Protein 3EZY (pdb70)

Sequence (1328 aa):
SLRIGVIGLGRIGTIHAENLKMIDDAILYAISDVREEDRLREMMKEKLGVEKAYKDPHEELIEDPNVDAVLVCSSTNTHSELVIACAKAKKKHVFCEKPLSLNLADVDRRMIEETKKADVILFTGFNRRFDRNFKKLKEAVENGTIGKPHVLRITSRDPAPPPLDYIRVSGGIFLDMTIHDFDMARYIMGEEVEEVFADGSVVLVDEEIGKAGDVDTAVVVLRFKSGALGVIDNSRRAVYGYDQRIEVFGSKGRIFADNVRETTVVLTDEQGDRGSSRYLYFFLERYRDDSYLEELKTFIKNVKSGEPPAVSGEDGKMALLLGYAAKKSLEEKRSVKLEEVILRIGVIGLGRIGTIHAENLKMIDDAILYAISDVREDRLREMKEKLGVEKAYKDPHELIEDPNVDAVLVCSSTNTHSELVIACAKAKKHVFCEKPLSLNLADVDRMIEETKKKADVILFTGFNRRFDRNFKKLKEAVENGTIGKPHVLRITSRDPAPPPLDYIRVSGGIFLDMTIHDFDMARYIMGEEVEEVFADGSVLVDEEIGKAGDVDTAVVVLRFKSGALGVIDNSRRAVYGYDQRIEVFGSKGRIFADNVRETTVVLTDEQGDRGSRYLYFFLERYRDDSYLEELKTFIKNVKSGEPPAVSGEEDGKMALLLGYAAKKSLEEKRSVKLEEEVILRIGVIGLGRIGTIHAENLKMIAILYAISDVREDRLREMKEKLGVEKAYKDPHELIEDPNVDAVLVCSSTNTHSELVIACAKAKKHVFCEKPLSLNLADVDRMIEETKKADVILFTGFNRRFDRNFKKLKEAVENGTIGKPHVLRITSRDPAPPPLDYIRVSGGIFLDMTIHDFDMARYIMGEEVEEVFADGSVLVDEEIGKAGDVDTAVVVLRFKSGALGVIDNSRRAVYGYDQRIEVFGSKGRIFADNVRETTVVLTDEQGDRGSRYLYFFLERYRDSYLEELKTFIKNVKSGEPPAVSGEEDGKMALLLGYAAKKSLEEEKRSVKLEEVLRIGVIGLGRIGTIHAENLKMIAILYAISDVREDRLREMKEKLGVEKAYKDPHELIEDPNVDAVLVCSSTNTHSELVIACAKAKKHVFCEKPLSLNLADVDRMIEEETKKADVILFTGFNRRFDRNFKKLKEAVENGTIGKPHVLRITSRDPAPPPLDYIRVSGGIFLDMTIHDFDMARYIMGEEVEEVFADGSVLVDEEIGKAGDVDTAVVVLRFKSGALGVIDNSRRAVYGYDQRIEVFGSKGRIFADNVRETTVVLTDEQGDRGSRYLYFFLERYRDDSYLEELKTFIKNVKSGEPPAVSGEEDGKMALLLGYAAKKSLEEKRSVKLEEVI

Solvent-accessible surface area: 49734 Å² total; per-residue (Å²): 90,21,108,0,0,0,5,7,1,30,157,45,1,18,8,0,1,43,6,2,90,89,9,119,82,3,71,13,18,0,0,1,9,124,121,97,89,68,11,176,108,17,79,152,133,26,65,4,106,80,28,41,115,62,26,48,88,0,1,108,12,120,62,1,56,0,0,0,0,16,26,69,38,136,46,2,17,99,5,0,19,19,0,2,140,30,155,24,50,0,0,0,11,36,9,5,10,40,74,48,70,52,0,49,116,0,25,104,15,4,166,148,28,123,13,16,10,0,0,0,3,4,24,21,18,11,129,9,6,73,83,0,35,58,19,12,118,119,35,50,0,12,128,24,7,3,0,19,2,0,4,1,28,17,61,40,34,100,51,109,88,4,136,113,7,22,14,1,4,3,12,9,0,5,22,3,0,1,6,0,34,35,3,13,65,39,65,3,80,19,1,6,1,8,6,10,65,30,23,44,126,56,1,28,149,38,72,17,20,0,0,1,0,0,5,0,56,2,147,49,11,0,0,0,1,0,0,1,0,6,87,0,32,1,0,17,0,5,19,3,4,0,0,1,29,128,0,16,3,44,0,33,12,60,64,60,12,34,13,41,36,0,33,106,113,1,25,63,26,16,64,1,23,82,126,36,83,67,33,11,68,73,4,7,25,64,0,0,80,20,0,5,103,4,17,98,71,67,57,112,30,49,0,25,1,96,21,6,58,38,1,6,4,0,0,68,0,0,76,60,0,43,122,70,78,71,10,0,108,10,140,76,30,135,40,87,0,0,0,4,7,1,29,159,45,1,18,8,0,3,37,0,4,143,73,7,151,60,6,80,29,19,0,0,1,11,121,118,118,98,58,14,146,89,3,80,149,126,50,63,9,106,81,28,32,139,54,27,55,92,0,2,125,12,117,58,1,57,0,0,0,0,16,26,74,49,140,31,2,17,93,2,0,20,19,0,2,135,31,136,23,47,0,0,0,11,38,12,5,9,45,76,44,66,52,0,57,121,0,24,105,36,4,150,158,13,116,16,19,10,0,0,0,4,3,22,21,19,9,123,8,8,75,73,0,31,61,16,11,117,116,31,55,0,12,109,30,5,3,0,24,2,0,5,0,28,18,58,41,33,88,48,98,92,4,145,115,7,20,16,1,6,8,14,8,0,7,24,3,0,2,7,0,34,36,4,15,65,44,70,2,85,16,2,4,0,6,6,10,57,45,40,50,127,57,0,27,147,40,74,14,18,0,0,0,0,0,5,0,55,2,150,50,10,0,0,0,2,0,0,1,0,6,84,0,18,1,0,18,0,5,17,4,4,0,0,1,34,126,0,16,2,48,0,31,12,60,65,50,13,35,12,37,36,0,33,105,119,1,27,58,24,17,62,1,25,85,123,38,87,68,32,12,68,71,4,8,20,61,0,0,82,22,0,0,109,7,20,110,71,66,61,110,31,47,0,25,2,95,21,5,47,31,1,8,1,0,0,53,0,0,81,60,0,51,132,75,64,65,10,0,106,18,141,69,36,119,56,94,0,0,0,5,9,1,32,162,45,1,20,6,0,0,43,3,4,146,95,60,23,103,26,30,0,0,1,11,124,116,42,98,57,5,151,87,9,80,146,134,16,66,7,120,80,36,33,104,69,25,56,88,0,1,118,12,118,63,1,49,0,0,0,0,14,30,75,45,136,49,2,18,98,4,0,14,18,0,2,137,34,141,20,50,0,0,0,11,41,12,4,8,42,74,53,68,42,0,59,122,0,18,99,19,5,140,156,16,125,19,16,11,0,0,0,2,4,24,22,18,10,125,14,9,83,87,0,37,61,17,11,119,116,35,51,0,16,123,24,7,1,0,12,4,12,5,3,28,16,60,44,34,100,57,104,98,5,140,117,7,21,14,0,6,4,14,11,0,5,23,3,0,1,6,0,35,33,3,15,62,42,72,2,87,19,2,10,2,19,6,10,60,26,42,50,129,69,1,26,147,39,72,18,18,0,0,0,1,0,4,0,55,1,151,43,9,0,0,0,0,0,5,0,0,7,96,0,19,2,0,17,0,5,25,3,5,0,0,1,28,131,0,16,2,44,0,31,13,52,68,40,13,35,12,41,34,0,25,109,118,1,25,66,26,14,66,1,22,84,131,34,87,71,31,12,67,58,5,8,24,59,0,0,76,25,0,6,103,5,16,124,70,68,59,113,28,47,0,26,2,91,19,5,54,38,1,5,24,1,0,69,0,0,76,53,0,49,122,77,97,76,8,0,93,31,151,73,52,51,100,0,0,0,6,9,1,35,154,46,1,21,7,0,2,50,2,2,131,74,59,24,94,18,20,0,0,1,10,109,104,106,69,64,16,156,91,14,74,144,127,20,58,8,101,78,32,36,94,57,26,59,87,0,2,115,17,122,60,0,55,0,0,0,0,16,23,79,42,144,33,2,14,99,4,0,31,20,0,2,132,37,137,23,40,0,0,0,10,41,13,5,10,50,77,41,56,33,0,58,113,0,26,81,40,4,163,135,12,126,13,18,10,0,0,0,4,4,22,19,14,12,121,11,7,73,77,0,35,57,18,12,110,114,33,57,0,15,106,28,5,2,0,7,4,6,4,2,28,18,59,44,35,88,51,99,92,6,139,119,6,23,15,0,5,9,14,8,0,6,22,4,0,1,7,0,33,33,2,15,60,45,69,5,80,16,1,8,1,11,7,9,61,44,39,51,122,68,2,25,138,37,71,16,17,0,0,1,0,0,4,0,47,2,150,52,9,0,0,0,0,0,4,1,0,8,90,0,14,2,0,18,0,5,27,5,7,0,0,1,32,124,0,15,2,48,0,31,13,62,68,45,12,34,12,39,35,0,25,103,120,1,27,64,26,16,69,2,24,83,125,39,77,68,31,12,70,65,5,10,15,58,0,0,82,20,0,6,105,5,20,128,75,66,52,109,31,47,0,25,2,91,17,5,60,41,1,6,6,0,0,52,0,0,88,54,0,39,127,72,94,81,8,0,111,15,126,77,30,137

Organism: Thermotoga maritima (strain ATCC 43589 / DSM 3109 / JCM 10099 / NBRC 100826 / MSB8) (NCBI:txid243274)

Foldseek 3Di:
DAEEEEEACPPQSVLLQVLQVVAPPYHDAEYEYLDVVSQVVVCVVSVHNYYYNDVLVVLLPPSHAAYEYDHDQVCLLVVLLSNLVNLHAYEYEPQSHLDLVSLVVSQVSNVVSVHAYFYHLLVCQVPQLVVLLVCVVVCVQPQWAEKEKEWEAAAADDLVCLLVQLACLRNPCLSVQLSVCSSNVFDWFKKAKAFAADDDVSSVVSVYGFWMKMWTQTPVRHIYIYIYGHRDNLAIWIKMKTHHPRGIDIGGFDFPDQDWDQDPVGIDDGGTDHDDCVRRSSSSSRQVNQSVVCSVVVHHRPHHSVSSSSSSLVSVQHVVNHVVVDMGTSVVSD/DEEEEEACDPQSVLLQVLQVVFVVYHHAEYEYLPPVVQVVVCVVSVHNYYYPDVLCVLLPPVHQAYEYPHDQVCQLVSLLSNLVSLHAYEYEPQNHLDLVSLVVSQVSNVVSVHAYAYPLLVCLVVLLVVLLVCVVVQVQPQWAEKEKEWEAAAADDLVCLLVQLACLRNPCLSVQLSVCSSNVFDFFKKAKAFAADPDPSSVVSVYGFWMKMWTQTPVRHIYMYIYGRRDNQAIWIKIKTHHDRGIDIGGFDFPDQDWDQDPVGIDGHGTHHDPCVRRSSSSSRQVSQSVVCSVPVHHHPHHSVSSSSSSLSSVQHVVNNVVVDMGTSVVRD/DEEEEEACDDQSVLLLVLCVVAHYDAEYEDLDPVVQVVCCVVSVHNYYYPDVLCVLQPPPHAAYEYDHDQVCQLVVLLSNLVNLHAYEYEPFSHLDLVSLVVSQVSNVVSPHAYHYHLLVCQDPLLVVLLVCVVVCVQNQWAEKEKEWEAAAAPDLVCLLPQLACLRNPCLSVLLSVCSRNVFDFFKKAKAAAADPDPSSVVSPYGFWMKMWTQTPVRHIYIYIYGRRDNQAIWIKMKIHHPRGIDIGGFDFPDQDWDQDPVGIDDGGTHHDDCVRRSSSSSSQSNQQVVCSVVVHHRPHHSVSSSSSSLVSVQHVVNHVVVHMGGSVVD/DEEEEEACDPLSVLLLQLCVVAHDDAEYEDLPVVVQVVCCVVSVHNYYDPDLLVLLQPPVHQAYEYPHDQVCQLVNLLSNLVSLHAYEYEPQSHLDLVSLVSSQVSNVVSLHAYFYHLLVCQVPLLVVLLVCVVVQVQHQWAEKEKEWEAAAAPDLVCLLVQLACLRNPCLSVLLSVCSRNVFAFFKKAKAAAADDDCSSVVSVYGFWMKMWTQTPVRHIYIYIYGRRDNLAIWIKMKIHHPRGIDIGGFDFPDQDWDQDPVGIDDGGTHHDDCVRRSSSSSRQSNQQVVCSVVVHHRPHHSVSSSSSSLNSVQHVVNNVPVHMGTSVVRD

InterPro domains:
  IPR000683 Gfo/Idh/MocA-like oxidoreductase, N-terminal [PF01408] (1-120)
  IPR030827 Inositol 2-dehydrogenase [TIGR04380] (1-328)
  IPR036291 NAD(P)-binding domain superfamily [SSF51735] (2-148)
  IPR055170 GFO/IDH/MocA-like oxidoreductase domain [PF22725] (128-248)

Nearest PDB structures (foldseek):
  3ezy-assembly1_B  TM=1.003E+00  e=8.805E-74  Thermotoga maritima
  3ezy-assembly1_C  TM=1.002E+00  e=1.477E-68  Thermotoga maritima
  4hkt-assembly1_D  TM=9.703E-01  e=8.399E-45  Sinorhizobium meliloti 1021
  4mkx-assembly1_A  TM=9.372E-01  e=4.728E-36  Lacticaseibacillus casei BL23
  5uib-assembly1_A  TM=8.601E-01  e=1.446E-29  Rhizobium rhizogenes K84

Structure (mmCIF, N/CA/C/O backbone):
data_3EZY
#
_entry.id   3EZY
#
_cell.length_a   69.144
_cell.length_b   108.739
_cell.length_c   98.496
_cell.angle_alpha   90.00
_cell.angle_beta   96.26
_cell.angle_gamma   90.00
#
_symmetry.space_group_name_H-M   'P 1 21 1'
#
loop_
_entity.id
_entity.type
_entity.pdbx_description
1 polymer Dehydrogenase
2 non-polymer (4R)-2-METHYLPENTANE-2,4-DIOL
3 non-polymer (4S)-2-METHYL-2,4-PENTANEDIOL
4 water water
#
loop_
_atom_site.group_PDB
_atom_site.id
_atom_site.type_symbol
_atom_site.label_atom_id
_atom_site.label_alt_id
_atom_site.label_comp_id
_atom_site.label_asym_id
_atom_site.label_entity_id
_atom_site.label_seq_id
_atom_site.pdbx_PDB_ins_code
_atom_site.Cartn_x
_atom_site.Cartn_y
_atom_site.Cartn_z
_atom_site.occupancy
_atom_site.B_iso_or_equiv
_atom_site.auth_seq_id
_atom_site.auth_comp_id
_atom_site.auth_asym_id
_atom_site.auth_atom_id
_atom_site.pdbx_PDB_model_num
ATOM 1 N N . SER A 1 2 ? 91.027 44.927 54.986 1.00 46.24 0 SER A N 1
ATOM 2 C CA . SER A 1 2 ? 90.776 43.566 54.408 1.00 45.98 0 SER A CA 1
ATOM 3 C C . SER A 1 2 ? 91.741 42.512 54.942 1.00 44.58 0 SER A C 1
ATOM 4 O O . SER A 1 2 ? 92.605 42.776 55.766 1.00 45.06 0 SER A O 1
ATOM 7 N N . LEU A 1 3 ? 91.584 41.309 54.420 1.00 42.60 1 LEU A N 1
ATOM 8 C CA . LEU A 1 3 ? 92.449 40.205 54.729 1.00 40.05 1 LEU A CA 1
ATOM 9 C C . LEU A 1 3 ? 93.582 40.327 53.725 1.00 37.74 1 LEU A C 1
ATOM 10 O O . LEU A 1 3 ? 93.326 40.564 52.541 1.00 37.11 1 LEU A O 1
ATOM 15 N N . ARG A 1 4 ? 94.827 40.194 54.165 1.00 34.38 2 ARG A N 1
ATOM 16 C CA . ARG A 1 4 ? 95.931 40.195 53.190 1.00 32.21 2 ARG A CA 1
ATOM 17 C C . ARG A 1 4 ? 96.356 38.780 52.823 1.00 29.96 2 ARG A C 1
ATOM 18 O O . ARG A 1 4 ? 96.762 37.994 53.691 1.00 29.48 2 ARG A O 1
ATOM 26 N N . ILE A 1 5 ? 96.262 38.471 51.530 1.00 27.66 3 ILE A N 1
ATOM 27 C CA . ILE A 1 5 ? 96.508 37.112 51.019 1.00 25.71 3 ILE A CA 1
ATOM 28 C C . ILE A 1 5 ? 97.832 37.033 50.284 1.00 24.51 3 ILE A C 1
ATOM 29 O O . ILE A 1 5 ? 98.179 37.943 49.537 1.00 23.92 3 ILE A O 1
ATOM 34 N N . GLY A 1 6 ? 98.559 35.937 50.493 1.00 23.87 4 GLY A N 1
ATOM 35 C CA . GLY A 1 6 ? 99.746 35.613 49.700 1.00 22.70 4 GLY A CA 1
ATOM 36 C C . GLY A 1 6 ? 99.485 34.384 48.823 1.00 22.98 4 GLY A C 1
ATOM 37 O O . GLY A 1 6 ? 98.910 33.399 49.266 1.00 23.00 4 GLY A O 1
ATOM 38 N N . VAL A 1 7 ? 99.895 34.455 47.562 1.00 21.92 5 VAL A N 1
ATOM 39 C CA . VAL A 1 7 ? 99.721 33.363 46.628 1.00 21.25 5 VAL A CA 1
ATOM 40 C C . VAL A 1 7 ? 101.075 32.760 46.263 1.00 21.63 5 VAL A C 1
ATOM 41 O O . VAL A 1 7 ? 101.980 33.468 45.823 1.00 22.38 5 VAL A O 1
ATOM 45 N N . ILE A 1 8 ? 101.244 31.466 46.497 1.00 21.54 6 ILE A N 1
ATOM 46 C CA . ILE A 1 8 ? 102.464 30.788 46.097 1.00 20.98 6 ILE A CA 1
ATOM 47 C C . ILE A 1 8 ? 102.229 29.968 44.830 1.00 21.99 6 ILE A C 1
ATOM 48 O O . ILE A 1 8 ? 101.322 29.114 44.778 1.00 20.55 6 ILE A O 1
ATOM 53 N N . GLY A 1 9 ? 103.036 30.211 43.798 1.00 21.96 7 GLY A N 1
ATOM 54 C CA . GLY A 1 9 ? 102.887 29.445 42.565 1.00 22.29 7 GLY A CA 1
ATOM 55 C C . GLY A 1 9 ? 102.040 30.242 41.585 1.00 23.10 7 GLY A C 1
ATOM 56 O O . GLY A 1 9 ? 100.860 30.458 41.790 1.00 23.78 7 GLY A O 1
ATOM 57 N N . LEU A 1 10 ? 102.658 30.707 40.508 1.00 23.63 8 LEU A N 1
ATOM 58 C CA . LEU A 1 10 ? 101.927 31.508 39.545 1.00 24.01 8 LEU A CA 1
ATOM 59 C C . LEU A 1 10 ? 101.800 30.739 38.232 1.00 24.48 8 LEU A C 1
ATOM 60 O O . LEU A 1 10 ? 102.165 31.237 37.170 1.00 25.28 8 LEU A O 1
ATOM 65 N N . GLY A 1 11 ? 101.333 29.500 38.348 1.00 24.51 9 GLY A N 1
ATOM 66 C CA . GLY A 1 11 ? 101.018 28.685 37.208 1.00 24.67 9 GLY A CA 1
ATOM 67 C C . GLY A 1 11 ? 99.622 29.093 36.771 1.00 24.67 9 GLY A C 1
ATOM 68 O O . GLY A 1 11 ? 99.093 30.133 37.145 1.00 23.70 9 GLY A O 1
ATOM 69 N N . ARG A 1 12 ? 99.008 28.232 35.996 1.00 24.87 10 ARG A N 1
ATOM 70 C CA . ARG A 1 12 ? 97.736 28.537 35.421 1.00 25.22 10 ARG A CA 1
ATOM 71 C C . ARG A 1 12 ? 96.740 28.839 36.517 1.00 23.84 10 ARG A C 1
ATOM 72 O O . ARG A 1 12 ? 95.976 29.791 36.425 1.00 23.25 10 ARG A O 1
ATOM 80 N N . ILE A 1 13 ? 96.698 28.003 37.544 1.00 22.31 11 ILE A N 1
ATOM 81 C CA . ILE A 1 13 ? 95.650 28.188 38.582 1.00 21.68 11 ILE A CA 1
ATOM 82 C C . ILE A 1 13 ? 95.972 29.270 39.632 1.00 22.63 11 ILE A C 1
ATOM 83 O O . ILE A 1 13 ? 95.088 30.061 40.013 1.00 22.19 11 ILE A O 1
ATOM 88 N N . GLY A 1 14 ? 97.218 29.318 40.102 1.00 21.99 12 GLY A N 1
ATOM 89 C CA . GLY A 1 14 ? 97.647 30.414 40.982 1.00 22.57 12 GLY A CA 1
ATOM 90 C C . GLY A 1 14 ? 97.406 31.772 40.335 1.00 22.47 12 GLY A C 1
ATOM 91 O O . GLY A 1 14 ? 97.003 32.726 40.993 1.00 22.58 12 GLY A O 1
ATOM 92 N N . THR A 1 15 ? 97.659 31.882 39.034 1.00 23.02 13 THR A N 1
ATOM 93 C CA . THR A 1 15 ? 97.399 33.142 38.333 1.00 22.70 13 THR A CA 1
ATOM 94 C C . THR A 1 15 ? 95.924 33.550 38.353 1.00 22.36 13 THR A C 1
ATOM 95 O O . THR A 1 15 ? 95.594 34.704 38.633 1.00 22.94 13 THR A O 1
ATOM 99 N N . ILE A 1 16 ? 95.028 32.608 38.065 1.00 21.92 14 ILE A N 1
ATOM 100 C CA . ILE A 1 16 ? 93.603 32.830 38.211 1.00 21.35 14 ILE A CA 1
ATOM 101 C C . ILE A 1 16 ? 93.234 33.357 39.591 1.00 21.78 14 ILE A C 1
ATOM 102 O O . ILE A 1 16 ? 92.498 34.350 39.711 1.00 22.77 14 ILE A O 1
ATOM 107 N N . HIS A 1 17 ? 93.701 32.696 40.648 1.00 21.01 15 HIS A N 1
ATOM 108 C CA . HIS A 1 17 ? 93.356 33.150 42.033 1.00 21.89 15 HIS A CA 1
ATOM 109 C C . HIS A 1 17 ? 93.859 34.596 42.280 1.00 22.27 15 HIS A C 1
ATOM 110 O O . HIS A 1 17 ? 93.124 35.455 42.812 1.00 22.27 15 HIS A O 1
ATOM 117 N N . ALA A 1 18 ? 95.106 34.861 41.880 1.00 21.94 16 ALA A N 1
ATOM 118 C CA . ALA A 1 18 ? 95.739 36.173 42.109 1.00 23.91 16 ALA A CA 1
ATOM 119 C C . ALA A 1 18 ? 94.951 37.283 41.400 1.00 25.28 16 ALA A C 1
ATOM 120 O O . ALA A 1 18 ? 94.752 38.355 41.961 1.00 24.68 16 ALA A O 1
ATOM 122 N N . GLU A 1 19 ? 94.533 37.020 40.158 1.00 27.16 17 GLU A N 1
ATOM 123 C CA . GLU A 1 19 ? 93.713 37.967 39.388 1.00 28.72 17 GLU A CA 1
ATOM 124 C C . GLU A 1 19 ? 92.318 38.129 39.983 1.00 28.97 17 GLU A C 1
ATOM 125 O O . GLU A 1 19 ? 91.819 39.257 40.050 1.00 29.64 17 GLU A O 1
ATOM 131 N N . ASN A 1 20 ? 91.713 37.040 40.466 1.00 28.82 18 ASN A N 1
ATOM 132 C CA . ASN A 1 20 ? 90.377 37.089 41.091 1.00 30.19 18 ASN A CA 1
ATOM 133 C C . ASN A 1 20 ? 90.340 37.926 42.363 1.00 32.25 18 ASN A C 1
ATOM 134 O O . ASN A 1 20 ? 89.296 38.441 42.745 1.00 32.77 18 ASN A O 1
ATOM 139 N N . LEU A 1 21 ? 91.468 38.049 43.046 1.00 34.30 19 LEU A N 1
ATOM 140 C CA . LEU A 1 21 ? 91.500 38.839 44.261 1.00 36.77 19 LEU A CA 1
ATOM 141 C C . LEU A 1 21 ? 91.030 40.293 44.100 1.00 39.38 19 LEU A C 1
ATOM 142 O O . LEU A 1 21 ? 90.515 40.862 45.042 1.00 39.74 19 LEU A O 1
ATOM 147 N N . LYS A 1 22 ? 91.140 40.875 42.906 1.00 42.69 20 LYS A N 1
ATOM 148 C CA . LYS A 1 22 ? 90.542 42.195 42.634 1.00 45.37 20 LYS A CA 1
ATOM 149 C C . LYS A 1 22 ? 89.012 42.160 42.591 1.00 46.84 20 LYS A C 1
ATOM 150 O O . LYS A 1 22 ? 88.345 43.182 42.718 1.00 47.07 20 LYS A O 1
ATOM 156 N N . MET A 1 23 ? 88.459 40.978 42.407 1.00 48.13 21 MET A N 1
ATOM 157 C CA . MET A 1 23 ? 87.035 40.833 42.163 1.00 50.24 21 MET A CA 1
ATOM 158 C C . MET A 1 23 ? 86.398 40.557 43.493 1.00 50.34 21 MET A C 1
ATOM 159 O O . MET A 1 23 ? 85.175 40.388 43.605 1.00 51.05 21 MET A O 1
ATOM 164 N N . ILE A 1 24 ? 87.244 40.444 44.500 1.00 50.02 22 ILE A N 1
ATOM 165 C CA . ILE A 1 24 ? 86.759 40.030 45.773 1.00 50.27 22 ILE A CA 1
ATOM 166 C C . ILE A 1 24 ? 87.018 41.151 46.717 1.00 51.34 22 ILE A C 1
ATOM 167 O O . ILE A 1 24 ? 88.066 41.794 46.680 1.00 51.23 22 ILE A O 1
ATOM 172 N N . ASP A 1 25 ? 86.059 41.426 47.572 1.00 52.44 23 ASP A N 1
ATOM 173 C CA . ASP A 1 25 ? 86.385 42.460 48.496 1.00 53.38 23 ASP A CA 1
ATOM 174 C C . ASP A 1 25 ? 86.576 42.160 49.950 1.00 52.31 23 ASP A C 1
ATOM 175 O O . ASP A 1 25 ? 86.182 41.100 50.469 1.00 51.79 23 ASP A O 1
ATOM 180 N N . ASP A 1 26 ? 87.273 43.102 50.557 1.00 51.20 24 ASP A N 1
ATOM 181 C CA . ASP A 1 26 ? 87.930 42.884 51.817 1.00 50.51 24 ASP A CA 1
ATOM 182 C C . ASP A 1 26 ? 88.804 41.631 51.794 1.00 48.72 24 ASP A C 1
ATOM 183 O O . ASP A 1 26 ? 88.922 40.909 52.785 1.00 49.21 24 ASP A O 1
ATOM 188 N N . ALA A 1 27 ? 89.417 41.391 50.634 1.00 46.26 25 ALA A N 1
ATOM 189 C CA . ALA A 1 27 ? 90.603 40.565 50.557 1.00 43.24 25 ALA A CA 1
ATOM 190 C C . ALA A 1 27 ? 91.551 41.249 49.566 1.00 41.28 25 ALA A C 1
ATOM 191 O O . ALA A 1 27 ? 91.119 41.685 48.506 1.00 40.84 25 ALA A O 1
ATOM 193 N N . ILE A 1 28 ? 92.824 41.400 49.897 1.00 38.40 26 ILE A N 1
ATOM 194 C CA . ILE A 1 28 ? 93.730 41.886 48.858 1.00 36.76 26 ILE A CA 1
ATOM 195 C C . ILE A 1 28 ? 94.903 40.982 48.602 1.00 34.02 26 ILE A C 1
ATOM 196 O O . ILE A 1 28 ? 95.392 40.298 49.495 1.00 33.16 26 ILE A O 1
ATOM 201 N N . LEU A 1 29 ? 95.360 41.034 47.367 1.00 31.44 27 LEU A N 1
ATOM 202 C CA . LEU A 1 29 ? 96.586 40.363 46.972 1.00 30.33 27 LEU A CA 1
ATOM 203 C C . LEU A 1 29 ? 97.773 41.183 47.478 1.00 29.74 27 LEU A C 1
ATOM 204 O O . LEU A 1 29 ? 98.085 42.217 46.911 1.00 28.18 27 LEU A O 1
ATOM 209 N N . TYR A 1 30 ? 98.428 40.700 48.531 1.00 28.73 28 TYR A N 1
ATOM 210 C CA . TYR A 1 30 ? 99.517 41.440 49.154 1.00 27.64 28 TYR A CA 1
ATOM 211 C C . TYR A 1 30 ? 100.869 40.933 48.698 1.00 26.80 28 TYR A C 1
ATOM 212 O O . TYR A 1 30 ? 101.814 41.719 48.580 1.00 27.01 28 TYR A O 1
ATOM 221 N N . ALA A 1 31 ? 100.985 39.622 48.509 1.00 25.32 29 ALA A N 1
ATOM 222 C CA . ALA A 1 31 ? 102.277 39.019 48.152 1.00 24.25 29 ALA A CA 1
ATOM 223 C C . ALA A 1 31 ? 102.126 37.883 47.166 1.00 23.86 29 ALA A C 1
ATOM 224 O O . ALA A 1 31 ? 101.149 37.146 47.194 1.00 23.16 29 ALA A O 1
ATOM 226 N N . ILE A 1 32 ? 103.126 37.730 46.311 1.00 23.64 30 ILE A N 1
ATOM 227 C CA . ILE A 1 32 ? 103.182 36.592 45.425 1.00 23.58 30 ILE A CA 1
ATOM 228 C C . ILE A 1 32 ? 104.551 35.944 45.524 1.00 24.18 30 ILE A C 1
ATOM 229 O O . ILE A 1 32 ? 105.540 36.586 45.929 1.00 24.55 30 ILE A O 1
ATOM 234 N N . SER A 1 33 ? 104.620 34.671 45.167 1.00 24.01 31 SER A N 1
ATOM 235 C CA . SER A 1 33 ? 105.887 33.977 45.189 1.00 24.35 31 SER A CA 1
ATOM 236 C C . SER A 1 33 ? 105.862 32.988 44.043 1.00 25.43 31 SER A C 1
ATOM 237 O O . SER A 1 33 ? 104.818 32.389 43.759 1.00 23.58 31 SER A O 1
ATOM 240 N N . ASP A 1 34 ? 107.008 32.842 43.381 1.00 25.67 32 ASP A N 1
ATOM 241 C CA . ASP A 1 34 ? 107.143 31.863 42.332 1.00 27.72 32 ASP A CA 1
ATOM 242 C C . ASP A 1 34 ? 108.643 31.711 42.157 1.00 29.38 32 ASP A C 1
ATOM 243 O O . ASP A 1 34 ? 109.391 32.653 42.389 1.00 28.83 32 ASP A O 1
ATOM 248 N N . VAL A 1 35 ? 109.082 30.529 41.754 1.00 32.08 33 VAL A N 1
ATOM 249 C CA . VAL A 1 35 ? 110.509 30.318 41.624 1.00 34.61 33 VAL A CA 1
ATOM 250 C C . VAL A 1 35 ? 111.088 30.817 40.290 1.00 35.33 33 VAL A C 1
ATOM 251 O O . VAL A 1 35 ? 112.305 30.871 40.145 1.00 36.91 33 VAL A O 1
ATOM 255 N N . ARG A 1 36 ? 110.241 31.175 39.321 1.00 34.51 34 ARG A N 1
ATOM 256 C CA . ARG A 1 36 ? 110.722 31.759 38.080 1.00 33.54 34 ARG A CA 1
ATOM 257 C C . ARG A 1 36 ? 110.789 33.247 38.232 1.00 33.49 34 ARG A C 1
ATOM 258 O O . ARG A 1 36 ? 109.741 33.893 38.380 1.00 32.33 34 ARG A O 1
ATOM 266 N N . GLU A 1 37 ? 111.996 33.817 38.166 1.00 33.35 35 GLU A N 1
ATOM 267 C CA A GLU A 1 37 ? 112.183 35.237 38.463 0.50 33.04 35 GLU A CA 1
ATOM 268 C CA B GLU A 1 37 ? 112.190 35.237 38.449 0.50 32.86 35 GLU A CA 1
ATOM 269 C C . GLU A 1 37 ? 111.451 36.184 37.505 1.00 32.62 35 GLU A C 1
ATOM 270 O O . GLU A 1 37 ? 110.905 37.186 37.927 1.00 29.97 35 GLU A O 1
ATOM 281 N N . ASP A 1 38 ? 111.429 35.865 36.210 1.00 32.55 36 ASP A N 1
ATOM 282 C CA . ASP A 1 38 ? 110.762 36.789 35.279 1.00 32.53 36 ASP A CA 1
ATOM 283 C C . ASP A 1 38 ? 109.242 36.732 35.394 1.00 31.46 36 ASP A C 1
ATOM 284 O O . ASP A 1 38 ? 108.577 37.768 35.313 1.00 31.60 36 ASP A O 1
ATOM 289 N N . ARG A 1 39 ? 108.718 35.528 35.605 1.00 30.46 37 ARG A N 1
ATOM 290 C CA . ARG A 1 39 ? 107.309 35.322 35.947 1.00 30.06 37 ARG A CA 1
ATOM 291 C C . ARG A 1 39 ? 106.913 36.183 37.157 1.00 29.57 37 ARG A C 1
ATOM 292 O O . ARG A 1 39 ? 105.984 36.995 37.086 1.00 27.88 37 ARG A O 1
ATOM 300 N N . LEU A 1 40 ? 107.638 36.012 38.263 1.00 29.07 38 LEU A N 1
ATOM 301 C CA . LEU A 1 40 ? 107.458 36.836 39.453 1.00 28.45 38 LEU A CA 1
ATOM 302 C C . LEU A 1 40 ? 107.491 38.363 39.161 1.00 29.32 38 LEU A C 1
ATOM 303 O O . LEU A 1 40 ? 106.579 39.094 39.540 1.00 27.85 38 LEU A O 1
ATOM 308 N N . ARG A 1 41 ? 108.558 38.838 38.494 1.00 29.96 39 ARG A N 1
ATOM 309 C CA . ARG A 1 41 ? 108.695 40.240 38.090 1.00 31.65 39 ARG A CA 1
ATOM 310 C C . ARG A 1 41 ? 107.498 40.716 37.293 1.00 31.63 39 ARG A C 1
ATOM 311 O O . ARG A 1 41 ? 106.920 41.790 37.553 1.00 32.14 39 ARG A O 1
ATOM 319 N N . GLU A 1 42 ? 107.174 39.952 36.255 1.00 32.06 40 GLU A N 1
ATOM 320 C CA . GLU A 1 42 ? 106.097 40.372 35.375 1.00 33.35 40 GLU A CA 1
ATOM 321 C C . GLU A 1 42 ? 104.757 40.444 36.083 1.00 31.58 40 GLU A C 1
ATOM 322 O O . GLU A 1 42 ? 104.004 41.390 35.886 1.00 32.45 40 GLU A O 1
ATOM 328 N N . MET A 1 43 ? 104.458 39.466 36.919 1.00 30.18 41 MET A N 1
ATOM 329 C CA A MET A 1 43 ? 103.158 39.447 37.597 0.50 29.58 41 MET A CA 1
ATOM 330 C CA B MET A 1 43 ? 103.172 39.442 37.594 0.50 29.15 41 MET A CA 1
ATOM 331 C C . MET A 1 43 ? 103.107 40.514 38.690 1.00 29.25 41 MET A C 1
ATOM 332 O O . MET A 1 43 ? 102.052 41.098 38.952 1.00 28.59 41 MET A O 1
ATOM 341 N N . LYS A 1 44 ? 104.243 40.794 39.316 1.00 29.53 42 LYS A N 1
ATOM 342 C CA . LYS A 1 44 ? 104.250 41.839 40.329 1.00 30.82 42 LYS A CA 1
ATOM 343 C C . LYS A 1 44 ? 103.831 43.138 39.684 1.00 31.45 42 LYS A C 1
ATOM 344 O O . LYS A 1 44 ? 103.018 43.888 40.213 1.00 30.76 42 LYS A O 1
ATOM 350 N N . GLU A 1 45 ? 104.399 43.411 38.523 1.00 33.61 43 GLU A N 1
ATOM 351 C CA . GLU A 1 45 ? 104.076 44.656 37.866 1.00 36.21 43 GLU A CA 1
ATOM 352 C C . GLU A 1 45 ? 102.677 44.674 37.244 1.00 36.67 43 GLU A C 1
ATOM 353 O O . GLU A 1 45 ? 101.968 45.678 37.348 1.00 36.77 43 GLU A O 1
ATOM 359 N N . LYS A 1 46 ? 102.262 43.575 36.614 1.00 36.93 44 LYS A N 1
ATOM 360 C CA . LYS A 1 46 ? 100.923 43.521 36.032 1.00 37.35 44 LYS A CA 1
ATOM 361 C C . LYS A 1 46 ? 99.872 43.727 37.118 1.00 37.24 44 LYS A C 1
ATOM 362 O O . LYS A 1 46 ? 98.927 44.514 36.954 1.00 37.54 44 LYS A O 1
ATOM 368 N N . LEU A 1 47 ? 100.028 43.059 38.256 1.00 36.15 45 LEU A N 1
ATOM 369 C CA . LEU A 1 47 ? 98.954 43.126 39.244 1.00 35.60 45 LEU A CA 1
ATOM 370 C C . LEU A 1 47 ? 99.152 44.164 40.348 1.00 35.88 45 LEU A C 1
ATOM 371 O O . LEU A 1 47 ? 98.331 44.272 41.251 1.00 36.30 45 LEU A O 1
ATOM 376 N N . GLY A 1 48 ? 100.236 44.926 40.296 1.00 35.79 46 GLY A N 1
ATOM 377 C CA . GLY A 1 48 ? 100.514 45.924 41.341 1.00 35.27 46 GLY A CA 1
ATOM 378 C C . GLY A 1 48 ? 100.616 45.306 42.731 1.00 34.84 46 GLY A C 1
ATOM 379 O O . GLY A 1 48 ? 99.985 45.775 43.661 1.00 35.29 46 GLY A O 1
ATOM 380 N N . VAL A 1 49 ? 101.388 44.233 42.880 1.00 33.35 47 VAL A N 1
ATOM 381 C CA . VAL A 1 49 ? 101.454 43.540 44.167 1.00 32.73 47 VAL A CA 1
ATOM 382 C C . VAL A 1 49 ? 102.548 44.169 45.023 1.00 32.69 47 VAL A C 1
ATOM 383 O O . VAL A 1 49 ? 103.630 44.422 44.535 1.00 33.61 47 VAL A O 1
ATOM 387 N N . GLU A 1 50 ? 102.273 44.380 46.297 1.00 33.37 48 GLU A N 1
ATOM 388 C CA . GLU A 1 50 ? 103.274 44.916 47.231 1.00 34.26 48 GLU A CA 1
ATOM 389 C C . GLU A 1 50 ? 104.592 44.146 47.341 1.00 33.03 48 GLU A C 1
ATOM 390 O O . GLU A 1 50 ? 105.665 44.751 47.276 1.00 32.69 48 GLU A O 1
ATOM 396 N N . LYS A 1 51 ? 104.505 42.832 47.565 1.00 30.67 49 LYS A N 1
ATOM 397 C CA . LYS A 1 51 ? 105.686 42.016 47.814 1.00 29.84 49 LYS A CA 1
ATOM 398 C C . LYS A 1 51 ? 105.766 40.832 46.841 1.00 29.43 49 LYS A C 1
ATOM 399 O O . LYS A 1 51 ? 104.771 40.147 46.574 1.00 29.37 49 LYS A O 1
ATOM 405 N N . ALA A 1 52 ? 106.951 40.563 46.333 1.00 28.29 50 ALA A N 1
ATOM 406 C CA . ALA A 1 52 ? 107.130 39.391 45.511 1.00 27.63 50 ALA A CA 1
ATOM 407 C C . ALA A 1 52 ? 108.302 38.651 46.099 1.00 27.32 50 ALA A C 1
ATOM 408 O O . ALA A 1 52 ? 109.355 39.235 46.290 1.00 27.37 50 ALA A O 1
ATOM 410 N N . TYR A 1 53 ? 108.138 37.368 46.384 1.00 27.18 51 TYR A N 1
ATOM 411 C CA . TYR A 1 53 ? 109.187 36.588 47.034 1.00 27.63 51 TYR A CA 1
ATOM 412 C C . TYR A 1 53 ? 109.620 35.391 46.210 1.00 28.54 51 TYR A C 1
ATOM 413 O O . TYR A 1 53 ? 108.784 34.569 45.818 1.00 27.97 51 TYR A O 1
ATOM 422 N N . LYS A 1 54 ? 110.925 35.250 45.995 1.00 28.73 52 LYS A N 1
ATOM 423 C CA . LYS A 1 54 ? 111.471 34.051 45.358 1.00 30.67 52 LYS A CA 1
ATOM 424 C C . LYS A 1 54 ? 111.331 32.831 46.250 1.00 29.97 52 LYS A C 1
ATOM 425 O O . LYS A 1 54 ? 111.032 31.734 45.786 1.00 30.06 52 LYS A O 1
ATOM 431 N N . ASP A 1 55 ? 111.518 33.028 47.541 1.00 29.20 53 ASP A N 1
ATOM 432 C CA . ASP A 1 55 ? 111.424 31.922 48.495 1.00 28.60 53 ASP A CA 1
ATOM 433 C C . ASP A 1 55 ? 110.052 31.947 49.161 1.00 26.76 53 ASP A C 1
ATOM 434 O O . ASP A 1 55 ? 109.722 32.909 49.814 1.00 26.25 53 ASP A O 1
ATOM 439 N N . PRO A 1 56 ? 109.247 30.892 48.994 1.00 26.00 54 PRO A N 1
ATOM 440 C CA . PRO A 1 56 ? 107.860 30.938 49.509 1.00 26.18 54 PRO A CA 1
ATOM 441 C C . PRO A 1 56 ? 107.777 31.020 51.023 1.00 25.91 54 PRO A C 1
ATOM 442 O O . PRO A 1 56 ? 106.757 31.486 51.567 1.00 26.24 54 PRO A O 1
ATOM 446 N N . HIS A 1 57 ? 108.818 30.547 51.695 1.00 26.45 55 HIS A N 1
ATOM 447 C CA . HIS A 1 57 ? 108.914 30.594 53.171 1.00 27.17 55 HIS A CA 1
ATOM 448 C C . HIS A 1 57 ? 108.989 32.022 53.692 1.00 27.43 55 HIS A C 1
ATOM 449 O O . HIS A 1 57 ? 108.412 32.344 54.722 1.00 26.89 55 HIS A O 1
ATOM 456 N N . GLU A 1 58 ? 109.680 32.885 52.953 1.00 28.27 56 GLU A N 1
ATOM 457 C CA A GLU A 1 58 ? 109.625 34.316 53.225 0.70 28.51 56 GLU A CA 1
ATOM 458 C CA B GLU A 1 58 ? 109.623 34.328 53.202 0.30 27.47 56 GLU A CA 1
ATOM 459 C C . GLU A 1 58 ? 108.200 34.875 53.079 1.00 27.83 56 GLU A C 1
ATOM 460 O O . GLU A 1 58 ? 107.785 35.767 53.825 1.00 26.54 56 GLU A O 1
ATOM 471 N N . LEU A 1 59 ? 107.446 34.391 52.091 1.00 26.99 57 LEU A N 1
ATOM 472 C CA . LEU A 1 59 ? 106.052 34.822 51.983 1.00 24.33 57 LEU A CA 1
ATOM 473 C C . LEU A 1 59 ? 105.238 34.383 53.222 1.00 24.23 57 LEU A C 1
ATOM 474 O O . LEU A 1 59 ? 104.486 35.159 53.849 1.00 23.16 57 LEU A O 1
ATOM 479 N N . ILE A 1 60 ? 105.334 33.115 53.558 1.00 24.04 58 ILE A N 1
ATOM 480 C CA . ILE A 1 60 ? 104.592 32.582 54.690 1.00 24.35 58 ILE A CA 1
ATOM 481 C C . ILE A 1 60 ? 104.919 33.286 56.018 1.00 25.77 58 ILE A C 1
ATOM 482 O O . ILE A 1 60 ? 104.039 33.472 56.859 1.00 25.23 58 ILE A O 1
ATOM 487 N N . GLU A 1 61 ? 106.179 33.669 56.208 1.00 27.01 59 GLU A N 1
ATOM 488 C CA . GLU A 1 61 ? 106.627 34.302 57.476 1.00 28.26 59 GLU A CA 1
ATOM 489 C C . GLU A 1 61 ? 106.372 35.814 57.504 1.00 28.51 59 GLU A C 1
ATOM 490 O O . GLU A 1 61 ? 106.418 36.443 58.559 1.00 28.11 59 GLU A O 1
ATOM 496 N N . ASP A 1 62 ? 106.065 36.399 56.344 1.00 28.53 60 ASP A N 1
ATOM 497 C CA . ASP A 1 62 ? 105.701 37.818 56.300 1.00 28.40 60 ASP A CA 1
ATOM 498 C C . ASP A 1 62 ? 104.537 38.122 57.235 1.00 29.09 60 ASP A C 1
ATOM 499 O O . ASP A 1 62 ? 103.458 37.557 57.067 1.00 29.05 60 ASP A O 1
ATOM 504 N N . PRO A 1 63 ? 104.731 39.039 58.225 1.00 29.32 61 PRO A N 1
ATOM 505 C CA . PRO A 1 63 ? 103.683 39.229 59.212 1.00 28.93 61 PRO A CA 1
ATOM 506 C C . PRO A 1 63 ? 102.468 39.901 58.671 1.00 28.30 61 PRO A C 1
ATOM 507 O O . PRO A 1 63 ? 101.450 39.873 59.317 1.00 28.84 61 PRO A O 1
ATOM 511 N N . ASN A 1 64 ? 102.551 40.507 57.497 1.00 26.92 62 ASN A N 1
ATOM 512 C CA . ASN A 1 64 ? 101.404 41.179 56.944 1.00 26.81 62 ASN A CA 1
ATOM 513 C C . ASN A 1 64 ? 100.470 40.141 56.297 1.00 26.24 62 ASN A C 1
ATOM 514 O O . ASN A 1 64 ? 99.305 40.417 56.059 1.00 26.92 62 ASN A O 1
ATOM 519 N N . VAL A 1 65 ? 101.006 38.967 55.987 1.00 26.08 63 VAL A N 1
ATOM 520 C CA . VAL A 1 65 ? 100.213 37.912 55.302 1.00 25.07 63 VAL A CA 1
ATOM 521 C C . VAL A 1 65 ? 99.279 37.154 56.257 1.00 24.86 63 VAL A C 1
ATOM 522 O O . VAL A 1 65 ? 99.735 36.505 57.166 1.00 24.47 63 VAL A O 1
ATOM 526 N N . ASP A 1 66 ? 97.969 37.238 56.044 1.00 25.43 64 ASP A N 1
ATOM 527 C CA . ASP A 1 66 ? 96.988 36.623 56.975 1.00 26.22 64 ASP A CA 1
ATOM 528 C C . ASP A 1 66 ? 96.611 35.162 56.584 1.00 25.82 64 ASP A C 1
ATOM 529 O O . ASP A 1 66 ? 96.299 34.318 57.441 1.00 25.01 64 ASP A O 1
ATOM 534 N N . ALA A 1 67 ? 96.658 34.880 55.282 1.00 24.56 65 ALA A N 1
ATOM 535 C CA . ALA A 1 67 ? 96.239 33.591 54.750 1.00 23.13 65 ALA A CA 1
ATOM 536 C C . ALA A 1 67 ? 97.006 33.360 53.461 1.00 22.19 65 ALA A C 1
ATOM 537 O O . ALA A 1 67 ? 97.435 34.296 52.798 1.00 22.46 65 ALA A O 1
ATOM 539 N N . VAL A 1 68 ? 97.227 32.103 53.125 1.00 21.80 66 VAL A N 1
ATOM 540 C CA . VAL A 1 68 ? 98.093 31.760 52.020 1.00 21.00 66 VAL A CA 1
ATOM 541 C C . VAL A 1 68 ? 97.381 30.805 51.068 1.00 21.98 66 VAL A C 1
ATOM 542 O O . VAL A 1 68 ? 96.715 29.862 51.516 1.00 22.83 66 VAL A O 1
ATOM 546 N N . LEU A 1 69 ? 97.546 31.028 49.760 1.00 20.98 67 LEU A N 1
ATOM 547 C CA . LEU A 1 69 ? 97.089 30.063 48.744 1.00 20.07 67 LEU A CA 1
ATOM 548 C C . LEU A 1 69 ? 98.287 29.305 48.209 1.00 20.40 67 LEU A C 1
ATOM 549 O O . LEU A 1 69 ? 99.129 29.880 47.505 1.00 20.92 67 LEU A O 1
ATOM 554 N N . VAL A 1 70 ? 98.387 28.020 48.551 1.00 20.44 68 VAL A N 1
ATOM 555 C CA . VAL A 1 70 ? 99.469 27.162 48.053 1.00 21.42 68 VAL A CA 1
ATOM 556 C C . VAL A 1 70 ? 99.066 26.574 46.682 1.00 22.57 68 VAL A C 1
ATOM 557 O O . VAL A 1 70 ? 98.200 25.682 46.603 1.00 22.40 68 VAL A O 1
ATOM 561 N N . CYS A 1 71 ? 99.710 27.057 45.606 1.00 22.24 69 CYS A N 1
ATOM 562 C CA . CYS A 1 71 ? 99.345 26.662 44.242 1.00 22.66 69 CYS A CA 1
ATOM 563 C C . CYS A 1 71 ? 100.588 26.267 43.483 1.00 23.69 69 CYS A C 1
ATOM 564 O O . CYS A 1 71 ? 100.670 26.452 42.285 1.00 24.11 69 CYS A O 1
ATOM 567 N N . SER A 1 72 ? 101.569 25.745 44.197 1.00 24.49 70 SER A N 1
ATOM 568 C CA . SER A 1 72 ? 102.843 25.390 43.595 1.00 26.10 70 SER A CA 1
ATOM 569 C C . SER A 1 72 ? 102.767 23.902 43.270 1.00 26.09 70 SER A C 1
ATOM 570 O O . SER A 1 72 ? 101.738 23.261 43.491 1.00 26.18 70 SER A O 1
ATOM 573 N N . SER A 1 73 ? 103.852 23.332 42.771 1.00 26.99 71 SER A N 1
ATOM 574 C CA . SER A 1 73 ? 103.829 21.916 42.405 1.00 26.85 71 SER A CA 1
ATOM 575 C C . SER A 1 73 ? 103.446 21.031 43.595 1.00 25.76 71 SER A C 1
ATOM 576 O O . SER A 1 73 ? 103.713 21.355 44.753 1.00 24.63 71 SER A O 1
ATOM 579 N N . THR A 1 74 ? 102.773 19.932 43.276 1.00 25.93 72 THR A N 1
ATOM 580 C CA . THR A 1 74 ? 102.186 19.012 44.253 1.00 26.73 72 THR A CA 1
ATOM 581 C C . THR A 1 74 ? 103.214 18.510 45.237 1.00 26.91 72 THR A C 1
ATOM 582 O O . THR A 1 74 ? 102.923 18.381 46.425 1.00 26.25 72 THR A O 1
ATOM 586 N N . ASN A 1 75 ? 104.412 18.229 44.739 1.00 28.13 73 ASN A N 1
ATOM 587 C CA . ASN A 1 75 ? 105.472 17.756 45.621 1.00 30.32 73 ASN A CA 1
ATOM 588 C C . ASN A 1 75 ? 105.943 18.820 46.638 1.00 30.13 73 ASN A C 1
ATOM 589 O O . ASN A 1 75 ? 106.672 18.514 47.577 1.00 31.09 73 ASN A O 1
ATOM 594 N N . THR A 1 76 ? 105.520 20.068 46.478 1.00 29.03 74 THR A N 1
ATOM 595 C CA . THR A 1 76 ? 105.859 21.069 47.500 1.00 28.79 74 THR A CA 1
ATOM 596 C C . THR A 1 76 ? 104.714 21.328 48.481 1.00 26.94 74 THR A C 1
ATOM 597 O O . THR A 1 76 ? 104.882 22.065 49.435 1.00 25.47 74 THR A O 1
ATOM 601 N N . HIS A 1 77 ? 103.564 20.697 48.279 1.00 25.83 75 HIS A N 1
ATOM 602 C CA . HIS A 1 77 ? 102.372 21.115 49.049 1.00 26.04 75 HIS A CA 1
ATOM 603 C C . HIS A 1 77 ? 102.505 20.834 50.522 1.00 25.49 75 HIS A C 1
ATOM 604 O O . HIS A 1 77 ? 102.171 21.678 51.357 1.00 26.13 75 HIS A O 1
ATOM 611 N N . SER A 1 78 ? 102.979 19.639 50.838 1.00 25.09 76 SER A N 1
ATOM 612 C CA . SER A 1 78 ? 103.100 19.219 52.213 1.00 26.27 76 SER A CA 1
ATOM 613 C C . SER A 1 78 ? 104.006 20.170 53.001 1.00 26.34 76 SER A C 1
ATOM 614 O O . SER A 1 78 ? 103.641 20.674 54.048 1.00 25.91 76 SER A O 1
ATOM 617 N N . GLU A 1 79 ? 105.210 20.383 52.492 1.00 26.23 77 GLU A N 1
ATOM 618 C CA . GLU A 1 79 ? 106.136 21.278 53.168 1.00 27.42 77 GLU A CA 1
ATOM 619 C C . GLU A 1 79 ? 105.563 22.680 53.399 1.00 25.28 77 GLU A C 1
ATOM 620 O O . GLU A 1 79 ? 105.668 23.220 54.489 1.00 25.00 77 GLU A O 1
ATOM 626 N N . LEU A 1 80 ? 104.976 23.271 52.370 1.00 22.98 78 LEU A N 1
ATOM 627 C CA . LEU A 1 80 ? 104.427 24.594 52.477 1.00 21.43 78 LEU A CA 1
ATOM 628 C C . LEU A 1 80 ? 103.254 24.667 53.408 1.00 20.94 78 LEU A C 1
ATOM 629 O O . LEU A 1 80 ? 103.148 25.620 54.174 1.00 20.04 78 LEU A O 1
ATOM 634 N N . VAL A 1 81 ? 102.343 23.696 53.342 1.00 20.62 79 VAL A N 1
ATOM 635 C CA . VAL A 1 81 ? 101.164 23.764 54.224 1.00 20.92 79 VAL A CA 1
ATOM 636 C C . VAL A 1 81 ? 101.595 23.580 55.706 1.00 22.05 79 VAL A C 1
ATOM 637 O O . VAL A 1 81 ? 101.053 24.214 56.610 1.00 22.51 79 VAL A O 1
ATOM 641 N N . ILE A 1 82 ? 102.547 22.690 55.956 1.00 22.33 80 ILE A N 1
ATOM 642 C CA . ILE A 1 82 ? 103.008 22.529 57.360 1.00 24.38 80 ILE A CA 1
ATOM 643 C C . ILE A 1 82 ? 103.720 23.795 57.875 1.00 24.40 80 ILE A C 1
ATOM 644 O O . ILE A 1 82 ? 103.532 24.216 59.021 1.00 25.96 80 ILE A O 1
ATOM 649 N N . ALA A 1 83 ? 104.499 24.415 57.002 1.00 24.42 81 ALA A N 1
ATOM 650 C CA . ALA A 1 83 ? 105.100 25.716 57.243 1.00 24.28 81 ALA A CA 1
ATOM 651 C C . ALA A 1 83 ? 104.051 26.811 57.526 1.00 24.58 81 ALA A C 1
ATOM 652 O O . ALA A 1 83 ? 104.236 27.643 58.430 1.00 23.85 81 ALA A O 1
ATOM 654 N N . CYS A 1 84 ? 102.933 26.846 56.794 1.00 24.08 82 CYS A N 1
ATOM 655 C CA . CYS A 1 84 ? 101.868 27.786 57.200 1.00 24.10 82 CYS A CA 1
ATOM 656 C C . CYS A 1 84 ? 101.369 27.486 58.623 1.00 24.58 82 CYS A C 1
ATOM 657 O O . CYS A 1 84 ? 101.060 28.407 59.382 1.00 24.73 82 CYS A O 1
ATOM 660 N N . ALA A 1 85 ? 101.194 26.220 58.977 1.00 23.97 83 ALA A N 1
ATOM 661 C CA . ALA A 1 85 ? 100.660 25.936 60.323 1.00 24.39 83 ALA A CA 1
ATOM 662 C C . ALA A 1 85 ? 101.653 26.432 61.410 1.00 25.22 83 ALA A C 1
ATOM 663 O O . ALA A 1 85 ? 101.262 27.076 62.380 1.00 25.43 83 ALA A O 1
ATOM 665 N N . LYS A 1 86 ? 102.937 26.197 61.188 1.00 26.33 84 LYS A N 1
ATOM 666 C CA . LYS A 1 86 ? 103.983 26.627 62.130 1.00 27.98 84 LYS A CA 1
ATOM 667 C C . LYS A 1 86 ? 104.032 28.140 62.193 1.00 28.47 84 LYS A C 1
ATOM 668 O O . LYS A 1 86 ? 104.356 28.707 63.231 1.00 29.22 84 LYS A O 1
ATOM 674 N N . ALA A 1 87 ? 103.675 28.814 61.095 1.00 27.76 85 ALA A N 1
ATOM 675 C CA . ALA A 1 87 ? 103.612 30.271 61.119 1.00 28.01 85 ALA A CA 1
ATOM 676 C C . ALA A 1 87 ? 102.260 30.815 61.569 1.00 27.83 85 ALA A C 1
ATOM 677 O O . ALA A 1 87 ? 102.058 32.018 61.575 1.00 27.26 85 ALA A O 1
ATOM 679 N N . LYS A 1 88 ? 101.328 29.921 61.902 1.00 28.11 86 LYS A N 1
ATOM 680 C CA A LYS A 1 88 ? 99.959 30.272 62.306 0.50 28.62 86 LYS A CA 1
ATOM 681 C CA B LYS A 1 88 ? 100.025 30.366 62.343 0.50 28.48 86 LYS A CA 1
ATOM 682 C C . LYS A 1 88 ? 99.226 31.082 61.236 1.00 28.75 86 LYS A C 1
ATOM 683 O O . LYS A 1 88 ? 98.546 32.090 61.535 1.00 28.53 86 LYS A O 1
ATOM 694 N N . LYS A 1 89 ? 99.334 30.616 59.981 1.00 27.02 87 LYS A N 1
ATOM 695 C CA . LYS A 1 89 ? 98.625 31.238 58.834 1.00 26.43 87 LYS A CA 1
ATOM 696 C C . LYS A 1 89 ? 97.548 30.310 58.261 1.00 26.01 87 LYS A C 1
ATOM 697 O O . LYS A 1 89 ? 97.851 29.169 57.923 1.00 24.48 87 LYS A O 1
ATOM 703 N N . HIS A 1 90 ? 96.330 30.814 58.072 1.00 24.47 88 HIS A N 1
ATOM 704 C CA . HIS A 1 90 ? 95.259 30.035 57.438 1.00 25.49 88 HIS A CA 1
ATOM 705 C C . HIS A 1 90 ? 95.652 29.633 56.023 1.00 24.86 88 HIS A C 1
ATOM 706 O O . HIS A 1 90 ? 96.276 30.420 55.321 1.00 26.33 88 HIS A O 1
ATOM 713 N N . VAL A 1 91 ? 95.345 28.404 55.609 1.00 24.56 89 VAL A N 1
ATOM 714 C CA . VAL A 1 91 ? 95.923 27.911 54.362 1.00 23.86 89 VAL A CA 1
ATOM 715 C C . VAL A 1 91 ? 94.906 27.250 53.424 1.00 23.78 89 VAL A C 1
ATOM 716 O O . VAL A 1 91 ? 94.090 26.400 53.851 1.00 22.36 89 VAL A O 1
ATOM 720 N N . PHE A 1 92 ? 94.933 27.677 52.154 1.00 22.21 90 PHE A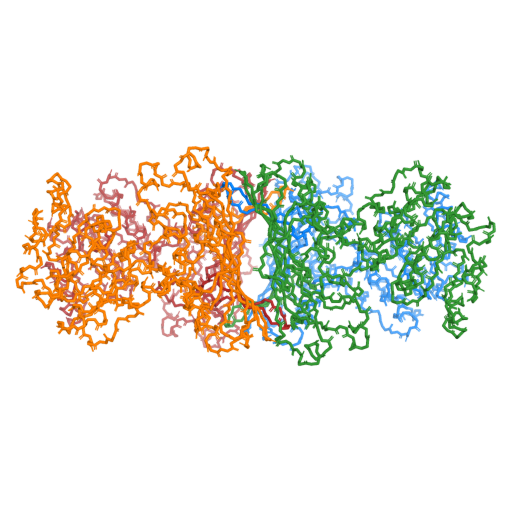 N 1
ATOM 721 C CA . PHE A 1 92 ? 94.165 27.021 51.084 1.00 21.69 90 PHE A CA 1
ATOM 722 C C . PHE A 1 92 ? 95.187 26.291 50.239 1.00 21.97 90 PHE A C 1
ATOM 723 O O . PHE A 1 92 ? 96.241 26.869 49.899 1.00 22.08 90 PHE A O 1
ATOM 731 N N . CYS A 1 93 ? 94.930 25.012 49.933 1.00 21.76 91 CYS A N 1
ATOM 732 C CA . CYS A 1 93 ? 95.838 24.228 49.105 1.00 21.16 91 CYS A CA 1
ATOM 733 C C . CYS A 1 93 ? 95.129 23.702 47.853 1.00 21.99 91 CYS A C 1
ATOM 734 O O . CYS A 1 93 ? 94.121 22.978 47.946 1.00 20.42 91 CYS A O 1
ATOM 737 N N . GLU A 1 94 ? 95.696 24.005 46.691 1.00 22.08 92 GLU A N 1
ATOM 738 C CA . GLU A 1 94 ? 95.165 23.485 45.443 1.00 23.31 92 GLU A CA 1
ATOM 739 C C . GLU A 1 94 ? 95.158 21.954 45.466 1.00 24.47 92 GLU A C 1
ATOM 740 O O . GLU A 1 94 ? 95.973 21.312 46.181 1.00 25.07 92 GLU A O 1
ATOM 746 N N . LYS A 1 95 ? 94.238 21.374 44.699 1.00 24.47 93 LYS A N 1
ATOM 747 C CA . LYS A 1 95 ? 94.205 19.962 44.421 1.00 25.56 93 LYS A CA 1
ATOM 748 C C . LYS A 1 95 ? 95.502 19.551 43.740 1.00 26.55 93 LYS A C 1
ATOM 749 O O . LYS A 1 95 ? 96.027 20.305 42.907 1.00 25.70 93 LYS A O 1
ATOM 755 N N . PRO A 1 96 ? 96.036 18.348 44.079 1.00 26.60 94 PRO A N 1
ATOM 756 C CA . PRO A 1 96 ? 95.654 17.531 45.214 1.00 27.26 94 PRO A CA 1
ATOM 757 C C . PRO A 1 96 ? 96.536 17.944 46.386 1.00 28.74 94 PRO A C 1
ATOM 758 O O . PRO A 1 96 ? 97.642 18.451 46.169 1.00 29.06 94 PRO A O 1
ATOM 762 N N . LEU A 1 97 ? 96.046 17.746 47.603 1.00 29.10 95 LEU A N 1
ATOM 763 C CA . LEU A 1 97 ? 96.825 18.027 48.806 1.00 29.37 95 LEU A CA 1
ATOM 764 C C . LEU A 1 97 ? 98.206 17.415 48.689 1.00 29.78 95 LEU A C 1
ATOM 765 O O . LEU A 1 97 ? 99.214 18.103 48.783 1.00 30.25 95 LEU A O 1
ATOM 770 N N . SER A 1 98 ? 98.243 16.106 48.511 1.00 29.57 96 SER A N 1
ATOM 771 C CA . SER A 1 98 ? 99.475 15.386 48.234 1.00 29.84 96 SER A CA 1
ATOM 772 C C . SER A 1 98 ? 99.073 14.041 47.644 1.00 29.75 96 SER A C 1
ATOM 773 O O . SER A 1 98 ? 97.915 13.616 47.775 1.00 30.15 96 SER A O 1
ATOM 776 N N . LEU A 1 99 ? 100.001 13.371 46.972 1.00 29.23 97 LEU A N 1
ATOM 777 C CA . LEU A 1 99 ? 99.741 12.020 46.524 1.00 28.90 97 LEU A CA 1
ATOM 778 C C . LEU A 1 99 ? 100.175 11.020 47.572 1.00 29.51 97 LEU A C 1
ATOM 779 O O . LEU A 1 99 ? 100.022 9.840 47.366 1.00 29.03 97 LEU A O 1
ATOM 784 N N . ASN A 1 100 ? 100.706 11.503 48.695 1.00 29.74 98 ASN A N 1
ATOM 785 C CA . ASN A 1 100 ? 101.241 10.627 49.734 1.00 30.43 98 ASN A CA 1
ATOM 786 C C . ASN A 1 100 ? 100.373 10.676 50.980 1.00 29.71 98 ASN A C 1
ATOM 787 O O . ASN A 1 100 ? 100.279 11.691 51.666 1.00 29.35 98 ASN A O 1
ATOM 792 N N . LEU A 1 101 ? 99.723 9.574 51.290 1.00 30.30 99 LEU A N 1
ATOM 793 C CA . LEU A 1 101 ? 98.780 9.567 52.396 1.00 31.09 99 LEU A CA 1
ATOM 794 C C . LEU A 1 101 ? 99.360 10.023 53.721 1.00 31.04 99 LEU A C 1
ATOM 795 O O . LEU A 1 101 ? 98.664 10.632 54.511 1.00 31.42 99 LEU A O 1
ATOM 800 N N . ALA A 1 102 ? 100.623 9.696 53.985 1.00 31.54 100 ALA A N 1
ATOM 801 C CA . ALA A 1 102 ? 101.230 10.045 55.272 1.00 32.06 100 ALA A CA 1
ATOM 802 C C . ALA A 1 102 ? 101.394 11.553 55.304 1.00 31.20 100 ALA A C 1
ATOM 803 O O . ALA A 1 102 ? 101.060 12.187 56.269 1.00 31.53 100 ALA A O 1
ATOM 805 N N . ASP A 1 103 ? 101.860 12.137 54.213 1.00 31.19 101 ASP A N 1
ATOM 806 C CA . ASP A 1 103 ? 101.887 13.606 54.124 1.00 30.98 101 ASP A CA 1
ATOM 807 C C . ASP A 1 103 ? 100.539 14.276 54.379 1.00 29.84 101 ASP A C 1
ATOM 808 O O . ASP A 1 103 ? 100.453 15.310 55.046 1.00 29.84 101 ASP A O 1
ATOM 813 N N . VAL A 1 104 ? 99.467 13.709 53.843 1.00 28.54 102 VAL A N 1
ATOM 814 C CA . VAL A 1 104 ? 98.162 14.307 54.091 1.00 26.98 102 VAL A CA 1
ATOM 815 C C . VAL A 1 104 ? 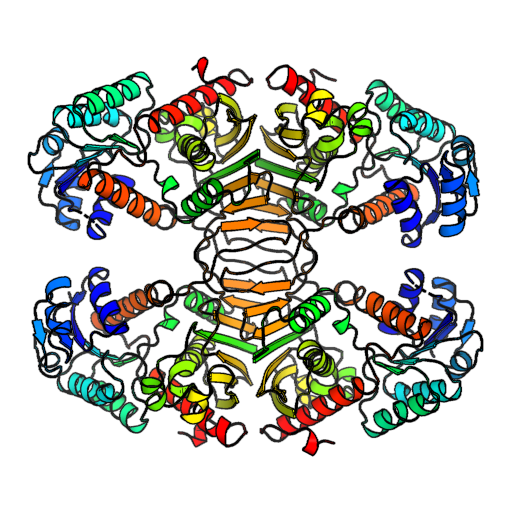97.819 14.228 55.572 1.00 26.46 102 VAL A C 1
ATOM 816 O O . VAL A 1 104 ? 97.236 15.155 56.123 1.00 25.48 102 VAL A O 1
ATOM 820 N N . ASP A 1 105 ? 98.156 13.112 56.227 1.00 26.52 103 ASP A N 1
ATOM 821 C CA . ASP A 1 105 ? 97.860 12.988 57.681 1.00 27.77 103 ASP A CA 1
ATOM 822 C C . ASP A 1 105 ? 98.656 14.036 58.462 1.00 27.04 103 ASP A C 1
ATOM 823 O O . ASP A 1 105 ? 98.153 14.678 59.372 1.00 27.38 103 ASP A O 1
ATOM 828 N N . ARG A 1 106 ? 99.900 14.250 58.082 1.00 27.35 104 ARG A N 1
ATOM 829 C CA A ARG A 1 106 ? 100.713 15.274 58.751 0.50 28.30 104 ARG A CA 1
ATOM 830 C CA B ARG A 1 106 ? 100.705 15.254 58.772 0.50 27.82 104 ARG A CA 1
ATOM 831 C C . ARG A 1 106 ? 100.193 16.694 58.551 1.00 28.00 104 ARG A C 1
ATOM 832 O O . ARG A 1 106 ? 100.155 17.506 59.495 1.00 28.66 104 ARG A O 1
ATOM 847 N N . MET A 1 107 ? 99.787 17.005 57.314 1.00 27.87 105 MET A N 1
ATOM 848 C CA . MET A 1 107 ? 99.201 18.320 56.966 1.00 25.75 105 MET A CA 1
ATOM 849 C C . MET A 1 107 ? 97.973 18.621 57.843 1.00 25.92 105 MET A C 1
ATOM 850 O O . MET A 1 107 ? 97.839 19.691 58.451 1.00 25.73 105 MET A O 1
ATOM 855 N N . ILE A 1 108 ? 97.052 17.669 57.908 1.00 25.99 106 ILE A N 1
ATOM 856 C CA . ILE A 1 108 ? 95.882 17.781 58.764 1.00 25.73 106 ILE A CA 1
ATOM 857 C C . ILE A 1 108 ? 96.246 17.899 60.257 1.00 27.60 106 ILE A C 1
ATOM 858 O O . ILE A 1 108 ? 95.752 18.778 60.943 1.00 27.66 106 ILE A O 1
ATOM 863 N N . GLU A 1 109 ? 97.126 17.028 60.760 1.00 28.49 107 GLU A N 1
ATOM 864 C CA . GLU A 1 109 ? 97.618 17.151 62.161 1.00 30.34 107 GLU A CA 1
ATOM 865 C C . GLU A 1 109 ? 98.193 18.525 62.542 1.00 29.25 107 GLU A C 1
ATOM 866 O O . GLU A 1 109 ? 97.825 19.116 63.547 1.00 28.36 107 GLU A O 1
ATOM 872 N N . GLU A 1 110 ? 99.130 19.021 61.741 1.00 29.28 108 GLU A N 1
ATOM 873 C CA . GLU A 1 110 ? 99.796 20.315 62.044 1.00 29.57 108 GLU A CA 1
ATOM 874 C C . GLU A 1 110 ? 98.883 21.530 61.964 1.00 29.25 108 GLU A C 1
ATOM 875 O O . GLU A 1 110 ? 98.923 22.422 62.833 1.00 29.72 108 GLU A O 1
ATOM 881 N N . THR A 1 111 ? 98.032 21.582 60.953 1.00 28.16 109 THR A N 1
ATOM 882 C CA . THR A 1 111 ? 97.122 22.707 60.881 1.00 28.10 109 THR A CA 1
ATOM 883 C C . THR A 1 111 ? 96.161 22.646 62.066 1.00 29.43 109 THR A C 1
ATOM 884 O O . THR A 1 111 ? 95.838 23.674 62.662 1.00 29.72 109 THR A O 1
ATOM 888 N N . LYS A 1 112 ? 95.697 21.445 62.415 1.00 31.02 110 LYS A N 1
ATOM 889 C CA . LYS A 1 112 ? 94.776 21.306 63.551 1.00 33.21 110 LYS A CA 1
ATOM 890 C C . LYS A 1 112 ? 95.470 21.718 64.847 1.00 33.46 110 LYS A C 1
ATOM 891 O O . LYS A 1 112 ? 94.919 22.452 65.648 1.00 33.16 110 LYS A O 1
ATOM 897 N N . LYS A 1 113 ? 96.712 21.266 65.029 1.00 35.09 111 LYS A N 1
ATOM 898 C CA . LYS A 1 113 ? 97.515 21.692 66.172 1.00 36.09 111 LYS A CA 1
ATOM 899 C C . LYS A 1 113 ? 97.595 23.216 66.216 1.00 35.24 111 LYS A C 1
ATOM 900 O O . LYS A 1 113 ? 97.318 23.811 67.246 1.00 35.23 111 LYS A O 1
ATOM 906 N N . ALA A 1 114 ? 97.986 23.846 65.104 1.00 33.49 112 ALA A N 1
ATOM 907 C CA . ALA A 1 114 ? 98.135 25.311 65.064 1.00 32.79 112 ALA A CA 1
ATOM 908 C C . ALA A 1 114 ? 96.797 26.051 65.138 1.00 32.65 112 ALA A C 1
ATOM 909 O O . ALA A 1 114 ? 96.756 27.263 65.252 1.00 33.12 112 ALA A O 1
ATOM 911 N N . ASP A 1 115 ? 95.700 25.319 65.050 1.00 32.68 113 ASP A N 1
ATOM 912 C CA . ASP A 1 115 ? 94.384 25.920 65.033 1.00 33.10 113 ASP A CA 1
ATOM 913 C C . ASP A 1 115 ? 94.196 26.868 63.847 1.00 32.40 113 ASP A C 1
ATOM 914 O O . ASP A 1 115 ? 93.633 27.957 64.034 1.00 32.93 113 ASP A O 1
ATOM 919 N N . VAL A 1 116 ? 94.673 26.495 62.654 1.00 29.79 114 VAL A N 1
ATOM 920 C CA . VAL A 1 116 ? 94.392 27.321 61.453 1.00 28.83 114 VAL A CA 1
ATOM 921 C C . VAL A 1 116 ? 93.624 26.455 60.465 1.00 28.32 114 VAL A C 1
ATOM 922 O O . VAL A 1 116 ? 93.761 25.230 60.501 1.00 28.54 114 VAL A O 1
ATOM 926 N N . ILE A 1 117 ? 92.852 27.099 59.587 1.00 27.91 115 ILE A N 1
ATOM 927 C CA . ILE A 1 117 ? 92.083 26.452 58.519 1.00 28.15 115 ILE A CA 1
ATOM 928 C C . ILE A 1 117 ? 92.991 25.772 57.508 1.00 26.58 115 ILE A C 1
ATOM 929 O O . ILE A 1 117 ? 93.998 26.337 57.090 1.00 26.41 115 ILE A O 1
ATOM 934 N N . LEU A 1 118 ? 92.603 24.562 57.119 1.00 24.73 116 LEU A N 1
ATOM 935 C CA . LEU A 1 118 ? 93.133 23.880 55.946 1.00 23.93 116 LEU A CA 1
ATOM 936 C C . LEU A 1 118 ? 91.960 23.649 54.974 1.00 22.60 116 LEU A C 1
ATOM 937 O O . LEU A 1 118 ? 91.060 22.875 55.261 1.00 22.24 116 LEU A O 1
ATOM 942 N N . PHE A 1 119 ? 91.969 24.356 53.857 1.00 19.81 117 PHE A N 1
ATOM 943 C CA . PHE A 1 119 ? 90.875 24.313 52.860 1.00 20.68 117 PHE A CA 1
ATOM 944 C C . PHE A 1 119 ? 91.439 23.621 51.614 1.00 20.71 117 PHE A C 1
ATOM 945 O O . PHE A 1 119 ? 92.463 24.032 51.100 1.00 21.44 117 PHE A O 1
ATOM 953 N N . THR A 1 120 ? 90.776 22.572 51.141 1.00 20.97 118 THR A N 1
ATOM 954 C CA . THR A 1 120 ? 91.236 21.817 50.005 1.00 21.17 118 THR A CA 1
ATOM 955 C C . THR A 1 120 ? 90.566 22.370 48.763 1.00 21.09 118 THR A C 1
ATOM 956 O O . THR A 1 120 ? 89.355 22.581 48.757 1.00 21.36 118 THR A O 1
ATOM 960 N N . GLY A 1 121 ? 91.349 22.590 47.707 1.00 21.10 119 GLY A N 1
ATOM 961 C CA . GLY A 1 121 ? 90.858 23.277 46.525 1.00 20.06 119 GLY A CA 1
ATOM 962 C C . GLY A 1 121 ? 90.066 22.389 45.564 1.00 21.64 119 GLY A C 1
ATOM 963 O O . GLY A 1 121 ? 90.482 22.228 44.402 1.00 21.78 119 GLY A O 1
ATOM 964 N N . PHE A 1 122 ? 88.944 21.813 46.019 1.00 20.63 120 PHE A N 1
ATOM 965 C CA . PHE A 1 122 ? 88.017 21.128 45.082 1.00 21.31 120 PHE A CA 1
ATOM 966 C C . PHE A 1 122 ? 87.049 22.149 44.485 1.00 21.43 120 PHE A C 1
ATOM 967 O O . PHE A 1 122 ? 85.953 22.355 44.992 1.00 21.72 120 PHE A O 1
ATOM 975 N N . ASN A 1 123 ? 87.507 22.859 43.461 1.00 21.33 121 ASN A N 1
ATOM 976 C CA . ASN A 1 123 ? 86.736 23.976 42.919 1.00 21.61 121 ASN A CA 1
ATOM 977 C C . ASN A 1 123 ? 85.391 23.594 42.295 1.00 21.03 121 ASN A C 1
ATOM 978 O O . ASN A 1 123 ? 84.490 24.403 42.241 1.00 21.57 121 ASN A O 1
ATOM 983 N N . ARG A 1 124 ? 85.247 22.382 41.787 1.00 21.93 122 ARG A N 1
ATOM 984 C CA . ARG A 1 124 ? 83.980 22.043 41.128 1.00 22.24 122 ARG A CA 1
ATOM 985 C C . ARG A 1 124 ? 82.805 22.014 42.106 1.00 21.93 122 ARG A C 1
ATOM 986 O O . ARG A 1 124 ? 81.666 22.040 41.657 1.00 21.96 122 ARG A O 1
ATOM 994 N N . ARG A 1 125 ? 83.046 21.933 43.422 1.00 20.73 123 ARG A N 1
ATOM 995 C CA . ARG A 1 125 ? 81.882 22.067 44.342 1.00 20.75 123 ARG A CA 1
ATOM 996 C C . ARG A 1 125 ? 81.246 23.429 44.196 1.00 21.45 123 ARG A C 1
ATOM 997 O O . ARG A 1 125 ? 80.149 23.617 44.693 1.00 20.32 123 ARG A O 1
ATOM 1005 N N . PHE A 1 126 ? 81.961 24.397 43.574 1.00 21.08 124 PHE A N 1
ATOM 1006 C CA . PHE A 1 126 ? 81.460 25.751 43.528 1.00 21.92 124 PHE A CA 1
ATOM 1007 C C . PHE A 1 126 ? 81.029 26.135 42.139 1.00 22.15 124 PHE A C 1
ATOM 1008 O O . PHE A 1 126 ? 80.785 27.311 41.908 1.00 22.32 124 PHE A O 1
ATOM 1016 N N . ASP A 1 127 ? 81.033 25.180 41.203 1.00 21.77 125 ASP A N 1
ATOM 1017 C CA . ASP A 1 127 ? 80.378 25.323 39.882 1.00 22.83 125 ASP A CA 1
ATOM 1018 C C . ASP A 1 127 ? 78.872 25.579 40.084 1.00 23.43 125 ASP A C 1
ATOM 1019 O O . ASP A 1 127 ? 78.187 24.838 40.799 1.00 22.85 125 ASP A O 1
ATOM 1024 N N . ARG A 1 128 ? 78.336 26.660 39.518 1.00 23.51 126 ARG A N 1
ATOM 1025 C CA . ARG A 1 128 ? 76.951 26.986 39.835 1.00 23.85 126 ARG A CA 1
ATOM 1026 C C . ARG A 1 128 ? 75.961 25.859 39.488 1.00 22.39 126 ARG A C 1
ATOM 1027 O O . ARG A 1 128 ? 74.963 25.702 40.193 1.00 21.62 126 ARG A O 1
ATOM 1035 N N . ASN A 1 129 ? 76.216 25.087 38.424 1.00 19.70 127 ASN A N 1
ATOM 1036 C CA . ASN A 1 129 ? 75.315 23.985 38.073 1.00 18.54 127 ASN A CA 1
ATOM 1037 C C . ASN A 1 129 ? 75.377 22.787 39.026 1.00 19.19 127 ASN A C 1
ATOM 1038 O O . ASN A 1 129 ? 74.353 22.264 39.436 1.00 17.96 127 ASN A O 1
ATOM 1043 N N . PHE A 1 130 ? 76.585 22.336 39.358 1.00 18.37 128 PHE A N 1
ATOM 1044 C CA . PHE A 1 130 ? 76.741 21.200 40.293 1.00 18.69 128 PHE A CA 1
ATOM 1045 C C . PHE A 1 130 ? 76.230 21.502 41.699 1.00 19.04 128 PHE A C 1
ATOM 1046 O O . PHE A 1 130 ? 75.624 20.652 42.395 1.00 18.55 128 PHE A O 1
ATOM 1054 N N . LYS A 1 131 ? 76.533 22.709 42.147 1.00 19.77 129 LYS A N 1
ATOM 1055 C CA . LYS A 1 131 ? 76.016 23.193 43.435 1.00 22.04 129 LYS A CA 1
ATOM 1056 C C . LYS A 1 131 ? 74.482 23.196 43.530 1.00 21.01 129 LYS A C 1
ATOM 1057 O O . LYS A 1 131 ? 73.908 22.778 44.521 1.00 19.88 129 LYS A O 1
ATOM 1063 N N . LYS A 1 132 ? 73.829 23.708 42.500 1.00 21.75 130 LYS A N 1
ATOM 1064 C CA . LYS A 1 132 ? 72.390 23.720 42.478 1.00 22.15 130 LYS A CA 1
ATOM 1065 C C . LYS A 1 132 ? 71.846 22.287 42.514 1.00 21.30 130 LYS A C 1
ATOM 1066 O O . LYS A 1 132 ? 70.854 21.994 43.199 1.00 20.70 130 LYS A O 1
ATOM 1072 N N . LEU A 1 133 ? 72.514 21.372 41.811 1.00 20.26 131 LEU A N 1
ATOM 1073 C CA . LEU A 1 133 ? 72.087 19.977 41.813 1.00 19.93 131 LEU A CA 1
ATOM 1074 C C . LEU A 1 133 ? 72.293 19.361 43.208 1.00 20.62 131 LEU A C 1
ATOM 1075 O O . LEU A 1 133 ? 71.413 18.670 43.729 1.00 21.22 131 LEU A O 1
ATOM 1080 N N . LYS A 1 134 ? 73.449 19.609 43.816 1.00 21.47 132 LYS A N 1
ATOM 1081 C CA . LYS A 1 134 ? 73.699 19.122 45.187 1.00 22.14 132 LYS A CA 1
ATOM 1082 C C . LYS A 1 134 ? 72.608 19.597 46.167 1.00 22.32 132 LYS A C 1
ATOM 1083 O O . LYS A 1 134 ? 72.118 18.798 46.979 1.00 22.65 132 LYS A O 1
ATOM 1089 N N . GLU A 1 135 ? 72.239 20.875 46.095 1.00 22.28 133 GLU A N 1
ATOM 1090 C CA . GLU A 1 135 ? 71.172 21.436 46.953 1.00 23.81 133 GLU A CA 1
ATOM 1091 C C . GLU A 1 135 ? 69.832 20.786 46.694 1.00 23.95 133 GLU A C 1
ATOM 1092 O O . GLU A 1 135 ? 69.140 20.367 47.638 1.00 23.23 133 GLU A O 1
ATOM 1098 N N . ALA A 1 136 ? 69.457 20.656 45.419 1.00 22.99 134 ALA A N 1
ATOM 1099 C CA . ALA A 1 136 ? 68.235 19.922 45.139 1.00 23.56 134 ALA A CA 1
ATOM 1100 C C . ALA A 1 136 ? 68.236 18.494 45.710 1.00 22.94 134 ALA A C 1
ATOM 1101 O O . ALA A 1 136 ? 67.254 18.074 46.280 1.00 23.66 134 ALA A O 1
ATOM 1103 N N . VAL A 1 137 ? 69.309 17.749 45.559 1.00 22.81 135 VAL A N 1
ATOM 1104 C CA . VAL A 1 137 ? 69.356 16.386 46.108 1.00 22.83 135 VAL A CA 1
ATOM 1105 C C . VAL A 1 137 ? 69.185 16.414 47.638 1.00 25.00 135 VAL A C 1
ATOM 1106 O O . VAL A 1 137 ? 68.413 15.640 48.236 1.00 24.36 135 VAL A O 1
ATOM 1110 N N . GLU A 1 138 ? 69.911 17.332 48.255 1.00 26.11 136 GLU A N 1
ATOM 1111 C CA . GLU A 1 138 ? 69.936 17.499 49.688 1.00 28.33 136 GLU A CA 1
ATOM 1112 C C . GLU A 1 138 ? 68.551 17.836 50.203 1.00 29.35 136 GLU A C 1
ATOM 1113 O O . GLU A 1 138 ? 68.136 17.327 51.230 1.00 30.48 136 GLU A O 1
ATOM 1119 N N . ASN A 1 139 ? 67.834 18.689 49.475 1.00 29.60 137 ASN A N 1
ATOM 1120 C CA . ASN A 1 139 ? 66.434 19.023 49.758 1.00 30.56 137 ASN A CA 1
ATOM 1121 C C . ASN A 1 139 ? 65.363 17.935 49.676 1.00 30.49 137 ASN A C 1
ATOM 1122 O O . ASN A 1 139 ? 64.219 18.195 50.050 1.00 30.05 137 ASN A O 1
ATOM 1127 N N . GLY A 1 140 ? 65.699 16.756 49.157 1.00 29.33 138 GLY A N 1
ATOM 1128 C CA . GLY A 1 140 ? 64.714 15.675 49.019 1.00 28.81 138 GLY A CA 1
ATOM 1129 C C . GLY A 1 140 ? 64.043 15.622 47.656 1.00 28.86 138 GLY A C 1
ATOM 1130 O O . GLY A 1 140 ? 63.178 14.780 47.403 1.00 28.93 138 GLY A O 1
ATOM 1131 N N . THR A 1 141 ? 64.448 16.515 46.753 1.00 28.47 139 THR A N 1
ATOM 1132 C CA . THR A 1 141 ? 63.794 16.648 45.458 1.00 27.61 139 THR A CA 1
ATOM 1133 C C . THR A 1 141 ? 63.747 15.369 44.597 1.00 26.04 139 THR A C 1
ATOM 1134 O O . THR A 1 141 ? 62.820 15.205 43.807 1.00 25.98 139 THR A O 1
ATOM 1138 N N . ILE A 1 142 ? 64.739 14.483 44.713 1.00 23.68 140 ILE A N 1
ATOM 1139 C CA . ILE A 1 142 ? 64.667 13.216 43.981 1.00 23.02 140 ILE A CA 1
ATOM 1140 C C . ILE A 1 142 ? 64.366 12.016 44.890 1.00 22.66 140 ILE A C 1
ATOM 1141 O O . ILE A 1 142 ? 64.438 10.838 44.464 1.00 21.50 140 ILE A O 1
ATOM 1146 N N . GLY A 1 143 ? 63.924 12.305 46.116 1.00 22.55 141 GLY A N 1
ATOM 1147 C CA . GLY A 1 143 ? 63.681 11.205 47.073 1.00 21.54 141 GLY A CA 1
ATOM 1148 C C . GLY A 1 143 ? 64.987 10.635 47.610 1.00 22.44 141 GLY A C 1
ATOM 1149 O O . GLY A 1 143 ? 66.008 11.337 47.699 1.00 22.26 141 GLY A O 1
ATOM 1150 N N . LYS A 1 144 ? 64.985 9.350 47.933 1.00 22.83 142 LYS A N 1
ATOM 1151 C CA . LYS A 1 144 ? 66.207 8.670 48.322 1.00 24.05 142 LYS A CA 1
ATOM 1152 C C . LYS A 1 144 ? 67.115 8.350 47.106 1.00 22.70 142 LYS A C 1
ATOM 1153 O O . LYS A 1 144 ? 66.668 7.692 46.173 1.00 22.35 142 LYS A O 1
ATOM 1159 N N . PRO A 1 145 ? 68.400 8.775 47.131 1.00 21.69 143 PRO A N 1
ATOM 1160 C CA . PRO A 1 145 ? 69.226 8.531 45.910 1.00 21.33 143 PRO A CA 1
ATOM 1161 C C . PRO A 1 145 ? 69.497 7.032 45.688 1.00 20.99 143 PRO A C 1
ATOM 1162 O O . PRO A 1 145 ? 69.759 6.322 46.629 1.00 20.76 143 PRO A O 1
ATOM 1166 N N . HIS A 1 146 ? 69.378 6.557 44.452 1.00 20.19 144 HIS A N 1
ATOM 1167 C CA . HIS A 1 146 ? 69.648 5.160 44.124 1.00 20.84 144 HIS A CA 1
ATOM 1168 C C . HIS A 1 146 ? 70.895 5.011 43.235 1.00 20.74 144 HIS A C 1
ATOM 1169 O O . HIS A 1 146 ? 71.754 4.159 43.457 1.00 19.90 144 HIS A O 1
ATOM 1176 N N . VAL A 1 147 ? 70.999 5.850 42.214 1.00 20.36 145 VAL A N 1
ATOM 1177 C CA . VAL A 1 147 ? 72.136 5.717 41.288 1.00 19.85 145 VAL A CA 1
ATOM 1178 C C . VAL A 1 147 ? 72.724 7.067 40.938 1.00 20.59 145 VAL A C 1
ATOM 1179 O O . VAL A 1 147 ? 71.985 8.012 40.587 1.00 20.00 145 VAL A O 1
ATOM 1183 N N . LEU A 1 148 ? 74.045 7.154 41.027 1.00 20.04 146 LEU A N 1
ATOM 1184 C CA . LEU A 1 148 ? 74.811 8.347 40.632 1.00 20.08 146 LEU A CA 1
ATOM 1185 C C . LEU A 1 148 ? 75.523 8.075 39.322 1.00 20.26 146 LEU A C 1
ATOM 1186 O O . LEU A 1 148 ? 76.156 7.022 39.167 1.00 20.68 146 LEU A O 1
ATOM 1191 N N . ARG A 1 149 ? 75.497 9.048 38.418 1.00 20.44 147 ARG A N 1
ATOM 1192 C CA . ARG A 1 149 ? 76.323 8.988 37.222 1.00 21.42 147 ARG A CA 1
ATOM 1193 C C . ARG A 1 149 ? 77.131 10.269 37.037 1.00 21.27 147 ARG A C 1
ATOM 1194 O O . ARG A 1 149 ? 76.562 11.368 37.055 1.00 19.92 147 ARG A O 1
ATOM 1202 N N . ILE A 1 150 ? 78.438 10.121 36.824 1.00 19.29 148 ILE A N 1
ATOM 1203 C CA . ILE A 1 150 ? 79.296 11.248 36.516 1.00 19.67 148 ILE A CA 1
ATOM 1204 C C . ILE A 1 150 ? 80.127 10.935 35.291 1.00 19.30 148 ILE A C 1
ATOM 1205 O O . ILE A 1 150 ? 80.762 9.881 35.186 1.00 18.97 148 ILE A O 1
ATOM 1210 N N . THR A 1 151 ? 80.124 11.859 34.348 1.00 19.48 149 THR A N 1
ATOM 1211 C CA . THR A 1 151 ? 81.017 11.750 33.198 1.00 19.70 149 THR A CA 1
ATOM 1212 C C . THR A 1 151 ? 81.900 12.953 33.290 1.00 19.72 149 THR A C 1
ATOM 1213 O O . THR A 1 151 ? 81.388 14.059 33.445 1.00 20.54 149 THR A O 1
ATOM 1217 N N . SER A 1 152 ? 83.212 12.757 33.237 1.00 20.14 150 SER A N 1
ATOM 1218 C CA . SER A 1 152 ? 84.153 13.882 33.220 1.00 21.11 150 SER A CA 1
ATOM 1219 C C . SER A 1 152 ? 85.257 13.607 32.252 1.00 20.62 150 SER A C 1
ATOM 1220 O O . SER A 1 152 ? 86.110 12.733 32.497 1.00 20.34 150 SER A O 1
ATOM 1223 N N . ARG A 1 153 ? 85.234 14.364 31.158 1.00 19.64 151 ARG A N 1
ATOM 1224 C CA . ARG A 1 153 ? 86.195 14.247 30.063 1.00 20.30 151 ARG A CA 1
ATOM 1225 C C . ARG A 1 153 ? 86.800 15.637 29.787 1.00 20.80 151 ARG A C 1
ATOM 1226 O O . ARG A 1 153 ? 86.076 16.662 29.803 1.00 20.39 151 ARG A O 1
ATOM 1234 N N . ASP A 1 154 ? 88.111 15.660 29.537 1.00 22.26 152 ASP A N 1
ATOM 1235 C CA . ASP A 1 154 ? 88.881 16.880 29.200 1.00 23.35 152 ASP A CA 1
ATOM 1236 C C . ASP A 1 154 ? 89.074 16.947 27.686 1.00 22.88 152 ASP A C 1
ATOM 1237 O O . ASP A 1 154 ? 89.034 15.912 27.023 1.00 22.97 152 ASP A O 1
ATOM 1242 N N . PRO A 1 155 ? 89.256 18.160 27.133 1.00 23.29 153 PRO A N 1
ATOM 1243 C CA . PRO A 1 155 ? 89.513 18.245 25.681 1.00 24.59 153 PRO A CA 1
ATOM 1244 C C . PRO A 1 155 ? 90.867 17.647 25.276 1.00 25.26 153 PRO A C 1
ATOM 1245 O O . PRO A 1 155 ? 90.980 17.108 24.163 1.00 26.22 153 PRO A O 1
ATOM 1249 N N . ALA A 1 156 ? 91.864 17.693 26.160 1.00 25.84 154 ALA A N 1
ATOM 1250 C CA . ALA A 1 156 ? 93.189 17.149 25.826 1.00 26.89 154 ALA A CA 1
ATOM 1251 C C . ALA A 1 156 ? 93.902 16.608 27.048 1.00 28.16 154 ALA A C 1
ATOM 1252 O O . ALA A 1 156 ? 93.659 17.088 28.151 1.00 28.61 154 ALA A O 1
ATOM 1254 N N . PRO A 1 157 ? 94.793 15.610 26.859 1.00 28.88 155 PRO A N 1
ATOM 1255 C CA . PRO A 1 157 ? 95.641 15.152 27.960 1.00 29.21 155 PRO A CA 1
ATOM 1256 C C . PRO A 1 157 ? 96.688 16.213 28.340 1.00 30.23 155 PRO A C 1
ATOM 1257 O O . PRO A 1 157 ? 97.046 17.042 27.486 1.00 30.31 155 PRO A O 1
ATOM 1261 N N . PRO A 1 158 ? 97.184 16.190 29.599 1.00 30.30 156 PRO A N 1
ATOM 1262 C CA . PRO A 1 158 ? 98.351 17.022 29.958 1.00 30.39 156 PRO A CA 1
ATOM 1263 C C . PRO A 1 158 ? 99.631 16.471 29.299 1.00 31.05 156 PRO A C 1
ATOM 1264 O O . PRO A 1 158 ? 99.584 15.420 28.652 1.00 29.34 156 PRO A O 1
ATOM 1268 N N . PRO A 1 159 ? 100.761 17.195 29.431 1.00 32.08 157 PRO A N 1
ATOM 1269 C CA . PRO A 1 159 ? 101.937 16.645 28.741 1.00 33.10 157 PRO A CA 1
ATOM 1270 C C . PRO A 1 159 ? 102.465 15.376 29.431 1.00 33.77 157 PRO A C 1
ATOM 1271 O O . PRO A 1 159 ? 102.266 15.176 30.618 1.00 33.60 157 PRO A O 1
ATOM 1275 N N . LEU A 1 160 ? 103.083 14.503 28.660 1.00 34.84 158 LEU A N 1
ATOM 1276 C CA . LEU A 1 160 ? 103.687 13.295 29.192 1.00 36.29 158 LEU A CA 1
ATOM 1277 C C . LEU A 1 160 ? 104.479 13.483 30.475 1.00 36.38 158 LEU A C 1
ATOM 1278 O O . LEU A 1 160 ? 104.316 12.719 31.413 1.00 36.88 158 LEU A O 1
ATOM 1283 N N . ASP A 1 161 ? 105.377 14.457 30.494 1.00 36.60 159 ASP A N 1
ATOM 1284 C CA . ASP A 1 161 ? 106.209 14.733 31.674 1.00 36.69 159 ASP A CA 1
ATOM 1285 C C . ASP A 1 161 ? 105.342 14.756 32.919 1.00 35.38 159 ASP A C 1
ATOM 1286 O O . ASP A 1 161 ? 105.690 14.234 33.968 1.00 34.26 159 ASP A O 1
ATOM 1291 N N . TYR A 1 162 ? 104.234 15.463 32.801 1.00 33.62 160 TYR A N 1
ATOM 1292 C CA . TYR A 1 162 ? 103.354 15.655 33.921 1.00 32.56 160 TYR A CA 1
ATOM 1293 C C . TYR A 1 162 ? 102.666 14.320 34.248 1.00 31.70 160 TYR A C 1
ATOM 1294 O O . TYR A 1 162 ? 102.521 13.941 35.415 1.00 31.30 160 TYR A O 1
ATOM 1303 N N . ILE A 1 163 ? 102.268 13.587 33.217 1.00 30.98 161 ILE A N 1
ATOM 1304 C CA . ILE A 1 163 ? 101.537 12.342 33.430 1.00 31.20 161 ILE A CA 1
ATOM 1305 C C . ILE A 1 163 ? 102.370 11.366 34.273 1.00 31.57 161 ILE A C 1
ATOM 1306 O O . ILE A 1 163 ? 101.860 10.752 35.219 1.00 30.23 161 ILE A O 1
ATOM 1311 N N . ARG A 1 164 ? 103.661 11.268 33.956 1.00 31.69 162 ARG A N 1
ATOM 1312 C CA . ARG A 1 164 ? 104.566 10.419 34.728 1.00 32.64 162 ARG A CA 1
ATOM 1313 C C . ARG A 1 164 ? 104.621 10.715 36.209 1.00 31.52 162 ARG A C 1
ATOM 1314 O O . ARG A 1 164 ? 104.886 9.820 36.984 1.00 32.42 162 ARG A O 1
ATOM 1322 N N . VAL A 1 165 ? 104.411 11.957 36.622 1.00 31.56 163 VAL A N 1
ATOM 1323 C CA . VAL A 1 165 ? 104.498 12.252 38.043 1.00 31.47 163 VAL A CA 1
ATOM 1324 C C . VAL A 1 165 ? 103.130 12.481 38.713 1.00 31.39 163 VAL A C 1
ATOM 1325 O O . VAL A 1 165 ? 103.040 12.916 39.858 1.00 30.50 163 VAL A O 1
ATOM 1329 N N . SER A 1 166 ? 102.059 12.105 38.016 1.00 30.27 164 SER A N 1
ATOM 1330 C CA . SER A 1 166 ? 100.733 12.536 38.408 1.00 28.51 164 SER A CA 1
ATOM 1331 C C . SER A 1 166 ? 100.061 11.545 39.313 1.00 27.70 164 SER A C 1
ATOM 1332 O O . SER A 1 166 ? 99.019 11.851 39.881 1.00 27.76 164 SER A O 1
ATOM 1335 N N . GLY A 1 167 ? 100.614 10.340 39.411 1.00 26.44 165 GLY A N 1
ATOM 1336 C CA . GLY A 1 167 ? 99.970 9.268 40.175 1.00 23.99 165 GLY A CA 1
ATOM 1337 C C . GLY A 1 167 ? 98.945 8.476 39.368 1.00 23.90 165 GLY A C 1
ATOM 1338 O O . GLY A 1 167 ? 98.325 7.539 39.880 1.00 22.90 165 GLY A O 1
ATOM 1339 N N . GLY A 1 168 ? 98.752 8.870 38.107 1.00 23.26 166 GLY A N 1
ATOM 1340 C CA . GLY A 1 168 ? 97.852 8.194 37.193 1.00 23.22 166 GLY A CA 1
ATOM 1341 C C . GLY A 1 168 ? 96.427 8.743 37.243 1.00 23.09 166 GLY A C 1
ATOM 1342 O O . GLY A 1 168 ? 96.094 9.528 38.108 1.00 23.18 166 GLY A O 1
ATOM 1343 N N . ILE A 1 169 ? 95.569 8.232 36.366 1.00 22.69 167 ILE A N 1
ATOM 1344 C CA . ILE A 1 169 ? 94.299 8.878 36.083 1.00 21.90 167 ILE A CA 1
ATOM 1345 C C . ILE A 1 169 ? 93.425 8.957 37.335 1.00 21.64 167 ILE A C 1
ATOM 1346 O O . ILE A 1 169 ? 92.705 9.941 37.530 1.00 21.76 167 ILE A O 1
ATOM 1351 N N . PHE A 1 170 ? 93.545 7.990 38.238 1.00 21.75 168 PHE A N 1
ATOM 1352 C CA . PHE A 1 170 ? 92.652 7.982 39.409 1.00 22.63 168 PHE A CA 1
ATOM 1353 C C . PHE A 1 170 ? 93.026 8.995 40.478 1.00 23.18 168 PHE A C 1
ATOM 1354 O O . PHE A 1 170 ? 92.170 9.397 41.290 1.00 23.01 168 PHE A O 1
ATOM 1362 N N . LEU A 1 171 ? 94.298 9.415 40.499 1.00 23.10 169 LEU A N 1
ATOM 1363 C CA . LEU A 1 171 ? 94.778 10.347 41.521 1.00 22.48 169 LEU A CA 1
ATOM 1364 C C . LEU A 1 171 ? 94.809 11.773 40.994 1.00 23.27 169 LEU A C 1
ATOM 1365 O O . LEU A 1 171 ? 94.694 12.730 41.760 1.00 23.48 169 LEU A O 1
ATOM 1370 N N . ASP A 1 172 ? 94.896 11.899 39.682 1.00 23.86 170 ASP A N 1
ATOM 1371 C CA . ASP A 1 172 ? 95.018 13.204 39.036 1.00 25.35 170 ASP A CA 1
ATOM 1372 C C . ASP A 1 172 ? 93.712 13.748 38.409 1.00 25.93 170 ASP A C 1
ATOM 1373 O O . ASP A 1 172 ? 93.517 14.966 38.335 1.00 26.44 170 ASP A O 1
ATOM 1378 N N . MET A 1 173 ? 92.829 12.852 37.964 1.00 25.68 171 MET A N 1
ATOM 1379 C CA . MET A 1 173 ? 91.628 13.263 37.244 1.00 24.38 171 MET A CA 1
ATOM 1380 C C . MET A 1 173 ? 90.379 12.851 38.042 1.00 23.86 171 MET A C 1
ATOM 1381 O O . MET A 1 173 ? 89.541 13.698 38.428 1.00 23.46 171 MET A O 1
ATOM 1386 N N . THR A 1 174 ? 90.281 11.564 38.345 1.00 23.11 172 THR A N 1
ATOM 1387 C CA . THR A 1 174 ? 89.110 11.032 39.025 1.00 22.41 172 THR A CA 1
ATOM 1388 C C . THR A 1 174 ? 88.984 11.613 40.396 1.00 22.04 172 THR A C 1
ATOM 1389 O O . THR A 1 174 ? 87.901 11.694 40.952 1.00 23.04 172 THR A O 1
ATOM 1393 N N . ILE A 1 175 ? 90.088 12.070 40.943 1.00 22.25 173 ILE A N 1
ATOM 1394 C CA . ILE A 1 175 ? 90.034 12.702 42.241 1.00 21.71 173 ILE A CA 1
ATOM 1395 C C . ILE A 1 175 ? 88.838 13.694 42.385 1.00 21.67 173 ILE A C 1
ATOM 1396 O O . ILE A 1 175 ? 88.161 13.731 43.420 1.00 22.79 173 ILE A O 1
ATOM 1401 N N . HIS A 1 176 ? 88.568 14.516 41.368 1.00 20.81 174 HIS A N 1
ATOM 1402 C CA . HIS A 1 176 ? 87.473 15.494 41.480 1.00 20.49 174 HIS A CA 1
ATOM 1403 C C . HIS A 1 176 ? 86.147 14.789 41.564 1.00 19.78 174 HIS A C 1
ATOM 1404 O O . HIS A 1 176 ? 85.252 15.205 42.299 1.00 20.60 174 HIS A O 1
ATOM 1411 N N . ASP A 1 177 ? 86.006 13.744 40.766 1.00 19.62 175 ASP A N 1
ATOM 1412 C CA . ASP A 1 177 ? 84.754 12.943 40.706 1.00 20.87 175 ASP A CA 1
ATOM 1413 C C . ASP A 1 177 ? 84.482 12.176 42.001 1.00 20.40 175 ASP A C 1
ATOM 1414 O O . ASP A 1 177 ? 83.346 12.099 42.432 1.00 21.35 175 ASP A O 1
ATOM 1419 N N . PHE A 1 178 ? 85.526 11.662 42.649 1.00 20.62 176 PHE A N 1
ATOM 1420 C CA . PHE A 1 178 ? 85.335 11.027 43.956 1.00 20.84 176 PHE A CA 1
ATOM 1421 C C . PHE A 1 178 ? 84.849 12.064 44.985 1.00 21.27 176 PHE A C 1
ATOM 1422 O O . PHE A 1 178 ? 83.963 11.772 45.769 1.00 22.39 176 PHE A O 1
ATOM 1430 N N . ASP A 1 179 ? 85.437 13.265 44.993 1.00 21.48 177 ASP A N 1
ATOM 1431 C CA . ASP A 1 179 ? 84.981 14.296 45.906 1.00 21.12 177 ASP A CA 1
ATOM 1432 C C . ASP A 1 179 ? 83.533 14.676 45.545 1.00 21.86 177 ASP A C 1
ATOM 1433 O O . ASP A 1 179 ? 82.663 14.822 46.432 1.00 21.17 177 ASP A O 1
ATOM 1438 N N . MET A 1 180 ? 83.265 14.828 44.245 1.00 20.22 178 MET A N 1
ATOM 1439 C CA . MET A 1 180 ? 81.916 15.241 43.834 1.00 20.20 178 MET A CA 1
ATOM 1440 C C . MET A 1 180 ? 80.866 14.203 44.293 1.00 19.65 178 MET A C 1
ATOM 1441 O O . MET A 1 180 ? 79.739 14.547 44.775 1.00 19.22 178 MET A O 1
ATOM 1446 N N . ALA A 1 181 ? 81.237 12.940 44.140 1.00 19.96 179 ALA A N 1
ATOM 1447 C CA . ALA A 1 181 ? 80.389 11.852 44.586 1.00 20.68 179 ALA A CA 1
ATOM 1448 C C . ALA A 1 181 ? 79.981 11.966 46.039 1.00 21.77 179 ALA A C 1
ATOM 1449 O O . ALA A 1 181 ? 78.807 11.792 46.364 1.00 22.66 179 ALA A O 1
ATOM 1451 N N . ARG A 1 182 ? 80.958 12.191 46.926 1.00 22.50 180 ARG A N 1
ATOM 1452 C CA . ARG A 1 182 ? 80.711 12.314 48.350 1.00 21.67 180 ARG A CA 1
ATOM 1453 C C . ARG A 1 182 ? 79.876 13.564 48.606 1.00 21.72 180 ARG A C 1
ATOM 1454 O O . ARG A 1 182 ? 78.942 13.531 49.386 1.00 21.12 180 ARG A O 1
ATOM 1462 N N . TYR A 1 183 ? 80.233 14.662 47.953 1.00 21.54 181 TYR A N 1
ATOM 1463 C CA . TYR A 1 183 ? 79.538 15.926 48.146 1.00 21.94 181 TYR A CA 1
ATOM 1464 C C . TYR A 1 183 ? 78.077 15.852 47.698 1.00 22.50 181 TYR A C 1
ATOM 1465 O O . TYR A 1 183 ? 77.179 16.341 48.397 1.00 22.49 181 TYR A O 1
ATOM 1474 N N . ILE A 1 184 ? 77.839 15.236 46.541 1.00 22.00 182 ILE A N 1
ATOM 1475 C CA . ILE A 1 184 ? 76.471 15.142 46.016 1.00 23.55 182 ILE A CA 1
ATOM 1476 C C . ILE A 1 184 ? 75.629 14.139 46.821 1.00 24.07 182 ILE A C 1
ATOM 1477 O O . ILE A 1 184 ? 74.474 14.401 47.119 1.00 24.78 182 ILE A O 1
ATOM 1482 N N . MET A 1 185 ? 76.202 12.988 47.154 1.00 24.25 183 MET A N 1
ATOM 1483 C CA . MET A 1 185 ? 75.405 11.915 47.740 1.00 24.70 183 MET A CA 1
ATOM 1484 C C . MET A 1 185 ? 75.239 12.007 49.257 1.00 26.13 183 MET A C 1
ATOM 1485 O O . MET A 1 185 ? 74.342 11.366 49.806 1.00 26.17 183 MET A O 1
ATOM 1490 N N . GLY A 1 186 ? 76.092 12.790 49.912 1.00 26.22 184 GLY A N 1
ATOM 1491 C CA . GLY A 1 186 ? 75.939 13.062 51.319 1.00 27.42 184 GLY A CA 1
ATOM 1492 C C . GLY A 1 186 ? 76.258 11.846 52.178 1.00 28.13 184 GLY A C 1
ATOM 1493 O O . GLY A 1 186 ? 75.843 11.772 53.332 1.00 27.96 184 GLY A O 1
ATOM 1494 N N . GLU A 1 187 ? 77.001 10.892 51.621 1.00 28.50 185 GLU A N 1
ATOM 1495 C CA . GLU A 1 187 ? 77.412 9.713 52.381 1.00 28.83 185 GLU A CA 1
ATOM 1496 C C . GLU A 1 187 ? 78.701 9.172 51.823 1.00 28.71 185 GLU A C 1
ATOM 1497 O O . GLU A 1 187 ? 79.155 9.592 50.742 1.00 28.79 185 GLU A O 1
ATOM 1503 N N . GLU A 1 188 ? 79.269 8.222 52.549 1.00 27.39 186 GLU A N 1
ATOM 1504 C CA . GLU A 1 188 ? 80.560 7.667 52.196 1.00 28.24 186 GLU A CA 1
ATOM 1505 C C . GLU A 1 188 ? 80.457 6.519 51.229 1.00 28.02 186 GLU A C 1
ATOM 1506 O O . GLU A 1 188 ? 79.461 5.772 51.213 1.00 26.86 186 GLU A O 1
ATOM 1512 N N . VAL A 1 189 ? 81.507 6.389 50.426 1.00 29.27 187 VAL A N 1
ATOM 1513 C CA . VAL A 1 189 ? 81.754 5.194 49.614 1.00 30.21 187 VAL A CA 1
ATOM 1514 C C . VAL A 1 189 ? 82.436 4.078 50.423 1.00 32.02 187 VAL A C 1
ATOM 1515 O O . VAL A 1 189 ? 83.393 4.317 51.165 1.00 33.90 187 VAL A O 1
ATOM 1519 N N . GLU A 1 190 ? 82.005 2.843 50.239 1.00 31.34 188 GLU A N 1
ATOM 1520 C CA . GLU A 1 190 ? 82.590 1.768 51.006 1.00 31.46 188 GLU A CA 1
ATOM 1521 C C . GLU A 1 190 ? 83.446 0.865 50.157 1.00 29.80 188 GLU A C 1
ATOM 1522 O O . GLU A 1 190 ? 84.383 0.259 50.663 1.00 28.31 188 GLU A O 1
ATOM 1528 N N . GLU A 1 191 ? 83.121 0.790 48.862 1.00 28.28 189 GLU A N 1
ATOM 1529 C CA . GLU A 1 191 ? 83.781 -0.113 47.949 1.00 27.94 189 GLU A CA 1
ATOM 1530 C C . GLU A 1 191 ? 83.878 0.464 46.520 1.00 26.25 189 GLU A C 1
ATOM 1531 O O . GLU A 1 191 ? 82.990 1.184 46.073 1.00 25.26 189 GLU A O 1
ATOM 1537 N N . VAL A 1 192 ? 84.935 0.123 45.802 1.00 23.80 190 VAL A N 1
ATOM 1538 C CA . VAL A 1 192 ? 85.156 0.659 44.484 1.00 24.69 190 VAL A CA 1
ATOM 1539 C C . VAL A 1 192 ? 85.621 -0.446 43.532 1.00 23.62 190 VAL A C 1
ATOM 1540 O O . VAL A 1 192 ? 86.368 -1.344 43.927 1.00 24.35 190 VAL A O 1
ATOM 1544 N N . PHE A 1 193 ? 85.192 -0.382 42.278 1.00 22.37 191 PHE A N 1
ATOM 1545 C CA . PHE A 1 193 ? 85.770 -1.198 41.216 1.00 21.85 191 PHE A CA 1
ATOM 1546 C C . PHE A 1 193 ? 86.158 -0.305 40.042 1.00 22.15 191 PHE A C 1
ATOM 1547 O O . PHE A 1 193 ? 85.362 0.551 39.638 1.00 21.26 191 PHE A O 1
ATOM 1555 N N . ALA A 1 194 ? 87.333 -0.508 39.472 1.00 21.16 192 ALA A N 1
ATOM 1556 C CA . ALA A 1 194 ? 87.781 0.367 38.423 1.00 21.45 192 ALA A CA 1
ATOM 1557 C C . ALA A 1 194 ? 88.350 -0.429 37.274 1.00 22.45 192 ALA A C 1
ATOM 1558 O O . ALA A 1 194 ? 88.978 -1.466 37.494 1.00 23.33 192 ALA A O 1
ATOM 1560 N N . ASP A 1 195 ? 88.115 0.023 36.034 1.00 22.28 193 ASP A N 1
ATOM 1561 C CA . ASP A 1 195 ? 88.902 -0.481 34.905 1.00 22.41 193 ASP A CA 1
ATOM 1562 C C . ASP A 1 195 ? 89.349 0.706 34.044 1.00 21.67 193 ASP A C 1
ATOM 1563 O O . ASP A 1 195 ? 88.808 1.801 34.178 1.00 20.71 193 ASP A O 1
ATOM 1568 N N . GLY A 1 196 ? 90.332 0.508 33.173 1.00 21.11 194 GLY A N 1
ATOM 1569 C CA . GLY A 1 196 ? 90.848 1.624 32.381 1.00 20.97 194 GLY A CA 1
ATOM 1570 C C . GLY A 1 196 ? 91.546 1.002 31.188 1.00 21.36 194 GLY A C 1
ATOM 1571 O O . GLY A 1 196 ? 91.953 -0.143 31.283 1.00 20.74 194 GLY A O 1
ATOM 1572 N N . SER A 1 197 ? 91.665 1.760 30.085 1.00 20.75 195 SER A N 1
ATOM 1573 C CA . SER A 1 197 ? 92.312 1.327 28.850 1.00 21.73 195 SER A CA 1
ATOM 1574 C C . SER A 1 197 ? 93.111 2.459 28.245 1.00 22.56 195 SER A C 1
ATOM 1575 O O . SER A 1 197 ? 93.001 3.610 28.668 1.00 22.62 195 SER A O 1
ATOM 1578 N N . VAL A 1 198 ? 93.945 2.139 27.259 1.00 24.04 196 VAL A N 1
ATOM 1579 C CA A VAL A 1 198 ? 94.706 3.155 26.568 0.50 24.42 196 VAL A CA 1
ATOM 1580 C CA B VAL A 1 198 ? 94.730 3.139 26.564 0.50 23.88 196 VAL A CA 1
ATOM 1581 C C . VAL A 1 198 ? 94.148 3.277 25.151 1.00 25.84 196 VAL A C 1
ATOM 1582 O O . VAL A 1 198 ? 94.377 2.419 24.282 1.00 25.25 196 VAL A O 1
ATOM 1589 N N . LEU A 1 199 ? 93.356 4.338 24.926 1.00 27.02 197 LEU A N 1
ATOM 1590 C CA . LEU A 1 199 ? 92.633 4.467 23.661 1.00 28.14 197 LEU A CA 1
ATOM 1591 C C . LEU A 1 199 ? 92.913 5.792 22.955 1.00 29.34 197 LEU A C 1
ATOM 1592 O O . LEU A 1 199 ? 92.517 5.968 21.814 1.00 29.15 197 LEU A O 1
ATOM 1597 N N . VAL A 1 200 ? 93.606 6.712 23.632 1.00 31.03 198 VAL A N 1
ATOM 1598 C CA . VAL A 1 200 ? 93.919 8.032 23.077 1.00 32.35 198 VAL A CA 1
ATOM 1599 C C . VAL A 1 200 ? 95.389 8.145 22.637 1.00 34.38 198 VAL A C 1
ATOM 1600 O O . VAL A 1 200 ? 95.658 8.465 21.481 1.00 35.70 198 VAL A O 1
ATOM 1604 N N . ASP A 1 201 ? 96.332 7.869 23.543 1.00 35.22 199 ASP A N 1
ATOM 1605 C CA . ASP A 1 201 ? 97.761 7.999 23.240 1.00 35.98 199 ASP A CA 1
ATOM 1606 C C . ASP A 1 201 ? 98.594 6.836 23.815 1.00 35.61 199 ASP A C 1
ATOM 1607 O O . ASP A 1 201 ? 98.740 6.716 25.028 1.00 33.63 199 ASP A O 1
ATOM 1612 N N . GLU A 1 202 ? 99.150 5.993 22.943 1.00 36.27 200 GLU A N 1
ATOM 1613 C CA . GLU A 1 202 ? 99.984 4.863 23.382 1.00 37.57 200 GLU A CA 1
ATOM 1614 C C . GLU A 1 202 ? 101.091 5.275 24.376 1.00 36.85 200 GLU A C 1
ATOM 1615 O O . GLU A 1 202 ? 101.500 4.468 25.208 1.00 37.12 200 GLU A O 1
ATOM 1621 N N . GLU A 1 203 ? 101.544 6.527 24.323 1.00 36.55 201 GLU A N 1
ATOM 1622 C CA . GLU A 1 203 ? 102.565 7.017 25.272 1.00 36.82 201 GLU A CA 1
ATOM 1623 C C . GLU A 1 203 ? 102.092 7.006 26.726 1.00 36.38 201 GLU A C 1
ATOM 1624 O O . GLU A 1 203 ? 102.866 6.697 27.642 1.00 36.10 201 GLU A O 1
ATOM 1630 N N . ILE A 1 204 ? 100.812 7.326 26.940 1.00 34.41 202 ILE A N 1
ATOM 1631 C CA . ILE A 1 204 ? 100.226 7.259 28.254 1.00 32.76 202 ILE A CA 1
ATOM 1632 C C . ILE A 1 204 ? 100.321 5.826 28.749 1.00 32.53 202 ILE A C 1
ATOM 1633 O O . ILE A 1 204 ? 100.621 5.583 29.918 1.00 32.51 202 ILE A O 1
ATOM 1638 N N . GLY A 1 205 ? 100.072 4.872 27.863 1.00 32.98 203 GLY A N 1
ATOM 1639 C CA . GLY A 1 205 ? 100.142 3.452 28.236 1.00 34.64 203 GLY A CA 1
ATOM 1640 C C . GLY A 1 205 ? 101.551 3.018 28.600 1.00 35.84 203 GLY A C 1
ATOM 1641 O O . GLY A 1 205 ? 101.766 2.293 29.576 1.00 36.09 203 GLY A O 1
ATOM 1642 N N . LYS A 1 206 ? 102.513 3.499 27.813 1.00 36.92 204 LYS A N 1
ATOM 1643 C CA . LYS A 1 206 ? 103.924 3.185 28.010 1.00 38.17 204 LYS A CA 1
ATOM 1644 C C . LYS A 1 206 ? 104.421 3.786 29.319 1.00 38.18 204 LYS A C 1
ATOM 1645 O O . LYS A 1 206 ? 105.264 3.206 30.014 1.00 38.08 204 LYS A O 1
ATOM 1651 N N . ALA A 1 207 ? 103.836 4.917 29.700 1.00 37.60 205 ALA A N 1
ATOM 1652 C CA . ALA A 1 207 ? 104.139 5.501 30.992 1.00 36.24 205 ALA A CA 1
ATOM 1653 C C . ALA A 1 207 ? 103.451 4.796 32.154 1.00 35.99 205 ALA A C 1
ATOM 1654 O O . ALA A 1 207 ? 103.554 5.258 33.292 1.00 36.70 205 ALA A O 1
ATOM 1656 N N . GLY A 1 208 ? 102.747 3.690 31.888 1.00 35.05 206 GLY A N 1
ATOM 1657 C CA . GLY A 1 208 ? 102.050 2.927 32.943 1.00 33.47 206 GLY A CA 1
ATOM 1658 C C . GLY A 1 208 ? 100.657 3.412 33.374 1.00 33.08 206 GLY A C 1
ATOM 1659 O O . GLY A 1 208 ? 100.105 2.942 34.366 1.00 33.02 206 GLY A O 1
ATOM 1660 N N . ASP A 1 209 ? 100.077 4.354 32.637 1.00 32.02 207 ASP A N 1
ATOM 1661 C CA . ASP A 1 209 ? 98.798 4.968 33.037 1.00 29.96 207 ASP A CA 1
ATOM 1662 C C . ASP A 1 209 ? 97.721 4.539 32.023 1.00 28.59 207 ASP A C 1
ATOM 1663 O O . ASP A 1 209 ? 98.025 3.840 31.060 1.00 27.50 207 ASP A O 1
ATOM 1668 N N . VAL A 1 210 ? 96.473 4.989 32.213 1.00 27.13 208 VAL A N 1
ATOM 1669 C CA . VAL A 1 210 ? 95.423 4.729 31.248 1.00 25.47 208 VAL A CA 1
ATOM 1670 C C . VAL A 1 210 ? 94.870 6.095 30.875 1.00 25.08 208 VAL A C 1
ATOM 1671 O O . VAL A 1 210 ? 95.120 7.064 31.593 1.00 25.87 208 VAL A O 1
ATOM 1675 N N . ASP A 1 211 ? 94.148 6.188 29.769 1.00 24.32 209 ASP A N 1
ATOM 1676 C CA . ASP A 1 211 ? 93.576 7.485 29.359 1.00 24.32 209 ASP A CA 1
ATOM 1677 C C . ASP A 1 211 ? 92.040 7.522 29.339 1.00 23.52 209 ASP A C 1
ATOM 1678 O O . ASP A 1 211 ? 91.447 8.564 29.019 1.00 23.29 209 ASP A O 1
ATOM 1683 N N . THR A 1 212 ? 91.428 6.377 29.616 1.00 22.68 210 THR A N 1
ATOM 1684 C CA . THR A 1 212 ? 89.960 6.185 29.572 1.00 22.47 210 THR A CA 1
ATOM 1685 C C . THR A 1 212 ? 89.661 5.260 30.746 1.00 21.80 210 THR A C 1
ATOM 1686 O O . THR A 1 212 ? 90.351 4.266 30.907 1.00 22.20 210 THR A O 1
ATOM 1690 N N . ALA A 1 213 ? 88.696 5.583 31.602 1.00 21.16 211 ALA A N 1
ATOM 1691 C CA . ALA A 1 213 ? 88.431 4.704 32.734 1.00 20.30 211 ALA A CA 1
ATOM 1692 C C . ALA A 1 213 ? 86.983 4.794 33.182 1.00 21.06 211 ALA A C 1
ATOM 1693 O O . ALA A 1 213 ? 86.282 5.781 32.903 1.00 20.12 211 ALA A O 1
ATOM 1695 N N . VAL A 1 214 ? 86.557 3.742 33.867 1.00 21.02 212 VAL A N 1
ATOM 1696 C CA . VAL A 1 214 ? 85.246 3.639 34.468 1.00 22.24 212 VAL A CA 1
ATOM 1697 C C . VAL A 1 214 ? 85.474 3.208 35.927 1.00 23.09 212 VAL A C 1
ATOM 1698 O O . VAL A 1 214 ? 86.359 2.376 36.187 1.00 23.60 212 VAL A O 1
ATOM 1702 N N . VAL A 1 215 ? 84.711 3.780 36.870 1.00 22.30 213 VAL A N 1
ATOM 1703 C CA . VAL A 1 215 ? 84.827 3.438 38.277 1.00 22.91 213 VAL A CA 1
ATOM 1704 C C . VAL A 1 215 ? 83.428 3.265 38.883 1.00 22.81 213 VAL A C 1
ATOM 1705 O O . VAL A 1 215 ? 82.573 4.145 38.760 1.00 23.10 213 VAL A O 1
ATOM 1709 N N . VAL A 1 216 ? 83.175 2.124 39.493 1.00 22.04 214 VAL A N 1
ATOM 1710 C CA . VAL A 1 216 ? 81.912 1.868 40.147 1.00 22.23 214 VAL A CA 1
ATOM 1711 C C . VAL A 1 216 ? 82.084 2.095 41.631 1.00 22.99 214 VAL A C 1
ATOM 1712 O O . VAL A 1 216 ? 83.073 1.656 42.218 1.00 22.83 214 VAL A O 1
ATOM 1716 N N . LEU A 1 217 ? 81.104 2.760 42.241 1.00 23.25 215 LEU A N 1
ATOM 1717 C CA . LEU A 1 217 ? 81.117 3.094 43.656 1.00 23.60 215 LEU A CA 1
ATOM 1718 C C . LEU A 1 217 ? 79.920 2.413 44.310 1.00 23.44 215 LEU A C 1
ATOM 1719 O O . LEU A 1 217 ? 78.822 2.463 43.777 1.00 23.77 215 LEU A O 1
ATOM 1724 N N . ARG A 1 218 ? 80.144 1.772 45.454 1.00 23.15 216 ARG A N 1
ATOM 1725 C CA . ARG A 1 218 ? 79.064 1.350 46.320 1.00 23.16 216 ARG A CA 1
ATOM 1726 C C . ARG A 1 218 ? 79.089 2.211 47.589 1.00 24.12 216 ARG A C 1
ATOM 1727 O O . ARG A 1 218 ? 80.084 2.220 48.381 1.00 24.26 216 ARG A O 1
ATOM 1735 N N . PHE A 1 219 ? 78.001 2.928 47.795 1.00 23.09 217 PHE A N 1
ATOM 1736 C CA . PHE A 1 219 ? 77.866 3.781 48.968 1.00 24.82 217 PHE A CA 1
ATOM 1737 C C . PHE A 1 219 ? 77.297 3.032 50.172 1.00 25.74 217 PHE A C 1
ATOM 1738 O O . PHE A 1 219 ? 76.650 1.984 50.050 1.00 25.56 217 PHE A O 1
ATOM 1746 N N . LYS A 1 220 ? 77.516 3.613 51.343 1.00 27.41 218 LYS A N 1
ATOM 1747 C CA . LYS A 1 220 ? 77.042 3.051 52.609 1.00 28.63 218 LYS A CA 1
ATOM 1748 C C . LYS A 1 220 ? 75.574 2.615 52.568 1.00 27.77 218 LYS A C 1
ATOM 1749 O O . LYS A 1 220 ? 75.245 1.550 53.057 1.00 28.98 218 LYS A O 1
ATOM 1755 N N . SER A 1 221 ? 74.709 3.418 51.949 1.00 27.23 219 SER A N 1
ATOM 1756 C CA . SER A 1 221 ? 73.271 3.128 51.853 1.00 27.08 219 SER A CA 1
ATOM 1757 C C . SER A 1 221 ? 72.914 1.997 50.875 1.00 26.38 219 SER A C 1
ATOM 1758 O O . SER A 1 221 ? 71.758 1.588 50.805 1.00 25.42 219 SER A O 1
ATOM 1761 N N . GLY A 1 222 ? 73.885 1.518 50.100 1.00 25.38 220 GLY A N 1
ATOM 1762 C CA . GLY A 1 222 ? 73.584 0.593 48.997 1.00 24.84 220 GLY A CA 1
ATOM 1763 C C . GLY A 1 222 ? 73.362 1.281 47.646 1.00 23.77 220 GLY A C 1
ATOM 1764 O O . GLY A 1 222 ? 73.298 0.625 46.624 1.00 23.11 220 GLY A O 1
ATOM 1765 N N . ALA A 1 223 ? 73.211 2.601 47.647 1.00 22.72 221 ALA A N 1
ATOM 1766 C CA . ALA A 1 223 ? 73.190 3.368 46.384 1.00 20.88 221 ALA A CA 1
ATOM 1767 C C . ALA A 1 223 ? 74.457 3.000 45.604 1.00 21.05 221 ALA A C 1
ATOM 1768 O O . ALA A 1 223 ? 75.485 2.619 46.199 1.00 22.05 221 ALA A O 1
ATOM 1770 N N . LEU A 1 224 ? 74.381 3.045 44.285 1.00 20.90 222 LEU A N 1
ATOM 1771 C CA . LEU A 1 224 ? 75.528 2.783 43.418 1.00 20.59 222 LEU A CA 1
ATOM 1772 C C . LEU A 1 224 ? 75.883 3.999 42.565 1.00 20.86 222 LEU A C 1
ATOM 1773 O O . LEU A 1 224 ? 75.040 4.797 42.226 1.00 20.29 222 LEU A O 1
ATOM 1778 N N . GLY A 1 225 ? 77.132 4.108 42.161 1.00 21.02 223 GLY A N 1
ATOM 1779 C CA . GLY A 1 225 ? 77.483 5.163 41.230 1.00 20.55 223 GLY A CA 1
ATOM 1780 C C . GLY A 1 225 ? 78.496 4.685 40.227 1.00 20.46 223 GLY A C 1
ATOM 1781 O O . GLY A 1 225 ? 79.183 3.671 40.447 1.00 19.93 223 GLY A O 1
ATOM 1782 N N . VAL A 1 226 ? 78.576 5.403 39.107 1.00 19.60 224 VAL A N 1
ATOM 1783 C CA . VAL A 1 226 ? 79.497 5.060 38.030 1.00 18.98 224 VAL A CA 1
ATOM 1784 C C . VAL A 1 226 ? 80.116 6.352 37.538 1.00 18.74 224 VAL A C 1
ATOM 1785 O O . VAL A 1 226 ? 79.418 7.316 37.172 1.00 18.27 224 VAL A O 1
ATOM 1789 N N . ILE A 1 227 ? 81.426 6.418 37.588 1.00 17.54 225 ILE A N 1
ATOM 1790 C CA . ILE A 1 227 ? 82.104 7.582 37.056 1.00 17.72 225 ILE A CA 1
ATOM 1791 C C . ILE A 1 227 ? 82.766 7.076 35.800 1.00 17.36 225 ILE A C 1
ATOM 1792 O O . ILE A 1 227 ? 83.318 5.970 35.859 1.00 16.13 225 ILE A O 1
ATOM 1797 N N . ASP A 1 228 ? 82.738 7.849 34.699 1.00 16.76 226 ASP A N 1
ATOM 1798 C CA . ASP A 1 228 ? 83.634 7.557 33.569 1.00 19.01 226 ASP A CA 1
ATOM 1799 C C . ASP A 1 228 ? 84.470 8.771 33.163 1.00 18.51 226 ASP A C 1
ATOM 1800 O O . ASP A 1 228 ? 83.963 9.918 33.211 1.00 19.22 226 ASP A O 1
ATOM 1805 N N . ASN A 1 229 ? 85.732 8.545 32.758 1.00 17.93 227 ASN A N 1
ATOM 1806 C CA . ASN A 1 229 ? 86.695 9.628 32.466 1.00 18.28 227 ASN A CA 1
ATOM 1807 C C . ASN A 1 229 ? 87.346 9.419 31.099 1.00 19.56 227 ASN A C 1
ATOM 1808 O O . ASN A 1 229 ? 87.608 8.281 30.718 1.00 18.53 227 ASN A O 1
ATOM 1813 N N . SER A 1 230 ? 87.638 10.497 30.375 1.00 18.77 228 SER A N 1
ATOM 1814 C CA . SER A 1 230 ? 88.454 10.371 29.191 1.00 20.81 228 SER A CA 1
ATOM 1815 C C . SER A 1 230 ? 89.383 11.536 29.197 1.00 20.77 228 SER A C 1
ATOM 1816 O O . SER A 1 230 ? 88.963 12.677 29.476 1.00 21.79 228 SER A O 1
ATOM 1819 N N . ARG A 1 231 ? 90.625 11.302 28.785 1.00 20.50 229 ARG A N 1
ATOM 1820 C CA . ARG A 1 231 ? 91.560 12.410 28.695 1.00 20.59 229 ARG A CA 1
ATOM 1821 C C . ARG A 1 231 ? 91.416 13.243 27.399 1.00 21.35 229 ARG A C 1
ATOM 1822 O O . ARG A 1 231 ? 92.134 14.233 27.228 1.00 21.23 229 ARG A O 1
ATOM 1830 N N . ARG A 1 232 ? 90.587 12.811 26.456 1.00 20.50 230 ARG A N 1
ATOM 1831 C CA . ARG A 1 232 ? 90.424 13.580 25.234 1.00 22.22 230 ARG A CA 1
ATOM 1832 C C . ARG A 1 232 ? 89.013 13.511 24.640 1.00 21.87 230 ARG A C 1
ATOM 1833 O O . ARG A 1 232 ? 88.674 12.548 23.956 1.00 23.73 230 ARG A O 1
ATOM 1841 N N . ALA A 1 233 ? 88.183 14.503 24.916 1.00 21.93 231 ALA A N 1
ATOM 1842 C CA . ALA A 1 233 ? 86.914 14.631 24.180 1.00 21.03 231 ALA A CA 1
ATOM 1843 C C . ALA A 1 233 ? 87.082 15.781 23.180 1.00 21.15 231 ALA A C 1
ATOM 1844 O O . ALA A 1 233 ? 87.338 16.917 23.568 1.00 20.75 231 ALA A O 1
ATOM 1846 N N . VAL A 1 234 ? 86.942 15.492 21.889 1.00 21.57 232 VAL A N 1
ATOM 1847 C CA . VAL A 1 234 ? 87.294 16.502 20.892 1.00 23.29 232 VAL A CA 1
ATOM 1848 C C . VAL A 1 234 ? 86.300 17.654 20.860 1.00 22.47 232 VAL A C 1
ATOM 1849 O O . VAL A 1 234 ? 86.608 18.727 20.361 1.00 24.23 232 VAL A O 1
ATOM 1853 N N . TYR A 1 235 ? 85.122 17.453 21.450 1.00 21.91 233 TYR A N 1
ATOM 1854 C CA . TYR A 1 235 ? 84.115 18.498 21.462 1.00 21.44 233 TYR A CA 1
ATOM 1855 C C . TYR A 1 235 ? 84.243 19.469 22.620 1.00 21.22 233 TYR A C 1
ATOM 1856 O O . TYR A 1 235 ? 83.427 20.396 22.725 1.00 22.97 233 TYR A O 1
ATOM 1865 N N . GLY A 1 236 ? 85.251 19.266 23.476 1.00 20.94 234 GLY A N 1
ATOM 1866 C CA . GLY A 1 236 ? 85.510 20.152 24.605 1.00 19.66 234 GLY A CA 1
ATOM 1867 C C . GLY A 1 236 ? 85.198 19.476 25.931 1.00 20.27 234 GLY A C 1
ATOM 1868 O O . GLY A 1 236 ? 85.030 18.237 25.989 1.00 21.90 234 GLY A O 1
ATOM 1869 N N . TYR A 1 237 ? 85.148 20.238 27.017 1.00 19.07 235 TYR A N 1
ATOM 1870 C CA . TYR A 1 237 ? 84.812 19.615 28.302 1.00 19.38 235 TYR A CA 1
ATOM 1871 C C . TYR A 1 237 ? 83.480 18.902 28.237 1.00 19.54 235 TYR A C 1
ATOM 1872 O O . TYR A 1 237 ? 82.533 19.393 27.618 1.00 19.70 235 TYR A O 1
ATOM 1881 N N . ASP A 1 238 ? 83.404 17.744 28.885 1.00 19.93 236 ASP A N 1
ATOM 1882 C CA . ASP A 1 238 ? 82.147 17.062 29.091 1.00 19.66 236 ASP A CA 1
ATOM 1883 C C . ASP A 1 238 ? 82.136 16.659 30.534 1.00 20.48 236 ASP A C 1
ATOM 1884 O O . ASP A 1 238 ? 82.776 15.665 30.897 1.00 20.91 236 ASP A O 1
ATOM 1889 N N . GLN A 1 239 ? 81.396 17.401 31.350 1.00 19.54 237 GLN A N 1
ATOM 1890 C CA . GLN A 1 239 ? 81.309 17.109 32.738 1.00 19.58 237 GLN A CA 1
ATOM 1891 C C . GLN A 1 239 ? 79.837 17.126 33.163 1.00 19.89 237 GLN A C 1
ATOM 1892 O O . GLN A 1 239 ? 79.252 18.195 33.374 1.00 21.20 237 GLN A O 1
ATOM 1898 N N . ARG A 1 240 ? 79.218 15.948 33.194 1.00 18.32 238 ARG A N 1
ATOM 1899 C CA . ARG A 1 240 ? 77.817 15.875 33.527 1.00 18.04 238 ARG A CA 1
ATOM 1900 C C . ARG A 1 240 ? 77.632 15.150 34.816 1.00 18.76 238 ARG A C 1
ATOM 1901 O O . ARG A 1 240 ? 78.409 14.285 35.155 1.00 18.92 238 ARG A O 1
ATOM 1909 N N . ILE A 1 241 ? 76.564 15.480 35.537 1.00 19.79 239 ILE A N 1
ATOM 1910 C CA . ILE A 1 241 ? 76.224 14.712 36.736 1.00 19.62 239 ILE A CA 1
ATOM 1911 C C . ILE A 1 241 ? 74.743 14.363 36.679 1.00 20.09 239 ILE A C 1
ATOM 1912 O O . ILE A 1 241 ? 73.914 15.209 36.343 1.00 18.00 239 ILE A O 1
ATOM 1917 N N . GLU A 1 242 ? 74.410 13.110 36.972 1.00 19.68 240 GLU A N 1
ATOM 1918 C CA . GLU A 1 242 ? 73.020 12.749 37.141 1.00 19.70 240 GLU A CA 1
ATOM 1919 C C . GLU A 1 242 ? 72.835 11.974 38.450 1.00 18.96 240 GLU A C 1
ATOM 1920 O O . GLU A 1 242 ? 73.673 11.131 38.833 1.00 19.00 240 GLU A O 1
ATOM 1926 N N . VAL A 1 243 ? 71.738 12.255 39.128 1.00 18.41 241 VAL A N 1
ATOM 1927 C CA . VAL A 1 243 ? 71.311 11.447 40.287 1.00 18.45 241 VAL A CA 1
ATOM 1928 C C . VAL A 1 243 ? 69.890 10.906 40.067 1.00 18.91 241 VAL A C 1
ATOM 1929 O O . VAL A 1 243 ? 68.932 11.668 39.830 1.00 18.41 241 VAL A O 1
ATOM 1933 N N . PHE A 1 244 ? 69.744 9.600 40.213 1.00 18.57 242 PHE A N 1
ATOM 1934 C CA . PHE A 1 244 ? 68.443 8.998 40.085 1.00 19.42 242 PHE A CA 1
ATOM 1935 C C . PHE A 1 244 ? 68.037 8.458 41.454 1.00 20.45 242 PHE A C 1
ATOM 1936 O O . PHE A 1 244 ? 68.837 7.816 42.125 1.00 20.11 242 PHE A O 1
ATOM 1944 N N . GLY A 1 245 ? 66.807 8.733 41.867 1.00 21.46 243 GLY A N 1
ATOM 1945 C CA . GLY A 1 245 ? 66.338 8.282 43.179 1.00 22.59 243 GLY A CA 1
ATOM 1946 C C . GLY A 1 245 ? 64.877 7.876 43.195 1.00 23.37 243 GLY A C 1
ATOM 1947 O O . GLY A 1 245 ? 64.222 7.837 42.142 1.00 23.45 243 GLY A O 1
ATOM 1948 N N . SER A 1 246 ? 64.336 7.626 44.390 1.00 22.99 244 SER A N 1
ATOM 1949 C CA . SER A 1 246 ? 62.977 7.087 44.512 1.00 23.46 244 SER A CA 1
ATOM 1950 C C . SER A 1 246 ? 61.878 8.043 43.998 1.00 23.62 244 SER A C 1
ATOM 1951 O O . SER A 1 246 ? 60.747 7.607 43.708 1.00 24.26 244 SER A O 1
ATOM 1954 N N . LYS A 1 247 ? 62.185 9.333 43.847 1.00 23.71 245 LYS A N 1
ATOM 1955 C CA . LYS A 1 247 ? 61.162 10.278 43.398 1.00 22.92 245 LYS A CA 1
ATOM 1956 C C . LYS A 1 247 ? 61.482 11.005 42.098 1.00 22.55 245 LYS A C 1
ATOM 1957 O O . LYS A 1 247 ? 60.757 11.926 41.685 1.00 22.30 245 LYS A O 1
ATOM 1963 N N . GLY A 1 248 ? 62.553 10.610 41.423 1.00 21.66 246 GLY A N 1
ATOM 1964 C CA . GLY A 1 248 ? 62.774 11.204 40.128 1.00 21.72 246 GLY A CA 1
ATOM 1965 C C . GLY A 1 248 ? 64.251 11.235 39.732 1.00 20.86 246 GLY A C 1
ATOM 1966 O O . GLY A 1 248 ? 65.090 10.524 40.305 1.00 20.77 246 GLY A O 1
ATOM 1967 N N . ARG A 1 249 ? 64.559 12.094 38.779 1.00 18.61 247 ARG A N 1
ATOM 1968 C CA . ARG A 1 249 ? 65.918 12.160 38.285 1.00 19.64 247 ARG A CA 1
ATOM 1969 C C . ARG A 1 249 ? 66.362 13.604 38.183 1.00 18.96 247 ARG A C 1
ATOM 1970 O O . ARG A 1 249 ? 65.562 14.500 37.888 1.00 19.60 247 ARG A O 1
ATOM 1978 N N . ILE A 1 250 ? 67.642 13.855 38.403 1.00 18.69 248 ILE A N 1
ATOM 1979 C CA . ILE A 1 250 ? 68.133 15.220 38.269 1.00 17.55 248 ILE A CA 1
ATOM 1980 C C . ILE A 1 250 ? 69.454 15.214 37.496 1.00 18.20 248 ILE A C 1
ATOM 1981 O O . ILE A 1 250 ? 70.257 14.325 37.666 1.00 17.52 248 ILE A O 1
ATOM 1986 N N . PHE A 1 251 ? 69.693 16.233 36.676 1.00 18.90 249 PHE A N 1
ATOM 1987 C CA . PHE A 1 251 ? 70.837 16.159 35.761 1.00 19.46 249 PHE A CA 1
ATOM 1988 C C . PHE A 1 251 ? 71.406 17.566 35.637 1.00 19.78 249 PHE A C 1
ATOM 1989 O O . PHE A 1 251 ? 70.638 18.533 35.660 1.00 18.41 249 PHE A O 1
ATOM 1997 N N . ALA A 1 252 ? 72.736 17.702 35.560 1.00 19.52 250 ALA A N 1
ATOM 1998 C CA . ALA A 1 252 ? 73.346 19.014 35.250 1.00 18.47 250 ALA A CA 1
ATOM 1999 C C . ALA A 1 252 ? 74.118 18.813 33.926 1.00 19.38 250 ALA A C 1
ATOM 2000 O O . ALA A 1 252 ? 74.959 17.921 33.838 1.00 19.30 250 ALA A O 1
ATOM 2002 N N . ASP A 1 253 ? 73.807 19.618 32.905 1.00 18.77 251 ASP A N 1
ATOM 2003 C CA . ASP A 1 253 ? 74.441 19.514 31.594 1.00 19.99 251 ASP A CA 1
ATOM 2004 C C . ASP A 1 253 ? 75.679 20.442 31.469 1.00 19.52 251 ASP A C 1
ATOM 2005 O O . ASP A 1 253 ? 75.969 21.294 32.338 1.00 18.60 251 ASP A O 1
ATOM 2010 N N . ASN A 1 254 ? 76.462 20.221 30.412 1.00 19.18 252 ASN A N 1
ATOM 2011 C CA . ASN A 1 254 ? 77.454 21.169 29.995 1.00 18.55 252 ASN A CA 1
ATOM 2012 C C . ASN A 1 254 ? 76.894 22.542 29.620 1.00 19.05 252 ASN A C 1
ATOM 2013 O O . ASN A 1 254 ? 75.728 22.685 29.295 1.00 17.91 252 ASN A O 1
ATOM 2018 N N . VAL A 1 255 ? 77.776 23.540 29.669 1.00 19.93 253 VAL A N 1
ATOM 2019 C CA . VAL A 1 255 ? 77.469 24.895 29.247 1.00 20.38 253 VAL A CA 1
ATOM 2020 C C . VAL A 1 255 ? 77.921 25.062 27.781 1.00 21.55 253 VAL A C 1
ATOM 2021 O O . VAL A 1 255 ? 78.973 24.535 27.381 1.00 21.47 253 VAL A O 1
ATOM 2025 N N . ARG A 1 256 ? 77.121 25.768 26.974 1.00 21.75 254 ARG A N 1
ATOM 2026 C CA . ARG A 1 256 ? 77.515 26.055 25.614 1.00 22.99 254 ARG A CA 1
ATOM 2027 C C . ARG A 1 256 ? 77.906 27.534 25.547 1.00 22.15 254 ARG A C 1
ATOM 2028 O O . ARG A 1 256 ? 77.501 28.353 26.379 1.00 20.12 254 ARG A O 1
ATOM 2036 N N . GLU A 1 257 ? 78.653 27.882 24.522 1.00 21.57 255 GLU A N 1
ATOM 2037 C CA . GLU A 1 257 ? 79.120 29.261 24.379 1.00 21.95 255 GLU A CA 1
ATOM 2038 C C . GLU A 1 257 ? 77.937 30.222 24.255 1.00 21.37 255 GLU A C 1
ATOM 2039 O O . GLU A 1 257 ? 77.986 31.332 24.737 1.00 20.84 255 GLU A O 1
ATOM 2045 N N . THR A 1 258 ? 76.861 29.789 23.604 1.00 19.83 256 THR A N 1
ATOM 2046 C CA . THR A 1 258 ? 75.847 30.745 23.255 1.00 21.44 256 THR A CA 1
ATOM 2047 C C . THR A 1 258 ? 74.455 30.042 23.272 1.00 20.53 256 THR A C 1
ATOM 2048 O O . THR A 1 258 ? 74.398 28.831 23.318 1.00 20.73 256 THR A O 1
ATOM 2052 N N . THR A 1 259 ? 73.358 30.810 23.249 1.00 20.85 257 THR A N 1
ATOM 2053 C CA . THR A 1 259 ? 72.021 30.239 23.144 1.00 19.94 257 THR A CA 1
ATOM 2054 C C . THR A 1 259 ? 71.546 30.101 21.690 1.00 20.36 257 THR A C 1
ATOM 2055 O O . THR A 1 259 ? 70.382 29.803 21.443 1.00 20.87 257 THR A O 1
ATOM 2059 N N . VAL A 1 260 ? 72.449 30.261 20.736 1.00 19.35 258 VAL A N 1
ATOM 2060 C CA . VAL A 1 260 ? 72.073 30.260 19.320 1.00 19.03 258 VAL A CA 1
ATOM 2061 C C . VAL A 1 260 ? 71.978 28.870 18.737 1.00 19.67 258 VAL A C 1
ATOM 2062 O O . VAL A 1 260 ? 72.813 27.983 19.037 1.00 19.76 258 VAL A O 1
ATOM 2066 N N . VAL A 1 261 ? 70.973 28.688 17.877 1.00 19.99 259 VAL A N 1
ATOM 2067 C CA . VAL A 1 261 ? 70.712 27.423 17.241 1.00 19.87 259 VAL A CA 1
ATOM 2068 C C . VAL A 1 261 ? 70.491 27.663 15.746 1.00 20.73 259 VAL A C 1
ATOM 2069 O O . VAL A 1 261 ? 69.609 28.436 15.355 1.00 20.45 259 VAL A O 1
ATOM 2073 N N . LEU A 1 262 ? 71.293 26.988 14.919 1.00 20.98 260 LEU A N 1
ATOM 2074 C CA . LEU A 1 262 ? 71.206 27.103 13.471 1.00 22.65 260 LEU A CA 1
ATOM 2075 C C . LEU A 1 262 ? 70.549 25.849 12.931 1.00 23.52 260 LEU A C 1
ATOM 2076 O O . LEU A 1 262 ? 70.900 24.714 13.343 1.00 22.83 260 LEU A O 1
ATOM 2081 N N . THR A 1 263 ? 69.580 26.036 12.027 1.00 23.39 261 THR A N 1
ATOM 2082 C CA . THR A 1 263 ? 68.842 24.911 11.444 1.00 24.88 261 THR A CA 1
ATOM 2083 C C . THR A 1 263 ? 68.985 24.837 9.919 1.00 26.22 261 THR A C 1
ATOM 2084 O O . THR A 1 263 ? 68.703 25.810 9.198 1.00 25.66 261 THR A O 1
ATOM 2088 N N . ASP A 1 264 ? 69.437 23.689 9.428 1.00 26.10 262 ASP A N 1
ATOM 2089 C CA . ASP A 1 264 ? 69.569 23.520 7.994 1.00 26.99 262 ASP A CA 1
ATOM 2090 C C . ASP A 1 264 ? 68.963 22.197 7.594 1.00 26.89 262 ASP A C 1
ATOM 2091 O O . ASP A 1 264 ? 68.239 21.580 8.404 1.00 24.97 262 ASP A O 1
ATOM 2096 N N . GLU A 1 265 ? 69.266 21.734 6.377 1.00 28.22 263 GLU A N 1
ATOM 2097 C CA . GLU A 1 265 ? 68.646 20.474 5.872 1.00 29.40 263 GLU A CA 1
ATOM 2098 C C . GLU A 1 265 ? 68.851 19.312 6.801 1.00 29.55 263 GLU A C 1
ATOM 2099 O O . GLU A 1 265 ? 68.029 18.377 6.870 1.00 29.55 263 GLU A O 1
ATOM 2105 N N . GLN A 1 266 ? 69.978 19.317 7.507 1.00 28.60 264 GLN A N 1
ATOM 2106 C CA . GLN A 1 266 ? 70.253 18.162 8.363 1.00 27.52 264 GLN A CA 1
ATOM 2107 C C . GLN A 1 266 ? 69.638 18.295 9.735 1.00 25.11 264 GLN A C 1
ATOM 2108 O O . GLN A 1 266 ? 69.705 17.350 10.512 1.00 25.96 264 GLN A O 1
ATOM 2114 N N . GLY A 1 267 ? 69.109 19.471 10.078 1.00 23.39 265 GLY A N 1
ATOM 2115 C CA . GLY A 1 267 ? 68.455 19.648 11.393 1.00 20.42 265 GLY A CA 1
ATOM 2116 C C . GLY A 1 267 ? 69.081 20.767 12.189 1.00 20.50 265 GLY A C 1
ATOM 2117 O O . GLY A 1 267 ? 69.839 21.568 11.629 1.00 20.20 265 GLY A O 1
ATOM 2118 N N . ASP A 1 268 ? 68.786 20.815 13.490 1.00 19.63 266 ASP A N 1
ATOM 2119 C CA . ASP A 1 268 ? 69.305 21.833 14.420 1.00 20.27 266 ASP A CA 1
ATOM 2120 C C . ASP A 1 268 ? 70.756 21.607 14.766 1.00 21.09 266 ASP A C 1
ATOM 2121 O O . ASP A 1 268 ? 71.165 20.454 15.001 1.00 21.78 266 ASP A O 1
ATOM 2126 N N . ARG A 1 269 ? 71.509 22.705 14.819 1.00 21.45 267 ARG A N 1
ATOM 2127 C CA . ARG A 1 269 ? 72.903 22.736 15.277 1.00 23.27 267 ARG A CA 1
ATOM 2128 C C . ARG A 1 269 ? 73.066 23.778 16.364 1.00 22.57 267 ARG A C 1
ATOM 2129 O O . ARG A 1 269 ? 72.820 24.970 16.147 1.00 21.30 267 ARG A O 1
ATOM 2137 N N . GLY A 1 270 ? 73.494 23.320 17.531 1.00 21.81 268 GLY A N 1
ATOM 2138 C CA . GLY A 1 270 ? 73.720 24.200 18.689 1.00 21.50 268 GLY A CA 1
ATOM 2139 C C . GLY A 1 270 ? 75.124 24.770 18.719 1.00 21.40 268 GLY A C 1
ATOM 2140 O O . GLY A 1 270 ? 75.947 24.395 17.906 1.00 21.25 268 GLY A O 1
ATOM 2141 N N . SER A 1 271 ? 75.400 25.672 19.668 1.00 21.43 269 SER A N 1
ATOM 2142 C CA A SER A 1 271 ? 76.716 26.287 19.844 0.50 21.80 269 SER A CA 1
ATOM 2143 C CA B SER A 1 271 ? 76.745 26.262 19.757 0.50 21.32 269 SER A CA 1
ATOM 2144 C C . SER A 1 271 ? 77.764 25.293 20.363 1.00 21.72 269 SER A C 1
ATOM 2145 O O . SER A 1 271 ? 77.413 24.284 20.975 1.00 21.72 269 SER A O 1
ATOM 2150 N N . ARG A 1 272 ? 79.047 25.580 20.142 1.00 21.90 270 ARG A N 1
ATOM 2151 C CA . ARG A 1 272 ? 80.112 24.750 20.691 1.00 22.13 270 ARG A CA 1
ATOM 2152 C C . ARG A 1 272 ? 80.051 24.688 22.243 1.00 21.62 270 ARG A C 1
ATOM 2153 O O . ARG A 1 272 ? 79.615 25.613 22.915 1.00 21.98 270 ARG A O 1
ATOM 2161 N N . TYR A 1 273 ? 80.536 23.592 22.803 1.00 21.61 271 TYR A N 1
ATOM 2162 C CA . TYR A 1 273 ? 80.693 23.439 24.254 1.00 21.27 271 TYR A CA 1
ATOM 2163 C C . TYR A 1 273 ? 81.846 24.306 24.692 1.00 22.05 271 TYR A C 1
ATOM 2164 O O . TYR A 1 273 ? 82.733 24.628 23.881 1.00 21.40 271 TYR A O 1
ATOM 2173 N N . LEU A 1 274 ? 81.862 24.668 25.974 1.00 21.99 272 LEU A N 1
ATOM 2174 C CA . LEU A 1 274 ? 83.041 25.318 26.542 1.00 22.63 272 LEU A CA 1
ATOM 2175 C C . LEU A 1 274 ? 84.267 24.419 26.388 1.00 22.69 272 LEU A C 1
ATOM 2176 O O . LEU A 1 274 ? 84.199 23.183 26.505 1.00 21.47 272 LEU A O 1
ATOM 2181 N N . TYR A 1 275 ? 85.368 25.054 26.055 1.00 23.35 273 TYR A N 1
ATOM 2182 C CA . TYR A 1 275 ? 86.481 24.326 25.529 1.00 25.55 273 TYR A CA 1
ATOM 2183 C C . TYR A 1 275 ? 87.796 24.765 26.191 1.00 25.75 273 TYR A C 1
ATOM 2184 O O . TYR A 1 275 ? 88.670 23.946 26.455 1.00 26.45 273 TYR A O 1
ATOM 2193 N N . PHE A 1 276 ? 87.932 26.044 26.494 1.00 25.27 274 PHE A N 1
ATOM 2194 C CA . PHE A 1 276 ? 89.167 26.497 27.124 1.00 25.26 274 PHE A CA 1
ATOM 2195 C C . PHE A 1 276 ? 89.062 26.540 28.643 1.00 24.64 274 PHE A C 1
ATOM 2196 O O . PHE A 1 276 ? 87.961 26.632 29.216 1.00 23.12 274 PHE A O 1
ATOM 2204 N N . PHE A 1 277 ? 90.220 26.464 29.295 1.00 24.51 275 PHE A N 1
ATOM 2205 C CA . PHE A 1 277 ? 90.279 26.324 30.761 1.00 24.58 275 PHE A CA 1
ATOM 2206 C C . PHE A 1 277 ? 89.650 27.471 31.529 1.00 24.54 275 PHE A C 1
ATOM 2207 O O . PHE A 1 277 ? 88.848 27.294 32.464 1.00 24.27 275 PHE A O 1
ATOM 2215 N N . LEU A 1 278 ? 90.003 28.670 31.136 1.00 25.59 276 LEU A N 1
ATOM 2216 C CA . LEU A 1 278 ? 89.538 29.841 31.824 1.00 25.87 276 LEU A CA 1
ATOM 2217 C C . LEU A 1 278 ? 88.021 30.019 31.628 1.00 26.18 276 LEU A C 1
ATOM 2218 O O . LEU A 1 278 ? 87.318 30.299 32.583 1.00 25.43 276 LEU A O 1
ATOM 2223 N N . GLU A 1 279 ? 87.509 29.869 30.400 1.00 25.46 277 GLU A N 1
ATOM 2224 C CA . GLU A 1 279 ? 86.076 30.093 30.202 1.00 25.71 277 GLU A CA 1
ATOM 2225 C C . GLU A 1 279 ? 85.292 29.028 30.952 1.00 24.58 277 GLU A C 1
ATOM 2226 O O . GLU A 1 279 ? 84.224 29.290 31.466 1.00 24.59 277 GLU A O 1
ATOM 2232 N N . ARG A 1 280 ? 85.838 27.824 31.034 1.00 23.62 278 ARG A N 1
ATOM 2233 C CA . ARG A 1 280 ? 85.174 26.742 31.790 1.00 23.81 278 ARG A CA 1
ATOM 2234 C C . ARG A 1 280 ? 85.160 26.979 33.315 1.00 23.36 278 ARG A C 1
ATOM 2235 O O . ARG A 1 280 ? 84.123 26.794 33.987 1.00 23.42 278 ARG A O 1
ATOM 2243 N N . TYR A 1 281 ? 86.311 27.357 33.866 1.00 22.29 279 TYR A N 1
ATOM 2244 C CA . TYR A 1 281 ? 86.511 27.214 35.311 1.00 22.92 279 TYR A CA 1
ATOM 2245 C C . TYR A 1 281 ? 86.557 28.492 36.124 1.00 23.39 279 TYR A C 1
ATOM 2246 O O . TYR A 1 281 ? 86.554 28.459 37.372 1.00 22.47 279 TYR A O 1
ATOM 2255 N N . ARG A 1 282 ? 86.660 29.621 35.443 1.00 24.07 280 ARG A N 1
ATOM 2256 C CA . ARG A 1 282 ? 86.937 30.867 36.155 1.00 25.95 280 ARG A CA 1
ATOM 2257 C C . ARG A 1 282 ? 85.919 31.210 37.244 1.00 24.98 280 ARG A C 1
ATOM 2258 O O . ARG A 1 282 ? 86.303 31.638 38.356 1.00 25.24 280 ARG A O 1
ATOM 2266 N N . ASP A 1 283 ? 84.628 31.041 36.951 1.00 24.09 281 ASP A N 1
ATOM 2267 C CA A ASP A 1 283 ? 83.611 31.376 37.948 0.70 24.40 281 ASP A CA 1
ATOM 2268 C CA B ASP A 1 283 ? 83.569 31.348 37.914 0.30 23.39 281 ASP A CA 1
ATOM 2269 C C . ASP A 1 283 ? 83.646 30.449 39.158 1.00 23.14 281 ASP A C 1
ATOM 2270 O O . ASP A 1 283 ? 83.409 30.901 40.275 1.00 22.86 281 ASP A O 1
ATOM 2279 N N . SER A 1 284 ? 83.933 29.162 38.947 1.00 22.31 282 SER A N 1
ATOM 2280 C CA . SER A 1 284 ? 84.026 28.216 40.090 1.00 21.13 282 SER A CA 1
ATOM 2281 C C . SER A 1 284 ? 85.233 28.562 40.967 1.00 21.08 282 SER A C 1
ATOM 2282 O O . SER A 1 284 ? 85.165 28.497 42.180 1.00 20.61 282 SER A O 1
ATOM 2285 N N . TYR A 1 285 ? 86.352 28.975 40.366 1.00 20.78 283 TYR A N 1
ATOM 2286 C CA . TYR A 1 285 ? 87.468 29.426 41.205 1.00 20.55 283 TYR A CA 1
ATOM 2287 C C . TYR A 1 285 ? 87.154 30.709 41.974 1.00 21.18 283 TYR A C 1
ATOM 2288 O O . TYR A 1 285 ? 87.528 30.867 43.156 1.00 21.21 283 TYR A O 1
ATOM 2297 N N . LEU A 1 286 ? 86.486 31.654 41.314 1.00 21.29 284 LEU A N 1
ATOM 2298 C CA . LEU A 1 286 ? 86.158 32.891 41.986 1.00 21.36 284 LEU A CA 1
ATOM 2299 C C . LEU A 1 286 ? 85.297 32.569 43.209 1.00 22.36 284 LEU A C 1
ATOM 2300 O O . LEU A 1 286 ? 85.532 33.091 44.303 1.00 22.26 284 LEU A O 1
ATOM 2305 N N . GLU A 1 287 ? 84.281 31.736 43.013 1.00 20.33 285 GLU A N 1
ATOM 2306 C CA . GLU A 1 287 ? 83.346 31.435 44.105 1.00 22.93 285 GLU A CA 1
ATOM 2307 C C . GLU A 1 287 ? 83.977 30.610 45.240 1.00 22.06 285 GLU A C 1
ATOM 2308 O O . GLU A 1 287 ? 83.636 30.774 46.440 1.00 20.14 285 GLU A O 1
ATOM 2314 N N . GLU A 1 288 ? 84.862 29.698 44.850 1.00 20.98 286 GLU A N 1
ATOM 2315 C CA . GLU A 1 288 ? 85.642 28.909 45.821 1.00 21.77 286 GLU A CA 1
ATOM 2316 C C . GLU A 1 288 ? 86.482 29.822 46.734 1.00 22.20 286 GLU A C 1
ATOM 2317 O O . GLU A 1 288 ? 86.540 29.649 47.955 1.00 22.67 286 GLU A O 1
ATOM 2323 N N . LEU A 1 289 ? 87.145 30.794 46.131 1.00 22.86 287 LEU A N 1
ATOM 2324 C CA . LEU A 1 289 ? 88.034 31.708 46.866 1.00 22.30 287 LEU A CA 1
ATOM 2325 C C . LEU A 1 289 ? 87.265 32.673 47.781 1.00 23.68 287 LEU A C 1
ATOM 2326 O O . LEU A 1 289 ? 87.672 32.920 48.941 1.00 23.39 287 LEU A O 1
ATOM 2331 N N . LYS A 1 290 ? 86.151 33.221 47.292 1.00 23.47 288 LYS A N 1
ATOM 2332 C CA . LYS A 1 290 ? 85.300 34.031 48.172 1.00 24.33 288 LYS A CA 1
ATOM 2333 C C . LYS A 1 290 ? 84.882 33.227 49.412 1.00 24.79 288 LYS A C 1
ATOM 2334 O O . LYS A 1 290 ? 84.727 33.793 50.500 1.00 24.92 288 LYS A O 1
ATOM 2340 N N . THR A 1 291 ? 84.668 31.924 49.234 1.00 23.51 289 THR A N 1
ATOM 2341 C CA . THR A 1 291 ? 84.201 31.074 50.334 1.00 24.13 289 THR A CA 1
ATOM 2342 C C . THR A 1 291 ? 85.311 30.875 51.364 1.00 23.40 289 THR A C 1
ATOM 2343 O O . THR A 1 291 ? 85.060 30.975 52.568 1.00 22.32 289 THR A O 1
ATOM 2347 N N . PHE A 1 292 ? 86.512 30.578 50.876 1.00 22.48 290 PHE A N 1
ATOM 2348 C CA . PHE A 1 292 ? 87.708 30.504 51.715 1.00 22.68 290 PHE A CA 1
ATOM 2349 C C . PHE A 1 292 ? 87.903 31.780 52.563 1.00 23.06 290 PHE A C 1
ATOM 2350 O O . PHE A 1 292 ? 88.179 31.720 53.769 1.00 23.56 290 PHE A O 1
ATOM 2358 N N . ILE A 1 293 ? 87.796 32.927 51.921 1.00 23.97 291 ILE A N 1
ATOM 2359 C CA . ILE A 1 293 ? 87.925 34.225 52.593 1.00 25.22 291 ILE A CA 1
ATOM 2360 C C . ILE A 1 293 ? 86.813 34.436 53.641 1.00 26.63 291 ILE A C 1
ATOM 2361 O O . ILE A 1 293 ? 87.088 34.870 54.755 1.00 27.15 291 ILE A O 1
ATOM 2366 N N . LYS A 1 294 ? 85.567 34.130 53.278 1.00 27.47 292 LYS A N 1
ATOM 2367 C CA . LYS A 1 294 ? 84.449 34.122 54.218 1.00 28.55 292 LYS A CA 1
ATOM 2368 C C . LYS A 1 294 ? 84.724 33.227 55.423 1.00 28.92 292 LYS A C 1
ATOM 2369 O O . LYS A 1 294 ? 84.492 33.642 56.564 1.00 28.97 292 LYS A O 1
ATOM 2375 N N . ASN A 1 295 ? 85.226 32.005 55.197 1.00 28.29 293 ASN A N 1
ATOM 2376 C CA . ASN A 1 295 ? 85.461 31.097 56.325 1.00 27.97 293 ASN A CA 1
ATOM 2377 C C . ASN A 1 295 ? 86.521 31.718 57.244 1.00 28.76 293 ASN A C 1
ATOM 2378 O O . ASN A 1 295 ? 86.395 31.699 58.466 1.00 28.17 293 ASN A O 1
ATOM 2383 N N . VAL A 1 296 ? 87.599 32.208 56.639 1.00 28.70 294 VAL A N 1
ATOM 2384 C CA . VAL A 1 296 ? 88.667 32.878 57.383 1.00 30.66 294 VAL A CA 1
ATOM 2385 C C . VAL A 1 296 ? 88.177 34.083 58.188 1.00 31.77 294 VAL A C 1
ATOM 2386 O O . VAL A 1 296 ? 88.387 34.161 59.387 1.00 32.39 294 VAL A O 1
ATOM 2390 N N . LYS A 1 297 ? 87.518 35.016 57.527 1.00 33.33 295 LYS A N 1
ATOM 2391 C CA . LYS A 1 297 ? 87.017 36.197 58.199 1.00 35.73 295 LYS A CA 1
ATOM 2392 C C . LYS A 1 297 ? 86.047 35.873 59.318 1.00 37.28 295 LYS A C 1
ATOM 2393 O O . LYS A 1 297 ? 85.984 36.594 60.326 1.00 37.78 295 LYS A O 1
ATOM 2399 N N . SER A 1 298 ? 85.266 34.815 59.132 1.00 38.24 296 SER A N 1
ATOM 2400 C CA . SER A 1 298 ? 84.164 34.531 60.036 1.00 40.11 296 SER A CA 1
ATOM 2401 C C . SER A 1 298 ? 84.531 33.465 61.057 1.00 40.37 296 SER A C 1
ATOM 2402 O O . SER A 1 298 ? 83.717 33.118 61.914 1.00 41.58 296 SER A O 1
ATOM 2405 N N . GLY A 1 299 ? 85.755 32.947 60.976 1.00 40.67 297 GLY A N 1
ATOM 2406 C CA . GLY A 1 299 ? 86.199 31.875 61.877 1.00 40.72 297 GLY A CA 1
ATOM 2407 C C . GLY A 1 299 ? 85.464 30.546 61.707 1.00 40.88 297 GLY A C 1
ATOM 2408 O O . GLY A 1 299 ? 85.297 29.792 62.659 1.00 41.89 297 GLY A O 1
ATOM 2409 N N . GLU A 1 300 ? 84.990 30.247 60.505 1.00 39.88 298 GLU A N 1
ATOM 2410 C CA . GLU A 1 300 ? 84.241 29.025 60.314 1.00 38.40 298 GLU A CA 1
ATOM 2411 C C . GLU A 1 300 ? 85.205 27.927 59.935 1.00 37.27 298 GLU A C 1
ATOM 2412 O O . GLU A 1 300 ? 86.270 28.198 59.417 1.00 38.37 298 GLU A O 1
ATOM 2418 N N . PRO A 1 301 ? 84.823 26.665 60.168 1.00 35.65 299 PRO A N 1
ATOM 2419 C CA . PRO A 1 301 ? 85.482 25.511 59.563 1.00 33.88 299 PRO A CA 1
ATOM 2420 C C . PRO A 1 301 ? 85.595 25.681 58.027 1.00 31.63 299 PRO A C 1
ATOM 2421 O O . PRO A 1 301 ? 84.773 26.336 57.423 1.00 31.02 299 PRO A O 1
ATOM 2425 N N . PRO A 1 302 ? 86.609 25.092 57.389 1.00 29.81 300 PRO A N 1
ATOM 2426 C CA . PRO A 1 302 ? 86.619 25.331 55.935 1.00 28.29 300 PRO A CA 1
ATOM 2427 C C . PRO A 1 302 ? 85.444 24.605 55.212 1.00 27.54 300 PRO A C 1
ATOM 2428 O O . PRO A 1 302 ? 85.070 23.506 55.621 1.00 26.87 300 PRO A O 1
ATOM 2432 N N . ALA A 1 303 ? 84.916 25.180 54.129 1.00 25.28 301 ALA A N 1
ATOM 2433 C CA . ALA A 1 303 ? 83.831 24.521 53.388 1.00 24.70 301 ALA A CA 1
ATOM 2434 C C . ALA A 1 303 ? 84.278 23.187 52.802 1.00 24.22 301 ALA A C 1
ATOM 2435 O O . ALA A 1 303 ? 83.494 22.224 52.693 1.00 24.52 301 ALA A O 1
ATOM 2437 N N . VAL A 1 304 ? 85.536 23.132 52.374 1.00 23.69 302 VAL A N 1
ATOM 2438 C CA . VAL A 1 304 ? 86.115 21.893 51.905 1.00 22.64 302 VAL A CA 1
ATOM 2439 C C . VAL A 1 304 ? 87.361 21.657 52.758 1.00 23.66 302 VAL A C 1
ATOM 2440 O O . VAL A 1 304 ? 88.288 22.467 52.744 1.00 23.26 302 VAL A O 1
ATOM 2444 N N . SER A 1 305 ? 87.402 20.549 53.478 1.00 24.12 303 SER A N 1
ATOM 2445 C CA . SER A 1 305 ? 88.411 20.402 54.548 1.00 25.08 303 SER A CA 1
ATOM 2446 C C . SER A 1 305 ? 89.571 19.489 54.147 1.00 24.75 303 SER A C 1
ATOM 2447 O O . SER A 1 305 ? 89.613 18.959 53.020 1.00 23.58 303 SER A O 1
ATOM 2450 N N . GLY A 1 306 ? 90.532 19.323 55.058 1.00 23.74 304 GLY A N 1
ATOM 2451 C CA . GLY A 1 306 ? 91.654 18.468 54.748 1.00 23.52 304 GLY A CA 1
ATOM 2452 C C . GLY A 1 306 ? 91.215 17.036 54.630 1.00 23.07 304 GLY A C 1
ATOM 2453 O O . GLY A 1 306 ? 91.708 16.268 53.801 1.00 22.93 304 GLY A O 1
ATOM 2454 N N . GLU A 1 307 ? 90.283 16.679 55.491 1.00 23.73 305 GLU A N 1
ATOM 2455 C CA . GLU A 1 307 ? 89.673 15.366 55.495 1.00 25.31 305 GLU A CA 1
ATOM 2456 C C . GLU A 1 307 ? 88.980 15.028 54.150 1.00 24.73 305 GLU A C 1
ATOM 2457 O O . GLU A 1 307 ? 89.059 13.894 53.689 1.00 24.84 305 GLU A O 1
ATOM 2463 N N . ASP A 1 308 ? 88.342 16.016 53.508 1.00 24.30 306 ASP A N 1
ATOM 2464 C CA . ASP A 1 308 ? 87.805 15.829 52.146 1.00 23.28 306 ASP A CA 1
ATOM 2465 C C . ASP A 1 308 ? 88.931 15.465 51.171 1.00 23.26 306 ASP A C 1
ATOM 2466 O O . ASP A 1 308 ? 88.784 14.553 50.384 1.00 22.60 306 ASP A O 1
ATOM 2471 N N . GLY A 1 309 ? 90.054 16.189 51.237 1.00 23.16 307 GLY A N 1
ATOM 2472 C CA . GLY A 1 309 ? 91.256 15.871 50.464 1.00 23.75 307 GLY A CA 1
ATOM 2473 C C . GLY A 1 309 ? 91.712 14.436 50.739 1.00 23.23 307 GLY A C 1
ATOM 2474 O O . GLY A 1 309 ? 92.004 13.684 49.820 1.00 23.58 307 GLY A O 1
ATOM 2475 N N . LYS A 1 310 ? 91.768 14.044 52.004 1.00 23.41 308 LYS A N 1
ATOM 2476 C CA . LYS A 1 310 ? 92.179 12.676 52.344 1.00 23.54 308 LYS A CA 1
ATOM 2477 C C . LYS A 1 310 ? 91.267 11.570 51.756 1.00 23.14 308 LYS A C 1
ATOM 2478 O O . LYS A 1 310 ? 91.739 10.558 51.201 1.00 23.64 308 LYS A O 1
ATOM 2484 N N . MET A 1 311 ? 89.961 11.736 51.906 1.00 23.41 309 MET A N 1
ATOM 2485 C CA . MET A 1 311 ? 89.021 10.713 51.413 1.00 23.84 309 MET A CA 1
ATOM 2486 C C . MET A 1 311 ? 89.109 10.520 49.894 1.00 23.49 309 MET A C 1
ATOM 2487 O O . MET A 1 311 ? 89.098 9.393 49.377 1.00 24.23 309 MET A O 1
ATOM 2492 N N . ALA A 1 312 ? 89.195 11.615 49.167 1.00 23.48 310 ALA A N 1
ATOM 2493 C CA . ALA A 1 312 ? 89.342 11.522 47.705 1.00 22.90 310 ALA A CA 1
ATOM 2494 C C . ALA A 1 312 ? 90.618 10.760 47.334 1.00 22.39 310 ALA A C 1
ATOM 2495 O O . ALA A 1 312 ? 90.626 9.984 46.395 1.00 23.79 310 ALA A O 1
ATOM 2497 N N . LEU A 1 313 ? 91.706 11.015 48.051 1.00 22.80 311 LEU A N 1
ATOM 2498 C CA . LEU A 1 313 ? 92.966 10.299 47.799 1.00 23.07 311 LEU A CA 1
ATOM 2499 C C . LEU A 1 313 ? 92.826 8.808 48.106 1.00 22.44 311 LEU A C 1
ATOM 2500 O O . LEU A 1 313 ? 93.315 7.983 47.358 1.00 21.92 311 LEU A O 1
ATOM 2505 N N . LEU A 1 314 ? 92.173 8.477 49.207 1.00 22.94 312 LEU A N 1
ATOM 2506 C CA . LEU A 1 314 ? 91.977 7.065 49.549 1.00 23.52 312 LEU A CA 1
ATOM 2507 C C . LEU A 1 314 ? 91.149 6.363 48.473 1.00 23.32 312 LEU A C 1
ATOM 2508 O O . LEU A 1 314 ? 91.452 5.244 48.103 1.00 25.24 312 LEU A O 1
ATOM 2513 N N . LEU A 1 315 ? 90.112 7.021 47.959 1.00 22.46 313 LEU A N 1
ATOM 2514 C CA . LEU A 1 315 ? 89.294 6.406 46.907 1.00 21.22 313 LEU A CA 1
ATOM 2515 C C . LEU A 1 315 ? 90.164 6.182 45.667 1.00 21.02 313 LEU A C 1
ATOM 2516 O O . LEU A 1 315 ? 90.011 5.187 44.956 1.00 21.10 313 LEU A O 1
ATOM 2521 N N . GLY A 1 316 ? 91.066 7.124 45.400 1.00 20.58 314 GLY A N 1
ATOM 2522 C CA . GLY A 1 316 ? 92.004 6.960 44.293 1.00 20.60 314 GLY A CA 1
ATOM 2523 C C . GLY A 1 316 ? 92.908 5.725 44.470 1.00 21.93 314 GLY A C 1
ATOM 2524 O O . GLY A 1 316 ? 93.127 4.973 43.534 1.00 20.99 314 GLY A O 1
ATOM 2525 N N . TYR A 1 317 ? 93.466 5.546 45.665 1.00 22.28 315 TYR A N 1
ATOM 2526 C CA . TYR A 1 317 ? 94.288 4.385 45.927 1.00 23.25 315 TYR A CA 1
ATOM 2527 C C . TYR A 1 317 ? 93.502 3.078 45.818 1.00 22.89 315 TYR A C 1
ATOM 2528 O O . TYR A 1 317 ? 94.029 2.076 45.285 1.00 23.00 315 TYR A O 1
ATOM 2537 N N . ALA A 1 318 ? 92.266 3.070 46.320 1.00 21.87 316 ALA A N 1
ATOM 2538 C CA . ALA A 1 318 ? 91.388 1.884 46.153 1.00 22.43 316 ALA A CA 1
ATOM 2539 C C . ALA A 1 318 ? 91.140 1.551 44.685 1.00 22.22 316 ALA A C 1
ATOM 2540 O O . ALA A 1 318 ? 91.171 0.382 44.292 1.00 23.44 316 ALA A O 1
ATOM 2542 N N . ALA A 1 319 ? 90.850 2.567 43.870 1.00 21.67 317 ALA A N 1
ATOM 2543 C CA . ALA A 1 319 ? 90.693 2.369 42.424 1.00 21.84 317 ALA A CA 1
ATOM 2544 C C . ALA A 1 319 ? 91.962 1.874 41.734 1.00 22.38 317 ALA A C 1
ATOM 2545 O O . ALA A 1 319 ? 91.889 1.019 40.830 1.00 21.65 317 ALA A O 1
ATOM 2547 N N . LYS A 1 320 ? 93.121 2.403 42.132 1.00 22.93 318 LYS A N 1
ATOM 2548 C CA . LYS A 1 320 ? 94.371 1.947 41.520 1.00 25.17 318 LYS A CA 1
ATOM 2549 C C . LYS A 1 320 ? 94.577 0.475 41.838 1.00 25.46 318 LYS A C 1
ATOM 2550 O O . LYS A 1 320 ? 94.928 -0.314 40.955 1.00 25.47 318 LYS A O 1
ATOM 2556 N N . LYS A 1 321 ? 94.330 0.102 43.084 1.00 25.47 319 LYS A N 1
ATOM 2557 C CA . LYS A 1 321 ? 94.409 -1.332 43.482 1.00 25.76 319 LYS A CA 1
ATOM 2558 C C . LYS A 1 321 ? 93.356 -2.215 42.765 1.00 24.99 319 LYS A C 1
ATOM 2559 O O . LYS A 1 321 ? 93.674 -3.265 42.239 1.00 24.35 319 LYS A O 1
ATOM 2565 N N . SER A 1 322 ? 92.116 -1.754 42.680 1.00 25.10 320 SER A N 1
ATOM 2566 C CA . SER A 1 322 ? 91.086 -2.462 41.903 1.00 24.10 320 SER A CA 1
ATOM 2567 C C . SER A 1 322 ? 91.487 -2.687 40.449 1.00 24.35 320 SER A C 1
ATOM 2568 O O . SER A 1 322 ? 91.280 -3.752 39.868 1.00 23.79 320 SER A O 1
ATOM 2571 N N . LEU A 1 323 ? 92.075 -1.676 39.842 1.00 25.50 321 LEU A N 1
ATOM 2572 C CA . LEU A 1 323 ? 92.436 -1.792 38.448 1.00 26.93 321 LEU A CA 1
ATOM 2573 C C . LEU A 1 323 ? 93.438 -2.927 38.261 1.00 28.23 321 LEU A C 1
ATOM 2574 O O . LEU A 1 323 ? 93.324 -3.753 37.338 1.00 27.02 321 LEU A O 1
ATOM 2579 N N . GLU A 1 324 ? 94.453 -2.943 39.113 1.00 29.82 322 GLU A N 1
ATOM 2580 C CA . GLU A 1 324 ? 95.473 -3.980 39.003 1.00 31.72 322 GLU A CA 1
ATOM 2581 C C . GLU A 1 324 ? 94.936 -5.359 39.404 1.00 30.65 322 GLU A C 1
ATOM 2582 O O . GLU A 1 324 ? 95.272 -6.319 38.766 1.00 31.49 322 GLU A O 1
ATOM 2588 N N . GLU A 1 325 ? 94.093 -5.455 40.432 1.00 29.96 323 GLU A N 1
ATOM 2589 C CA . GLU A 1 325 ? 93.630 -6.770 40.895 1.00 29.62 323 GLU A CA 1
ATOM 2590 C C . GLU A 1 325 ? 92.330 -7.254 40.252 1.00 28.77 323 GLU A C 1
ATOM 2591 O O . GLU A 1 325 ? 91.896 -8.377 40.506 1.00 28.75 323 GLU A O 1
ATOM 2597 N N . LYS A 1 326 ? 91.738 -6.416 39.410 1.00 27.44 324 LYS A N 1
ATOM 2598 C CA . LYS A 1 326 ? 90.474 -6.730 38.702 1.00 27.40 324 LYS A CA 1
ATOM 2599 C C . LYS A 1 326 ? 89.371 -7.203 39.650 1.00 26.08 324 LYS A C 1
ATOM 2600 O O . LYS A 1 326 ? 88.667 -8.125 39.376 1.00 25.70 324 LYS A O 1
ATOM 2606 N N . ARG A 1 327 ? 89.201 -6.519 40.759 1.00 26.25 325 ARG A N 1
ATOM 2607 C CA . ARG A 1 327 ? 88.224 -6.936 41.715 1.00 25.91 325 ARG A CA 1
ATOM 2608 C C . ARG A 1 327 ? 87.820 -5.690 42.466 1.00 26.31 325 ARG A C 1
ATOM 2609 O O . ARG A 1 327 ? 88.511 -4.675 42.441 1.00 26.43 325 ARG A O 1
ATOM 2617 N N . SER A 1 328 ? 86.709 -5.802 43.159 1.00 26.16 326 SER A N 1
ATOM 2618 C CA . SER A 1 328 ? 86.203 -4.757 43.990 1.00 27.52 326 SER A CA 1
ATOM 2619 C C . SER A 1 328 ? 87.087 -4.581 45.236 1.00 28.03 326 SER A C 1
ATOM 2620 O O . SER A 1 328 ? 87.496 -5.570 45.864 1.00 27.91 326 SER A O 1
ATOM 2623 N N . VAL A 1 329 ? 87.391 -3.329 45.600 1.00 27.94 327 VAL A N 1
ATOM 2624 C CA . VAL A 1 329 ? 88.291 -3.050 46.721 1.00 27.61 327 VAL A CA 1
ATOM 2625 C C . VAL A 1 329 ? 87.563 -2.200 47.764 1.00 28.90 327 VAL A C 1
ATOM 2626 O O . VAL A 1 329 ? 87.029 -1.143 47.438 1.00 28.67 327 VAL A O 1
ATOM 2630 N N . LYS A 1 330 ? 87.531 -2.681 49.005 1.00 29.99 328 LYS A N 1
ATOM 2631 C CA . LYS A 1 330 ? 86.992 -1.948 50.149 1.00 31.86 328 LYS A CA 1
ATOM 2632 C C . LYS A 1 330 ? 87.919 -0.853 50.644 1.00 32.59 328 LYS A C 1
ATOM 2633 O O . LYS A 1 330 ? 89.131 -1.033 50.717 1.00 33.23 328 LYS A O 1
ATOM 2639 N N . LEU A 1 331 ? 87.360 0.301 50.974 1.00 34.74 329 LEU A N 1
ATOM 2640 C CA . LEU A 1 331 ? 88.188 1.400 51.490 1.00 36.36 329 LEU A CA 1
ATOM 2641 C C . LEU A 1 331 ? 89.084 0.975 52.663 1.00 37.76 329 LEU A C 1
ATOM 2642 O O . LEU A 1 331 ? 90.227 1.408 52.756 1.00 37.46 329 LEU A O 1
ATOM 2647 N N . GLU A 1 332 ? 88.568 0.124 53.545 1.00 39.75 330 GLU A N 1
ATOM 2648 C CA . GLU A 1 332 ? 89.377 -0.445 54.622 1.00 42.54 330 GLU A CA 1
ATOM 2649 C C . GLU A 1 332 ? 90.721 -1.058 54.198 1.00 43.38 330 GLU A C 1
ATOM 2650 O O . GLU A 1 332 ? 91.707 -0.895 54.901 1.00 44.45 330 GLU A O 1
ATOM 2656 N N . GLU A 1 333 ? 90.785 -1.762 53.073 1.00 43.91 331 GLU A N 1
ATOM 2657 C CA . GLU A 1 333 ? 92.054 -2.372 52.691 1.00 44.48 331 GLU A CA 1
ATOM 2658 C C . GLU A 1 333 ? 93.068 -1.310 52.342 1.00 44.91 331 GLU A C 1
ATOM 2659 O O . GLU A 1 333 ? 94.226 -1.604 52.056 1.00 43.94 331 GLU A O 1
ATOM 2665 N N . VAL A 1 334 ? 92.632 -0.062 52.296 1.00 45.98 332 VAL A N 1
ATOM 2666 C CA . VAL A 1 334 ? 93.564 0.986 51.912 1.00 46.47 332 VAL A CA 1
ATOM 2667 C C . VAL A 1 334 ? 93.794 1.969 53.077 1.00 47.50 332 VAL A C 1
ATOM 2668 O O . VAL A 1 334 ? 94.748 2.750 53.071 1.00 47.99 332 VAL A O 1
ATOM 2672 N N . ILE A 1 335 ? 92.910 1.910 54.073 1.00 48.55 333 ILE A N 1
ATOM 2673 C CA . ILE A 1 335 ? 92.973 2.768 55.251 1.00 49.40 333 ILE A CA 1
ATOM 2674 C C . ILE A 1 335 ? 94.077 2.314 56.197 1.00 50.30 333 ILE A C 1
ATOM 2675 O O . ILE A 1 335 ? 95.219 2.078 55.760 1.00 51.45 333 ILE A O 1
ATOM 2680 N N . LEU B 1 3 ? 30.383 0.320 9.619 1.00 41.90 1 LEU B N 1
ATOM 2681 C CA . LEU B 1 3 ? 30.098 1.624 8.920 1.00 41.44 1 LEU B CA 1
ATOM 2682 C C . LEU B 1 3 ? 30.795 1.641 7.568 1.00 40.93 1 LEU B C 1
ATOM 2683 O O . LEU B 1 3 ? 32.026 1.585 7.502 1.00 40.69 1 LEU B O 1
ATOM 2688 N N . ARG B 1 4 ? 30.008 1.698 6.492 1.00 39.51 2 ARG B N 1
ATOM 2689 C CA . ARG B 1 4 ? 30.553 1.542 5.154 1.00 38.61 2 ARG B CA 1
ATOM 2690 C C . ARG B 1 4 ? 30.883 2.888 4.531 1.00 37.14 2 ARG B C 1
ATOM 2691 O O . ARG B 1 4 ? 29.998 3.722 4.335 1.00 36.21 2 ARG B O 1
ATOM 2699 N N . ILE B 1 5 ? 32.155 3.073 4.184 1.00 35.70 3 ILE B N 1
ATOM 2700 C CA . ILE B 1 5 ? 32.614 4.385 3.707 1.00 34.04 3 ILE B CA 1
ATOM 2701 C C . ILE B 1 5 ? 32.922 4.358 2.239 1.00 31.63 3 ILE B C 1
ATOM 2702 O O . ILE B 1 5 ? 33.493 3.384 1.751 1.00 31.63 3 ILE B O 1
ATOM 2707 N N . GLY B 1 6 ? 32.530 5.422 1.542 1.00 30.44 4 GLY B N 1
ATOM 2708 C CA . GLY B 1 6 ? 32.923 5.656 0.165 1.00 28.49 4 GLY B CA 1
ATOM 2709 C C . GLY B 1 6 ? 33.855 6.842 0.020 1.00 28.15 4 GLY B C 1
ATOM 2710 O O . GLY B 1 6 ? 33.605 7.910 0.576 1.00 27.52 4 GLY B O 1
ATOM 2711 N N . VAL B 1 7 ? 34.944 6.668 -0.725 1.00 27.66 5 VAL B N 1
ATOM 2712 C CA . VAL B 1 7 ? 35.909 7.748 -0.889 1.00 27.73 5 VAL B CA 1
ATOM 2713 C C . VAL B 1 7 ? 35.913 8.231 -2.326 1.00 27.96 5 VAL B C 1
ATOM 2714 O O . VAL B 1 7 ? 36.063 7.423 -3.240 1.00 28.23 5 VAL B O 1
ATOM 2718 N N . ILE B 1 8 ? 35.741 9.531 -2.539 1.00 28.07 6 ILE B N 1
ATOM 2719 C CA . ILE B 1 8 ? 35.787 10.099 -3.891 1.00 28.25 6 ILE B CA 1
ATOM 2720 C C . ILE B 1 8 ? 37.068 10.895 -4.066 1.00 29.36 6 ILE B C 1
ATOM 2721 O O . ILE B 1 8 ? 37.329 11.839 -3.301 1.00 28.89 6 ILE B O 1
ATOM 2726 N N . GLY B 1 9 ? 37.848 10.535 -5.080 1.00 29.27 7 GLY B N 1
ATOM 2727 C CA . GLY B 1 9 ? 39.086 11.260 -5.400 1.00 30.36 7 GLY B CA 1
ATOM 2728 C C . GLY B 1 9 ? 40.246 10.489 -4.819 1.00 30.51 7 GLY B C 1
ATOM 2729 O O . GLY B 1 9 ? 40.421 10.435 -3.614 1.00 31.19 7 GLY B O 1
ATOM 2730 N N . LEU B 1 10 ? 41.043 9.857 -5.663 1.00 30.99 8 LEU B N 1
ATOM 2731 C CA . LEU B 1 10 ? 42.156 9.089 -5.136 1.00 30.82 8 LEU B CA 1
ATOM 2732 C C . LEU B 1 10 ? 43.459 9.839 -5.374 1.00 31.67 8 LEU B C 1
ATOM 2733 O O . LEU B 1 10 ? 44.412 9.320 -5.958 1.00 32.14 8 LEU B O 1
ATOM 2738 N N . GLY B 1 11 ? 43.490 11.077 -4.924 1.00 31.25 9 GLY B N 1
ATOM 2739 C CA . GLY B 1 11 ? 44.708 11.856 -4.981 1.00 30.06 9 GLY B CA 1
ATOM 2740 C C . GLY B 1 11 ? 45.541 11.474 -3.778 1.00 30.44 9 GLY B C 1
ATOM 2741 O O . GLY B 1 11 ? 45.310 10.457 -3.121 1.00 29.32 9 GLY B O 1
ATOM 2742 N N . ARG B 1 12 ? 46.520 12.310 -3.474 1.00 30.74 10 ARG B N 1
ATOM 2743 C CA . ARG B 1 12 ? 47.347 12.105 -2.305 1.00 30.97 10 ARG B CA 1
ATOM 2744 C C . ARG B 1 12 ? 46.511 11.882 -1.034 1.00 29.25 10 ARG B C 1
ATOM 2745 O O . ARG B 1 12 ? 46.710 10.911 -0.300 1.00 29.00 10 ARG B O 1
ATOM 2753 N N . ILE B 1 13 ? 45.613 12.802 -0.739 1.00 28.27 11 ILE B N 1
ATOM 2754 C CA . ILE B 1 13 ? 44.909 12.740 0.544 1.00 27.73 11 ILE B CA 1
ATOM 2755 C C . ILE B 1 13 ? 43.782 11.708 0.539 1.00 27.82 11 ILE B C 1
ATOM 2756 O O . ILE B 1 13 ? 43.610 10.967 1.511 1.00 27.79 11 ILE B O 1
ATOM 2761 N N . GLY B 1 14 ? 43.011 11.632 -0.553 1.00 27.28 12 GLY B N 1
ATOM 2762 C CA . GLY B 1 14 ? 42.011 10.575 -0.632 1.00 25.70 12 GLY B CA 1
ATOM 2763 C C . GLY B 1 14 ? 42.607 9.190 -0.399 1.00 25.35 12 GLY B C 1
ATOM 2764 O O . GLY B 1 14 ? 41.983 8.327 0.209 1.00 25.33 12 GLY B O 1
ATOM 2765 N N . THR B 1 15 ? 43.809 8.953 -0.926 1.00 24.79 13 THR B N 1
ATOM 2766 C CA . THR B 1 15 ? 44.450 7.651 -0.839 1.00 24.54 13 THR B CA 1
ATOM 2767 C C . THR B 1 15 ? 44.852 7.331 0.594 1.00 24.20 13 THR B C 1
ATOM 2768 O O . THR B 1 15 ? 44.756 6.192 1.051 1.00 23.83 13 THR B O 1
ATOM 2772 N N . ILE B 1 16 ? 45.305 8.357 1.308 1.00 25.25 14 ILE B N 1
ATOM 2773 C CA . ILE B 1 16 ? 45.636 8.227 2.708 1.00 25.17 14 ILE B CA 1
ATOM 2774 C C . ILE B 1 16 ? 44.410 7.874 3.521 1.00 25.16 14 ILE B C 1
ATOM 2775 O O . ILE B 1 16 ? 44.476 7.003 4.353 1.00 24.56 14 ILE B O 1
ATOM 2780 N N . HIS B 1 17 ? 43.274 8.540 3.281 1.00 24.80 15 HIS B N 1
ATOM 2781 C CA . HIS B 1 17 ? 42.051 8.160 3.977 1.00 23.99 15 HIS B CA 1
ATOM 2782 C C . HIS B 1 17 ? 41.604 6.723 3.652 1.00 24.51 15 HIS B C 1
ATOM 2783 O O . HIS B 1 17 ? 41.276 5.931 4.548 1.00 24.12 15 HIS B O 1
ATOM 2790 N N . ALA B 1 18 ? 41.551 6.403 2.365 1.00 25.69 16 ALA B N 1
ATOM 2791 C CA . ALA B 1 18 ? 41.210 5.042 1.925 1.00 26.83 16 ALA B CA 1
ATOM 2792 C C . ALA B 1 18 ? 42.040 3.997 2.693 1.00 27.83 16 ALA B C 1
ATOM 2793 O O . ALA B 1 18 ? 41.514 3.042 3.280 1.00 28.52 16 ALA B O 1
ATOM 2795 N N . GLU B 1 19 ? 43.349 4.170 2.668 1.00 28.67 17 GLU B N 1
ATOM 2796 C CA . GLU B 1 19 ? 44.228 3.254 3.342 1.00 30.22 17 GLU B CA 1
ATOM 2797 C C . GLU B 1 19 ? 44.088 3.215 4.856 1.00 30.44 17 GLU B C 1
ATOM 2798 O O . GLU B 1 19 ? 44.154 2.139 5.442 1.00 29.72 17 GLU B O 1
ATOM 2804 N N . ASN B 1 20 ? 43.862 4.365 5.494 1.00 31.02 18 ASN B N 1
ATOM 2805 C CA . ASN B 1 20 ? 43.675 4.419 6.960 1.00 31.67 18 ASN B CA 1
ATOM 2806 C C . ASN B 1 20 ? 42.459 3.672 7.499 1.00 32.36 18 ASN B C 1
ATOM 2807 O O . ASN B 1 20 ? 42.404 3.338 8.676 1.00 32.10 18 ASN B O 1
ATOM 2812 N N . LEU B 1 21 ? 41.480 3.427 6.642 1.00 34.33 19 LEU B N 1
ATOM 2813 C CA . LEU B 1 21 ? 40.282 2.726 7.074 1.00 35.79 19 LEU B CA 1
ATOM 2814 C C . LEU B 1 21 ? 40.629 1.333 7.601 1.00 38.25 19 LEU B C 1
ATOM 2815 O O . LEU B 1 21 ? 40.039 0.857 8.568 1.00 38.89 19 LEU B O 1
ATOM 2820 N N . LYS B 1 22 ? 41.639 0.705 7.016 1.00 41.07 20 LYS B N 1
ATOM 2821 C CA . LYS B 1 22 ? 42.170 -0.542 7.562 1.00 43.60 20 LYS B CA 1
ATOM 2822 C C . LYS B 1 22 ? 42.452 -0.480 9.061 1.00 44.73 20 LYS B C 1
ATOM 2823 O O . LYS B 1 22 ? 42.443 -1.501 9.741 1.00 46.15 20 LYS B O 1
ATOM 2829 N N . MET B 1 23 ? 42.714 0.711 9.580 1.00 46.25 21 MET B N 1
ATOM 2830 C CA . MET B 1 23 ? 43.175 0.864 10.968 1.00 47.52 21 MET B CA 1
ATOM 2831 C C . MET B 1 23 ? 42.108 1.441 11.898 1.00 47.78 21 MET B C 1
ATOM 2832 O O . MET B 1 23 ? 42.377 1.823 13.045 1.00 48.52 21 MET B O 1
ATOM 2837 N N . ILE B 1 24 ? 40.885 1.498 11.397 1.00 47.79 22 ILE B N 1
ATOM 2838 C CA . ILE B 1 24 ? 39.778 2.049 12.155 1.00 48.20 22 ILE B CA 1
ATOM 2839 C C . ILE B 1 24 ? 38.736 0.940 12.364 1.00 48.99 22 ILE B C 1
ATOM 2840 O O . ILE B 1 24 ? 38.035 0.552 11.444 1.00 49.18 22 ILE B O 1
ATOM 2845 N N . ASP B 1 25 ? 38.631 0.403 13.564 1.00 50.04 23 ASP B N 1
ATOM 2846 C CA . ASP B 1 25 ? 37.779 -0.780 13.682 1.00 51.01 23 ASP B CA 1
ATOM 2847 C C . ASP B 1 25 ? 36.304 -0.542 13.319 1.00 50.59 23 ASP B C 1
ATOM 2848 O O . ASP B 1 25 ? 35.617 -1.434 12.811 1.00 50.95 23 ASP B O 1
ATOM 2853 N N . ASP B 1 26 ? 35.772 0.639 13.551 1.00 49.52 24 ASP B N 1
ATOM 2854 C CA . ASP B 1 26 ? 34.326 0.701 13.309 1.00 48.47 24 ASP B CA 1
ATOM 2855 C C . ASP B 1 26 ? 33.887 1.029 11.861 1.00 46.77 24 ASP B C 1
ATOM 2856 O O . ASP B 1 26 ? 32.737 1.417 11.643 1.00 46.20 24 ASP B O 1
ATOM 2861 N N . ALA B 1 27 ? 34.772 0.872 10.876 1.00 44.26 25 ALA B N 1
ATOM 2862 C CA . ALA B 1 27 ? 34.438 1.297 9.527 1.00 41.61 25 ALA B CA 1
ATOM 2863 C C . ALA B 1 27 ? 35.273 0.562 8.500 1.00 40.07 25 ALA B C 1
ATOM 2864 O O . ALA B 1 27 ? 36.398 0.175 8.780 1.00 39.65 25 ALA B O 1
ATOM 2866 N N . ILE B 1 28 ? 34.724 0.380 7.304 1.00 38.56 26 ILE B N 1
ATOM 2867 C CA . ILE B 1 28 ? 35.453 -0.279 6.232 1.00 37.59 26 ILE B CA 1
ATOM 2868 C C . ILE B 1 28 ? 35.377 0.544 4.968 1.00 35.91 26 ILE B C 1
ATOM 2869 O O . ILE B 1 28 ? 34.410 1.271 4.747 1.00 35.20 26 ILE B O 1
ATOM 2874 N N . LEU B 1 29 ? 36.384 0.399 4.119 1.00 34.43 27 LEU B N 1
ATOM 2875 C CA . LEU B 1 29 ? 36.342 1.046 2.837 1.00 33.77 27 LEU B CA 1
ATOM 2876 C C . LEU B 1 29 ? 35.432 0.160 1.954 1.00 34.10 27 LEU B C 1
ATOM 2877 O O . LEU B 1 29 ? 35.780 -0.966 1.673 1.00 35.10 27 LEU B O 1
ATOM 2882 N N . TYR B 1 30 ? 34.261 0.652 1.564 1.00 33.37 28 TYR B N 1
ATOM 2883 C CA . TYR B 1 30 ? 33.345 -0.142 0.750 1.00 33.09 28 TYR B CA 1
ATOM 2884 C C . TYR B 1 30 ? 33.406 0.256 -0.730 1.00 32.66 28 TYR B C 1
ATOM 2885 O O . TYR B 1 30 ? 33.323 -0.603 -1.622 1.00 33.37 28 TYR B O 1
ATOM 2894 N N . ALA B 1 31 ? 33.563 1.555 -0.997 1.00 31.76 29 ALA B N 1
ATOM 2895 C CA . ALA B 1 31 ? 33.594 2.080 -2.377 1.00 30.73 29 ALA B CA 1
ATOM 2896 C C . ALA B 1 31 ? 34.649 3.162 -2.551 1.00 30.39 29 ALA B C 1
ATOM 2897 O O . ALA B 1 31 ? 35.004 3.843 -1.587 1.00 28.96 29 ALA B O 1
ATOM 2899 N N . ILE B 1 32 ? 35.149 3.292 -3.780 1.00 29.64 30 ILE B N 1
ATOM 2900 C CA . ILE B 1 32 ? 36.071 4.365 -4.164 1.00 29.17 30 ILE B CA 1
ATOM 2901 C C . ILE B 1 32 ? 35.574 4.847 -5.492 1.00 30.19 30 ILE B C 1
ATOM 2902 O O . ILE B 1 32 ? 34.834 4.147 -6.185 1.00 30.64 30 ILE B O 1
ATOM 2907 N N . SER B 1 33 ? 36.002 6.027 -5.883 1.00 32.53 31 SER B N 1
ATOM 2908 C CA . SER B 1 33 ? 35.635 6.591 -7.169 1.00 33.87 31 SER B CA 1
ATOM 2909 C C . SER B 1 33 ? 36.689 7.617 -7.528 1.00 35.26 31 SER B C 1
ATOM 2910 O O . SER B 1 33 ? 37.232 8.300 -6.657 1.00 35.27 31 SER B O 1
ATOM 2913 N N . ASP B 1 34 ? 37.000 7.698 -8.812 1.00 36.08 32 ASP B N 1
ATOM 2914 C CA . ASP B 1 34 ? 37.964 8.652 -9.324 1.00 37.49 32 ASP B CA 1
ATOM 2915 C C . ASP B 1 34 ? 37.753 8.675 -10.844 1.00 38.49 32 ASP B C 1
ATOM 2916 O O . ASP B 1 34 ? 37.385 7.656 -11.424 1.00 37.62 32 ASP B O 1
ATOM 2921 N N . VAL B 1 35 ? 37.962 9.823 -11.483 1.00 40.38 33 VAL B N 1
ATOM 2922 C CA . VAL B 1 35 ? 37.761 9.938 -12.940 1.00 42.63 33 VAL B CA 1
ATOM 2923 C C . VAL B 1 35 ? 38.841 9.225 -13.781 1.00 43.90 33 VAL B C 1
ATOM 2924 O O . VAL B 1 35 ? 38.585 8.832 -14.932 1.00 44.50 33 VAL B O 1
ATOM 2928 N N . ARG B 1 36 ? 40.042 9.058 -13.228 1.00 44.73 34 ARG B N 1
ATOM 2929 C CA . ARG B 1 36 ? 41.113 8.354 -13.953 1.00 45.45 34 ARG B CA 1
ATOM 2930 C C . ARG B 1 36 ? 40.934 6.839 -13.889 1.00 45.59 34 ARG B C 1
ATOM 2931 O O . ARG B 1 36 ? 41.132 6.218 -12.831 1.00 45.17 34 ARG B O 1
ATOM 2939 N N . GLU B 1 37 ? 40.556 6.237 -15.018 1.00 46.47 35 GLU B N 1
ATOM 2940 C CA . GLU B 1 37 ? 40.219 4.812 -15.018 1.00 47.26 35 GLU B CA 1
ATOM 2941 C C . GLU B 1 37 ? 41.377 3.943 -14.533 1.00 46.66 35 GLU B C 1
ATOM 2942 O O . GLU B 1 37 ? 41.157 2.912 -13.901 1.00 46.26 35 GLU B O 1
ATOM 2948 N N . ASP B 1 38 ? 42.603 4.369 -14.832 1.00 46.45 36 ASP B N 1
ATOM 2949 C CA . ASP B 1 38 ? 43.812 3.622 -14.443 1.00 46.14 36 ASP B CA 1
ATOM 2950 C C . ASP B 1 38 ? 44.005 3.663 -12.928 1.00 45.65 36 ASP B C 1
ATOM 2951 O O . ASP B 1 38 ? 44.184 2.625 -12.290 1.00 45.97 36 ASP B O 1
ATOM 2956 N N . ARG B 1 39 ? 43.974 4.867 -12.355 1.00 44.79 37 ARG B N 1
ATOM 2957 C CA . ARG B 1 39 ? 44.036 5.038 -10.900 1.00 44.05 37 ARG B CA 1
ATOM 2958 C C . ARG B 1 39 ? 42.948 4.199 -10.195 1.00 43.94 37 ARG B C 1
ATOM 2959 O O . ARG B 1 39 ? 43.193 3.527 -9.194 1.00 43.57 37 ARG B O 1
ATOM 2967 N N . LEU B 1 40 ? 41.741 4.228 -10.741 1.00 43.54 38 LEU B N 1
ATOM 2968 C CA . LEU B 1 40 ? 40.622 3.547 -10.119 1.00 42.88 38 LEU B CA 1
ATOM 2969 C C . LEU B 1 40 ? 40.849 2.039 -10.132 1.00 43.28 38 LEU B C 1
ATOM 2970 O O . LEU B 1 40 ? 40.656 1.368 -9.121 1.00 42.77 38 LEU B O 1
ATOM 2975 N N . ARG B 1 41 ? 41.276 1.507 -11.276 1.00 44.23 39 ARG B N 1
ATOM 2976 C CA . ARG B 1 41 ? 41.503 0.062 -11.394 1.00 45.00 39 ARG B CA 1
ATOM 2977 C C . ARG B 1 41 ? 42.667 -0.376 -10.497 1.00 44.69 39 ARG B C 1
ATOM 2978 O O . ARG B 1 41 ? 42.602 -1.398 -9.823 1.00 44.31 39 ARG B O 1
ATOM 2986 N N . GLU B 1 42 ? 43.721 0.429 -10.498 1.00 45.06 40 GLU B N 1
ATOM 2987 C CA . GLU B 1 42 ? 44.917 0.218 -9.679 1.00 45.73 40 GLU B CA 1
ATOM 2988 C C . GLU B 1 42 ? 44.609 0.159 -8.170 1.00 45.14 40 GLU B C 1
ATOM 2989 O O . GLU B 1 42 ? 45.074 -0.728 -7.450 1.00 44.89 40 GLU B O 1
ATOM 2995 N N . MET B 1 43 ? 43.806 1.109 -7.689 1.00 44.51 41 MET B N 1
ATOM 2996 C CA . MET B 1 43 ? 43.540 1.237 -6.250 1.00 43.31 41 MET B CA 1
ATOM 2997 C C . MET B 1 43 ? 42.501 0.228 -5.804 1.00 42.99 41 MET B C 1
ATOM 2998 O O . MET B 1 43 ? 42.547 -0.261 -4.675 1.00 42.21 41 MET B O 1
ATOM 3003 N N . LYS B 1 44 ? 41.574 -0.091 -6.706 1.00 43.65 42 LYS B N 1
ATOM 3004 C CA . LYS B 1 44 ? 40.578 -1.147 -6.469 1.00 45.12 42 LYS B CA 1
ATOM 3005 C C . LYS B 1 44 ? 41.301 -2.452 -6.177 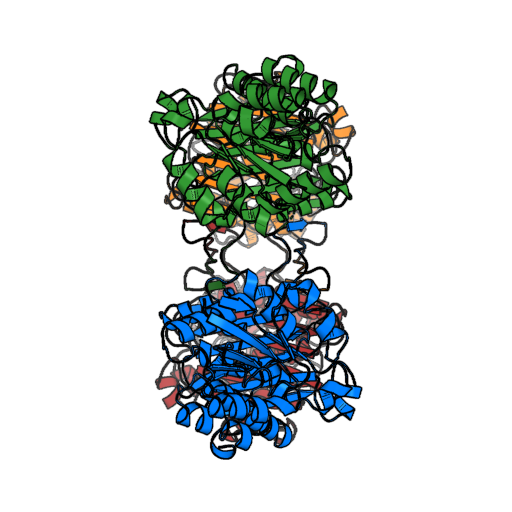1.00 46.04 42 LYS B C 1
ATOM 3006 O O . LYS B 1 44 ? 40.982 -3.141 -5.201 1.00 45.89 42 LYS B O 1
ATOM 3012 N N . GLU B 1 45 ? 42.293 -2.765 -7.016 1.00 47.15 43 GLU B N 1
ATOM 3013 C CA . GLU B 1 45 ? 43.109 -3.962 -6.829 1.00 48.86 43 GLU B CA 1
ATOM 3014 C C . GLU B 1 45 ? 43.891 -3.851 -5.549 1.00 48.66 43 GLU B C 1
ATOM 3015 O O . GLU B 1 45 ? 43.866 -4.756 -4.724 1.00 49.38 43 GLU B O 1
ATOM 3021 N N . LYS B 1 46 ? 44.620 -2.753 -5.415 1.00 49.12 44 LYS B N 1
ATOM 3022 C CA . LYS B 1 46 ? 45.552 -2.560 -4.302 1.00 49.38 44 LYS B CA 1
ATOM 3023 C C . LYS B 1 46 ? 44.866 -2.552 -2.937 1.00 49.26 44 LYS B C 1
ATOM 3024 O O . LYS B 1 46 ? 45.413 -3.044 -1.960 1.00 49.57 44 LYS B O 1
ATOM 3030 N N . LEU B 1 47 ? 43.675 -1.984 -2.856 1.00 48.96 45 LEU B N 1
ATOM 3031 C CA . LEU B 1 47 ? 43.022 -1.894 -1.558 1.00 48.90 45 LEU B CA 1
ATOM 3032 C C . LEU B 1 47 ? 42.014 -2.999 -1.345 1.00 48.57 45 LEU B C 1
ATOM 3033 O O . LEU B 1 47 ? 41.532 -3.192 -0.233 1.00 49.24 45 LEU B O 1
ATOM 3038 N N . GLY B 1 48 ? 41.714 -3.738 -2.405 1.00 47.53 46 GLY B N 1
ATOM 3039 C CA . GLY B 1 48 ? 40.718 -4.770 -2.317 1.00 46.96 46 GLY B CA 1
ATOM 3040 C C . GLY B 1 48 ? 39.344 -4.203 -2.012 1.00 46.74 46 GLY B C 1
ATOM 3041 O O . GLY B 1 48 ? 38.622 -4.742 -1.170 1.00 46.75 46 GLY B O 1
ATOM 3042 N N . VAL B 1 49 ? 38.982 -3.119 -2.694 1.00 46.39 47 VAL B N 1
ATOM 3043 C CA . VAL B 1 49 ? 37.656 -2.509 -2.569 1.00 46.24 47 VAL B CA 1
ATOM 3044 C C . VAL B 1 49 ? 36.548 -3.302 -3.298 1.00 46.60 47 VAL B C 1
ATOM 3045 O O . VAL B 1 49 ? 36.727 -3.728 -4.429 1.00 46.69 47 VAL B O 1
ATOM 3049 N N . GLU B 1 50 ? 35.386 -3.446 -2.663 1.00 46.83 48 GLU B N 1
ATOM 3050 C CA . GLU B 1 50 ? 34.218 -4.069 -3.305 1.00 47.27 48 GLU B CA 1
ATOM 3051 C C . GLU B 1 50 ? 33.667 -3.338 -4.533 1.00 46.50 48 GLU B C 1
ATOM 3052 O O . GLU B 1 50 ? 33.408 -3.956 -5.576 1.00 46.87 48 GLU B O 1
ATOM 3058 N N . LYS B 1 51 ? 33.449 -2.033 -4.397 1.00 44.72 49 LYS B N 1
ATOM 3059 C CA . LYS B 1 51 ? 32.955 -1.226 -5.502 1.00 43.23 49 LYS B CA 1
ATOM 3060 C C . LYS B 1 51 ? 33.929 -0.122 -5.930 1.00 42.28 49 LYS B C 1
ATOM 3061 O O . LYS B 1 51 ? 34.503 0.561 -5.083 1.00 41.16 49 LYS B O 1
ATOM 3067 N N . ALA B 1 52 ? 34.070 0.055 -7.246 1.00 40.71 50 ALA B N 1
ATOM 3068 C CA . ALA B 1 52 ? 34.798 1.178 -7.825 1.00 39.60 50 ALA B CA 1
ATOM 3069 C C . ALA B 1 52 ? 33.888 1.850 -8.835 1.00 39.33 50 ALA B C 1
ATOM 3070 O O . ALA B 1 52 ? 33.407 1.196 -9.752 1.00 39.52 50 ALA B O 1
ATOM 3072 N N . TYR B 1 53 ? 33.644 3.146 -8.669 1.00 38.48 51 TYR B N 1
ATOM 3073 C CA . TYR B 1 53 ? 32.717 3.864 -9.537 1.00 38.07 51 TYR B CA 1
ATOM 3074 C C . TYR B 1 53 ? 33.440 4.932 -10.312 1.00 37.98 51 TYR B C 1
ATOM 3075 O O . TYR B 1 53 ? 34.154 5.740 -9.735 1.00 37.99 51 TYR B O 1
ATOM 3084 N N . LYS B 1 54 ? 33.261 4.957 -11.624 1.00 38.29 52 LYS B N 1
ATOM 3085 C CA . LYS B 1 54 ? 33.839 6.031 -12.405 1.00 38.61 52 LYS B CA 1
ATOM 3086 C C . LYS B 1 54 ? 33.077 7.325 -12.130 1.00 37.71 52 LYS B C 1
ATOM 3087 O O . LYS B 1 54 ? 33.634 8.414 -12.199 1.00 36.83 52 LYS B O 1
ATOM 3093 N N . ASP B 1 55 ? 31.793 7.173 -11.826 1.00 38.06 53 ASP B N 1
ATOM 3094 C CA . ASP B 1 55 ? 30.861 8.291 -11.640 1.00 38.04 53 ASP B CA 1
ATOM 3095 C C . ASP B 1 55 ? 30.550 8.428 -10.152 1.00 37.25 53 ASP B C 1
ATOM 3096 O O . ASP B 1 55 ? 29.877 7.568 -9.561 1.00 37.06 53 ASP B O 1
ATOM 3101 N N . PRO B 1 56 ? 31.060 9.512 -9.541 1.00 36.61 54 PRO B N 1
ATOM 3102 C CA . PRO B 1 56 ? 30.988 9.698 -8.087 1.00 35.90 54 PRO B CA 1
ATOM 3103 C C . PRO B 1 56 ? 29.535 9.740 -7.581 1.00 35.65 54 PRO B C 1
ATOM 3104 O O . PRO B 1 56 ? 29.272 9.370 -6.430 1.00 34.33 54 PRO B O 1
ATOM 3108 N N . HIS B 1 57 ? 28.601 10.157 -8.441 1.00 35.94 55 HIS B N 1
ATOM 3109 C CA . HIS B 1 57 ? 27.172 10.181 -8.076 1.00 36.28 55 HIS B CA 1
ATOM 3110 C C . HIS B 1 57 ? 26.594 8.805 -7.838 1.00 36.00 55 HIS B C 1
ATOM 3111 O O . HIS B 1 57 ? 25.655 8.657 -7.048 1.00 36.04 55 HIS B O 1
ATOM 3118 N N . GLU B 1 58 ? 27.129 7.805 -8.540 1.00 35.25 56 GLU B N 1
ATOM 3119 C CA . GLU B 1 58 ? 26.695 6.443 -8.345 1.00 35.57 56 GLU B CA 1
ATOM 3120 C C . GLU B 1 58 ? 27.228 5.904 -7.053 1.00 34.52 56 GLU B C 1
ATOM 3121 O O . GLU B 1 58 ? 26.543 5.165 -6.358 1.00 33.98 56 GLU B O 1
ATOM 3127 N N . LEU B 1 59 ? 28.471 6.263 -6.734 1.00 33.71 57 LEU B N 1
ATOM 3128 C CA . LEU B 1 59 ? 28.986 6.011 -5.398 1.00 31.76 57 LEU B CA 1
ATOM 3129 C C . LEU B 1 59 ? 28.020 6.631 -4.380 1.00 30.69 57 LEU B C 1
ATOM 3130 O O . LEU B 1 59 ? 27.539 5.966 -3.487 1.00 29.76 57 LEU B O 1
ATOM 3135 N N . ILE B 1 60 ? 27.769 7.926 -4.496 1.00 30.97 58 ILE B N 1
ATOM 3136 C CA . ILE B 1 60 ? 26.878 8.611 -3.544 1.00 30.93 58 ILE B CA 1
ATOM 3137 C C . ILE B 1 60 ? 25.482 7.970 -3.363 1.00 32.62 58 ILE B C 1
ATOM 3138 O O . ILE B 1 60 ? 24.982 7.842 -2.223 1.00 30.67 58 ILE B O 1
ATOM 3143 N N . GLU B 1 61 ? 24.859 7.556 -4.477 1.00 33.97 59 GLU B N 1
ATOM 3144 C CA . GLU B 1 61 ? 23.525 6.948 -4.420 1.00 35.94 59 GLU B CA 1
ATOM 3145 C C . GLU B 1 61 ? 23.513 5.483 -3.937 1.00 36.84 59 GLU B C 1
ATOM 3146 O O . GLU B 1 61 ? 22.461 4.936 -3.5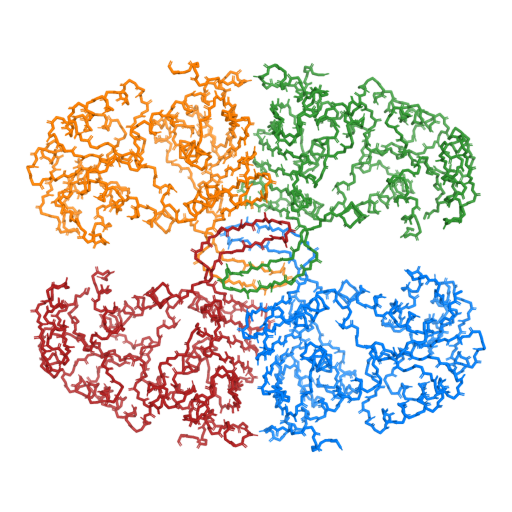80 1.00 37.38 59 GLU B O 1
ATOM 3152 N N . ASP B 1 62 ? 24.668 4.829 -3.951 1.00 36.23 60 ASP B N 1
ATOM 3153 C CA . ASP B 1 62 ? 24.743 3.451 -3.506 1.00 35.56 60 ASP B CA 1
ATOM 3154 C C . ASP B 1 62 ? 24.180 3.286 -2.086 1.00 35.70 60 ASP B C 1
ATOM 3155 O O . ASP B 1 62 ? 24.686 3.880 -1.145 1.00 36.41 60 ASP B O 1
ATOM 3160 N N . PRO B 1 63 ? 23.130 2.463 -1.910 1.00 35.18 61 PRO B N 1
ATOM 3161 C CA . PRO B 1 63 ? 22.538 2.452 -0.583 1.00 34.46 61 PRO B CA 1
ATOM 3162 C C . PRO B 1 63 ? 23.451 1.803 0.450 1.00 33.68 61 PRO B C 1
ATOM 3163 O O . PRO B 1 63 ? 23.238 1.953 1.636 1.00 32.85 61 PRO B O 1
ATOM 3167 N N . ASN B 1 64 ? 24.481 1.099 0.005 1.00 32.87 62 ASN B N 1
ATOM 3168 C CA . ASN B 1 64 ? 25.401 0.476 0.940 1.00 32.96 62 ASN B CA 1
ATOM 3169 C C . ASN B 1 64 ? 26.409 1.495 1.530 1.00 32.43 62 ASN B C 1
ATOM 3170 O O . ASN B 1 64 ? 27.119 1.181 2.490 1.00 32.78 62 ASN B O 1
ATOM 3175 N N . VAL B 1 65 ? 26.481 2.684 0.937 1.00 31.66 63 VAL B N 1
ATOM 3176 C CA . VAL B 1 65 ? 27.409 3.735 1.404 1.00 30.69 63 VAL B CA 1
ATOM 3177 C C . VAL B 1 65 ? 26.750 4.503 2.553 1.00 31.11 63 VAL B C 1
ATOM 3178 O O . VAL B 1 65 ? 25.721 5.108 2.355 1.00 31.17 63 VAL B O 1
ATOM 3182 N N . ASP B 1 66 ? 27.321 4.445 3.755 1.00 31.60 64 ASP B N 1
ATOM 3183 C CA . ASP B 1 66 ? 26.787 5.192 4.911 1.00 31.82 64 ASP B CA 1
ATOM 3184 C C . ASP B 1 66 ? 27.317 6.644 4.966 1.00 31.34 64 ASP B C 1
ATOM 3185 O O . ASP B 1 66 ? 26.591 7.562 5.352 1.00 31.80 64 ASP B O 1
ATOM 3190 N N . ALA B 1 67 ? 28.577 6.845 4.574 1.00 29.37 65 ALA B N 1
ATOM 3191 C CA . ALA B 1 67 ? 29.196 8.164 4.686 1.00 27.65 65 ALA B CA 1
ATOM 3192 C C . ALA B 1 67 ? 30.170 8.327 3.540 1.00 26.54 65 ALA B C 1
ATOM 3193 O O . ALA B 1 67 ? 30.707 7.337 3.049 1.00 26.47 65 ALA B O 1
ATOM 3195 N N . VAL B 1 68 ? 30.400 9.571 3.116 1.00 25.34 66 VAL B N 1
ATOM 3196 C CA . VAL B 1 68 ? 31.264 9.855 1.973 1.00 24.67 66 VAL B CA 1
ATOM 3197 C C . VAL B 1 68 ? 32.413 10.807 2.367 1.00 24.88 66 VAL B C 1
ATOM 3198 O O . VAL B 1 68 ? 32.204 11.778 3.128 1.00 24.19 66 VAL B O 1
ATOM 3202 N N . LEU B 1 69 ? 33.618 10.522 1.858 1.00 24.20 67 LEU B N 1
ATOM 3203 C CA . LEU B 1 69 ? 34.752 11.425 1.998 1.00 24.32 67 LEU B CA 1
ATOM 3204 C C . LEU B 1 69 ? 34.962 12.056 0.628 1.00 25.06 67 LEU B C 1
ATOM 3205 O O . LEU B 1 69 ? 35.351 11.358 -0.324 1.00 25.73 67 LEU B O 1
ATOM 3210 N N . VAL B 1 70 ? 34.680 13.343 0.497 1.00 25.27 68 VAL B N 1
ATOM 3211 C CA . VAL B 1 70 ? 34.888 14.038 -0.789 1.00 26.16 68 VAL B CA 1
ATOM 3212 C C . VAL B 1 70 ? 36.325 14.611 -0.810 1.00 26.60 68 VAL B C 1
ATOM 3213 O O . VAL B 1 70 ? 36.640 15.559 -0.091 1.00 25.45 68 VAL B O 1
ATOM 3217 N N . CYS B 1 71 ? 37.183 13.989 -1.614 1.00 26.88 69 CYS B N 1
ATOM 3218 C CA . CYS B 1 71 ? 38.602 14.303 -1.670 1.00 27.91 69 CYS B CA 1
ATOM 3219 C C . CYS B 1 71 ? 38.974 14.592 -3.114 1.00 28.70 69 CYS B C 1
ATOM 3220 O O . CYS B 1 71 ? 40.119 14.429 -3.524 1.00 28.77 69 CYS B O 1
ATOM 3223 N N . SER B 1 72 ? 38.002 15.043 -3.879 1.00 30.38 70 SER B N 1
ATOM 3224 C CA . SER B 1 72 ? 38.234 15.354 -5.281 1.00 32.76 70 SER B CA 1
ATOM 3225 C C . SER B 1 72 ? 38.723 16.807 -5.416 1.00 34.11 70 SER B C 1
ATOM 3226 O O . SER B 1 72 ? 38.862 17.540 -4.404 1.00 34.00 70 SER B O 1
ATOM 3229 N N . SER B 1 73 ? 38.994 17.233 -6.647 1.00 35.27 71 SE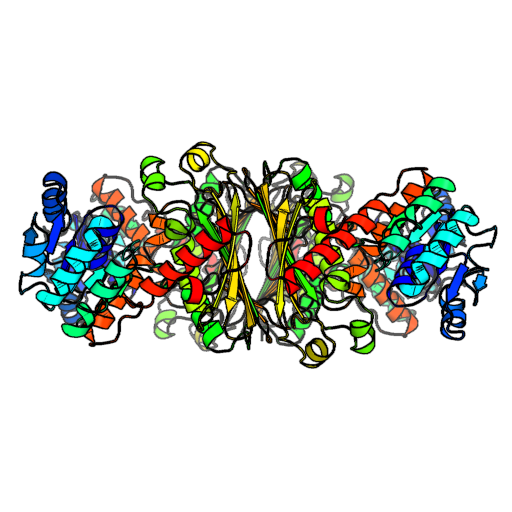R B N 1
ATOM 3230 C CA . SER B 1 73 ? 39.450 18.606 -6.854 1.00 35.81 71 SER B CA 1
ATOM 3231 C C . SER B 1 73 ? 38.443 19.595 -6.276 1.00 35.40 71 SER B C 1
ATOM 3232 O O . SER B 1 73 ? 37.259 19.285 -6.155 1.00 35.06 71 SER B O 1
ATOM 3235 N N . THR B 1 74 ? 38.928 20.776 -5.901 1.00 34.36 72 THR B N 1
ATOM 3236 C CA . THR B 1 74 ? 38.143 21.771 -5.207 1.00 35.18 72 THR B CA 1
ATOM 3237 C C . THR B 1 74 ? 36.893 22.201 -5.971 1.00 35.88 72 THR B C 1
ATOM 3238 O O . THR B 1 74 ? 35.856 22.439 -5.367 1.00 36.22 72 THR B O 1
ATOM 3242 N N . ASN B 1 75 ? 36.979 22.273 -7.291 1.00 36.12 73 ASN B N 1
ATOM 3243 C CA . ASN B 1 75 ? 35.863 22.815 -8.065 1.00 37.56 73 ASN B CA 1
ATOM 3244 C C . ASN B 1 75 ? 34.729 21.789 -8.139 1.00 37.62 73 ASN B C 1
ATOM 3245 O O . ASN B 1 75 ? 33.645 22.064 -8.638 1.00 37.36 73 ASN B O 1
ATOM 3250 N N . THR B 1 76 ? 35.003 20.608 -7.588 1.00 36.84 74 THR B N 1
ATOM 3251 C CA . THR B 1 76 ? 34.067 19.507 -7.531 1.00 36.59 74 THR B CA 1
ATOM 3252 C C . THR B 1 76 ? 33.316 19.446 -6.226 1.00 35.27 74 THR B C 1
ATOM 3253 O O . THR B 1 76 ? 32.301 18.769 -6.135 1.00 34.11 74 THR B O 1
ATOM 3257 N N . HIS B 1 77 ? 33.833 20.100 -5.193 1.00 34.15 75 HIS B N 1
ATOM 3258 C CA . HIS B 1 77 ? 33.316 19.893 -3.823 1.00 33.35 75 HIS B CA 1
ATOM 3259 C C . HIS B 1 77 ? 31.844 20.276 -3.613 1.00 33.55 75 HIS B C 1
ATOM 3260 O O . HIS B 1 77 ? 31.090 19.561 -2.955 1.00 33.59 75 HIS B O 1
ATOM 3267 N N . SER B 1 78 ? 31.462 21.430 -4.124 1.00 33.47 76 SER B N 1
ATOM 3268 C CA . SER B 1 78 ? 30.116 21.939 -3.898 1.00 34.64 76 SER B CA 1
ATOM 3269 C C . SER B 1 78 ? 29.035 20.988 -4.429 1.00 34.33 76 SER B C 1
ATOM 3270 O O . SER B 1 78 ? 28.125 20.605 -3.701 1.00 33.99 76 SER B O 1
ATOM 3273 N N . GLU B 1 79 ? 29.185 20.564 -5.680 1.00 34.75 77 GLU B N 1
ATOM 3274 C CA . GLU B 1 79 ? 28.212 19.690 -6.308 1.00 35.22 77 GLU B CA 1
ATOM 3275 C C . GLU B 1 79 ? 28.131 18.304 -5.654 1.00 33.60 77 GLU B C 1
ATOM 3276 O O . GLU B 1 79 ? 27.048 17.731 -5.486 1.00 33.22 77 GLU B O 1
ATOM 3282 N N . LEU B 1 80 ? 29.276 17.767 -5.260 1.00 31.93 78 LEU B N 1
ATOM 3283 C CA . LEU B 1 80 ? 29.269 16.456 -4.649 1.00 30.45 78 LEU B CA 1
ATOM 3284 C C . LEU B 1 80 ? 28.735 16.486 -3.213 1.00 29.63 78 LEU B C 1
ATOM 3285 O O . LEU B 1 80 ? 28.032 15.598 -2.791 1.00 29.64 78 LEU B O 1
ATOM 3290 N N . VAL B 1 81 ? 29.065 17.514 -2.457 1.00 29.55 79 VAL B N 1
ATOM 3291 C CA . VAL B 1 81 ? 28.507 17.663 -1.106 1.00 29.25 79 VAL B CA 1
ATOM 3292 C C . VAL B 1 81 ? 26.992 17.901 -1.129 1.00 29.37 79 VAL B C 1
ATOM 3293 O O . VAL B 1 81 ? 26.246 17.379 -0.289 1.00 29.36 79 VAL B O 1
ATOM 3297 N N . ILE B 1 82 ? 26.538 18.697 -2.086 1.00 29.68 80 ILE B N 1
ATOM 3298 C CA . ILE B 1 82 ? 25.110 18.870 -2.274 1.00 30.03 80 ILE B CA 1
ATOM 3299 C C . ILE B 1 82 ? 24.426 17.569 -2.725 1.00 30.23 80 ILE B C 1
ATOM 3300 O O . ILE B 1 82 ? 23.366 17.251 -2.216 1.00 31.29 80 ILE B O 1
ATOM 3305 N N . ALA B 1 83 ? 25.052 16.784 -3.614 1.00 30.64 81 ALA B N 1
ATOM 3306 C CA . ALA B 1 83 ? 24.553 15.442 -3.951 1.00 30.39 81 ALA B CA 1
ATOM 3307 C C . ALA B 1 83 ? 24.466 14.514 -2.732 1.00 30.88 81 ALA B C 1
ATOM 3308 O O . ALA B 1 83 ? 23.520 13.717 -2.620 1.00 28.95 81 ALA B O 1
ATOM 3310 N N . CYS B 1 84 ? 25.457 14.603 -1.823 1.00 30.02 82 CYS B N 1
ATOM 3311 C CA . CYS B 1 84 ? 25.409 13.835 -0.579 1.00 29.65 82 CYS B CA 1
ATOM 3312 C C . CYS B 1 84 ? 24.182 14.225 0.241 1.00 30.06 82 CYS B C 1
ATOM 3313 O O . CYS B 1 84 ? 23.465 13.350 0.748 1.00 31.58 82 CYS B O 1
ATOM 3316 N N . ALA B 1 85 ? 23.945 15.530 0.400 1.00 30.01 83 ALA B N 1
ATOM 3317 C CA . ALA B 1 85 ? 22.776 15.988 1.134 1.00 30.43 83 ALA B CA 1
ATOM 3318 C C . ALA B 1 85 ? 21.470 15.449 0.491 1.00 31.32 83 ALA B C 1
ATOM 3319 O O . ALA B 1 85 ? 20.644 14.834 1.175 1.00 31.72 83 ALA B O 1
ATOM 3321 N N . LYS B 1 86 ? 21.330 15.599 -0.823 1.00 32.22 84 LYS B N 1
ATOM 3322 C CA . LYS B 1 86 ? 20.244 14.923 -1.566 1.00 33.49 84 LYS B CA 1
ATOM 3323 C C . LYS B 1 86 ? 20.105 13.413 -1.289 1.00 33.57 84 LYS B C 1
ATOM 3324 O O . LYS B 1 86 ? 18.993 12.937 -1.147 1.00 33.41 84 LYS B O 1
ATOM 3330 N N . ALA B 1 87 ? 21.217 12.659 -1.225 1.00 33.36 85 ALA B N 1
ATOM 3331 C CA . ALA B 1 87 ? 21.122 11.220 -0.949 1.00 32.67 85 ALA B CA 1
ATOM 3332 C C . ALA B 1 87 ? 21.030 10.889 0.523 1.00 32.85 85 ALA B C 1
ATOM 3333 O O . ALA B 1 87 ? 21.050 9.710 0.884 1.00 33.42 85 ALA B O 1
ATOM 3335 N N . LYS B 1 88 ? 20.916 11.912 1.373 1.00 32.72 86 LYS B N 1
ATOM 3336 C CA . LYS B 1 88 ? 20.959 11.745 2.841 1.00 33.26 86 LYS B CA 1
ATOM 3337 C C . LYS B 1 88 ? 22.183 10.989 3.380 1.00 32.02 86 LYS B C 1
ATOM 3338 O O . LYS B 1 88 ? 22.057 10.163 4.276 1.00 31.10 86 LYS B O 1
ATOM 3344 N N . LYS B 1 89 ? 23.358 11.304 2.825 1.00 30.36 87 LYS B N 1
ATOM 3345 C CA . LYS B 1 89 ? 24.640 10.734 3.248 1.00 29.48 87 LYS B CA 1
ATOM 3346 C C . LYS B 1 89 ? 25.462 11.800 4.024 1.00 29.00 87 LYS B C 1
ATOM 3347 O O . LYS B 1 89 ? 25.706 12.925 3.522 1.00 27.75 87 LYS B O 1
ATOM 3353 N N . HIS B 1 90 ? 25.882 11.439 5.236 1.00 27.48 88 HIS B N 1
ATOM 3354 C CA . HIS B 1 90 ? 26.853 12.228 5.990 1.00 27.18 88 HIS B CA 1
ATOM 3355 C C . HIS B 1 90 ? 28.109 12.416 5.153 1.00 26.55 88 HIS B C 1
ATOM 3356 O O . HIS B 1 90 ? 28.554 11.506 4.447 1.00 26.18 88 HIS B O 1
ATOM 3363 N N . VAL B 1 91 ? 28.685 13.601 5.247 1.00 26.46 89 VAL B N 1
ATOM 3364 C CA . VAL B 1 91 ? 29.769 13.939 4.337 1.00 25.44 89 VAL B CA 1
ATOM 3365 C C . VAL B 1 91 ? 30.922 14.612 5.059 1.00 24.76 89 VAL B C 1
ATOM 3366 O O . VAL B 1 91 ? 30.714 15.529 5.844 1.00 24.22 89 VAL B O 1
ATOM 3370 N N . PHE B 1 92 ? 32.129 14.114 4.785 1.00 23.77 90 PHE B N 1
ATOM 3371 C CA . PHE B 1 92 ? 33.372 14.734 5.168 1.00 23.09 90 PHE B CA 1
ATOM 3372 C C . PHE B 1 92 ? 33.917 15.408 3.896 1.00 24.20 90 PHE B C 1
ATOM 3373 O O . PHE B 1 92 ? 34.007 14.750 2.861 1.00 23.67 90 PHE B O 1
ATOM 3381 N N . CYS B 1 93 ? 34.274 16.694 3.938 1.00 23.40 91 CYS B N 1
ATOM 3382 C CA . CYS B 1 93 ? 34.864 17.328 2.758 1.00 23.45 91 CYS B CA 1
ATOM 3383 C C . CYS B 1 93 ? 36.260 17.851 3.042 1.00 24.06 91 CYS B C 1
ATOM 3384 O O . CYS B 1 93 ? 36.436 18.690 3.953 1.00 22.77 91 CYS B O 1
ATOM 3387 N N . GLU B 1 94 ? 37.240 17.370 2.277 1.00 23.86 92 GLU B N 1
ATOM 3388 C CA . GLU B 1 94 ? 38.615 17.926 2.347 1.00 24.98 92 GLU B CA 1
ATOM 3389 C C . GLU B 1 94 ? 38.654 19.452 2.163 1.00 26.07 92 GLU B C 1
ATOM 3390 O O . GLU B 1 94 ? 37.832 20.044 1.435 1.00 25.28 92 GLU B O 1
ATOM 3396 N N . LYS B 1 95 ? 39.635 20.083 2.817 1.00 26.69 93 LYS B N 1
ATOM 3397 C CA . LYS B 1 95 ? 39.916 21.497 2.653 1.00 27.19 93 LYS B CA 1
ATOM 3398 C C . LYS B 1 95 ? 40.335 21.733 1.210 1.00 27.12 93 LYS B C 1
ATOM 3399 O O . LYS B 1 95 ? 40.919 20.845 0.583 1.00 27.49 93 LYS B O 1
ATOM 3405 N N . PRO B 1 96 ? 39.981 22.892 0.662 1.00 27.14 94 PRO B N 1
ATOM 3406 C CA . PRO B 1 96 ? 39.018 23.795 1.299 1.00 27.62 94 PRO B CA 1
ATOM 3407 C C . PRO B 1 96 ? 37.630 23.391 0.879 1.00 28.35 94 PRO B C 1
ATOM 3408 O O . PRO B 1 96 ? 37.468 22.737 -0.150 1.00 28.05 94 PRO B O 1
ATOM 3412 N N . LEU B 1 97 ? 36.619 23.765 1.648 1.00 29.09 95 LEU B N 1
ATOM 3413 C CA . LEU B 1 97 ? 35.243 23.434 1.276 1.00 30.26 95 LEU B CA 1
ATOM 3414 C C . LEU B 1 97 ? 34.984 23.951 -0.135 1.00 30.58 95 LEU B C 1
ATOM 3415 O O . LEU B 1 97 ? 34.585 23.209 -1.034 1.00 30.86 95 LEU B O 1
ATOM 3420 N N . SER B 1 98 ? 35.208 25.239 -0.315 1.00 30.81 96 SER B N 1
ATOM 3421 C CA . SER B 1 98 ? 35.062 25.865 -1.612 1.00 32.24 96 SER B CA 1
ATOM 3422 C C . SER B 1 98 ? 35.844 27.167 -1.511 1.00 32.36 96 SER B C 1
ATOM 3423 O O . SER B 1 98 ? 36.083 27.652 -0.405 1.00 33.08 96 SER B O 1
ATOM 3426 N N . LEU B 1 99 ? 36.276 27.720 -2.638 1.00 32.26 97 LEU B N 1
ATOM 3427 C CA . LEU B 1 99 ? 36.846 29.065 -2.629 1.00 32.66 97 LEU B CA 1
ATOM 3428 C C . LEU B 1 99 ? 35.769 30.104 -2.863 1.00 33.30 97 LEU B C 1
ATOM 3429 O O . LEU B 1 99 ? 36.035 31.291 -2.834 1.00 32.94 97 LEU B O 1
ATOM 3434 N N . ASN B 1 100 ? 34.543 29.643 -3.094 1.00 33.80 98 ASN B N 1
ATOM 3435 C CA . ASN B 1 100 ? 33.442 30.527 -3.462 1.00 34.42 98 ASN B CA 1
ATOM 3436 C C . ASN B 1 100 ? 32.449 30.565 -2.318 1.00 34.35 98 ASN B C 1
ATOM 3437 O O . ASN B 1 100 ? 31.902 29.534 -1.913 1.00 34.05 98 ASN B O 1
ATOM 3442 N N . LEU B 1 101 ? 32.217 31.751 -1.788 1.00 34.82 99 LEU B N 1
ATOM 3443 C CA . LEU B 1 101 ? 31.459 31.897 -0.554 1.00 35.19 99 LEU B CA 1
ATOM 3444 C C . LEU B 1 101 ? 29.995 31.466 -0.679 1.00 35.49 99 LEU B C 1
ATOM 3445 O O . LEU B 1 101 ? 29.408 30.947 0.282 1.00 35.38 99 LEU B O 1
ATOM 3450 N N . ALA B 1 102 ? 29.394 31.743 -1.836 1.00 35.68 100 ALA B N 1
ATOM 3451 C CA . ALA B 1 102 ? 27.979 31.427 -2.065 1.00 35.41 100 ALA B CA 1
ATOM 3452 C C . ALA B 1 102 ? 27.841 29.931 -2.118 1.00 35.40 100 ALA B C 1
ATOM 3453 O O . ALA B 1 102 ? 26.841 29.386 -1.701 1.00 35.08 100 ALA B O 1
ATOM 3455 N N . ASP B 1 103 ? 28.850 29.255 -2.654 1.00 35.01 101 ASP B N 1
ATOM 3456 C CA . ASP B 1 103 ? 28.832 27.803 -2.671 1.00 35.27 101 ASP B CA 1
ATOM 3457 C C . ASP B 1 103 ? 28.949 27.202 -1.267 1.00 34.67 101 ASP B C 1
ATOM 3458 O O . ASP B 1 103 ? 28.302 26.190 -0.966 1.00 34.58 101 ASP B O 1
ATOM 3463 N N . VAL B 1 104 ? 29.762 27.826 -0.416 1.00 34.23 102 VAL B N 1
ATOM 3464 C CA . VAL B 1 104 ? 29.948 27.343 0.952 1.00 33.64 102 VAL B CA 1
ATOM 3465 C C . VAL B 1 104 ? 28.608 27.419 1.656 1.00 34.22 102 VAL B C 1
ATOM 3466 O O . VAL B 1 104 ? 28.163 26.449 2.245 1.00 34.20 102 VAL B O 1
ATOM 3470 N N . ASP B 1 105 ? 27.961 28.578 1.586 1.00 34.45 103 ASP B N 1
ATOM 3471 C CA . ASP B 1 105 ? 26.603 28.734 2.139 1.00 35.52 103 ASP B CA 1
ATOM 3472 C C . ASP B 1 105 ? 25.588 27.659 1.699 1.00 34.50 103 ASP B C 1
ATOM 3473 O O . ASP B 1 105 ? 24.785 27.218 2.504 1.00 33.82 103 ASP B O 1
ATOM 3478 N N . ARG B 1 106 ? 25.617 27.260 0.426 1.00 34.89 104 ARG B N 1
ATOM 3479 C CA . ARG B 1 106 ? 24.664 26.268 -0.096 1.00 35.08 104 ARG B CA 1
ATOM 3480 C C . ARG B 1 106 ? 24.967 24.853 0.441 1.00 33.95 104 ARG B C 1
ATOM 3481 O O . ARG B 1 106 ? 24.041 24.100 0.801 1.00 33.60 104 ARG B O 1
ATOM 3489 N N . MET B 1 107 ? 26.259 24.493 0.425 1.00 31.86 105 MET B N 1
ATOM 3490 C CA . MET B 1 107 ? 26.786 23.308 1.115 1.00 30.63 105 MET B CA 1
ATOM 3491 C C . MET B 1 107 ? 26.231 23.210 2.538 1.00 30.17 105 MET B C 1
ATOM 3492 O O . MET B 1 107 ? 25.663 22.178 2.920 1.00 30.54 105 MET B O 1
ATOM 3497 N N . ILE B 1 108 ? 26.359 24.282 3.308 1.00 29.99 106 ILE B N 1
ATOM 3498 C CA . ILE B 1 108 ? 25.895 24.305 4.708 1.00 30.19 106 ILE B CA 1
ATOM 3499 C C . ILE B 1 108 ? 24.365 24.151 4.798 1.00 31.54 106 ILE B C 1
ATOM 3500 O O . ILE B 1 108 ? 23.842 23.285 5.516 1.00 30.65 106 ILE B O 1
ATOM 3505 N N . GLU B 1 109 ? 23.656 25.026 4.085 1.00 32.68 107 GLU B N 1
ATOM 3506 C CA . GLU B 1 109 ? 22.187 24.984 3.998 1.00 34.05 107 GLU B CA 1
ATOM 3507 C C . GLU B 1 109 ? 21.640 23.610 3.616 1.00 32.39 107 GLU B C 1
ATOM 3508 O O . GLU B 1 109 ? 20.735 23.086 4.269 1.00 31.70 107 GLU B O 1
ATOM 3514 N N . GLU B 1 110 ? 22.158 23.048 2.530 1.00 31.71 108 GLU B N 1
ATOM 3515 C CA . GLU B 1 110 ? 21.656 21.755 2.029 1.00 31.90 108 GLU B CA 1
ATOM 3516 C C . GLU B 1 110 ? 21.917 20.585 2.987 1.00 31.16 108 GLU B C 1
ATOM 3517 O O . GLU B 1 110 ? 21.060 19.720 3.164 1.00 30.70 108 GLU B O 1
ATOM 3523 N N . THR B 1 111 ? 23.087 20.543 3.620 1.00 29.93 109 THR B N 1
ATOM 3524 C CA . THR B 1 111 ? 23.362 19.434 4.555 1.00 29.56 109 THR B CA 1
ATOM 3525 C C . THR B 1 111 ? 22.529 19.598 5.827 1.00 31.05 109 THR B C 1
ATOM 3526 O O . THR B 1 111 ? 22.073 18.624 6.447 1.00 31.52 109 THR B O 1
ATOM 3530 N N . LYS B 1 112 ? 22.309 20.845 6.209 1.00 32.41 110 LYS B N 1
ATOM 3531 C CA . LYS B 1 112 ? 21.503 21.128 7.382 1.00 35.02 110 LYS B CA 1
ATOM 3532 C C . LYS B 1 112 ? 20.037 20.714 7.111 1.00 35.70 110 LYS B C 1
ATOM 3533 O O . LYS B 1 112 ? 19.374 20.148 7.964 1.00 37.44 110 LYS B O 1
ATOM 3539 N N . LYS B 1 113 ? 19.552 20.993 5.909 1.00 36.48 111 LYS B N 1
ATOM 3540 C CA A LYS B 1 113 ? 18.178 20.675 5.576 0.50 36.81 111 LYS B CA 1
ATOM 3541 C CA B LYS B 1 113 ? 18.177 20.675 5.508 0.50 36.74 111 LYS B CA 1
ATOM 3542 C C . LYS B 1 113 ? 18.013 19.164 5.437 1.00 36.80 111 LYS B C 1
ATOM 3543 O O . LYS B 1 113 ? 17.013 18.608 5.873 1.00 36.88 111 LYS B O 1
ATOM 3554 N N . ALA B 1 114 ? 19.014 18.499 4.873 1.00 36.26 112 ALA B N 1
ATOM 3555 C CA . ALA B 1 114 ? 18.967 17.060 4.771 1.00 35.40 112 ALA B CA 1
ATOM 3556 C C . ALA B 1 114 ? 19.229 16.422 6.120 1.00 35.74 112 ALA B C 1
ATOM 3557 O O . ALA B 1 114 ? 19.125 15.221 6.266 1.00 36.08 112 ALA B O 1
ATOM 3559 N N . ASP B 1 115 ? 19.611 17.210 7.117 1.00 36.46 113 ASP B N 1
ATOM 3560 C CA . ASP B 1 115 ? 19.913 16.635 8.411 1.00 36.75 113 ASP B CA 1
ATOM 3561 C C . ASP B 1 115 ? 21.100 15.631 8.367 1.00 35.75 113 ASP B C 1
ATOM 3562 O O . ASP B 1 115 ? 21.071 14.583 9.006 1.00 35.42 113 ASP B O 1
ATOM 3567 N N . VAL B 1 116 ? 22.146 15.945 7.620 1.00 34.69 114 VAL B N 1
ATOM 3568 C CA . VAL B 1 116 ? 23.342 15.129 7.666 1.00 33.22 114 VAL B CA 1
ATOM 3569 C C . VAL B 1 116 ? 24.515 16.023 8.096 1.00 33.20 114 VAL B C 1
ATOM 3570 O O . VAL B 1 116 ? 24.511 17.239 7.877 1.00 32.78 114 VAL B O 1
ATOM 3574 N N . ILE B 1 117 ? 25.509 15.397 8.705 1.00 32.37 115 ILE B N 1
ATOM 3575 C CA . ILE B 1 117 ? 26.754 16.042 9.124 1.00 32.05 115 ILE B CA 1
ATOM 3576 C C . ILE B 1 117 ? 27.564 16.532 7.911 1.00 30.45 115 ILE B C 1
ATOM 3577 O O . ILE B 1 117 ? 27.667 15.839 6.901 1.00 30.90 115 ILE B O 1
ATOM 3582 N N . LEU B 1 118 ? 28.106 17.740 7.998 1.00 28.61 116 LEU B N 1
ATOM 3583 C CA . LEU B 1 118 ? 29.131 18.191 7.061 1.00 26.61 116 LEU B CA 1
ATOM 3584 C C . LEU B 1 118 ? 30.398 18.464 7.889 1.00 25.89 116 LEU B C 1
ATOM 3585 O O . LEU B 1 118 ? 30.373 19.299 8.789 1.00 25.04 116 LEU B O 1
ATOM 3590 N N . PHE B 1 119 ? 31.484 17.725 7.630 1.00 24.34 117 PHE B N 1
ATOM 3591 C CA . PHE B 1 119 ? 32.666 17.796 8.503 1.00 23.80 117 PHE B CA 1
ATOM 3592 C C . PHE B 1 119 ? 33.746 18.370 7.603 1.00 23.45 117 PHE B C 1
ATOM 3593 O O . PHE B 1 119 ? 34.002 17.790 6.560 1.00 23.39 117 PHE B O 1
ATOM 3601 N N . THR B 1 120 ? 34.282 19.545 7.939 1.00 22.50 118 THR B N 1
ATOM 3602 C CA . THR B 1 120 ? 35.389 20.142 7.175 1.00 22.94 118 THR B CA 1
ATOM 3603 C C . THR B 1 120 ? 36.778 19.552 7.554 1.00 22.55 118 THR B C 1
ATOM 3604 O O . THR B 1 120 ? 37.154 19.537 8.739 1.00 21.96 118 THR B O 1
ATOM 3608 N N . GLY B 1 121 ? 37.550 19.125 6.556 1.00 21.24 119 GLY B N 1
ATOM 3609 C CA . GLY B 1 121 ? 38.813 18.442 6.798 1.00 21.05 119 GLY B CA 1
ATOM 3610 C C . GLY B 1 121 ? 39.979 19.346 7.210 1.00 21.80 119 GLY B C 1
ATOM 3611 O O . GLY B 1 121 ? 40.966 19.476 6.487 1.00 23.01 119 GLY B O 1
ATOM 3612 N N . PHE B 1 122 ? 39.867 19.998 8.355 1.00 21.83 120 PHE B N 1
ATOM 3613 C CA . PHE B 1 122 ? 41.046 20.677 8.953 1.00 22.46 120 PHE B CA 1
ATOM 3614 C C . PHE B 1 122 ? 41.837 19.681 9.823 1.00 22.63 120 PHE B C 1
ATOM 3615 O O . PHE B 1 122 ? 41.675 19.650 11.040 1.00 22.04 120 PHE B O 1
ATOM 3623 N N . ASN B 1 123 ? 42.682 18.862 9.185 1.00 22.68 121 ASN B N 1
ATOM 3624 C CA . ASN B 1 123 ? 43.322 17.739 9.870 1.00 23.21 121 ASN B CA 1
ATOM 3625 C C . ASN B 1 123 ? 44.292 18.148 11.009 1.00 22.65 121 ASN B C 1
ATOM 3626 O O . ASN B 1 123 ? 44.571 17.350 11.913 1.00 23.17 121 ASN B O 1
ATOM 3631 N N . ARG B 1 124 ? 44.786 19.379 10.979 1.00 23.20 122 ARG B N 1
ATOM 3632 C CA . ARG B 1 124 ? 45.830 19.809 11.939 1.00 23.95 122 ARG B CA 1
ATOM 3633 C C . ARG B 1 124 ? 45.273 20.003 13.313 1.00 23.79 122 ARG B C 1
ATOM 3634 O O . ARG B 1 124 ? 46.038 19.991 14.290 1.00 24.19 122 ARG B O 1
ATOM 3642 N N . ARG B 1 125 ? 43.952 20.168 13.424 1.00 23.49 123 ARG B N 1
ATOM 3643 C CA . ARG B 1 125 ? 43.349 20.137 14.759 1.00 23.01 123 ARG B CA 1
ATOM 3644 C C . ARG B 1 125 ? 43.595 18.778 15.442 1.00 23.57 123 ARG B C 1
ATOM 3645 O O . ARG B 1 125 ? 43.469 18.662 16.656 1.00 23.20 123 ARG B O 1
ATOM 3653 N N . PHE B 1 126 ? 43.872 17.746 14.646 1.00 23.63 124 PHE B N 1
ATOM 3654 C CA . PHE B 1 126 ? 44.072 16.389 15.168 1.00 24.35 124 PHE B CA 1
ATOM 3655 C C . PHE B 1 126 ? 45.524 15.964 15.265 1.00 24.34 124 PHE B C 1
ATOM 3656 O O . PHE B 1 126 ? 45.804 14.831 15.630 1.00 25.37 124 PHE B O 1
ATOM 3664 N N . ASP B 1 127 ? 46.434 16.868 14.901 1.00 24.01 125 ASP B N 1
ATOM 3665 C CA . ASP B 1 127 ? 47.852 16.739 15.231 1.00 23.69 125 ASP B CA 1
ATOM 3666 C C . ASP B 1 127 ? 48.010 16.647 16.755 1.00 23.22 125 ASP B C 1
ATOM 3667 O O . ASP B 1 127 ? 47.534 17.514 17.471 1.00 23.00 125 ASP B O 1
ATOM 3672 N N . ARG B 1 128 ? 48.691 15.620 17.261 1.00 22.39 126 ARG B N 1
ATOM 3673 C CA . ARG B 1 128 ? 48.637 15.361 18.681 1.00 22.48 126 ARG B CA 1
ATOM 3674 C C . ARG B 1 128 ? 49.308 16.507 19.443 1.00 20.38 126 ARG B C 1
ATOM 3675 O O . ARG B 1 128 ? 48.931 16.779 20.581 1.00 19.40 126 ARG B O 1
ATOM 3683 N N . ASN B 1 129 ? 50.265 17.194 18.831 1.00 18.29 127 ASN B N 1
ATOM 3684 C CA . ASN B 1 129 ? 50.947 18.276 19.566 1.00 19.98 127 ASN B CA 1
ATOM 3685 C C . ASN B 1 129 ? 50.072 19.531 19.648 1.00 20.35 127 ASN B C 1
ATOM 3686 O O . ASN B 1 129 ? 49.985 20.182 20.678 1.00 20.76 127 ASN B O 1
ATOM 3691 N N . PHE B 1 130 ? 49.361 19.824 18.566 1.00 19.83 128 PHE B N 1
ATOM 3692 C CA . PHE B 1 130 ? 48.555 21.032 18.517 1.00 19.05 128 PHE B CA 1
ATOM 3693 C C . PHE B 1 130 ? 47.332 20.860 19.383 1.00 19.94 128 PHE B C 1
ATOM 3694 O O . PHE B 1 130 ? 46.905 21.786 20.072 1.00 19.44 128 PHE B O 1
ATOM 3702 N N . LYS B 1 131 ? 46.756 19.661 19.351 1.00 20.94 129 LYS B N 1
ATOM 3703 C CA . LYS B 1 131 ? 45.597 19.385 20.193 1.00 21.40 129 LYS B CA 1
ATOM 3704 C C . LYS B 1 131 ? 45.883 19.467 21.682 1.00 21.19 129 LYS B C 1
ATOM 3705 O O . LYS B 1 131 ? 45.083 20.000 22.458 1.00 21.70 129 LYS B O 1
ATOM 3711 N N . LYS B 1 132 ? 46.981 18.862 22.108 1.00 21.05 130 LYS B N 1
ATOM 3712 C CA . LYS B 1 132 ? 47.452 18.978 23.496 1.00 21.26 130 LYS B CA 1
ATOM 3713 C C . LYS B 1 132 ? 47.613 20.464 23.882 1.00 20.83 130 LYS B C 1
ATOM 3714 O O . LYS B 1 132 ? 47.179 20.871 24.957 1.00 20.91 130 LYS B O 1
ATOM 3720 N N . LEU B 1 133 ? 48.270 21.270 23.035 1.00 20.73 131 LEU B N 1
ATOM 3721 C CA . LEU B 1 133 ? 48.382 22.703 23.342 1.00 21.28 131 LEU B CA 1
ATOM 3722 C C . LEU B 1 133 ? 46.975 23.345 23.450 1.00 21.61 131 LEU B C 1
ATOM 3723 O O . LEU B 1 133 ? 46.719 24.081 24.403 1.00 20.49 131 LEU B O 1
ATOM 3728 N N . LYS B 1 134 ? 46.071 23.048 22.508 1.00 22.15 132 LYS B N 1
ATOM 3729 C CA . LYS B 1 134 ? 44.693 23.625 22.583 1.00 23.21 132 LYS B CA 1
ATOM 3730 C C . LYS B 1 134 ? 44.015 23.279 23.923 1.00 23.41 132 LYS B C 1
ATOM 3731 O O . LYS B 1 134 ? 43.451 24.156 24.585 1.00 23.72 132 LYS B O 1
ATOM 3737 N N . GLU B 1 135 ? 44.103 22.011 24.336 1.00 24.36 133 GLU B N 1
ATOM 3738 C CA . GLU B 1 135 ? 43.500 21.592 25.599 1.00 26.16 133 GLU B CA 1
ATOM 3739 C C . GLU B 1 135 ? 44.141 22.252 26.798 1.00 26.13 133 GLU B C 1
ATOM 3740 O O . GLU B 1 135 ? 43.435 22.672 27.708 1.00 25.02 133 GLU B O 1
ATOM 3746 N N . ALA B 1 136 ? 45.472 22.359 26.819 1.00 25.61 134 ALA B N 1
ATOM 3747 C CA . ALA B 1 136 ? 46.125 23.123 27.887 1.00 25.56 134 ALA B CA 1
ATOM 3748 C C . ALA B 1 136 ? 45.683 24.600 27.993 1.00 25.55 134 ALA B C 1
ATOM 3749 O O . ALA B 1 136 ? 45.436 25.122 29.088 1.00 24.95 134 ALA B O 1
ATOM 3751 N N . VAL B 1 137 ? 45.609 25.285 26.861 1.00 24.93 135 VAL B N 1
ATOM 3752 C CA . VAL B 1 137 ? 45.162 26.684 26.862 1.00 24.72 135 VAL B CA 1
ATOM 3753 C C . VAL B 1 137 ? 43.711 26.770 27.418 1.00 25.97 135 VAL B C 1
ATOM 3754 O O . VAL B 1 137 ? 43.392 27.608 28.277 1.00 26.02 135 VAL B O 1
ATOM 3758 N N . GLU B 1 138 ? 42.878 25.846 26.969 1.00 27.04 136 GLU B N 1
ATOM 3759 C CA . GLU B 1 138 ? 41.460 25.750 27.365 1.00 29.47 136 GLU B CA 1
ATOM 3760 C C . GLU B 1 138 ? 41.312 25.477 28.861 1.00 29.32 136 GLU B C 1
ATOM 3761 O O . GLU B 1 138 ? 40.423 25.999 29.513 1.00 29.15 136 GLU B O 1
ATOM 3767 N N . ASN B 1 139 ? 42.180 24.631 29.406 1.00 29.96 137 ASN B N 1
ATOM 3768 C CA . ASN B 1 139 ? 42.164 24.343 30.834 1.00 31.04 137 ASN B CA 1
ATOM 3769 C C . ASN B 1 139 ? 42.654 25.495 31.698 1.00 30.90 137 ASN B C 1
ATOM 3770 O O . ASN B 1 139 ? 42.655 25.357 32.916 1.00 31.27 137 ASN B O 1
ATOM 3775 N N . GLY B 1 140 ? 43.111 26.595 31.095 1.00 29.47 138 GLY B N 1
ATOM 3776 C CA . GLY B 1 140 ? 43.608 27.758 31.874 1.00 29.07 138 GLY B CA 1
ATOM 3777 C C . GLY B 1 140 ? 45.084 27.758 32.291 1.00 28.45 138 GLY B C 1
ATOM 3778 O O . GLY B 1 140 ? 45.503 28.602 33.076 1.00 27.56 138 GLY B O 1
ATOM 3779 N N . THR B 1 141 ? 45.889 26.833 31.752 1.00 28.14 139 THR B N 1
ATOM 3780 C CA . THR B 1 141 ? 47.289 26.711 32.192 1.00 27.66 139 THR B CA 1
ATOM 3781 C C . THR B 1 141 ? 48.171 27.930 31.874 1.00 26.37 139 THR B C 1
ATOM 3782 O O . THR B 1 141 ? 49.206 28.108 32.496 1.00 27.24 139 THR B O 1
ATOM 3786 N N . ILE B 1 142 ? 47.809 28.770 30.912 1.00 23.89 140 ILE B N 1
ATOM 3787 C CA . ILE B 1 142 ? 48.586 30.000 30.728 1.00 23.24 140 ILE B CA 1
ATOM 3788 C C . ILE B 1 142 ? 47.775 31.266 31.106 1.00 22.95 140 ILE B C 1
ATOM 3789 O O . ILE B 1 142 ? 48.106 32.369 30.699 1.00 22.44 140 ILE B O 1
ATOM 3794 N N . GLY B 1 143 ? 46.740 31.077 31.920 1.00 22.81 141 GLY B N 1
ATOM 3795 C CA . GLY B 1 143 ? 45.753 32.116 32.208 1.00 23.06 141 GLY B CA 1
ATOM 3796 C C . GLY B 1 143 ? 45.066 32.680 30.971 1.00 22.85 141 GLY B C 1
ATOM 3797 O O . GLY B 1 143 ? 44.714 31.965 30.051 1.00 25.23 141 GLY B O 1
ATOM 3798 N N . LYS B 1 144 ? 44.851 33.969 30.958 1.00 22.88 142 LYS B N 1
ATOM 3799 C CA . LYS B 1 144 ? 44.182 34.622 29.867 1.00 22.83 142 LYS B CA 1
ATOM 3800 C C . LYS B 1 144 ? 45.190 34.811 28.732 1.00 21.92 142 LYS B C 1
ATOM 3801 O O . LYS B 1 144 ? 46.224 35.398 28.945 1.00 20.70 142 LYS B O 1
ATOM 3807 N N . PRO B 1 145 ? 44.868 34.302 27.530 1.00 21.81 143 PRO B N 1
ATOM 3808 C CA . PRO B 1 145 ? 45.717 34.423 26.327 1.00 21.75 143 PRO B CA 1
ATOM 3809 C C . PRO B 1 145 ? 45.877 35.896 25.962 1.00 22.41 143 PRO B C 1
ATOM 3810 O O . PRO B 1 145 ? 44.879 36.625 25.986 1.00 21.87 143 PRO B O 1
ATOM 3814 N N . HIS B 1 146 ? 47.098 36.314 25.608 1.00 20.10 144 HIS B N 1
ATOM 3815 C CA . HIS B 1 146 ? 47.377 37.672 25.239 1.00 20.83 144 HIS B CA 1
ATOM 3816 C C . HIS B 1 146 ? 47.870 37.761 23.806 1.00 20.69 144 HIS B C 1
ATOM 3817 O O . HIS B 1 146 ? 47.506 38.709 23.079 1.00 20.79 144 HIS B O 1
ATOM 3824 N N . VAL B 1 147 ? 48.753 36.822 23.431 1.00 19.31 145 VAL B N 1
ATOM 3825 C CA . VAL B 1 147 ? 49.441 36.855 22.117 1.00 19.03 145 VAL B CA 1
ATOM 3826 C C . VAL B 1 147 ? 49.623 35.438 21.538 1.00 19.20 145 VAL B C 1
ATOM 3827 O O . VAL B 1 147 ? 50.071 34.495 22.244 1.00 17.92 145 VAL B O 1
ATOM 3831 N N . LEU B 1 148 ? 49.213 35.277 20.294 1.00 18.04 146 LEU B N 1
ATOM 3832 C CA . LEU B 1 148 ? 49.267 33.996 19.619 1.00 18.90 146 LEU B CA 1
ATOM 3833 C C . LEU B 1 148 ? 50.351 34.155 18.573 1.00 19.65 146 LEU B C 1
ATOM 3834 O O . LEU B 1 148 ? 50.387 35.169 17.878 1.00 18.59 146 LEU B O 1
ATOM 3839 N N . ARG B 1 149 ? 51.197 33.140 18.427 1.00 19.57 147 ARG B N 1
ATOM 3840 C CA . ARG B 1 149 ? 52.149 33.097 17.317 1.00 20.72 147 ARG B CA 1
ATOM 3841 C C . ARG B 1 149 ? 51.976 31.766 16.607 1.00 21.23 147 ARG B C 1
ATOM 3842 O O . ARG B 1 149 ? 52.036 30.697 17.251 1.00 20.68 147 ARG B O 1
ATOM 3850 N N . ILE B 1 150 ? 51.771 31.830 15.295 1.00 19.43 148 ILE B N 1
ATOM 3851 C CA . ILE B 1 150 ? 51.810 30.657 14.473 1.00 19.43 148 ILE B CA 1
ATOM 3852 C C . ILE B 1 150 ? 52.833 30.864 13.337 1.00 19.97 148 ILE B C 1
ATOM 3853 O O . ILE B 1 150 ? 52.788 31.869 12.636 1.00 18.77 148 ILE B O 1
ATOM 3858 N N . THR B 1 151 ? 53.750 29.900 13.182 1.00 19.94 149 THR B N 1
ATOM 3859 C CA . THR B 1 151 ? 54.668 29.836 12.043 1.00 20.48 149 THR B CA 1
ATOM 3860 C C . THR B 1 151 ? 54.324 28.541 11.253 1.00 21.27 149 THR B C 1
ATOM 3861 O O . THR B 1 151 ? 54.274 27.477 11.853 1.00 20.00 149 THR B O 1
ATOM 3865 N N . SER B 1 152 ? 54.043 28.653 9.949 1.00 20.26 150 SER B N 1
ATOM 3866 C CA . SER B 1 152 ? 53.699 27.495 9.102 1.00 21.18 150 SER B CA 1
ATOM 3867 C C . SER B 1 152 ? 54.418 27.596 7.756 1.00 21.79 150 SER B C 1
ATOM 3868 O O . SER B 1 152 ? 54.059 28.443 6.908 1.00 22.37 150 SER B O 1
ATOM 3871 N N . ARG B 1 153 ? 55.422 26.747 7.562 1.00 20.52 151 ARG B N 1
ATOM 3872 C CA . ARG B 1 153 ? 56.262 26.780 6.334 1.00 20.25 151 ARG B CA 1
ATOM 3873 C C . ARG B 1 153 ? 56.311 25.348 5.821 1.00 20.92 151 ARG B C 1
ATOM 3874 O O . ARG B 1 153 ? 56.419 24.388 6.623 1.00 20.37 151 ARG B O 1
ATOM 3882 N N . ASP B 1 154 ? 56.135 25.211 4.512 1.00 21.80 152 ASP B N 1
ATOM 3883 C CA . ASP B 1 154 ? 56.206 23.947 3.820 1.00 22.89 152 ASP B CA 1
ATOM 3884 C C . ASP B 1 154 ? 57.583 23.816 3.217 1.00 23.38 152 ASP B C 1
ATOM 3885 O O . ASP B 1 154 ? 58.273 24.830 2.967 1.00 23.71 152 ASP B O 1
ATOM 3890 N N . PRO B 1 155 ? 58.009 22.566 2.970 1.00 24.26 153 PRO B N 1
ATOM 3891 C CA . PRO B 1 155 ? 59.327 22.347 2.379 1.00 25.26 153 PRO B CA 1
ATOM 3892 C C . PRO B 1 155 ? 59.412 22.823 0.916 1.00 26.48 153 PRO B C 1
ATOM 3893 O O . PRO B 1 155 ? 60.491 23.163 0.445 1.00 26.58 153 PRO B O 1
ATOM 3897 N N . ALA B 1 156 ? 58.299 22.836 0.191 1.00 27.35 154 ALA B N 1
ATOM 3898 C CA . ALA B 1 156 ? 58.364 23.310 -1.200 1.00 28.58 154 ALA B CA 1
ATOM 3899 C C . ALA B 1 156 ? 56.993 23.813 -1.688 1.00 28.42 154 ALA B C 1
ATOM 3900 O O . ALA B 1 156 ? 55.969 23.469 -1.119 1.00 27.91 154 ALA B O 1
ATOM 3902 N N . PRO B 1 157 ? 56.977 24.639 -2.746 1.00 28.92 155 PRO B N 1
ATOM 3903 C CA . PRO B 1 157 ? 55.670 25.120 -3.217 1.00 29.75 155 PRO B CA 1
ATOM 3904 C C . PRO B 1 157 ? 54.932 24.037 -4.017 1.00 30.30 155 PRO B C 1
ATOM 3905 O O . PRO B 1 157 ? 55.566 23.107 -4.510 1.00 30.30 155 PRO B O 1
ATOM 3909 N N . PRO B 1 158 ? 53.607 24.159 -4.146 1.00 31.56 156 PRO B N 1
ATOM 3910 C CA . PRO B 1 158 ? 52.918 23.310 -5.140 1.00 32.35 156 PRO B CA 1
ATOM 3911 C C . PRO B 1 158 ? 53.310 23.713 -6.576 1.00 33.49 156 PRO B C 1
ATOM 3912 O O . PRO B 1 158 ? 53.971 24.732 -6.763 1.00 32.33 156 PRO B O 1
ATOM 3916 N N . PRO B 1 159 ? 52.934 22.899 -7.597 1.00 34.82 157 PRO B N 1
ATOM 3917 C CA . PRO B 1 159 ? 53.236 23.303 -8.993 1.00 35.46 157 PRO B CA 1
ATOM 3918 C C . PRO B 1 159 ? 52.490 24.570 -9.370 1.00 35.60 157 PRO B C 1
ATOM 3919 O O . PRO B 1 159 ? 51.424 24.840 -8.822 1.00 35.40 157 PRO B O 1
ATOM 3923 N N . LEU B 1 160 ? 53.053 25.341 -10.293 1.00 35.95 158 LEU B N 1
ATOM 3924 C CA . LEU B 1 160 ? 52.480 26.624 -10.685 1.00 37.02 158 LEU B CA 1
ATOM 3925 C C . LEU B 1 160 ? 51.083 26.529 -11.292 1.00 37.53 158 LEU B C 1
ATOM 3926 O O . LEU B 1 160 ? 50.262 27.405 -11.067 1.00 37.33 158 LEU B O 1
ATOM 3931 N N . ASP B 1 161 ? 50.809 25.473 -12.052 1.00 37.51 159 ASP B N 1
ATOM 3932 C CA . ASP B 1 161 ? 49.467 25.287 -12.596 1.00 38.49 159 ASP B CA 1
ATOM 3933 C C . ASP B 1 161 ? 48.471 25.207 -11.435 1.00 37.14 159 ASP B C 1
ATOM 3934 O O . ASP B 1 161 ? 47.393 25.774 -11.492 1.00 36.37 159 ASP B O 1
ATOM 3939 N N . TYR B 1 162 ? 48.869 24.547 -10.350 1.00 35.90 160 TYR B N 1
ATOM 3940 C CA . TYR B 1 162 ? 48.047 24.505 -9.145 1.00 35.11 160 TYR B CA 1
ATOM 3941 C C . TYR B 1 162 ? 47.923 25.878 -8.448 1.00 34.15 160 TYR B C 1
ATOM 3942 O O . TYR B 1 162 ? 46.830 26.314 -8.091 1.00 32.53 160 TYR B O 1
ATOM 3951 N N . ILE B 1 163 ? 49.052 26.557 -8.261 1.00 33.28 161 ILE B N 1
ATOM 3952 C CA . ILE B 1 163 ? 49.059 27.900 -7.673 1.00 33.44 161 ILE B CA 1
ATOM 3953 C C . ILE B 1 163 ? 48.099 28.890 -8.379 1.00 33.72 161 ILE B C 1
ATOM 3954 O O . ILE B 1 163 ? 47.351 29.617 -7.715 1.00 32.85 161 ILE B O 1
ATOM 3959 N N . ARG B 1 164 ? 48.091 28.878 -9.707 1.00 34.13 162 ARG B N 1
ATOM 3960 C CA . ARG B 1 164 ? 47.138 29.681 -10.508 1.00 34.79 162 ARG B CA 1
ATOM 3961 C C . ARG B 1 164 ? 45.664 29.518 -10.153 1.00 34.34 162 ARG B C 1
ATOM 3962 O O . ARG B 1 164 ? 44.917 30.483 -10.163 1.00 35.67 162 ARG B O 1
ATOM 3970 N N . VAL B 1 165 ? 45.224 28.321 -9.805 1.00 33.54 163 VAL B N 1
ATOM 3971 C CA . VAL B 1 165 ? 43.815 28.167 -9.446 1.00 32.87 163 VAL B CA 1
ATOM 3972 C C . VAL B 1 165 ? 43.554 28.030 -7.949 1.00 31.87 163 VAL B C 1
ATOM 3973 O O . VAL B 1 165 ? 42.442 27.735 -7.559 1.00 31.19 163 VAL B O 1
ATOM 3977 N N . SER B 1 166 ? 44.569 28.303 -7.123 1.00 30.33 164 SER B N 1
ATOM 3978 C CA . SER B 1 166 ? 44.530 28.014 -5.676 1.00 28.82 164 SER B CA 1
ATOM 3979 C C . SER B 1 166 ? 43.813 29.086 -4.884 1.00 28.22 164 SER B C 1
ATOM 3980 O O . SER B 1 166 ? 43.479 28.882 -3.727 1.00 27.98 164 SER B O 1
ATOM 3983 N N . GLY B 1 167 ? 43.603 30.252 -5.487 1.00 27.58 165 GLY B N 1
ATOM 3984 C CA . GLY B 1 167 ? 43.035 31.372 -4.737 1.00 27.83 165 GLY B CA 1
ATOM 3985 C C . GLY B 1 167 ? 44.093 32.199 -4.024 1.00 27.42 165 GLY B C 1
ATOM 3986 O O . GLY B 1 167 ? 43.794 33.226 -3.401 1.00 28.34 165 GLY B O 1
ATOM 3987 N N . GLY B 1 168 ? 45.346 31.775 -4.113 1.00 27.13 166 GLY B N 1
ATOM 3988 C CA . GLY B 1 168 ? 46.446 32.594 -3.579 1.00 26.25 166 GLY B CA 1
ATOM 3989 C C . GLY B 1 168 ? 46.815 32.083 -2.191 1.00 26.08 166 GLY B C 1
ATOM 3990 O O . GLY B 1 168 ? 46.125 31.241 -1.660 1.00 26.58 166 GLY B O 1
ATOM 3991 N N . ILE B 1 169 ? 47.886 32.607 -1.588 1.00 26.44 167 ILE B N 1
ATOM 3992 C CA . ILE B 1 169 ? 48.431 32.005 -0.366 1.00 25.86 167 ILE B CA 1
ATOM 3993 C C . ILE B 1 169 ? 47.420 32.006 0.780 1.00 25.89 167 ILE B C 1
ATOM 3994 O O . ILE B 1 169 ? 47.385 31.059 1.577 1.00 25.38 167 ILE B O 1
ATOM 3999 N N . PHE B 1 170 ? 46.614 33.063 0.893 1.00 25.00 168 PHE B N 1
ATOM 4000 C CA . PHE B 1 170 ? 45.761 33.205 2.078 1.00 25.64 168 PHE B CA 1
ATOM 4001 C C . PHE B 1 170 ? 44.598 32.256 2.060 1.00 26.32 168 PHE B C 1
ATOM 4002 O O . PHE B 1 170 ? 44.041 31.906 3.116 1.00 27.25 168 PHE B O 1
ATOM 4010 N N . LEU B 1 171 ? 44.226 31.809 0.862 1.00 25.60 169 LEU B N 1
ATOM 4011 C CA . LEU B 1 171 ? 43.121 30.869 0.724 1.00 24.99 169 LEU B CA 1
ATOM 4012 C C . LEU B 1 171 ? 43.616 29.432 0.641 1.00 24.79 169 LEU B C 1
ATOM 4013 O O . LEU B 1 171 ? 42.907 28.522 1.020 1.00 24.60 169 LEU B O 1
ATOM 4018 N N . ASP B 1 172 ? 44.815 29.231 0.104 1.00 24.82 170 ASP B N 1
ATOM 4019 C CA . ASP B 1 172 ? 45.325 27.892 -0.079 1.00 24.92 170 ASP B CA 1
ATOM 4020 C C . ASP B 1 172 ? 46.221 27.430 1.086 1.00 25.37 170 ASP B C 1
ATOM 4021 O O . ASP B 1 172 ? 46.340 26.237 1.334 1.00 24.89 170 ASP B O 1
ATOM 4026 N N . MET B 1 173 ? 46.888 28.365 1.764 1.00 25.05 171 MET B N 1
ATOM 4027 C CA . MET B 1 173 ? 47.873 27.962 2.785 1.00 25.64 171 MET B CA 1
ATOM 4028 C C . MET B 1 173 ? 47.466 28.445 4.189 1.00 24.82 171 MET B C 1
ATOM 4029 O O . MET B 1 173 ? 47.306 27.640 5.115 1.00 23.37 171 MET B O 1
ATOM 4034 N N . THR B 1 174 ? 47.258 29.755 4.325 1.00 24.03 172 THR B N 1
ATOM 4035 C CA . THR B 1 174 ? 46.923 30.365 5.608 1.00 23.00 172 THR B CA 1
ATOM 4036 C C . THR B 1 174 ? 45.587 29.889 6.135 1.00 22.29 172 THR B C 1
ATOM 4037 O O . THR B 1 174 ? 45.294 29.989 7.339 1.00 21.26 172 THR B O 1
ATOM 4041 N N . ILE B 1 175 ? 44.752 29.385 5.236 1.00 22.25 173 ILE B N 1
ATOM 4042 C CA . ILE B 1 175 ? 43.462 28.819 5.665 1.00 22.22 173 ILE B CA 1
ATOM 4043 C C . ILE B 1 175 ? 43.620 27.898 6.917 1.00 21.49 173 ILE B C 1
ATOM 4044 O O . ILE B 1 175 ? 42.868 27.989 7.874 1.00 21.92 173 ILE B O 1
ATOM 4049 N N . HIS B 1 176 ? 44.606 26.997 6.900 1.00 21.52 174 HIS B N 1
ATOM 4050 C CA . HIS B 1 176 ? 44.819 26.082 8.032 1.00 21.71 174 HIS B CA 1
ATOM 4051 C C . HIS B 1 176 ? 45.114 26.856 9.320 1.00 21.57 174 HIS B C 1
ATOM 4052 O O . HIS B 1 176 ? 44.674 26.469 10.422 1.00 19.07 174 HIS B O 1
ATOM 4059 N N . ASP B 1 177 ? 45.899 27.926 9.173 1.00 21.45 175 ASP B N 1
ATOM 4060 C CA . ASP B 1 177 ? 46.301 28.740 10.332 1.00 22.22 175 ASP B CA 1
ATOM 4061 C C . ASP B 1 177 ? 45.179 29.615 10.850 1.00 21.90 175 ASP B C 1
ATOM 4062 O O . ASP B 1 177 ? 45.089 29.878 12.040 1.00 20.99 175 ASP B O 1
ATOM 4067 N N . PHE B 1 178 ? 44.348 30.131 9.947 1.00 22.30 176 PHE B N 1
ATOM 4068 C CA . PHE B 1 178 ? 43.210 30.907 10.419 1.00 22.24 176 PHE B CA 1
ATOM 4069 C C . PHE B 1 178 ? 42.339 29.990 11.279 1.00 21.44 176 PHE B C 1
ATOM 4070 O O . PHE B 1 178 ? 41.865 30.384 12.340 1.00 23.38 176 PHE B O 1
ATOM 4078 N N . ASP B 1 179 ? 42.103 28.771 10.813 1.00 20.70 177 ASP B N 1
ATOM 4079 C CA . ASP B 1 179 ? 41.259 27.859 11.561 1.00 21.70 177 ASP B CA 1
ATOM 4080 C C . ASP B 1 179 ? 41.910 27.496 12.921 1.00 21.87 177 ASP B C 1
ATOM 4081 O O . ASP B 1 179 ? 41.236 27.406 13.978 1.00 20.97 177 ASP B O 1
ATOM 4086 N N . MET B 1 180 ? 43.207 27.232 12.867 1.00 20.87 178 MET B N 1
ATOM 4087 C CA . MET B 1 180 ? 43.946 26.856 14.074 1.00 22.20 178 MET B CA 1
ATOM 4088 C C . MET B 1 180 ? 43.842 28.018 15.065 1.00 23.10 178 MET B C 1
ATOM 4089 O O . MET B 1 180 ? 43.692 27.817 16.254 1.00 24.07 178 MET B O 1
ATOM 4094 N N . ALA B 1 181 ? 43.915 29.249 14.564 1.00 23.56 179 ALA B N 1
ATOM 4095 C CA . ALA B 1 181 ? 43.842 30.401 15.454 1.00 24.30 179 ALA B CA 1
ATOM 4096 C C . ALA B 1 181 ? 42.515 30.423 16.222 1.00 24.01 179 ALA B C 1
ATOM 4097 O O . ALA B 1 181 ? 42.473 30.683 17.432 1.00 24.84 179 ALA B O 1
ATOM 4099 N N . ARG B 1 182 ? 41.412 30.203 15.522 1.00 24.35 180 ARG B N 1
ATOM 4100 C CA . ARG B 1 182 ? 40.111 30.173 16.188 1.00 23.62 180 ARG B CA 1
ATOM 4101 C C . ARG B 1 182 ? 40.006 28.976 17.150 1.00 23.01 180 ARG B C 1
ATOM 4102 O O . ARG B 1 182 ? 39.426 29.071 18.238 1.00 23.01 180 ARG B O 1
ATOM 4110 N N . TYR B 1 183 ? 40.530 27.835 16.726 1.00 22.98 181 TYR B N 1
ATOM 4111 C CA . TYR B 1 183 ? 40.504 26.600 17.527 1.00 23.57 181 TYR B CA 1
ATOM 4112 C C . TYR B 1 183 ? 41.260 26.785 18.856 1.00 24.21 181 TYR B C 1
ATOM 4113 O O . TYR B 1 183 ? 40.736 26.490 19.939 1.00 24.26 181 TYR B O 1
ATOM 4122 N N . ILE B 1 184 ? 42.502 27.257 18.766 1.00 24.61 182 ILE B N 1
ATOM 4123 C CA . ILE B 1 184 ? 43.355 27.457 19.966 1.00 24.84 182 ILE B CA 1
ATOM 4124 C C . ILE B 1 184 ? 42.800 28.544 20.888 1.00 25.95 182 ILE B C 1
ATOM 4125 O O . ILE B 1 184 ? 42.731 28.348 22.096 1.00 26.45 182 ILE B O 1
ATOM 4130 N N . MET B 1 185 ? 42.377 29.679 20.330 1.00 25.86 183 MET B N 1
ATOM 4131 C CA . MET B 1 185 ? 42.023 30.812 21.180 1.00 25.96 183 MET B CA 1
ATOM 4132 C C . MET B 1 185 ? 40.578 30.764 21.690 1.00 27.14 183 MET B C 1
ATOM 4133 O O . MET B 1 185 ? 40.233 31.466 22.638 1.00 28.65 183 MET B O 1
ATOM 4138 N N . GLY B 1 186 ? 39.745 29.940 21.048 1.00 27.67 184 GLY B N 1
ATOM 4139 C CA . GLY B 1 186 ? 38.350 29.740 21.449 1.00 28.05 184 GLY B CA 1
ATOM 4140 C C . GLY B 1 186 ? 37.520 31.014 21.340 1.00 28.80 184 GLY B C 1
ATOM 4141 O O . GLY B 1 186 ? 36.584 31.210 22.101 1.00 28.50 184 GLY B O 1
ATOM 4142 N N . GLU B 1 187 ? 37.895 31.894 20.418 1.00 29.33 185 GLU B N 1
ATOM 4143 C CA . GLU B 1 187 ? 37.142 33.117 20.173 1.00 29.35 185 GLU B CA 1
ATOM 4144 C C . GLU B 1 187 ? 37.387 33.593 18.741 1.00 29.54 185 GLU B C 1
ATOM 4145 O O . GLU B 1 187 ? 38.295 33.090 18.035 1.00 28.78 185 GLU B O 1
ATOM 4151 N N . GLU B 1 188 ? 36.575 34.550 18.306 1.00 28.71 186 GLU B N 1
ATOM 4152 C CA . GLU B 1 188 ? 36.645 35.015 16.944 1.00 29.49 186 GLU B CA 1
ATOM 4153 C C . GLU B 1 188 ? 37.686 36.115 16.690 1.00 30.19 186 GLU B C 1
ATOM 4154 O O . GLU B 1 188 ? 38.031 36.899 17.572 1.00 29.23 186 GLU B O 1
ATOM 4160 N N . VAL B 1 189 ? 38.210 36.121 15.470 1.00 30.63 187 VAL B N 1
ATOM 4161 C CA . VAL B 1 189 ? 38.996 37.229 14.956 1.00 31.51 187 VAL B CA 1
ATOM 4162 C C . VAL B 1 189 ? 38.089 38.287 14.323 1.00 32.64 187 VAL B C 1
ATOM 4163 O O . VAL B 1 189 ? 37.292 37.993 13.411 1.00 33.20 187 VAL B O 1
ATOM 4167 N N . GLU B 1 190 ? 38.237 39.525 14.768 1.00 33.83 188 GLU B N 1
ATOM 4168 C CA . GLU B 1 190 ? 37.417 40.617 14.277 1.00 34.97 188 GLU B CA 1
ATOM 4169 C C . GLU B 1 190 ? 38.114 41.445 13.202 1.00 34.50 188 GLU B C 1
ATOM 4170 O O . GLU B 1 190 ? 37.444 42.052 12.369 1.00 35.31 188 GLU B O 1
ATOM 4176 N N . GLU B 1 191 ? 39.447 41.453 13.202 1.00 33.04 189 GLU B N 1
ATOM 4177 C CA . GLU B 1 191 ? 40.214 42.252 12.227 1.00 32.57 189 GLU B CA 1
ATOM 4178 C C . GLU B 1 191 ? 41.507 41.564 11.791 1.00 30.77 189 GLU B C 1
ATOM 4179 O O . GLU B 1 191 ? 42.116 40.859 12.572 1.00 29.45 189 GLU B O 1
ATOM 4185 N N . VAL B 1 192 ? 41.932 41.793 10.550 1.00 30.19 190 VAL B N 1
ATOM 4186 C CA . VAL B 1 192 ? 43.141 41.185 10.003 1.00 30.34 190 VAL B CA 1
ATOM 4187 C C . VAL B 1 192 ? 43.994 42.238 9.254 1.00 29.87 190 VAL B C 1
ATOM 4188 O O . VAL B 1 192 ? 43.443 43.144 8.592 1.00 29.61 190 VAL B O 1
ATOM 4192 N N . PHE B 1 193 ? 45.322 42.144 9.364 1.00 27.38 191 PHE B N 1
ATOM 4193 C CA . PHE B 1 193 ? 46.217 42.898 8.492 1.00 26.97 191 PHE B CA 1
ATOM 4194 C C . PHE B 1 193 ? 47.135 41.890 7.852 1.00 26.91 191 PHE B C 1
ATOM 4195 O O . PHE B 1 193 ? 47.639 40.988 8.539 1.00 27.29 191 PHE B O 1
ATOM 4203 N N . ALA B 1 194 ? 47.380 42.015 6.562 1.00 25.57 192 ALA B N 1
ATOM 4204 C CA . ALA B 1 194 ? 48.254 41.059 5.897 1.00 24.91 192 ALA B CA 1
ATOM 4205 C C . ALA B 1 194 ? 49.235 41.731 4.976 1.00 25.14 192 ALA B C 1
ATOM 4206 O O . ALA B 1 194 ? 48.916 42.753 4.345 1.00 26.00 192 ALA B O 1
ATOM 4208 N N . ASP B 1 195 ? 50.422 41.150 4.845 1.00 25.05 193 ASP B N 1
ATOM 4209 C CA . ASP B 1 195 ? 51.353 41.591 3.796 1.00 25.22 193 ASP B CA 1
ATOM 4210 C C . ASP B 1 195 ? 52.072 40.352 3.284 1.00 24.83 193 ASP B C 1
ATOM 4211 O O . ASP B 1 195 ? 52.031 39.308 3.932 1.00 24.26 193 ASP B O 1
ATOM 4216 N N . GLY B 1 196 ? 52.707 40.430 2.113 1.00 25.16 194 GLY B N 1
ATOM 4217 C CA . GLY B 1 196 ? 53.307 39.251 1.515 1.00 24.97 194 GLY B CA 1
ATOM 4218 C C . GLY B 1 196 ? 54.276 39.673 0.435 1.00 25.76 194 GLY B C 1
ATOM 4219 O O . GLY B 1 196 ? 54.164 40.802 -0.077 1.00 26.53 194 GLY B O 1
ATOM 4220 N N . SER B 1 197 ? 55.252 38.821 0.124 1.00 24.19 195 SER B N 1
ATOM 4221 C CA . SER B 1 197 ? 56.244 39.134 -0.911 1.00 25.57 195 SER B CA 1
ATOM 4222 C C . SER B 1 197 ? 56.561 37.926 -1.741 1.00 25.13 195 SER B C 1
ATOM 4223 O O . SER B 1 197 ? 56.121 36.819 -1.435 1.00 26.47 195 SER B O 1
ATOM 4226 N N . VAL B 1 198 ? 57.356 38.134 -2.781 1.00 26.61 196 VAL B N 1
ATOM 4227 C CA . VAL B 1 198 ? 57.772 37.053 -3.664 1.00 26.78 196 VAL B CA 1
ATOM 4228 C C . VAL B 1 198 ? 59.283 36.904 -3.500 1.00 27.71 196 VAL B C 1
ATOM 4229 O O . VAL B 1 198 ? 60.064 37.650 -4.088 1.00 26.38 196 VAL B O 1
ATOM 4233 N N . LEU B 1 199 ? 59.686 35.926 -2.690 1.00 28.51 197 LEU B N 1
ATOM 4234 C CA . LEU B 1 199 ? 61.097 35.752 -2.317 1.00 28.74 197 LEU B CA 1
ATOM 4235 C C . LEU B 1 199 ? 61.619 34.370 -2.656 1.00 29.34 197 LEU B C 1
ATOM 4236 O O . LEU B 1 199 ? 62.808 34.120 -2.543 1.00 29.83 197 LEU B O 1
ATOM 4241 N N . VAL B 1 200 ? 60.736 33.461 -3.049 1.00 30.14 198 VAL B N 1
ATOM 4242 C CA . VAL B 1 200 ? 61.147 32.091 -3.338 1.00 30.88 198 VAL B CA 1
ATOM 4243 C C . VAL B 1 200 ? 61.243 31.840 -4.842 1.00 31.88 198 VAL B C 1
ATOM 4244 O O . VAL B 1 200 ? 62.269 31.350 -5.333 1.00 31.29 198 VAL B O 1
ATOM 4248 N N . ASP B 1 201 ? 60.179 32.181 -5.576 1.00 32.74 199 ASP B N 1
ATOM 4249 C CA . ASP B 1 201 ? 60.112 31.899 -7.024 1.00 34.14 199 ASP B CA 1
ATOM 4250 C C . ASP B 1 201 ? 59.375 32.998 -7.769 1.00 34.18 199 ASP B C 1
ATOM 4251 O O . ASP B 1 201 ? 58.191 33.250 -7.530 1.00 33.07 199 ASP B O 1
ATOM 4256 N N . GLU B 1 202 ? 60.087 33.645 -8.679 1.00 34.46 200 GLU B N 1
ATOM 4257 C CA . GLU B 1 202 ? 59.533 34.718 -9.510 1.00 35.90 200 GLU B CA 1
ATOM 4258 C C . GLU B 1 202 ? 58.194 34.336 -10.151 1.00 34.81 200 GLU B C 1
ATOM 4259 O O . GLU B 1 202 ? 57.309 35.171 -10.299 1.00 34.66 200 GLU B O 1
ATOM 4265 N N . GLU B 1 203 ? 58.087 33.086 -10.586 1.00 34.72 201 GLU B N 1
ATOM 4266 C CA . GLU B 1 203 ? 56.904 32.628 -11.324 1.00 35.56 201 GLU B CA 1
ATOM 4267 C C . GLU B 1 203 ? 55.650 32.748 -10.463 1.00 35.52 201 GLU B C 1
ATOM 4268 O O . GLU B 1 203 ? 54.570 33.069 -10.956 1.00 35.68 201 GLU B O 1
ATOM 4274 N N . ILE B 1 204 ? 55.805 32.517 -9.164 1.00 35.01 202 ILE B N 1
ATOM 4275 C CA . ILE B 1 204 ? 54.674 32.607 -8.252 1.00 34.83 202 ILE B CA 1
ATOM 4276 C C . ILE B 1 204 ? 54.083 34.010 -8.324 1.00 34.95 202 ILE B C 1
ATOM 4277 O O . ILE B 1 204 ? 52.855 34.168 -8.420 1.00 35.38 202 ILE B O 1
ATOM 4282 N N . GLY B 1 205 ? 54.945 35.024 -8.303 1.00 34.71 203 GLY B N 1
ATOM 4283 C CA . GLY B 1 205 ? 54.485 36.419 -8.383 1.00 35.35 203 GLY B CA 1
ATOM 4284 C C . GLY B 1 205 ? 53.905 36.796 -9.752 1.00 36.13 203 GLY B C 1
ATOM 4285 O O . GLY B 1 205 ? 52.948 37.564 -9.845 1.00 35.50 203 GLY B O 1
ATOM 4286 N N . LYS B 1 206 ? 54.463 36.234 -10.814 1.00 37.01 204 LYS B N 1
ATOM 4287 C CA . LYS B 1 206 ? 53.870 36.393 -12.136 1.00 38.43 204 LYS B CA 1
ATOM 4288 C C . LYS B 1 206 ? 52.456 35.844 -12.182 1.00 38.37 204 LYS B C 1
ATOM 4289 O O . LYS B 1 206 ? 51.632 36.318 -12.953 1.00 39.34 204 LYS B O 1
ATOM 4295 N N . ALA B 1 207 ? 52.159 34.826 -11.384 1.00 38.15 205 ALA B N 1
ATOM 4296 C CA . ALA B 1 207 ? 50.784 34.334 -11.323 1.00 36.98 205 ALA B CA 1
ATOM 4297 C C . ALA B 1 207 ? 49.916 35.190 -10.414 1.00 36.33 205 ALA B C 1
ATOM 4298 O O . ALA B 1 207 ? 48.772 34.848 -10.154 1.00 37.19 205 ALA B O 1
ATOM 4300 N N . GLY B 1 208 ? 50.437 36.306 -9.923 1.00 35.54 206 GLY B N 1
ATOM 4301 C CA . GLY B 1 208 ? 49.635 37.173 -9.046 1.00 34.74 206 GLY B CA 1
ATOM 4302 C C . GLY B 1 208 ? 49.583 36.799 -7.560 1.00 34.49 206 GLY B C 1
ATOM 4303 O O . GLY B 1 208 ? 48.744 37.308 -6.809 1.00 34.38 206 GLY B O 1
ATOM 4304 N N . ASP B 1 209 ? 50.485 35.915 -7.131 1.00 34.13 207 ASP B N 1
ATOM 4305 C CA . ASP B 1 209 ? 50.485 35.371 -5.748 1.00 32.76 207 ASP B CA 1
ATOM 4306 C C . ASP B 1 209 ? 51.745 35.849 -5.035 1.00 31.62 207 ASP B C 1
ATOM 4307 O O . ASP B 1 209 ? 52.651 36.433 -5.666 1.00 31.00 207 ASP B O 1
ATOM 4312 N N . VAL B 1 210 ? 51.813 35.572 -3.729 1.00 29.63 208 VAL B N 1
ATOM 4313 C CA . VAL B 1 210 ? 53.046 35.725 -2.972 1.00 27.04 208 VAL B CA 1
ATOM 4314 C C . VAL B 1 210 ? 53.438 34.354 -2.385 1.00 26.52 208 VAL B C 1
ATOM 4315 O O . VAL B 1 210 ? 52.618 33.408 -2.337 1.00 24.95 208 VAL B O 1
ATOM 4319 N N . ASP B 1 211 ? 54.686 34.251 -1.945 1.00 25.71 209 ASP B N 1
ATOM 4320 C CA . ASP B 1 211 ? 55.213 32.975 -1.442 1.00 25.75 209 ASP B CA 1
ATOM 4321 C C . ASP B 1 211 ? 55.681 33.065 0.016 1.00 25.76 209 ASP B C 1
ATOM 4322 O O . ASP B 1 211 ? 56.121 32.068 0.598 1.00 25.52 209 ASP B O 1
ATOM 4327 N N . THR B 1 212 ? 55.565 34.263 0.590 1.00 25.67 210 THR B N 1
ATOM 4328 C CA . THR B 1 212 ? 56.020 34.580 1.940 1.00 25.18 210 THR B CA 1
ATOM 4329 C C . THR B 1 212 ? 55.031 35.619 2.438 1.00 25.08 210 THR B C 1
ATOM 4330 O O . THR B 1 212 ? 54.780 36.633 1.752 1.00 25.50 210 THR B O 1
ATOM 4334 N N . ALA B 1 213 ? 54.449 35.395 3.605 1.00 22.73 211 ALA B N 1
ATOM 4335 C CA . ALA B 1 213 ? 53.421 36.318 4.089 1.00 21.95 211 ALA B CA 1
ATOM 4336 C C . ALA B 1 213 ? 53.371 36.381 5.598 1.00 22.45 211 ALA B C 1
ATOM 4337 O O . ALA B 1 213 ? 53.796 35.427 6.283 1.00 22.06 211 ALA B O 1
ATOM 4339 N N . VAL B 1 214 ? 52.871 37.505 6.107 1.00 22.72 212 VAL B N 1
ATOM 4340 C CA . VAL B 1 214 ? 52.568 37.691 7.517 1.00 24.40 212 VAL B CA 1
ATOM 4341 C C . VAL B 1 214 ? 51.115 38.186 7.695 1.00 26.19 212 VAL B C 1
ATOM 4342 O O . VAL B 1 214 ? 50.585 38.955 6.858 1.00 25.95 212 VAL B O 1
ATOM 4346 N N . VAL B 1 215 ? 50.447 37.757 8.764 1.00 25.73 213 VAL B N 1
ATOM 4347 C CA . VAL B 1 215 ? 49.058 38.168 8.929 1.00 25.10 213 VAL B CA 1
ATOM 4348 C C . VAL B 1 215 ? 48.885 38.457 10.383 1.00 25.53 213 VAL B C 1
ATOM 4349 O O . VAL B 1 215 ? 49.183 37.588 11.222 1.00 26.46 213 VAL B O 1
ATOM 4353 N N . VAL B 1 216 ? 48.420 39.657 10.713 1.00 23.82 214 VAL B N 1
ATOM 4354 C CA . VAL B 1 216 ? 48.119 39.974 12.084 1.00 23.18 214 VAL B CA 1
ATOM 4355 C C . VAL B 1 216 ? 46.626 39.802 12.357 1.00 24.43 214 VAL B C 1
ATOM 4356 O O . VAL B 1 216 ? 45.780 40.228 11.564 1.00 24.65 214 VAL B O 1
ATOM 4360 N N . LEU B 1 217 ? 46.307 39.237 13.505 1.00 23.42 215 LEU B N 1
ATOM 4361 C CA . LEU B 1 217 ? 44.925 38.960 13.872 1.00 25.28 215 LEU B CA 1
ATOM 4362 C C . LEU B 1 217 ? 44.554 39.731 15.122 1.00 23.84 215 LEU B C 1
ATOM 4363 O O . LEU B 1 217 ? 45.302 39.741 16.092 1.00 24.53 215 LEU B O 1
ATOM 4368 N N . ARG B 1 218 ? 43.413 40.386 15.116 1.00 24.42 216 ARG B N 1
ATOM 4369 C CA . ARG B 1 218 ? 42.922 41.022 16.323 1.00 24.12 216 ARG B CA 1
ATOM 4370 C C . ARG B 1 218 ? 41.676 40.264 16.754 1.00 24.90 216 ARG B C 1
ATOM 4371 O O . ARG B 1 218 ? 40.693 40.184 15.997 1.00 24.71 216 ARG B O 1
ATOM 4379 N N . PHE B 1 219 ? 41.708 39.692 17.959 1.00 24.34 217 PHE B N 1
ATOM 4380 C CA . PHE B 1 219 ? 40.612 38.862 18.437 1.00 25.27 217 PHE B CA 1
ATOM 4381 C C . PHE B 1 219 ? 39.586 39.694 19.201 1.00 26.00 217 PHE B C 1
ATOM 4382 O O . PHE B 1 219 ? 39.909 40.767 19.705 1.00 26.38 217 PHE B O 1
ATOM 4390 N N . LYS B 1 220 ? 38.363 39.182 19.312 1.00 27.44 218 LYS B N 1
ATOM 4391 C CA . LYS B 1 220 ? 37.330 39.834 20.135 1.00 28.48 218 LYS B CA 1
ATOM 4392 C C . LYS B 1 220 ? 37.803 40.337 21.505 1.00 27.53 218 LYS B C 1
ATOM 4393 O O . LYS B 1 220 ? 37.495 41.462 21.882 1.00 26.59 218 LYS B O 1
ATOM 4399 N N . SER B 1 221 ? 38.568 39.522 22.244 1.00 27.00 219 SER B N 1
ATOM 4400 C CA . SER B 1 221 ? 39.094 39.921 23.560 1.00 25.88 219 SER B CA 1
ATOM 4401 C C . SER B 1 221 ? 40.127 41.034 23.547 1.00 26.28 219 SER B C 1
ATOM 4402 O O . SER B 1 221 ? 40.475 41.550 24.608 1.00 26.69 219 SER B O 1
ATOM 4405 N N . GLY B 1 222 ? 40.672 41.390 22.389 1.00 25.56 220 GLY B N 1
ATOM 4406 C CA . GLY B 1 222 ? 41.830 42.311 22.407 1.00 25.38 220 GLY B CA 1
ATOM 4407 C C . GLY B 1 222 ? 43.165 41.577 22.253 1.00 24.21 220 GLY B C 1
ATOM 4408 O O . GLY B 1 222 ? 44.192 42.181 21.965 1.00 23.19 220 GLY B O 1
ATOM 4409 N N . ALA B 1 223 ? 43.150 40.273 22.484 1.00 23.35 221 ALA B N 1
ATOM 4410 C CA . ALA B 1 223 ? 44.312 39.437 22.230 1.00 22.09 221 ALA B CA 1
ATOM 4411 C C . ALA B 1 223 ? 44.730 39.650 20.785 1.00 22.52 221 ALA B C 1
ATOM 4412 O O . ALA B 1 223 ? 43.886 39.919 19.918 1.00 21.95 221 ALA B O 1
ATOM 4414 N N . LEU B 1 224 ? 46.036 39.533 20.531 1.00 21.35 222 LEU B N 1
ATOM 4415 C CA . LEU B 1 224 ? 46.608 39.726 19.193 1.00 21.90 222 LEU B CA 1
ATOM 4416 C C . LEU B 1 224 ? 47.272 38.434 18.707 1.00 21.55 222 LEU B C 1
ATOM 4417 O O . LEU B 1 224 ? 47.786 37.633 19.510 1.00 21.92 222 LEU B O 1
ATOM 4422 N N . GLY B 1 225 ? 47.254 38.185 17.409 1.00 22.30 223 GLY B N 1
ATOM 4423 C CA . GLY B 1 225 ? 47.983 37.013 16.885 1.00 22.75 223 GLY B CA 1
ATOM 4424 C C . GLY B 1 225 ? 48.793 37.344 15.649 1.00 23.42 223 GLY B C 1
ATOM 4425 O O . GLY B 1 225 ? 48.498 38.315 14.932 1.00 23.46 223 GLY B O 1
ATOM 4426 N N . VAL B 1 226 ? 49.826 36.555 15.371 1.00 21.99 224 VAL B N 1
ATOM 4427 C CA . VAL B 1 226 ? 50.549 36.770 14.133 1.00 21.04 224 VAL B CA 1
ATOM 4428 C C . VAL B 1 226 ? 50.863 35.431 13.550 1.00 20.91 224 VAL B C 1
ATOM 4429 O O . VAL B 1 226 ? 51.387 34.551 14.271 1.00 18.75 224 VAL B O 1
ATOM 4433 N N . ILE B 1 227 ? 50.544 35.274 12.260 1.00 19.25 225 ILE B N 1
ATOM 4434 C CA . ILE B 1 227 ? 50.858 34.061 11.533 1.00 19.09 225 ILE B CA 1
ATOM 4435 C C . ILE B 1 227 ? 51.962 34.430 10.551 1.00 19.86 225 ILE B C 1
ATOM 4436 O O . ILE B 1 227 ? 51.893 35.489 9.924 1.00 20.09 225 ILE B O 1
ATOM 4441 N N . ASP B 1 228 ? 52.980 33.601 10.385 1.00 19.33 226 ASP B N 1
ATOM 4442 C CA . ASP B 1 228 ? 53.831 33.825 9.194 1.00 20.51 226 ASP B CA 1
ATOM 4443 C C . ASP B 1 228 ? 53.920 32.560 8.403 1.00 20.60 226 ASP B C 1
ATOM 4444 O O . ASP B 1 228 ? 53.917 31.451 8.999 1.00 20.17 226 ASP B O 1
ATOM 4449 N N . ASN B 1 229 ? 54.017 32.704 7.068 1.00 19.60 227 ASN B N 1
ATOM 4450 C CA . ASN B 1 229 ? 53.995 31.578 6.151 1.00 21.13 227 ASN B CA 1
ATOM 4451 C C . ASN B 1 229 ? 55.167 31.678 5.178 1.00 21.78 227 ASN B C 1
ATOM 4452 O O . ASN B 1 229 ? 55.637 32.781 4.845 1.00 20.79 227 ASN B O 1
ATOM 4457 N N . SER B 1 230 ? 55.607 30.525 4.693 1.00 22.47 228 SER B N 1
ATOM 4458 C CA . SER B 1 230 ? 56.536 30.492 3.593 1.00 24.55 228 SER B CA 1
ATOM 4459 C C . SER B 1 230 ? 56.275 29.237 2.783 1.00 25.88 228 SER B C 1
ATOM 4460 O O . SER B 1 230 ? 56.000 28.165 3.334 1.00 26.93 228 SER B O 1
ATOM 4463 N N . ARG B 1 231 ? 56.452 29.345 1.479 1.00 25.88 229 ARG B N 1
ATOM 4464 C CA . ARG B 1 231 ? 56.265 28.195 0.626 1.00 26.33 229 ARG B CA 1
ATOM 4465 C C . ARG B 1 231 ? 57.493 27.299 0.555 1.00 25.95 229 ARG B C 1
ATOM 4466 O O . ARG B 1 231 ? 57.437 26.250 -0.059 1.00 26.56 229 ARG B O 1
ATOM 4474 N N . ARG B 1 232 ? 58.613 27.740 1.112 1.00 26.40 230 ARG B N 1
ATOM 4475 C CA . ARG B 1 232 ? 59.853 26.953 1.018 1.00 26.12 230 ARG B CA 1
ATOM 4476 C C . ARG B 1 232 ? 60.814 27.088 2.214 1.00 25.33 230 ARG B C 1
ATOM 4477 O O . ARG B 1 232 ? 61.612 28.034 2.280 1.00 24.82 230 ARG B O 1
ATOM 4485 N N . ALA B 1 233 ? 60.750 26.115 3.123 1.00 23.93 231 ALA B N 1
ATOM 4486 C CA . ALA B 1 233 ? 61.734 25.979 4.183 1.00 23.92 231 ALA B CA 1
ATOM 4487 C C . ALA B 1 233 ? 62.615 24.784 3.808 1.00 24.02 231 ALA B C 1
ATOM 4488 O O . ALA B 1 233 ? 62.131 23.655 3.701 1.00 25.10 231 ALA B O 1
ATOM 4490 N N . VAL B 1 234 ? 63.886 25.030 3.527 1.00 23.82 232 VAL B N 1
ATOM 4491 C CA . VAL B 1 234 ? 64.789 23.971 3.100 1.00 24.05 232 VAL B CA 1
ATOM 4492 C C . VAL B 1 234 ? 64.935 22.832 4.125 1.00 24.80 232 VAL B C 1
ATOM 4493 O O . VAL B 1 234 ? 65.239 21.717 3.736 1.00 26.12 232 VAL B O 1
ATOM 4497 N N . TYR B 1 235 ? 64.659 23.105 5.406 1.00 24.02 233 TYR B N 1
ATOM 4498 C CA . TYR B 1 235 ? 64.895 22.141 6.458 1.00 24.06 233 TYR B CA 1
ATOM 4499 C C . TYR B 1 235 ? 63.714 21.189 6.721 1.00 24.67 233 TYR B C 1
ATOM 4500 O O . TYR B 1 235 ? 63.841 20.277 7.517 1.00 26.09 233 TYR B O 1
ATOM 4509 N N . GLY B 1 236 ? 62.585 21.390 6.037 1.00 23.65 234 GLY B N 1
ATOM 4510 C CA . GLY B 1 236 ? 61.376 20.577 6.226 1.00 22.83 234 GLY B CA 1
ATOM 4511 C C . GLY B 1 236 ? 60.157 21.393 6.651 1.00 22.35 234 GLY B C 1
ATOM 4512 O O . GLY B 1 236 ? 60.166 22.610 6.573 1.00 23.70 234 GLY B O 1
ATOM 4513 N N . TYR B 1 237 ? 59.094 20.740 7.087 1.00 21.50 235 TYR B N 1
ATOM 4514 C CA . TYR B 1 237 ? 57.980 21.471 7.676 1.00 21.80 235 TYR B CA 1
ATOM 4515 C C . TYR B 1 237 ? 58.454 22.267 8.890 1.00 21.83 235 TYR B C 1
ATOM 4516 O O . TYR B 1 237 ? 59.227 21.757 9.745 1.00 21.48 235 TYR B O 1
ATOM 4525 N N . ASP B 1 238 ? 57.987 23.507 8.974 1.00 20.45 236 ASP B N 1
ATOM 4526 C CA . ASP B 1 238 ? 58.174 24.277 10.187 1.00 20.64 236 ASP B CA 1
ATOM 4527 C C . ASP B 1 238 ? 56.812 24.762 10.621 1.00 21.19 236 ASP B C 1
ATOM 4528 O O . ASP B 1 238 ? 56.269 25.754 10.090 1.00 20.64 236 ASP B O 1
ATOM 4533 N N . GLN B 1 239 ? 56.208 24.009 11.531 1.00 21.26 237 GLN B N 1
ATOM 4534 C CA . GLN B 1 239 ? 54.867 24.356 11.976 1.00 21.22 237 GLN B CA 1
ATOM 4535 C C . GLN B 1 239 ? 54.864 24.439 13.482 1.00 21.07 237 GLN B C 1
ATOM 4536 O O . GLN B 1 239 ? 54.703 23.409 14.168 1.00 21.16 237 GLN B O 1
ATOM 4542 N N . ARG B 1 240 ? 55.033 25.663 13.991 1.00 20.08 238 ARG B N 1
ATOM 4543 C CA . ARG B 1 240 ? 55.086 25.923 15.407 1.00 18.64 238 ARG B CA 1
ATOM 4544 C C . ARG B 1 240 ? 53.914 26.795 15.875 1.00 19.93 238 ARG B C 1
ATOM 4545 O O . ARG B 1 240 ? 53.420 27.637 15.128 1.00 19.42 238 ARG B O 1
ATOM 4553 N N . ILE B 1 241 ? 53.497 26.576 17.122 1.00 19.38 239 ILE B N 1
ATOM 4554 C CA . ILE B 1 241 ? 52.428 27.336 17.757 1.00 19.09 239 ILE B CA 1
ATOM 4555 C C . ILE B 1 241 ? 52.932 27.805 19.109 1.00 19.67 239 ILE B C 1
ATOM 4556 O O . ILE B 1 241 ? 53.534 27.024 19.846 1.00 19.44 239 ILE B O 1
ATOM 4561 N N . GLU B 1 242 ? 52.726 29.079 19.415 1.00 18.16 240 GLU B N 1
ATOM 4562 C CA . GLU B 1 242 ? 52.990 29.578 20.746 1.00 18.95 240 GLU B CA 1
ATOM 4563 C C . GLU B 1 242 ? 51.801 30.415 21.248 1.00 18.69 240 GLU B C 1
ATOM 4564 O O . GLU B 1 242 ? 51.220 31.246 20.510 1.00 19.78 240 GLU B O 1
ATOM 4570 N N . VAL B 1 243 ? 51.401 30.212 22.491 1.00 18.19 241 VAL B N 1
ATOM 4571 C CA . VAL B 1 243 ? 50.393 31.114 23.100 1.00 17.54 241 VAL B CA 1
ATOM 4572 C C . VAL B 1 243 ? 50.979 31.726 24.371 1.00 18.49 241 VAL B C 1
ATOM 4573 O O . VAL B 1 243 ? 51.507 30.999 25.242 1.00 18.04 241 VAL B O 1
ATOM 4577 N N . PHE B 1 244 ? 50.921 33.048 24.490 1.00 17.23 242 PHE B N 1
ATOM 4578 C CA . PHE B 1 244 ? 51.458 33.715 25.676 1.00 18.23 242 PHE B CA 1
ATOM 4579 C C . PHE B 1 244 ? 50.294 34.344 26.417 1.00 18.88 242 PHE B C 1
ATOM 4580 O O . PHE B 1 244 ? 49.440 34.977 25.792 1.00 18.01 242 PHE B O 1
ATOM 4588 N N . GLY B 1 245 ? 50.240 34.206 27.733 1.00 19.13 243 GLY B N 1
ATOM 4589 C CA . GLY B 1 245 ? 49.151 34.855 28.453 1.00 20.30 243 GLY B CA 1
ATOM 4590 C C . GLY B 1 245 ? 49.519 35.251 29.866 1.00 21.16 243 GLY B C 1
ATOM 4591 O O . GLY B 1 245 ? 50.689 35.251 30.228 1.00 20.71 243 GLY B O 1
ATOM 4592 N N . SER B 1 246 ? 48.519 35.559 30.692 1.00 21.91 244 SER B N 1
ATOM 4593 C CA . SER B 1 246 ? 48.818 36.184 31.957 1.00 22.05 244 SER B CA 1
ATOM 4594 C C . SER B 1 246 ? 49.603 35.303 32.940 1.00 22.71 244 SER B C 1
ATOM 4595 O O . SER B 1 246 ? 50.222 35.830 33.862 1.00 22.51 244 SER B O 1
ATOM 4598 N N . LYS B 1 247 ? 49.553 33.981 32.772 1.00 23.09 245 LYS B N 1
ATOM 4599 C CA . LYS B 1 247 ? 50.192 33.052 33.713 1.00 24.93 245 LYS B CA 1
ATOM 4600 C C . LYS B 1 247 ? 51.375 32.288 33.095 1.00 24.61 245 LYS B C 1
ATOM 4601 O O . LYS B 1 247 ? 52.001 31.453 33.757 1.00 25.38 245 LYS B O 1
ATOM 4607 N N . GLY B 1 248 ? 51.698 32.554 31.844 1.00 23.27 246 GLY B N 1
ATOM 4608 C CA . GLY B 1 248 ? 52.880 31.877 31.278 1.00 22.69 246 GLY B CA 1
ATOM 4609 C C . GLY B 1 248 ? 52.848 31.757 29.776 1.00 21.77 246 GLY B C 1
ATOM 4610 O O . GLY B 1 248 ? 52.101 32.472 29.106 1.00 21.54 246 GLY B O 1
ATOM 4611 N N . ARG B 1 249 ? 53.649 30.853 29.241 1.00 20.35 247 ARG B N 1
ATOM 4612 C CA . ARG B 1 249 ? 53.744 30.683 27.784 1.00 20.60 247 ARG B CA 1
ATOM 4613 C C . ARG B 1 249 ? 53.637 29.220 27.500 1.00 19.92 247 ARG B C 1
ATOM 4614 O O . ARG B 1 249 ? 54.112 28.388 28.295 1.00 19.14 247 ARG B O 1
ATOM 4622 N N . ILE B 1 250 ? 53.019 28.866 26.383 1.00 20.36 248 ILE B N 1
ATOM 4623 C CA . ILE B 1 250 ? 52.999 27.459 25.940 1.00 19.29 248 ILE B CA 1
ATOM 4624 C C . ILE B 1 250 ? 53.371 27.336 24.433 1.00 19.89 248 ILE B C 1
ATOM 4625 O O . ILE B 1 250 ? 53.036 28.212 23.647 1.00 18.87 248 ILE B O 1
ATOM 4630 N N . PHE B 1 251 ? 54.064 26.260 24.048 1.00 19.57 249 PHE B N 1
ATOM 4631 C CA . PHE B 1 251 ? 54.707 26.138 22.719 1.00 20.85 249 PHE B CA 1
ATOM 4632 C C . PHE B 1 251 ? 54.546 24.680 22.243 1.00 20.75 249 PHE B C 1
ATOM 4633 O O . PHE B 1 251 ? 54.672 23.737 23.049 1.00 20.09 249 PHE B O 1
ATOM 4641 N N . ALA B 1 252 ? 54.205 24.475 20.973 1.00 19.66 250 ALA B N 1
ATOM 4642 C CA . ALA B 1 252 ? 54.313 23.146 20.382 1.00 19.55 250 ALA B CA 1
ATOM 4643 C C . ALA B 1 252 ? 55.443 23.230 19.336 1.00 20.11 250 ALA B C 1
ATOM 4644 O O . ALA B 1 252 ? 55.409 24.084 18.443 1.00 19.00 250 ALA B O 1
ATOM 4646 N N . ASP B 1 253 ? 56.447 22.362 19.456 1.00 19.48 251 ASP B N 1
ATOM 4647 C CA . ASP B 1 253 ? 57.539 22.365 18.506 1.00 19.64 251 ASP B CA 1
ATOM 4648 C C . ASP B 1 253 ? 57.286 21.398 17.352 1.00 18.59 251 ASP B C 1
ATOM 4649 O O . ASP B 1 253 ? 56.364 20.595 17.395 1.00 18.97 251 ASP B O 1
ATOM 4654 N N . ASN B 1 254 ? 58.121 21.485 16.311 1.00 18.62 252 ASN B N 1
ATOM 4655 C CA . ASN B 1 254 ? 58.184 20.487 15.286 1.00 18.50 252 ASN B CA 1
ATOM 4656 C C . ASN B 1 254 ? 58.667 19.132 15.830 1.00 19.21 252 ASN B C 1
ATOM 4657 O O . ASN B 1 254 ? 59.366 19.064 16.844 1.00 17.01 252 ASN B O 1
ATOM 4662 N N . VAL B 1 255 ? 58.318 18.086 15.086 1.00 19.15 253 VAL B N 1
ATOM 4663 C CA . VAL B 1 255 ? 58.763 16.731 15.360 1.00 21.53 253 VAL B CA 1
ATOM 4664 C C . VAL B 1 255 ? 60.056 16.456 14.568 1.00 21.90 253 VAL B C 1
ATOM 4665 O O . VAL B 1 255 ? 60.198 16.879 13.409 1.00 23.29 253 VAL B O 1
ATOM 4669 N N . ARG B 1 256 ? 60.996 15.771 15.193 1.00 22.69 254 ARG B N 1
ATOM 4670 C CA . ARG B 1 256 ? 62.217 15.351 14.478 1.00 22.48 254 ARG B CA 1
ATOM 4671 C C . ARG B 1 256 ? 62.063 13.874 14.156 1.00 22.34 254 ARG B C 1
ATOM 4672 O O . ARG B 1 256 ? 61.322 13.160 14.820 1.00 20.89 254 ARG B O 1
ATOM 4680 N N . GLU B 1 257 ? 62.808 13.422 13.159 1.00 21.37 255 GLU B N 1
ATOM 4681 C CA . GLU B 1 257 ? 62.840 12.005 12.757 1.00 22.30 255 GLU B CA 1
ATOM 4682 C C . GLU B 1 257 ? 63.201 11.041 13.870 1.00 21.44 255 GLU B C 1
ATOM 4683 O O . GLU B 1 257 ? 62.602 9.978 13.997 1.00 20.14 255 GLU B O 1
ATOM 4689 N N . THR B 1 258 ? 64.203 11.384 14.688 1.00 21.44 256 THR B N 1
ATOM 4690 C CA . THR B 1 258 ? 64.563 10.498 15.824 1.00 20.93 256 THR B CA 1
ATOM 4691 C C . THR B 1 258 ? 64.980 11.352 16.996 1.00 21.05 256 THR B C 1
ATOM 4692 O O . THR B 1 258 ? 65.096 12.547 16.858 1.00 20.90 256 THR B O 1
ATOM 4696 N N . THR B 1 259 ? 65.283 10.711 18.120 1.00 22.18 257 THR B N 1
ATOM 4697 C CA . THR B 1 259 ? 65.720 11.428 19.323 1.00 22.36 257 THR B CA 1
ATOM 4698 C C . THR B 1 259 ? 67.243 11.486 19.402 1.00 22.12 257 THR B C 1
ATOM 4699 O O . THR B 1 259 ? 67.819 11.809 20.454 1.00 22.22 257 THR B O 1
ATOM 4703 N N . VAL B 1 260 ? 67.903 11.163 18.305 1.00 20.43 258 VAL B N 1
ATOM 4704 C CA . VAL B 1 260 ? 69.348 11.041 18.332 1.00 19.98 258 VAL B CA 1
ATOM 4705 C C . VAL B 1 260 ? 70.069 12.359 18.152 1.00 19.48 258 VAL B C 1
ATOM 4706 O O . VAL B 1 260 ? 69.661 13.216 17.348 1.00 19.92 258 VAL B O 1
ATOM 4710 N N . VAL B 1 261 ? 71.103 12.545 18.963 1.00 19.26 259 VAL B N 1
ATOM 4711 C CA . VAL B 1 261 ? 71.895 13.744 18.946 1.00 19.27 259 VAL B CA 1
ATOM 4712 C C . VAL B 1 261 ? 73.383 13.401 18.797 1.00 19.38 259 VAL B C 1
ATOM 4713 O O . VAL B 1 261 ? 73.939 12.635 19.592 1.00 16.35 259 VAL B O 1
ATOM 4717 N N . LEU B 1 262 ? 74.013 14.014 17.802 1.00 19.72 260 LEU B N 1
ATOM 4718 C CA . LEU B 1 262 ? 75.450 13.798 17.497 1.00 21.54 260 LEU B CA 1
ATOM 4719 C C . LEU B 1 262 ? 76.284 15.021 17.913 1.00 21.00 260 LEU B C 1
ATOM 4720 O O . LEU B 1 262 ? 75.924 16.137 17.584 1.00 22.39 260 LEU B O 1
ATOM 4725 N N . THR B 1 263 ? 77.351 14.840 18.681 1.00 21.54 261 THR B N 1
ATOM 4726 C CA . THR B 1 263 ? 78.138 15.986 19.154 1.00 21.48 261 THR B CA 1
ATOM 4727 C C . THR B 1 263 ? 79.553 15.986 18.587 1.00 24.13 261 THR B C 1
ATOM 4728 O O . THR B 1 263 ? 80.281 14.996 18.754 1.00 22.46 261 THR B O 1
ATOM 4732 N N . ASP B 1 264 ? 79.973 17.094 17.957 1.00 24.82 262 ASP B N 1
ATOM 4733 C CA . ASP B 1 264 ? 81.359 17.158 17.489 1.00 26.42 262 ASP B CA 1
ATOM 4734 C C . ASP B 1 264 ? 81.958 18.477 17.875 1.00 27.02 262 ASP B C 1
ATOM 4735 O O . ASP B 1 264 ? 81.397 19.182 18.712 1.00 27.46 262 ASP B O 1
ATOM 4740 N N . GLU B 1 265 ? 83.096 18.832 17.288 1.00 28.06 263 GLU B N 1
ATOM 4741 C CA . GLU B 1 265 ? 83.761 20.099 17.595 1.00 28.97 263 GLU B CA 1
ATOM 4742 C C . GLU B 1 265 ? 82.876 21.313 17.625 1.00 29.02 263 GLU B C 1
ATOM 4743 O O . GLU B 1 265 ? 83.121 22.262 18.388 1.00 28.98 263 GLU B O 1
ATOM 4749 N N . GLN B 1 266 ? 81.929 21.359 16.698 1.00 27.63 264 GLN B N 1
ATOM 4750 C CA . GLN B 1 266 ? 81.079 22.520 16.599 1.00 28.20 264 GLN B CA 1
ATOM 4751 C C . GLN B 1 266 ? 79.882 22.507 17.553 1.00 26.14 264 GLN B C 1
ATOM 4752 O O . GLN B 1 266 ? 79.175 23.513 17.653 1.00 26.93 264 GLN B O 1
ATOM 4758 N N . GLY B 1 267 ? 79.629 21.378 18.212 1.00 24.69 265 GLY B N 1
ATOM 4759 C CA . GLY B 1 267 ? 78.535 21.295 19.192 1.00 22.63 265 GLY B CA 1
ATOM 4760 C C . GLY B 1 267 ? 77.544 20.192 18.864 1.00 22.07 265 GLY B C 1
ATOM 4761 O O . GLY B 1 267 ? 77.890 19.273 18.140 1.00 21.33 265 GLY B O 1
ATOM 4762 N N . ASP B 1 268 ? 76.307 20.292 19.385 1.00 21.01 266 ASP B N 1
ATOM 4763 C CA . ASP B 1 268 ? 75.282 19.254 19.188 1.00 20.58 266 ASP B CA 1
ATOM 4764 C C . ASP B 1 268 ? 74.587 19.427 17.853 1.00 20.73 266 ASP B C 1
ATOM 4765 O O . ASP B 1 268 ? 74.397 20.545 17.376 1.00 20.06 266 ASP B O 1
ATOM 4770 N N . ARG B 1 269 ? 74.174 18.305 17.292 1.00 22.02 267 ARG B N 1
ATOM 4771 C CA . ARG B 1 269 ? 73.472 18.267 16.026 1.00 22.59 267 ARG B CA 1
ATOM 4772 C C . ARG B 1 269 ? 72.378 17.264 16.162 1.00 21.56 267 ARG B C 1
ATOM 4773 O O . ARG B 1 269 ? 72.634 16.073 16.367 1.00 20.93 267 ARG B O 1
ATOM 4781 N N . GLY B 1 270 ? 71.155 17.747 16.012 1.00 20.56 268 GLY B N 1
ATOM 4782 C CA . GLY B 1 270 ? 69.968 16.907 16.146 1.00 21.67 268 GLY B CA 1
ATOM 4783 C C . GLY B 1 270 ? 69.541 16.339 14.797 1.00 21.70 268 GLY B C 1
ATOM 4784 O O . GLY B 1 270 ? 70.114 16.662 13.757 1.00 21.50 268 GLY B O 1
ATOM 4785 N N . SER B 1 271 ? 68.551 15.473 14.819 1.00 22.19 269 SER B N 1
ATOM 4786 C CA . SER B 1 271 ? 68.173 14.806 13.599 1.00 23.72 269 SER B CA 1
ATOM 4787 C C . SER B 1 271 ? 67.322 15.714 12.710 1.00 23.16 269 SER B C 1
ATOM 4788 O O . SER B 1 271 ? 66.890 16.806 13.132 1.00 21.57 269 SER B O 1
ATOM 4791 N N . ARG B 1 272 ? 67.100 15.271 11.486 1.00 22.69 270 ARG B N 1
ATOM 4792 C CA . ARG B 1 272 ? 66.364 16.105 10.514 1.00 23.76 270 ARG B CA 1
ATOM 4793 C C . ARG B 1 272 ? 64.943 16.302 10.969 1.00 23.54 270 ARG B C 1
ATOM 4794 O O . ARG B 1 272 ? 64.396 15.468 11.721 1.00 23.33 270 ARG B O 1
ATOM 4802 N N . TYR B 1 273 ? 64.327 17.398 10.537 1.00 23.79 271 TYR B N 1
ATOM 4803 C CA . TYR B 1 273 ? 62.899 17.624 10.826 1.00 23.60 271 TYR B CA 1
ATOM 4804 C C . TYR B 1 273 ? 62.081 16.683 9.910 1.00 23.38 271 TYR B C 1
ATOM 4805 O O . TYR B 1 273 ? 62.583 16.265 8.888 1.00 24.42 271 TYR B O 1
ATOM 4814 N N . LEU B 1 274 ? 60.840 16.363 10.247 1.00 23.55 272 LEU B N 1
ATOM 4815 C CA . LEU B 1 274 ? 59.943 15.699 9.260 1.00 23.59 272 LEU B CA 1
ATOM 4816 C C . LEU B 1 274 ? 59.865 16.541 7.999 1.00 24.29 272 LEU B C 1
ATOM 4817 O O . LEU B 1 274 ? 59.764 17.774 8.051 1.00 23.26 272 LEU B O 1
ATOM 4822 N N . TYR B 1 275 ? 59.890 15.865 6.853 1.00 25.70 273 TYR B N 1
ATOM 4823 C CA . TYR B 1 275 ? 60.101 16.529 5.584 1.00 26.81 273 TYR B CA 1
ATOM 4824 C C . TYR B 1 275 ? 59.082 16.015 4.511 1.00 27.33 273 TYR B C 1
ATOM 4825 O O . TYR B 1 275 ? 58.640 16.770 3.655 1.00 26.19 273 TYR B O 1
ATOM 4834 N N . PHE B 1 276 ? 58.694 14.742 4.577 1.00 26.64 274 PHE B N 1
ATOM 4835 C CA . PHE B 1 276 ? 57.811 14.173 3.555 1.00 27.48 274 PHE B CA 1
ATOM 4836 C C . PHE B 1 276 ? 56.345 14.235 4.003 1.00 27.19 274 PHE B C 1
ATOM 4837 O O . PHE B 1 276 ? 56.064 14.190 5.189 1.00 25.23 274 PHE B O 1
ATOM 4845 N N . PHE B 1 277 ? 55.423 14.345 3.038 1.00 27.24 275 PHE B N 1
ATOM 4846 C CA . PHE B 1 277 ? 53.984 14.553 3.339 1.00 26.65 275 PHE B CA 1
ATOM 4847 C C . PHE B 1 277 ? 53.444 13.480 4.288 1.00 26.39 275 PHE B C 1
ATOM 4848 O O . PHE B 1 277 ? 52.763 13.750 5.284 1.00 25.07 275 PHE B O 1
ATOM 4856 N N . LEU B 1 278 ? 53.749 12.233 3.982 1.00 26.62 276 LEU B N 1
ATOM 4857 C CA . LEU B 1 278 ? 53.140 11.156 4.730 1.00 27.56 276 LEU B CA 1
ATOM 4858 C C . LEU B 1 278 ? 53.669 11.066 6.175 1.00 27.42 276 LEU B C 1
ATOM 4859 O O . LEU B 1 278 ? 52.860 10.992 7.132 1.00 27.40 276 LEU B O 1
ATOM 4864 N N . GLU B 1 279 ? 55.001 11.050 6.360 1.00 26.62 277 GLU B N 1
ATOM 4865 C CA . GLU B 1 279 ? 55.548 10.971 7.740 1.00 26.33 277 GLU B CA 1
ATOM 4866 C C . GLU B 1 279 ? 54.991 12.128 8.578 1.00 25.82 277 GLU B C 1
ATOM 4867 O O . GLU B 1 279 ? 54.705 11.987 9.760 1.00 25.55 277 GLU B O 1
ATOM 4873 N N . ARG B 1 280 ? 54.810 13.287 7.956 1.00 25.89 278 ARG B N 1
ATOM 4874 C CA . ARG B 1 280 ? 54.329 14.469 8.676 1.00 25.28 278 ARG B CA 1
ATOM 4875 C C . ARG B 1 280 ? 52.860 14.389 9.099 1.00 25.78 278 ARG B C 1
ATOM 4876 O O . ARG B 1 280 ? 52.505 14.711 10.248 1.00 24.86 278 ARG B O 1
ATOM 4884 N N . TYR B 1 281 ? 51.998 13.953 8.166 1.00 25.10 279 TYR B N 1
ATOM 4885 C CA . TYR B 1 281 ? 50.565 14.173 8.276 1.00 23.47 279 TYR B CA 1
ATOM 4886 C C . TYR B 1 281 ? 49.709 12.930 8.512 1.00 23.97 279 TYR B C 1
ATOM 4887 O O . TYR B 1 281 ? 48.548 13.047 8.902 1.00 22.22 279 TYR B O 1
ATOM 4896 N N . ARG B 1 282 ? 50.268 11.745 8.277 1.00 24.60 280 ARG B N 1
ATOM 4897 C CA . ARG B 1 282 ? 49.451 10.530 8.329 1.00 26.21 280 ARG B CA 1
ATOM 4898 C C . ARG B 1 282 ? 48.641 10.378 9.631 1.00 25.50 280 ARG B C 1
ATOM 4899 O O . ARG B 1 282 ? 47.469 10.032 9.583 1.00 25.10 280 ARG B O 1
ATOM 4907 N N . ASP B 1 283 ? 49.275 10.613 10.782 1.00 25.16 281 ASP B N 1
ATOM 4908 C CA A ASP B 1 283 ? 48.596 10.417 12.056 0.70 24.98 281 ASP B CA 1
ATOM 4909 C CA B ASP B 1 283 ? 48.625 10.446 12.089 0.30 24.07 281 ASP B CA 1
ATOM 4910 C C . ASP B 1 283 ? 47.482 11.448 12.281 1.00 24.10 281 ASP B C 1
ATOM 4911 O O . ASP B 1 283 ? 46.437 11.128 12.828 1.00 24.06 281 ASP B O 1
ATOM 4920 N N . SER B 1 284 ? 47.702 12.701 11.884 1.00 23.27 282 SER B N 1
ATOM 4921 C CA . SER B 1 284 ? 46.630 13.705 12.006 1.00 22.00 282 SER B CA 1
ATOM 4922 C C . SER B 1 284 ? 45.409 13.293 11.149 1.00 21.97 282 SER B C 1
ATOM 4923 O O . SER B 1 284 ? 44.275 13.454 11.579 1.00 21.63 282 SER B O 1
ATOM 4926 N N . TYR B 1 285 ? 45.651 12.768 9.957 1.00 21.17 283 TYR B N 1
ATOM 4927 C CA . TYR B 1 285 ? 44.549 12.280 9.091 1.00 22.15 283 TYR B CA 1
ATOM 4928 C C . TYR B 1 285 ? 43.845 11.033 9.693 1.00 22.65 283 TYR B C 1
ATOM 4929 O O . TYR B 1 285 ? 42.628 10.927 9.641 1.00 22.81 283 TYR B O 1
ATOM 4938 N N . LEU B 1 286 ? 44.617 10.108 10.268 1.00 22.53 284 LEU B N 1
ATOM 4939 C CA . LEU B 1 286 ? 44.042 8.928 10.901 1.00 23.96 284 LEU B CA 1
ATOM 4940 C C . LEU B 1 286 ? 43.134 9.367 12.036 1.00 24.15 284 LEU B C 1
ATOM 4941 O O . LEU B 1 286 ? 42.006 8.893 12.194 1.00 23.63 284 LEU B O 1
ATOM 4946 N N . GLU B 1 287 ? 43.637 10.269 12.866 1.00 23.44 285 GLU B N 1
ATOM 4947 C CA . GLU B 1 287 ? 42.853 10.695 14.018 1.00 24.25 285 GLU B CA 1
ATOM 4948 C C . GLU B 1 287 ? 41.625 11.568 13.613 1.00 23.28 285 GLU B C 1
ATOM 4949 O O . GLU B 1 287 ? 40.553 11.516 14.241 1.00 22.54 285 GLU B O 1
ATOM 4955 N N . GLU B 1 288 ? 41.798 12.386 12.586 1.00 22.01 286 GLU B N 1
ATOM 4956 C CA . GLU B 1 288 ? 40.684 13.172 12.049 1.00 22.25 286 GLU B CA 1
ATOM 4957 C C . GLU B 1 288 ? 39.566 12.241 11.529 1.00 22.21 286 GLU B C 1
ATOM 4958 O O . GLU B 1 288 ? 38.390 12.394 11.886 1.00 23.36 286 GLU B O 1
ATOM 4964 N N . LEU B 1 289 ? 39.922 11.269 10.708 1.00 22.85 287 LEU B N 1
ATOM 4965 C CA . LEU B 1 289 ? 38.911 10.313 10.197 1.00 24.07 287 LEU B CA 1
ATOM 4966 C C . LEU B 1 289 ? 38.167 9.515 11.299 1.00 25.61 287 LEU B C 1
ATOM 4967 O O . LEU B 1 289 ? 36.933 9.416 11.280 1.00 25.34 287 LEU B O 1
ATOM 4972 N N . LYS B 1 290 ? 38.920 8.951 12.249 1.00 25.82 288 LYS B N 1
ATOM 4973 C CA . LYS B 1 290 ? 38.349 8.339 13.449 1.00 26.48 288 LYS B CA 1
ATOM 4974 C C . LYS B 1 290 ? 37.311 9.217 14.112 1.00 26.10 288 LYS B C 1
ATOM 4975 O O . LYS B 1 290 ? 36.259 8.758 14.517 1.00 27.10 288 LYS B O 1
ATOM 4981 N N . THR B 1 291 ? 37.621 10.487 14.280 1.00 26.83 289 THR B N 1
ATOM 4982 C CA . THR B 1 291 ? 36.664 11.412 14.900 1.00 26.20 289 THR B CA 1
ATOM 4983 C C . THR B 1 291 ? 35.399 11.609 14.052 1.00 26.94 289 THR B C 1
ATOM 4984 O O . THR B 1 291 ? 34.270 11.603 14.571 1.00 27.21 289 THR B O 1
ATOM 4988 N N . PHE B 1 292 ? 35.576 11.811 12.754 1.00 26.17 290 PHE B N 1
ATOM 4989 C CA . PHE B 1 292 ? 34.433 11.832 11.834 1.00 26.01 290 PHE B CA 1
ATOM 4990 C C . PHE B 1 292 ? 33.588 10.563 11.954 1.00 25.73 290 PHE B C 1
ATOM 4991 O O . PHE B 1 292 ? 32.396 10.646 12.099 1.00 25.81 290 PHE B O 1
ATOM 4999 N N . ILE B 1 293 ? 34.213 9.400 11.922 1.00 27.08 291 ILE B N 1
ATOM 5000 C CA . ILE B 1 293 ? 33.470 8.148 12.055 1.00 28.52 291 ILE B CA 1
ATOM 5001 C C . ILE B 1 293 ? 32.710 8.161 13.397 1.00 29.56 291 ILE B C 1
ATOM 5002 O O . ILE B 1 293 ? 31.503 7.870 13.452 1.00 28.12 291 ILE B O 1
ATOM 5007 N N . LYS B 1 294 ? 33.412 8.534 14.473 1.00 30.49 292 LYS B N 1
ATOM 5008 C CA . LYS B 1 294 ? 32.743 8.707 15.762 1.00 32.35 292 LYS B CA 1
ATOM 5009 C C . LYS B 1 294 ? 31.525 9.623 15.747 1.00 32.23 292 LYS B C 1
ATOM 5010 O O . LYS B 1 294 ? 30.471 9.254 16.278 1.00 31.95 292 LYS B O 1
ATOM 5016 N N . ASN B 1 295 ? 31.676 10.828 15.196 1.00 32.01 293 ASN B N 1
ATOM 5017 C CA . ASN B 1 295 ? 30.557 11.784 15.142 1.00 31.09 293 ASN B CA 1
ATOM 5018 C C . ASN B 1 295 ? 29.326 11.168 14.454 1.00 31.36 293 ASN B C 1
ATOM 5019 O O . ASN B 1 295 ? 28.194 11.302 14.934 1.00 31.42 293 ASN B O 1
ATOM 5024 N N . VAL B 1 296 ? 29.558 10.541 13.302 1.00 31.73 294 VAL B N 1
ATOM 5025 C CA . VAL B 1 296 ? 28.520 9.842 12.533 1.00 32.55 294 VAL B CA 1
ATOM 5026 C C . VAL B 1 296 ? 27.836 8.728 13.342 1.00 34.10 294 VAL B C 1
ATOM 5027 O O . VAL B 1 296 ? 26.610 8.664 13.435 1.00 34.04 294 VAL B O 1
ATOM 5031 N N . LYS B 1 297 ? 28.635 7.865 13.953 1.00 35.44 295 LYS B N 1
ATOM 5032 C CA . LYS B 1 297 ? 28.084 6.732 14.676 1.00 37.35 295 LYS B CA 1
ATOM 5033 C C . LYS B 1 297 ? 27.214 7.145 15.852 1.00 37.64 295 LYS B C 1
ATOM 5034 O O . LYS B 1 297 ? 26.204 6.481 16.152 1.00 37.76 295 LYS B O 1
ATOM 5040 N N . SER B 1 298 ? 27.568 8.263 16.477 1.00 38.43 296 SER B N 1
ATOM 5041 C CA . SER B 1 298 ? 26.958 8.705 17.737 1.00 39.37 296 SER B CA 1
ATOM 5042 C C . SER B 1 298 ? 25.948 9.805 17.559 1.00 39.63 296 SER B C 1
ATOM 5043 O O . SER B 1 298 ? 25.376 10.291 18.541 1.00 40.25 296 SER B O 1
ATOM 5046 N N . GLY B 1 299 ? 25.743 10.220 16.319 1.00 39.95 297 GLY B N 1
ATOM 5047 C CA . GLY B 1 299 ? 24.866 11.349 16.016 1.00 40.02 297 GLY B CA 1
ATOM 5048 C C . GLY B 1 299 ? 25.332 12.673 16.605 1.00 40.49 297 GLY B C 1
ATOM 5049 O O . GLY B 1 299 ? 24.508 13.525 16.940 1.00 41.03 297 GLY B O 1
ATOM 5050 N N . GLU B 1 300 ? 26.644 12.861 16.747 1.00 40.11 298 GLU B N 1
ATOM 5051 C CA . GLU B 1 300 ? 27.178 14.080 17.338 1.00 39.61 298 GLU B CA 1
ATOM 5052 C C . GLU B 1 300 ? 27.325 15.149 16.265 1.00 38.57 298 GLU B C 1
ATOM 5053 O O . GLU B 1 300 ? 27.404 14.832 15.084 1.00 39.71 298 GLU B O 1
ATOM 5059 N N . PRO B 1 301 ? 27.358 16.420 16.664 1.00 37.13 299 PRO B N 1
ATOM 5060 C CA . PRO B 1 301 ? 27.722 17.454 15.690 1.00 35.86 299 PRO B CA 1
ATOM 5061 C C . PRO B 1 301 ? 29.147 17.147 15.180 1.00 33.72 299 PRO B C 1
ATOM 5062 O O . PRO B 1 301 ? 29.912 16.498 15.899 1.00 33.75 299 PRO B O 1
ATOM 5066 N N . PRO B 1 302 ? 29.496 17.590 13.955 1.00 31.68 300 PRO B N 1
ATOM 5067 C CA . PRO B 1 302 ? 30.867 17.338 13.519 1.00 30.20 300 PRO B CA 1
ATOM 5068 C C . PRO B 1 302 ? 31.900 18.081 14.396 1.00 29.20 300 PRO B C 1
ATOM 5069 O O . PRO B 1 302 ? 31.650 19.199 14.819 1.00 28.42 300 PRO B O 1
ATOM 5073 N N . ALA B 1 303 ? 33.051 17.467 14.655 1.00 27.90 301 ALA B N 1
ATOM 5074 C CA . ALA B 1 303 ? 34.099 18.173 15.378 1.00 27.55 301 ALA B CA 1
ATOM 5075 C C . ALA B 1 303 ? 34.546 19.437 14.636 1.00 28.02 301 ALA B C 1
ATOM 5076 O O . ALA B 1 303 ? 34.844 20.466 15.272 1.00 28.03 301 ALA B O 1
ATOM 5078 N N . VAL B 1 304 ? 34.614 19.383 13.303 1.00 26.54 302 VAL B N 1
ATOM 5079 C CA . VAL B 1 304 ? 34.924 20.589 12.543 1.00 25.73 302 VAL B CA 1
ATOM 5080 C C . VAL B 1 304 ? 33.748 20.762 11.587 1.00 25.81 302 VAL B C 1
ATOM 5081 O O . VAL B 1 304 ? 33.471 19.865 10.794 1.00 25.03 302 VAL B O 1
ATOM 5085 N N . SER B 1 305 ? 33.042 21.888 11.685 1.00 25.77 303 SER B N 1
ATOM 5086 C CA . SER B 1 305 ? 31.798 22.091 10.934 1.00 25.71 303 SER B CA 1
ATOM 5087 C C . SER B 1 305 ? 32.014 22.848 9.643 1.00 25.75 303 SER B C 1
ATOM 5088 O O . SER B 1 305 ? 33.108 23.401 9.392 1.00 23.36 303 SER B O 1
ATOM 5091 N N . GLY B 1 306 ? 30.942 22.890 8.831 1.00 25.46 304 GLY B N 1
ATOM 5092 C CA . GLY B 1 306 ? 30.919 23.759 7.639 1.00 25.88 304 GLY B CA 1
ATOM 5093 C C . GLY B 1 306 ? 31.184 25.199 8.024 1.00 25.92 304 GLY B C 1
ATOM 5094 O O . GLY B 1 306 ? 31.900 25.893 7.326 1.00 25.59 304 GLY B O 1
ATOM 5095 N N . GLU B 1 307 ? 30.606 25.639 9.147 1.00 26.58 305 GLU B N 1
ATOM 5096 C CA A GLU B 1 307 ? 30.797 26.999 9.602 0.70 27.58 305 GLU B CA 1
ATOM 5097 C CA B GLU B 1 307 ? 30.792 26.995 9.657 0.30 27.43 305 GLU B CA 1
ATOM 5098 C C . GLU B 1 307 ? 32.268 27.295 9.945 1.00 27.82 305 GLU B C 1
ATOM 5099 O O . GLU B 1 307 ? 32.765 28.419 9.722 1.00 27.62 305 GLU B O 1
ATOM 5110 N N . ASP B 1 308 ? 32.987 26.283 10.449 1.00 27.71 306 ASP B N 1
ATOM 5111 C CA . ASP B 1 308 ? 34.438 26.415 10.628 1.00 27.07 306 ASP B CA 1
ATOM 5112 C C . ASP B 1 308 ? 35.112 26.678 9.269 1.00 26.20 306 ASP B C 1
ATOM 5113 O O . ASP B 1 308 ? 35.956 27.561 9.141 1.00 25.47 306 ASP B O 1
ATOM 5118 N N . GLY B 1 309 ? 34.737 25.902 8.260 1.00 25.72 307 GLY B N 1
ATOM 5119 C CA . GLY B 1 309 ? 35.239 26.136 6.902 1.00 25.81 307 GLY B CA 1
ATOM 5120 C C . GLY B 1 309 ? 34.906 27.505 6.327 1.00 25.97 307 GLY B C 1
ATOM 5121 O O . GLY B 1 309 ? 35.756 28.154 5.698 1.00 25.98 307 GLY B O 1
ATOM 5122 N N . LYS B 1 310 ? 33.668 27.959 6.532 1.00 26.21 308 LYS B N 1
ATOM 5123 C CA . LYS B 1 310 ? 33.261 29.305 6.086 1.00 26.62 308 LYS B CA 1
ATOM 5124 C C . LYS B 1 310 ? 34.056 30.439 6.755 1.00 26.42 308 LYS B C 1
ATOM 5125 O O . LYS B 1 310 ? 34.515 31.359 6.079 1.00 26.21 308 LYS B O 1
ATOM 5131 N N . MET B 1 311 ? 34.244 30.382 8.074 1.00 26.95 309 MET B N 1
ATOM 5132 C CA . MET B 1 311 ? 35.063 31.420 8.745 1.00 26.97 309 MET B CA 1
ATOM 5133 C C . MET B 1 311 ? 36.521 31.547 8.254 1.00 26.80 309 MET B C 1
ATOM 5134 O O . MET B 1 311 ? 37.051 32.644 8.181 1.00 26.14 309 MET B O 1
ATOM 5139 N N . ALA B 1 312 ? 37.165 30.423 7.950 1.00 26.68 310 ALA B N 1
ATOM 5140 C CA . ALA B 1 312 ? 38.551 30.404 7.453 1.00 26.61 310 ALA B CA 1
ATOM 5141 C C . ALA B 1 312 ? 38.665 30.994 6.068 1.00 26.66 310 ALA B C 1
ATOM 5142 O O . ALA B 1 312 ? 39.650 31.709 5.736 1.00 26.10 310 ALA B O 1
ATOM 5144 N N . LEU B 1 313 ? 37.691 30.664 5.232 1.00 27.15 311 LEU B N 1
ATOM 5145 C CA . LEU B 1 313 ? 37.528 31.346 3.941 1.00 27.60 311 LEU B CA 1
ATOM 5146 C C . LEU B 1 313 ? 37.323 32.884 4.088 1.00 27.10 311 LEU B C 1
ATOM 5147 O O . LEU B 1 313 ? 37.943 33.664 3.365 1.00 26.69 311 LEU B O 1
ATOM 5152 N N . LEU B 1 314 ? 36.438 33.316 4.982 1.00 26.08 312 LEU B N 1
ATOM 5153 C CA . LEU B 1 314 ? 36.190 34.745 5.159 1.00 27.98 312 LEU B CA 1
ATOM 5154 C C . LEU B 1 314 ? 37.472 35.456 5.597 1.00 27.98 312 LEU B C 1
ATOM 5155 O O . LEU B 1 314 ? 37.823 36.522 5.081 1.00 28.13 312 LEU B O 1
ATOM 5160 N N . LEU B 1 315 ? 38.187 34.849 6.545 1.00 27.83 313 LEU B N 1
ATOM 5161 C CA . LEU B 1 315 ? 39.504 35.378 6.956 1.00 26.92 313 LEU B CA 1
ATOM 5162 C C . LEU B 1 315 ? 40.494 35.431 5.787 1.00 26.15 313 LEU B C 1
ATOM 5163 O O . LEU B 1 315 ? 41.295 36.354 5.673 1.00 25.45 313 LEU B O 1
ATOM 5168 N N . GLY B 1 316 ? 40.435 34.440 4.911 1.00 25.50 314 GLY B N 1
ATOM 5169 C CA . GLY B 1 316 ? 41.249 34.464 3.710 1.00 24.45 314 GLY B CA 1
ATOM 5170 C C . GLY B 1 316 ? 40.925 35.685 2.858 1.00 25.91 314 GLY B C 1
ATOM 5171 O O . GLY B 1 316 ? 41.829 36.415 2.401 1.00 25.49 314 GLY B O 1
ATOM 5172 N N . TYR B 1 317 ? 39.635 35.922 2.632 1.00 25.41 315 TYR B N 1
ATOM 5173 C CA . TYR B 1 317 ? 39.242 37.080 1.835 1.00 27.59 315 TYR B CA 1
ATOM 5174 C C . TYR B 1 317 ? 39.655 38.390 2.482 1.00 26.53 315 TYR B C 1
ATOM 5175 O O . TYR B 1 317 ? 40.116 39.264 1.797 1.00 26.47 315 TYR B O 1
ATOM 5184 N N . ALA B 1 318 ? 39.486 38.503 3.796 1.00 25.87 316 ALA B N 1
ATOM 5185 C CA . ALA B 1 318 ? 39.898 39.716 4.505 1.00 26.64 316 ALA B CA 1
ATOM 5186 C C . ALA B 1 318 ? 41.391 39.993 4.331 1.00 26.59 316 ALA B C 1
ATOM 5187 O O . ALA B 1 318 ? 41.814 41.146 4.194 1.00 27.02 316 ALA B O 1
ATOM 5189 N N . ALA B 1 319 ? 42.205 38.941 4.392 1.00 26.60 317 ALA B N 1
ATOM 5190 C CA . ALA B 1 319 ? 43.637 39.093 4.223 1.00 26.91 317 ALA B CA 1
ATOM 5191 C C . ALA B 1 319 ? 43.971 39.507 2.798 1.00 27.14 317 ALA B C 1
ATOM 5192 O O . ALA B 1 319 ? 44.844 40.361 2.586 1.00 26.26 317 ALA B O 1
ATOM 5194 N N . LYS B 1 320 ? 43.339 38.853 1.810 1.00 27.96 318 LYS B N 1
ATOM 5195 C CA . LYS B 1 320 ? 43.562 39.231 0.417 1.00 29.18 318 LYS B CA 1
ATOM 5196 C C . LYS B 1 320 ? 43.254 40.714 0.201 1.00 29.84 318 LYS B C 1
ATOM 5197 O O . LYS B 1 320 ? 44.001 41.395 -0.464 1.00 30.41 318 LYS B O 1
ATOM 5203 N N . LYS B 1 321 ? 42.136 41.195 0.743 1.00 30.27 319 LYS B N 1
ATOM 5204 C CA . LYS B 1 321 ? 41.788 42.620 0.686 1.00 30.57 319 LYS B CA 1
ATOM 5205 C C . LYS B 1 321 ? 42.823 43.504 1.400 1.00 30.57 319 LYS B C 1
ATOM 5206 O O . LYS B 1 321 ? 43.198 44.591 0.919 1.00 30.81 319 LYS B O 1
ATOM 5212 N N . SER B 1 322 ? 43.279 43.057 2.572 1.00 30.16 320 SER B N 1
ATOM 5213 C CA . SER B 1 322 ? 44.275 43.830 3.326 1.00 29.33 320 SER B CA 1
ATOM 5214 C C . SER B 1 322 ? 45.600 43.944 2.557 1.00 29.84 320 SER B C 1
ATOM 5215 O O . SER B 1 322 ? 46.248 45.005 2.572 1.00 29.47 320 SER B O 1
ATOM 5218 N N . LEU B 1 323 ? 46.007 42.868 1.884 1.00 29.81 321 LEU B N 1
ATOM 5219 C CA . LEU B 1 323 ? 47.264 42.911 1.167 1.00 31.02 321 LEU B CA 1
ATOM 5220 C C . LEU B 1 323 ? 47.130 44.049 0.144 1.00 32.83 321 LEU B C 1
ATOM 5221 O O . LEU B 1 323 ? 47.945 45.000 0.102 1.00 32.66 321 LEU B O 1
ATOM 5226 N N . GLU B 1 324 ? 46.057 43.977 -0.634 1.00 33.56 322 GLU B N 1
ATOM 5227 C CA . GLU B 1 324 ? 45.829 44.951 -1.691 1.00 35.54 322 GLU B CA 1
ATOM 5228 C C . GLU B 1 324 ? 45.613 46.384 -1.178 1.00 34.57 322 GLU B C 1
ATOM 5229 O O . GLU B 1 324 ? 46.105 47.313 -1.799 1.00 35.46 322 GLU B O 1
ATOM 5235 N N . GLU B 1 325 ? 44.938 46.573 -0.042 1.00 33.88 323 GLU B N 1
ATOM 5236 C CA . GLU B 1 325 ? 44.622 47.946 0.439 1.00 33.40 323 GLU B CA 1
ATOM 5237 C C . GLU B 1 325 ? 45.579 48.558 1.482 1.00 33.01 323 GLU B C 1
ATOM 5238 O O . GLU B 1 325 ? 45.409 49.710 1.950 1.00 31.04 323 GLU B O 1
ATOM 5244 N N . LYS B 1 326 ? 46.579 47.761 1.838 1.00 32.50 324 LYS B N 1
ATOM 5245 C CA . LYS B 1 326 ? 47.607 48.144 2.800 1.00 32.48 324 LYS B CA 1
ATOM 5246 C C . LYS B 1 326 ? 47.028 48.627 4.108 1.00 30.98 324 LYS B C 1
ATOM 5247 O O . LYS B 1 326 ? 47.528 49.557 4.716 1.00 30.44 324 LYS B O 1
ATOM 5253 N N . ARG B 1 327 ? 45.998 47.953 4.581 1.00 29.85 325 ARG B N 1
ATOM 5254 C CA . ARG B 1 327 ? 45.414 48.368 5.822 1.00 29.27 325 ARG B CA 1
ATOM 5255 C C . ARG B 1 327 ? 44.683 47.200 6.469 1.00 28.96 325 ARG B C 1
ATOM 5256 O O . ARG B 1 327 ? 44.438 46.168 5.847 1.00 28.36 325 ARG B O 1
ATOM 5264 N N . SER B 1 328 ? 44.323 47.405 7.720 1.00 28.84 326 SER B N 1
ATOM 5265 C CA . SER B 1 328 ? 43.534 46.464 8.475 1.00 31.32 326 SER B CA 1
ATOM 5266 C C . SER B 1 328 ? 42.111 46.355 7.900 1.00 32.35 326 SER B C 1
ATOM 5267 O O . SER B 1 328 ? 41.517 47.373 7.492 1.00 31.72 326 SER B O 1
ATOM 5270 N N . VAL B 1 329 ? 41.551 45.141 7.894 1.00 32.40 327 VAL B N 1
ATOM 5271 C CA . VAL B 1 329 ? 40.230 44.880 7.304 1.00 31.97 327 VAL B CA 1
ATOM 5272 C C . VAL B 1 329 ? 39.383 44.146 8.321 1.00 33.08 327 VAL B C 1
ATOM 5273 O O . VAL B 1 329 ? 39.781 43.088 8.837 1.00 32.38 327 VAL B O 1
ATOM 5277 N N . LYS B 1 330 ? 38.229 44.724 8.634 1.00 33.18 328 LYS B N 1
ATOM 5278 C CA . LYS B 1 330 ? 37.233 44.076 9.466 1.00 34.70 328 LYS B CA 1
ATOM 5279 C C . LYS B 1 330 ? 36.524 42.949 8.758 1.00 35.96 328 LYS B C 1
ATOM 5280 O O . LYS B 1 330 ? 36.227 43.003 7.559 1.00 34.95 328 LYS B O 1
ATOM 5286 N N . LEU B 1 331 ? 36.252 41.908 9.535 1.00 37.97 329 LEU B N 1
ATOM 5287 C CA . LEU B 1 331 ? 35.577 40.729 9.033 1.00 39.99 329 LEU B CA 1
ATOM 5288 C C . LEU B 1 331 ? 34.202 41.115 8.473 1.00 41.11 329 LEU B C 1
ATOM 5289 O O . LEU B 1 331 ? 33.771 40.579 7.457 1.00 40.83 329 LEU B O 1
ATOM 5294 N N . GLU B 1 332 ? 33.530 42.064 9.119 1.00 42.47 330 GLU B N 1
ATOM 5295 C CA A GLU B 1 332 ? 32.284 42.623 8.597 0.70 43.63 330 GLU B CA 1
ATOM 5296 C CA B GLU B 1 332 ? 32.269 42.555 8.580 0.30 42.88 330 GLU B CA 1
ATOM 5297 C C . GLU B 1 332 ? 32.412 42.979 7.120 1.00 43.80 330 GLU B C 1
ATOM 5298 O O . GLU B 1 332 ? 31.522 42.709 6.307 1.00 43.87 330 GLU B O 1
ATOM 5309 N N . GLU B 1 333 ? 33.519 43.620 6.774 1.00 43.65 331 GLU B N 1
ATOM 5310 C CA . GLU B 1 333 ? 33.682 44.115 5.420 1.00 44.28 331 GLU B CA 1
ATOM 5311 C C . GLU B 1 333 ? 33.517 43.024 4.406 1.00 45.05 331 GLU B C 1
ATOM 5312 O O . GLU B 1 333 ? 33.243 43.290 3.249 1.00 45.75 331 GLU B O 1
ATOM 5318 N N . VAL B 1 334 ? 33.743 41.782 4.794 1.00 46.01 332 VAL B N 1
ATOM 5319 C CA . VAL B 1 334 ? 33.721 40.763 3.765 1.00 47.00 332 VAL B CA 1
ATOM 5320 C C . VAL B 1 334 ? 32.572 39.774 3.926 1.00 47.77 332 VAL B C 1
ATOM 5321 O O . VAL B 1 334 ? 32.393 38.892 3.088 1.00 47.62 332 VAL B O 1
ATOM 5325 N N . ILE B 1 335 ? 31.788 39.920 4.992 1.00 48.85 333 ILE B N 1
ATOM 5326 C CA . ILE B 1 335 ? 30.655 39.020 5.201 1.00 50.21 333 ILE B CA 1
ATOM 5327 C C . ILE B 1 335 ? 29.428 39.450 4.405 1.00 50.69 333 ILE B C 1
ATOM 5328 O O . ILE B 1 335 ? 28.921 40.554 4.617 1.00 51.58 333 ILE B O 1
ATOM 5333 N N . LEU C 1 3 ? 92.287 57.077 29.375 1.00 44.79 1 LEU C N 1
ATOM 5334 C CA . LEU C 1 3 ? 90.979 57.684 28.987 1.00 44.64 1 LEU C CA 1
ATOM 5335 C C . LEU C 1 3 ? 90.197 57.986 30.255 1.00 43.61 1 LEU C C 1
ATOM 5336 O O . LEU C 1 3 ? 89.892 57.085 31.013 1.00 44.06 1 LEU C O 1
ATOM 5341 N N . ARG C 1 4 ? 89.872 59.255 30.482 1.00 43.41 2 ARG C N 1
ATOM 5342 C CA . ARG C 1 4 ? 89.137 59.655 31.691 1.00 42.68 2 ARG C CA 1
ATOM 5343 C C . ARG C 1 4 ? 87.683 59.937 31.380 1.00 40.82 2 ARG C C 1
ATOM 5344 O O . ARG C 1 4 ? 87.364 60.790 30.560 1.00 40.81 2 ARG C O 1
ATOM 5352 N N . ILE C 1 5 ? 86.800 59.207 32.042 1.00 39.56 3 ILE C N 1
ATOM 5353 C CA . ILE C 1 5 ? 85.383 59.280 31.720 1.00 37.70 3 ILE C CA 1
ATOM 5354 C C . ILE C 1 5 ? 84.639 60.020 32.822 1.00 36.60 3 ILE C C 1
ATOM 5355 O O . ILE C 1 5 ? 84.880 59.790 33.982 1.00 36.15 3 ILE C O 1
ATOM 5360 N N . GLY C 1 6 ? 83.741 60.919 32.443 1.00 36.94 4 GLY C N 1
ATOM 5361 C CA . GLY C 1 6 ? 82.733 61.449 33.376 1.00 36.79 4 GLY C CA 1
ATOM 5362 C C . GLY C 1 6 ? 81.344 60.889 33.063 1.00 36.66 4 GLY C C 1
ATOM 5363 O O . GLY C 1 6 ? 80.933 60.844 31.896 1.00 37.09 4 GLY C O 1
ATOM 5364 N N . VAL C 1 7 ? 80.637 60.463 34.107 1.00 36.58 5 VAL C N 1
ATOM 5365 C CA . VAL C 1 7 ? 79.293 59.889 34.021 1.00 36.50 5 VAL C CA 1
ATOM 5366 C C . VAL C 1 7 ? 78.255 60.859 34.633 1.00 37.06 5 VAL C C 1
ATOM 5367 O O . VAL C 1 7 ? 78.364 61.221 35.803 1.00 37.26 5 VAL C O 1
ATOM 5371 N N . ILE C 1 8 ? 77.269 61.293 33.838 1.00 37.08 6 ILE C N 1
ATOM 5372 C CA . ILE C 1 8 ? 76.221 62.206 34.318 1.00 36.52 6 ILE C CA 1
ATOM 5373 C C . ILE C 1 8 ? 74.934 61.430 34.612 1.00 36.72 6 ILE C C 1
ATOM 5374 O O . ILE C 1 8 ? 74.378 60.767 33.730 1.00 36.54 6 ILE C O 1
ATOM 5379 N N . GLY C 1 9 ? 74.460 61.501 35.847 1.00 36.98 7 GLY C N 1
ATOM 5380 C CA . GLY C 1 9 ? 73.211 60.842 36.224 1.00 37.24 7 GLY C CA 1
ATOM 5381 C C . GLY C 1 9 ? 73.455 59.430 36.717 1.00 38.02 7 GLY C C 1
ATOM 5382 O O . GLY C 1 9 ? 73.809 58.557 35.941 1.00 38.61 7 GLY C O 1
ATOM 5383 N N . LEU C 1 10 ? 73.260 59.203 38.009 1.00 37.86 8 LEU C N 1
ATOM 5384 C CA . LEU C 1 10 ? 73.554 57.911 38.625 1.00 38.51 8 LEU C CA 1
ATOM 5385 C C . LEU C 1 10 ? 72.308 57.139 39.013 1.00 38.82 8 LEU C C 1
ATOM 5386 O O . LEU C 1 10 ? 72.165 56.691 40.153 1.00 39.27 8 LEU C O 1
ATOM 5391 N N . GLY C 1 11 ? 71.407 56.967 38.056 1.00 38.91 9 GLY C N 1
ATOM 5392 C CA . GLY C 1 11 ? 70.303 56.066 38.247 1.00 38.53 9 GLY C CA 1
ATOM 5393 C C . GLY C 1 11 ? 70.785 54.644 38.025 1.00 38.57 9 GLY C C 1
ATOM 5394 O O . GLY C 1 11 ? 71.977 54.313 38.184 1.00 38.48 9 GLY C O 1
ATOM 5395 N N . ARG C 1 12 ? 69.849 53.796 37.647 1.00 37.64 10 ARG C N 1
ATOM 5396 C CA . ARG C 1 12 ? 70.128 52.392 37.581 1.00 38.02 10 ARG C CA 1
ATOM 5397 C C . ARG C 1 12 ? 71.255 52.144 36.595 1.00 36.69 10 ARG C C 1
ATOM 5398 O O . ARG C 1 12 ? 72.189 51.391 36.877 1.00 36.64 10 ARG C O 1
ATOM 5406 N N . ILE C 1 13 ? 71.153 52.746 35.423 1.00 35.34 11 ILE C N 1
ATOM 5407 C CA . ILE C 1 13 ? 72.107 52.431 34.371 1.00 34.67 11 ILE C CA 1
ATOM 5408 C C . ILE C 1 13 ? 73.423 53.192 34.510 1.00 34.46 11 ILE C C 1
ATOM 5409 O O . ILE C 1 13 ? 74.495 52.605 34.299 1.00 34.88 11 ILE C O 1
ATOM 5414 N N . GLY C 1 14 ? 73.339 54.481 34.863 1.00 34.24 12 GLY C N 1
ATOM 5415 C CA . GLY C 1 14 ? 74.514 55.308 35.138 1.00 33.03 12 GLY C CA 1
ATOM 5416 C C . GLY C 1 14 ? 75.423 54.618 36.132 1.00 32.62 12 GLY C C 1
ATOM 5417 O O . GLY C 1 14 ? 76.626 54.507 35.915 1.00 32.47 12 GLY C O 1
ATOM 5418 N N . THR C 1 15 ? 74.826 54.147 37.222 1.00 32.97 13 THR C N 1
ATOM 5419 C CA . THR C 1 15 ? 75.521 53.402 38.257 1.00 33.20 13 THR C CA 1
ATOM 5420 C C . THR C 1 15 ? 76.166 52.126 37.701 1.00 33.10 13 THR C C 1
ATOM 5421 O O . THR C 1 15 ? 77.261 51.744 38.137 1.00 33.47 13 THR C O 1
ATOM 5425 N N . ILE C 1 16 ? 75.505 51.442 36.763 1.00 32.57 14 ILE C N 1
ATOM 5426 C CA . ILE C 1 16 ? 76.129 50.245 36.178 1.00 31.99 14 ILE C CA 1
ATOM 5427 C C . ILE C 1 16 ? 77.325 50.655 35.315 1.00 31.71 14 ILE C C 1
ATOM 5428 O O . ILE C 1 16 ? 78.398 50.067 35.399 1.00 31.89 14 ILE C O 1
ATOM 5433 N N . HIS C 1 17 ? 77.169 51.669 34.483 1.00 31.95 15 HIS C N 1
ATOM 5434 C CA . HIS C 1 17 ? 78.317 52.097 33.704 1.00 32.77 15 HIS C CA 1
ATOM 5435 C C . HIS C 1 17 ? 79.460 52.519 34.638 1.00 34.85 15 HIS C C 1
ATOM 5436 O O . HIS C 1 17 ? 80.622 52.176 34.398 1.00 35.01 15 HIS C O 1
ATOM 5443 N N . ALA C 1 18 ? 79.124 53.274 35.686 1.00 36.06 16 ALA C N 1
ATOM 5444 C CA . ALA C 1 18 ? 80.130 53.822 36.583 1.00 37.95 16 ALA C CA 1
ATOM 5445 C C . ALA C 1 18 ? 80.937 52.689 37.186 1.00 38.73 16 ALA C C 1
ATOM 5446 O O . ALA C 1 18 ? 82.170 52.751 37.219 1.00 39.23 16 ALA C O 1
ATOM 5448 N N . GLU C 1 19 ? 80.248 51.636 37.625 1.00 39.48 17 GLU C N 1
ATOM 5449 C CA . GLU C 1 19 ? 80.906 50.537 38.310 1.00 40.08 17 GLU C CA 1
ATOM 5450 C C . GLU C 1 19 ? 81.671 49.603 37.382 1.00 40.34 17 GLU C C 1
ATOM 5451 O O . GLU C 1 19 ? 82.668 49.003 37.784 1.00 39.66 17 GLU C O 1
ATOM 5457 N N . ASN C 1 20 ? 81.198 49.464 36.144 1.00 40.44 18 ASN C N 1
ATOM 5458 C CA . ASN C 1 20 ? 81.882 48.616 35.178 1.00 41.21 18 ASN C CA 1
ATOM 5459 C C . ASN C 1 20 ? 83.231 49.215 34.805 1.00 42.12 18 ASN C C 1
ATOM 5460 O O . ASN C 1 20 ? 84.123 48.508 34.360 1.00 41.99 18 ASN C O 1
ATOM 5465 N N . LEU C 1 21 ? 83.389 50.522 34.952 1.00 43.91 19 LEU C N 1
ATOM 5466 C CA . LEU C 1 21 ? 84.642 51.142 34.517 1.00 45.85 19 LEU C CA 1
ATOM 5467 C C . LEU C 1 21 ? 85.872 50.498 35.204 1.00 47.83 19 LEU C C 1
ATOM 5468 O O . LEU C 1 21 ? 86.917 50.364 34.581 1.00 48.09 19 LEU C O 1
ATOM 5473 N N . LYS C 1 22 ? 85.716 50.053 36.455 1.00 49.64 20 LYS C N 1
ATOM 5474 C CA . LYS C 1 22 ? 86.725 49.251 37.162 1.00 51.67 20 LYS C CA 1
ATOM 5475 C C . LYS C 1 22 ? 87.140 47.970 36.428 1.00 53.04 20 LYS C C 1
ATOM 5476 O O . LYS C 1 22 ? 88.261 47.489 36.602 1.00 53.08 20 LYS C O 1
ATOM 5482 N N . MET C 1 23 ? 86.214 47.404 35.653 1.00 54.41 21 MET C N 1
ATOM 5483 C CA . MET C 1 23 ? 86.447 46.191 34.854 1.00 55.55 21 MET C CA 1
ATOM 5484 C C . MET C 1 23 ? 87.063 46.491 33.485 1.00 55.52 21 MET C C 1
ATOM 5485 O O . MET C 1 23 ? 87.330 45.571 32.707 1.00 55.75 21 MET C O 1
ATOM 5490 N N . ILE C 1 24 ? 87.275 47.771 33.189 1.00 55.38 22 ILE C N 1
ATOM 5491 C CA . ILE C 1 24 ? 87.801 48.186 31.892 1.00 55.55 22 ILE C CA 1
ATOM 5492 C C . ILE C 1 24 ? 89.197 48.816 31.995 1.00 55.98 22 ILE C C 1
ATOM 5493 O O . ILE C 1 24 ? 90.076 48.533 31.163 1.00 56.81 22 ILE C O 1
ATOM 5498 N N . ALA C 1 27 ? 90.421 52.476 30.964 1.00 44.96 25 ALA C N 1
ATOM 5499 C CA . ALA C 1 27 ? 89.627 53.670 31.140 1.00 43.83 25 ALA C CA 1
ATOM 5500 C C . ALA C 1 27 ? 89.321 53.859 32.603 1.00 44.10 25 ALA C C 1
ATOM 5501 O O . ALA C 1 27 ? 89.190 52.894 33.354 1.00 44.33 25 ALA C O 1
ATOM 5503 N N . ILE C 1 28 ? 89.168 55.118 32.993 1.00 44.14 26 ILE C N 1
ATOM 5504 C CA . ILE C 1 28 ? 89.045 55.481 34.388 1.00 44.19 26 ILE C CA 1
ATOM 5505 C C . ILE C 1 28 ? 87.763 56.289 34.653 1.00 43.46 26 ILE C C 1
ATOM 5506 O O . ILE C 1 28 ? 87.395 57.177 33.882 1.00 43.04 26 ILE C O 1
ATOM 5511 N N . LEU C 1 29 ? 87.056 55.931 35.713 1.00 43.58 27 LEU C N 1
ATOM 5512 C CA . LEU C 1 29 ? 85.966 56.767 36.203 1.00 44.21 27 LEU C CA 1
ATOM 5513 C C . LEU C 1 29 ? 86.587 57.976 36.901 1.00 45.27 27 LEU C C 1
ATOM 5514 O O . LEU C 1 29 ? 86.941 57.908 38.063 1.00 45.38 27 LEU C O 1
ATOM 5519 N N . TYR C 1 30 ? 86.718 59.080 36.181 1.00 46.90 28 TYR C N 1
ATOM 5520 C CA . TYR C 1 30 ? 87.309 60.278 36.729 1.00 48.43 28 TYR C CA 1
ATOM 5521 C C . TYR C 1 30 ? 86.273 61.143 37.486 1.00 48.71 28 TYR C C 1
ATOM 5522 O O . TYR C 1 30 ? 86.471 61.491 38.650 1.00 49.07 28 TYR C O 1
ATOM 5531 N N . ALA C 1 31 ? 85.164 61.464 36.831 1.00 48.90 29 ALA C N 1
ATOM 5532 C CA . ALA C 1 31 ? 84.161 62.366 37.398 1.00 48.75 29 ALA C CA 1
ATOM 5533 C C . ALA C 1 31 ? 82.764 61.760 37.343 1.00 49.09 29 ALA C C 1
ATOM 5534 O O . ALA C 1 31 ? 82.418 61.060 36.377 1.00 48.43 29 ALA C O 1
ATOM 5536 N N . ILE C 1 32 ? 81.976 62.033 38.382 1.00 49.31 30 ILE C N 1
ATOM 5537 C CA . ILE C 1 32 ? 80.541 61.725 38.410 1.00 50.01 30 ILE C CA 1
ATOM 5538 C C . ILE C 1 32 ? 79.692 62.961 38.726 1.00 51.11 30 ILE C C 1
ATOM 5539 O O . ILE C 1 32 ? 80.134 63.886 39.424 1.00 51.14 30 ILE C O 1
ATOM 5544 N N . SER C 1 33 ? 78.458 62.953 38.233 1.00 51.87 31 SER C N 1
ATOM 5545 C CA . SER C 1 33 ? 77.515 64.057 38.446 1.00 52.23 31 SER C CA 1
ATOM 5546 C C . SER C 1 33 ? 76.080 63.530 38.625 1.00 52.85 31 SER C C 1
ATOM 5547 O O . SER C 1 33 ? 75.660 62.609 37.926 1.00 51.93 31 SER C O 1
ATOM 5550 N N . ASP C 1 34 ? 75.347 64.104 39.580 1.00 53.66 32 ASP C N 1
ATOM 5551 C CA . ASP C 1 34 ? 73.929 63.781 39.796 1.00 54.54 32 ASP C CA 1
ATOM 5552 C C . ASP C 1 34 ? 73.295 64.914 40.609 1.00 55.22 32 ASP C C 1
ATOM 5553 O O . ASP C 1 34 ? 73.930 65.445 41.520 1.00 55.41 32 ASP C O 1
ATOM 5558 N N . VAL C 1 35 ? 72.066 65.303 40.276 1.00 55.84 33 VAL C N 1
ATOM 5559 C CA . VAL C 1 35 ? 71.418 66.422 40.982 1.00 56.45 33 VAL C CA 1
ATOM 5560 C C . VAL C 1 35 ? 71.167 66.113 42.462 1.00 56.83 33 VAL C C 1
ATOM 5561 O O . VAL C 1 35 ? 71.019 67.026 43.269 1.00 57.19 33 VAL C O 1
ATOM 5565 N N . ARG C 1 36 ? 71.149 64.837 42.830 1.00 57.17 34 ARG C N 1
ATOM 5566 C CA . ARG C 1 36 ? 70.873 64.466 44.216 1.00 57.70 34 ARG C CA 1
ATOM 5567 C C . ARG C 1 36 ? 72.122 64.467 45.116 1.00 58.60 34 ARG C C 1
ATOM 5568 O O . ARG C 1 36 ? 72.875 63.484 45.170 1.00 58.62 34 ARG C O 1
ATOM 5576 N N . GLU C 1 37 ? 72.319 65.579 45.829 1.00 59.01 35 GLU C N 1
ATOM 5577 C CA . GLU C 1 37 ? 73.411 65.751 46.795 1.00 59.21 35 GLU C CA 1
ATOM 5578 C C . GLU C 1 37 ? 73.783 64.473 47.556 1.00 59.64 35 GLU C C 1
ATOM 5579 O O . GLU C 1 37 ? 74.958 64.146 47.709 1.00 59.32 35 GLU C O 1
ATOM 5581 N N . ASP C 1 38 ? 72.775 63.768 48.051 1.00 60.29 36 ASP C N 1
ATOM 5582 C CA . ASP C 1 38 ? 73.008 62.597 48.888 1.00 61.14 36 ASP C CA 1
ATOM 5583 C C . ASP C 1 38 ? 73.532 61.442 48.070 1.00 61.07 36 ASP C C 1
ATOM 5584 O O . ASP C 1 38 ? 74.522 60.815 48.440 1.00 61.44 36 ASP C O 1
ATOM 5589 N N . ARG C 1 39 ? 72.838 61.150 46.974 1.00 60.75 37 ARG C N 1
ATOM 5590 C CA . ARG C 1 39 ? 73.228 60.067 46.079 1.00 60.50 37 ARG C CA 1
ATOM 5591 C C . ARG C 1 39 ? 74.633 60.332 45.552 1.00 60.60 37 ARG C C 1
ATOM 5592 O O . ARG C 1 39 ? 75.413 59.406 45.332 1.00 60.60 37 ARG C O 1
ATOM 5600 N N . LEU C 1 40 ? 74.956 61.606 45.364 1.00 60.34 38 LEU C N 1
ATOM 5601 C CA . LEU C 1 40 ? 76.247 61.976 44.824 1.00 60.43 38 LEU C CA 1
ATOM 5602 C C . LEU C 1 40 ? 77.398 61.705 45.804 1.00 60.89 38 LEU C C 1
ATOM 5603 O O . LEU C 1 40 ? 78.388 61.054 45.463 1.00 60.68 38 LEU C O 1
ATOM 5608 N N . ARG C 1 41 ? 77.263 62.215 47.022 1.00 61.40 39 ARG C N 1
ATOM 5609 C CA . ARG C 1 41 ? 78.267 62.016 48.056 1.00 62.31 39 ARG C CA 1
ATOM 5610 C C . ARG C 1 41 ? 78.417 60.525 48.340 1.00 62.50 39 ARG C C 1
ATOM 5611 O O . ARG C 1 41 ? 79.514 60.004 48.528 1.00 62.42 39 ARG C O 1
ATOM 5619 N N . GLU C 1 42 ? 77.286 59.848 48.399 1.00 63.10 40 GLU C N 1
ATOM 5620 C CA . GLU C 1 42 ? 77.266 58.437 48.681 1.00 64.03 40 GLU C CA 1
ATOM 5621 C C . GLU C 1 42 ? 77.982 57.622 47.595 1.00 64.48 40 GLU C C 1
ATOM 5622 O O . GLU C 1 42 ? 78.522 56.562 47.875 1.00 64.44 40 GLU C O 1
ATOM 5628 N N . MET C 1 43 ? 77.995 58.114 46.359 1.00 65.13 41 MET C N 1
ATOM 5629 C CA . MET C 1 43 ? 78.631 57.366 45.262 1.00 65.53 41 MET C CA 1
ATOM 5630 C C . MET C 1 43 ? 80.092 57.786 45.059 1.00 65.86 41 MET C C 1
ATOM 5631 O O . MET C 1 43 ? 80.935 56.970 44.689 1.00 65.88 41 MET C O 1
ATOM 5636 N N . LYS C 1 44 ? 80.398 59.056 45.291 1.00 66.09 42 LYS C N 1
ATOM 5637 C CA . LYS C 1 44 ? 81.786 59.484 45.207 1.00 66.58 42 LYS C CA 1
ATOM 5638 C C . LYS C 1 44 ? 82.591 58.626 46.179 1.00 66.95 42 LYS C C 1
ATOM 5639 O O . LYS C 1 44 ? 83.641 58.076 45.845 1.00 66.69 42 LYS C O 1
ATOM 5645 N N . GLU C 1 45 ? 82.064 58.485 47.385 1.00 67.57 43 GLU C N 1
ATOM 5646 C CA . GLU C 1 45 ? 82.769 57.772 48.423 1.00 68.40 43 GLU C CA 1
ATOM 5647 C C . GLU C 1 45 ? 82.962 56.327 47.990 1.00 68.34 43 GLU C C 1
ATOM 5648 O O . GLU C 1 45 ? 84.094 55.879 47.804 1.00 68.50 43 GLU C O 1
ATOM 5654 N N . LYS C 1 46 ? 81.838 55.622 47.831 1.00 68.09 44 LYS C N 1
ATOM 5655 C CA . LYS C 1 46 ? 81.803 54.181 47.601 1.00 67.69 44 LYS C CA 1
ATOM 5656 C C . LYS C 1 46 ? 82.542 53.733 46.335 1.00 67.26 44 LYS C C 1
ATOM 5657 O O . LYS C 1 46 ? 83.018 52.600 46.266 1.00 67.02 44 LYS C O 1
ATOM 5663 N N . LEU C 1 47 ? 82.623 54.614 45.337 1.00 66.50 45 LEU C N 1
ATOM 5664 C CA . LEU C 1 47 ? 83.336 54.308 44.096 1.00 65.84 45 LEU C CA 1
ATOM 5665 C C . LEU C 1 47 ? 84.731 54.941 44.096 1.00 65.42 45 LEU C C 1
ATOM 5666 O O . LEU C 1 47 ? 85.519 54.726 43.172 1.00 65.62 45 LEU C O 1
ATOM 5671 N N . GLY C 1 48 ? 85.036 55.723 45.125 1.00 64.46 46 GLY C N 1
ATOM 5672 C CA . GLY C 1 48 ? 86.312 56.431 45.189 1.00 63.39 46 GLY C CA 1
ATOM 5673 C C . GLY C 1 48 ? 86.621 57.283 43.969 1.00 62.83 46 GLY C C 1
ATOM 5674 O O . GLY C 1 48 ? 87.681 57.146 43.359 1.00 62.59 46 GLY C O 1
ATOM 5675 N N . VAL C 1 49 ? 85.708 58.187 43.621 1.00 62.27 47 VAL C N 1
ATOM 5676 C CA . VAL C 1 49 ? 85.865 59.014 42.419 1.00 61.79 47 VAL C CA 1
ATOM 5677 C C . VAL C 1 49 ? 86.554 60.356 42.672 1.00 61.59 47 VAL C C 1
ATOM 5678 O O . VAL C 1 49 ? 86.308 61.020 43.679 1.00 61.91 47 VAL C O 1
ATOM 5682 N N . GLU C 1 50 ? 87.404 60.779 41.744 1.00 61.38 48 GLU C N 1
ATOM 5683 C CA . GLU C 1 50 ? 88.139 62.019 41.975 1.00 61.18 48 GLU C CA 1
ATOM 5684 C C . GLU C 1 50 ? 87.208 63.227 42.082 1.00 60.55 48 GLU C C 1
ATOM 5685 O O . GLU C 1 50 ? 87.119 63.839 43.148 1.00 60.65 48 GLU C O 1
ATOM 5691 N N . LYS C 1 51 ? 86.522 63.561 40.988 1.00 59.37 49 LYS C N 1
ATOM 5692 C CA . LYS C 1 51 ? 85.570 64.668 40.975 1.00 58.39 49 LYS C CA 1
ATOM 5693 C C . LYS C 1 51 ? 84.107 64.229 41.185 1.00 58.20 49 LYS C C 1
ATOM 5694 O O . LYS C 1 51 ? 83.702 63.119 40.803 1.00 57.28 49 LYS C O 1
ATOM 5700 N N . ALA C 1 52 ? 83.328 65.114 41.809 1.00 57.50 50 ALA C N 1
ATOM 5701 C CA . ALA C 1 52 ? 81.880 64.943 41.952 1.00 56.87 50 ALA C CA 1
ATOM 5702 C C . ALA C 1 52 ? 81.191 66.300 41.793 1.00 56.71 50 ALA C C 1
ATOM 5703 O O . ALA C 1 52 ? 81.350 67.188 42.635 1.00 56.86 50 ALA C O 1
ATOM 5705 N N . TYR C 1 53 ? 80.440 66.455 40.708 1.00 56.21 51 TYR C N 1
ATOM 5706 C CA . TYR C 1 53 ? 79.766 67.708 40.386 1.00 56.07 51 TYR C CA 1
ATOM 5707 C C . TYR C 1 53 ? 78.258 67.563 40.511 1.00 56.10 51 TYR C C 1
ATOM 5708 O O . TYR C 1 53 ? 77.664 66.723 39.835 1.00 56.05 51 TYR C O 1
ATOM 5717 N N . LYS C 1 54 ? 77.620 68.385 41.338 1.00 56.11 52 LYS C N 1
ATOM 5718 C CA . LYS C 1 54 ? 76.157 68.441 41.280 1.00 56.38 52 LYS C CA 1
ATOM 5719 C C . LYS C 1 54 ? 75.649 69.147 40.006 1.00 55.85 52 LYS C C 1
ATOM 5720 O O . LYS C 1 54 ? 74.512 68.943 39.592 1.00 55.41 52 LYS C O 1
ATOM 5726 N N . ASP C 1 55 ? 76.513 69.935 39.372 1.00 55.07 53 ASP C N 1
ATOM 5727 C CA . ASP C 1 55 ? 76.178 70.596 38.119 1.00 54.61 53 ASP C CA 1
ATOM 5728 C C . ASP C 1 55 ? 76.858 69.911 36.927 1.00 54.11 53 ASP C C 1
ATOM 5729 O O . ASP C 1 55 ? 78.074 69.988 36.764 1.00 53.82 53 ASP C O 1
ATOM 5734 N N . PRO C 1 56 ? 76.067 69.223 36.093 1.00 53.51 54 PRO C N 1
ATOM 5735 C CA . PRO C 1 56 ? 76.584 68.449 34.974 1.00 52.74 54 PRO C CA 1
ATOM 5736 C C . PRO C 1 56 ? 77.425 69.280 34.014 1.00 52.45 54 PRO C C 1
ATOM 5737 O O . PRO C 1 56 ? 78.374 68.764 33.406 1.00 51.95 54 PRO C O 1
ATOM 5741 N N . HIS C 1 57 ? 77.086 70.557 33.855 1.00 52.16 55 HIS C N 1
ATOM 5742 C CA . HIS C 1 57 ? 77.831 71.392 32.911 1.00 51.80 55 HIS C CA 1
ATOM 5743 C C . HIS C 1 57 ? 79.256 71.615 33.376 1.00 51.50 55 HIS C C 1
ATOM 5744 O O . HIS C 1 57 ? 80.137 71.927 32.585 1.00 51.22 55 HIS C O 1
ATOM 5751 N N . GLU C 1 58 ? 79.466 71.463 34.675 1.00 51.33 56 GLU C N 1
ATOM 5752 C CA . GLU C 1 58 ? 80.796 71.550 35.245 1.00 51.47 56 GLU C CA 1
ATOM 5753 C C . GLU C 1 58 ? 81.589 70.360 34.752 1.00 50.83 56 GLU C C 1
ATOM 5754 O O . GLU C 1 58 ? 82.669 70.509 34.194 1.00 50.61 56 GLU C O 1
ATOM 5760 N N . LEU C 1 59 ? 81.028 69.174 34.965 1.00 50.34 57 LEU C N 1
ATOM 5761 C CA . LEU C 1 59 ? 81.672 67.931 34.554 1.00 49.52 57 LEU C CA 1
ATOM 5762 C C . LEU C 1 59 ? 82.087 67.934 33.089 1.00 49.39 57 LEU C C 1
ATOM 5763 O O . LEU C 1 59 ? 83.202 67.537 32.752 1.00 48.93 57 LEU C O 1
ATOM 5768 N N . ILE C 1 60 ? 81.186 68.380 32.222 1.00 49.46 58 ILE C N 1
ATOM 5769 C CA . ILE C 1 60 ? 81.442 68.419 30.780 1.00 50.13 58 ILE C CA 1
ATOM 5770 C C . ILE C 1 60 ? 82.570 69.381 30.434 1.00 51.06 58 ILE C C 1
ATOM 5771 O O . ILE C 1 60 ? 83.316 69.167 29.468 1.00 50.81 58 ILE C O 1
ATOM 5776 N N . GLU C 1 61 ? 82.676 70.453 31.220 1.00 52.18 59 GLU C N 1
ATOM 5777 C CA . GLU C 1 61 ? 83.672 71.506 30.984 1.00 53.32 59 GLU C CA 1
ATOM 5778 C C . GLU C 1 61 ? 85.007 71.202 31.663 1.00 53.06 59 GLU C C 1
ATOM 5779 O O . GLU C 1 61 ? 86.023 71.816 31.355 1.00 53.06 59 GLU C O 1
ATOM 5785 N N . ASP C 1 62 ? 85.008 70.243 32.582 1.00 52.83 60 ASP C N 1
ATOM 5786 C CA . ASP C 1 62 ? 86.251 69.844 33.219 1.00 52.30 60 ASP C CA 1
ATOM 5787 C C . ASP C 1 62 ? 87.245 69.454 32.122 1.00 52.45 60 ASP C C 1
ATOM 5788 O O . ASP C 1 62 ? 86.933 68.636 31.245 1.00 52.58 60 ASP C O 1
ATOM 5793 N N . PRO C 1 63 ? 88.448 70.053 32.145 1.00 52.17 61 PRO C N 1
ATOM 5794 C CA . PRO C 1 63 ? 89.428 69.798 31.082 1.00 51.58 61 PRO C CA 1
ATOM 5795 C C . PRO C 1 63 ? 90.051 68.406 31.191 1.00 50.46 61 PRO C C 1
ATOM 5796 O O . PRO C 1 63 ? 90.622 67.917 30.226 1.00 50.25 61 PRO C O 1
ATOM 5800 N N . ASN C 1 64 ? 89.919 67.766 32.349 1.00 49.34 62 ASN C N 1
ATOM 5801 C CA . ASN C 1 64 ? 90.442 66.408 32.547 1.00 48.91 62 ASN C CA 1
ATOM 5802 C C . ASN C 1 64 ? 89.453 65.279 32.206 1.00 47.91 62 ASN C C 1
ATOM 5803 O O . ASN C 1 64 ? 89.730 64.097 32.466 1.00 47.95 62 ASN C O 1
ATOM 5808 N N . VAL C 1 65 ? 88.294 65.647 31.674 1.00 46.47 63 VAL C N 1
ATOM 5809 C CA . VAL C 1 65 ? 87.299 64.659 31.237 1.00 44.90 63 VAL C CA 1
ATOM 5810 C C . VAL C 1 65 ? 87.416 64.505 29.739 1.00 43.87 63 VAL C C 1
ATOM 5811 O O . VAL C 1 65 ? 87.313 65.480 28.993 1.00 44.28 63 VAL C O 1
ATOM 5815 N N . ASP C 1 66 ? 87.678 63.281 29.294 1.00 43.04 64 ASP C N 1
ATOM 5816 C CA . ASP C 1 66 ? 87.943 63.033 27.888 1.00 41.80 64 ASP C CA 1
ATOM 5817 C C . ASP C 1 66 ? 86.658 62.654 27.119 1.00 41.52 64 ASP C C 1
ATOM 5818 O O . ASP C 1 66 ? 86.504 62.967 25.917 1.00 41.63 64 ASP C O 1
ATOM 5823 N N . ALA C 1 67 ? 85.758 61.954 27.809 1.00 39.72 65 ALA C N 1
ATOM 5824 C CA . ALA C 1 67 ? 84.543 61.450 27.188 1.00 38.23 65 ALA C CA 1
ATOM 5825 C C . ALA C 1 67 ? 83.453 61.480 28.235 1.00 37.01 65 ALA C C 1
ATOM 5826 O O . ALA C 1 67 ? 83.727 61.241 29.408 1.00 36.38 65 ALA C O 1
ATOM 5828 N N . VAL C 1 68 ? 82.214 61.746 27.814 1.00 35.93 66 VAL C N 1
ATOM 5829 C CA . VAL C 1 68 ? 81.089 61.805 28.762 1.00 34.11 66 VAL C CA 1
ATOM 5830 C C . VAL C 1 68 ? 80.021 60.735 28.488 1.00 33.50 66 VAL C C 1
ATOM 5831 O O . VAL C 1 68 ? 79.652 60.524 27.337 1.00 33.09 66 VAL C O 1
ATOM 5835 N N . LEU C 1 69 ? 79.523 60.107 29.555 1.00 32.89 67 LEU C N 1
ATOM 5836 C CA . LEU C 1 69 ? 78.322 59.249 29.512 1.00 32.76 67 LEU C CA 1
ATOM 5837 C C . LEU C 1 69 ? 77.107 60.020 30.021 1.00 32.31 67 LEU C C 1
ATOM 5838 O O . LEU C 1 69 ? 77.020 60.340 31.204 1.00 32.45 67 LEU C O 1
ATOM 5843 N N . VAL C 1 70 ? 76.171 60.323 29.133 1.00 32.56 68 VAL C N 1
ATOM 5844 C CA . VAL C 1 70 ? 74.918 60.971 29.537 1.00 33.33 68 VAL C CA 1
ATOM 5845 C C . VAL C 1 70 ? 73.846 59.911 29.891 1.00 33.58 68 VAL C C 1
ATOM 5846 O O . VAL C 1 70 ? 73.260 59.282 29.009 1.00 32.95 68 VAL C O 1
ATOM 5850 N N . CYS C 1 71 ? 73.619 59.711 31.185 1.00 34.37 69 CYS C N 1
ATOM 5851 C CA . CYS C 1 71 ? 72.693 58.705 31.694 1.00 35.91 69 CYS C CA 1
ATOM 5852 C C . CYS C 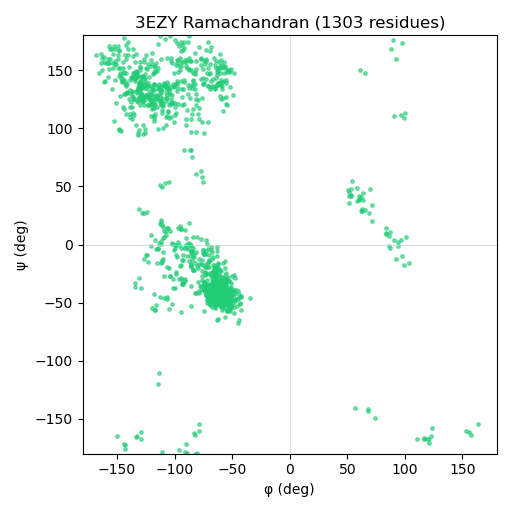1 71 ? 71.645 59.327 32.591 1.00 36.64 69 CYS C C 1
ATOM 5853 O O . CYS C 1 71 ? 71.132 58.663 33.496 1.00 37.22 69 CYS C O 1
ATOM 5856 N N . SER C 1 72 ? 71.333 60.595 32.359 1.00 37.48 70 SER C N 1
ATOM 5857 C CA . SER C 1 72 ? 70.281 61.274 33.145 1.00 38.79 70 SER C CA 1
ATOM 5858 C C . SER C 1 72 ? 68.907 61.096 32.446 1.00 39.84 70 SER C C 1
ATOM 5859 O O . SER C 1 72 ? 68.802 60.347 31.476 1.00 40.00 70 SER C O 1
ATOM 5862 N N . SER C 1 73 ? 67.867 61.786 32.916 1.00 41.04 71 SER C N 1
ATOM 5863 C CA . SER C 1 73 ? 66.543 61.672 32.303 1.00 41.54 71 SER C CA 1
ATOM 5864 C C . SER C 1 73 ? 66.500 62.148 30.872 1.00 41.05 71 SER C C 1
ATOM 5865 O O . SER C 1 73 ? 67.213 63.069 30.481 1.00 40.87 71 SER C O 1
ATOM 5868 N N . THR C 1 74 ? 65.630 61.510 30.101 1.00 40.71 72 THR C N 1
ATOM 5869 C CA . THR C 1 74 ? 65.543 61.737 28.676 1.00 41.26 72 THR C CA 1
ATOM 5870 C C . THR C 1 74 ? 65.380 63.208 28.294 1.00 41.81 72 THR C C 1
ATOM 5871 O O . THR C 1 74 ? 65.844 63.621 27.240 1.00 40.44 72 THR C O 1
ATOM 5875 N N . ASN C 1 75 ? 64.727 63.994 29.148 1.00 42.85 73 ASN C N 1
ATOM 5876 C CA . ASN C 1 75 ? 64.487 65.396 28.806 1.00 44.51 73 ASN C CA 1
ATOM 5877 C C . ASN C 1 75 ? 65.769 66.248 28.945 1.00 44.50 73 ASN C C 1
ATOM 5878 O O . ASN C 1 75 ? 65.860 67.343 28.386 1.00 44.55 73 ASN C O 1
ATOM 5883 N N . THR C 1 76 ? 66.761 65.735 29.673 1.00 43.71 74 THR C N 1
ATOM 5884 C CA . THR C 1 76 ? 68.036 66.433 29.803 1.00 43.50 74 THR C CA 1
ATOM 5885 C C . THR C 1 76 ? 68.993 66.100 28.646 1.00 43.04 74 THR C C 1
ATOM 5886 O O . THR C 1 76 ? 69.919 66.863 28.363 1.00 42.60 74 THR C O 1
ATOM 5890 N N . HIS C 1 77 ? 68.738 64.997 27.941 1.00 42.50 75 HIS C N 1
ATOM 5891 C CA . HIS C 1 77 ? 69.712 64.441 26.977 1.00 42.40 75 HIS C CA 1
ATOM 5892 C C . HIS C 1 77 ? 70.182 65.437 25.935 1.00 42.80 75 HIS C C 1
ATOM 5893 O O . HIS C 1 77 ? 71.377 65.585 25.705 1.00 42.84 75 HIS C O 1
ATOM 5900 N N . SER C 1 78 ? 69.231 66.075 25.266 1.00 43.35 76 SER C N 1
ATOM 5901 C CA . SER C 1 78 ? 69.533 66.940 24.138 1.00 44.19 76 SER C CA 1
ATOM 5902 C C . SER C 1 78 ? 70.468 68.077 24.530 1.00 44.80 76 SER C C 1
ATOM 5903 O O . SER C 1 78 ? 71.426 68.374 23.817 1.00 44.62 76 SER C O 1
ATOM 5906 N N . GLU C 1 79 ? 70.176 68.718 25.659 1.00 45.03 77 GLU C N 1
ATOM 5907 C CA . GLU C 1 79 ? 70.994 69.835 26.119 1.00 45.86 77 GLU C CA 1
ATOM 5908 C C . GLU C 1 79 ? 72.414 69.398 26.478 1.00 44.65 77 GLU C C 1
ATOM 5909 O O . GLU C 1 79 ? 73.387 70.018 26.052 1.00 44.41 77 GLU C O 1
ATOM 5915 N N . LEU C 1 80 ? 72.530 68.353 27.296 1.00 43.78 78 LEU C N 1
ATOM 5916 C CA . LEU C 1 80 ? 73.851 67.843 27.675 1.00 42.54 78 LEU C CA 1
ATOM 5917 C C . LEU C 1 80 ? 74.646 67.378 26.451 1.00 42.14 78 LEU C C 1
ATOM 5918 O O . LEU C 1 80 ? 75.854 67.560 26.395 1.00 42.41 78 LEU C O 1
ATOM 5923 N N . VAL C 1 81 ? 73.979 66.824 25.440 1.00 41.55 79 VAL C N 1
ATOM 5924 C CA . VAL C 1 81 ? 74.722 66.270 24.310 1.00 40.35 79 VAL C CA 1
ATOM 5925 C C . VAL C 1 81 ? 75.283 67.372 23.411 1.00 40.88 79 VAL C C 1
ATOM 5926 O O . VAL C 1 81 ? 76.412 67.274 22.855 1.00 40.26 79 VAL C O 1
ATOM 5930 N N . ILE C 1 82 ? 74.479 68.414 23.253 1.00 40.79 80 ILE C N 1
ATOM 5931 C CA . ILE C 1 82 ? 74.886 69.587 22.494 1.00 41.27 80 ILE C CA 1
ATOM 5932 C C . ILE C 1 82 ? 75.996 70.336 23.261 1.00 41.64 80 ILE C C 1
ATOM 5933 O O . ILE C 1 82 ? 76.955 70.835 22.659 1.00 42.49 80 ILE C O 1
ATOM 5938 N N . ALA C 1 83 ? 75.877 70.348 24.584 1.00 41.46 81 ALA C N 1
ATOM 5939 C CA . ALA C 1 83 ? 76.903 70.885 25.471 1.00 41.98 81 ALA C CA 1
ATOM 5940 C C . ALA C 1 83 ? 78.222 70.120 25.451 1.00 42.45 81 ALA C C 1
ATOM 5941 O O . ALA C 1 83 ? 79.271 70.703 25.747 1.00 42.44 81 ALA C O 1
ATOM 5943 N N . CYS C 1 84 ? 78.184 68.814 25.190 1.00 42.23 82 CYS C N 1
ATOM 5944 C CA . CYS C 1 84 ? 79.433 68.054 25.077 1.00 42.19 82 CYS C CA 1
ATOM 5945 C C . CYS C 1 84 ? 80.050 68.412 23.738 1.00 42.94 82 CYS C C 1
ATOM 5946 O O . CYS C 1 84 ? 81.275 68.513 23.601 1.00 43.74 82 CYS C O 1
ATOM 5949 N N . ALA C 1 85 ? 79.178 68.607 22.750 1.00 43.53 83 ALA C N 1
ATOM 5950 C CA . ALA C 1 85 ? 79.576 68.979 21.405 1.00 43.70 83 ALA C CA 1
ATOM 5951 C C . ALA C 1 85 ? 80.320 70.309 21.440 1.00 44.49 83 ALA C C 1
ATOM 5952 O O . ALA C 1 85 ? 81.276 70.508 20.690 1.00 43.62 83 ALA C O 1
ATOM 5954 N N . LYS C 1 86 ? 79.845 71.217 22.300 1.00 45.02 84 LYS C N 1
ATOM 5955 C CA . LYS C 1 86 ? 80.388 72.576 22.387 1.00 45.77 84 LYS C CA 1
ATOM 5956 C C . LYS C 1 86 ? 81.748 72.527 23.043 1.00 46.02 84 LYS C C 1
ATOM 5957 O O . LYS C 1 86 ? 82.641 73.307 22.695 1.00 47.15 84 LYS C O 1
ATOM 5963 N N . ALA C 1 87 ? 81.906 71.616 23.994 1.00 45.31 85 ALA C N 1
ATOM 5964 C CA . ALA C 1 87 ? 83.138 71.522 24.749 1.00 45.23 85 ALA C CA 1
ATOM 5965 C C . ALA C 1 87 ? 84.084 70.484 24.146 1.00 45.40 85 ALA C C 1
ATOM 5966 O O . ALA C 1 87 ? 85.074 70.091 24.769 1.00 45.48 85 ALA C O 1
ATOM 5968 N N . LYS C 1 88 ? 83.781 70.052 22.931 1.00 45.23 86 LYS C N 1
ATOM 5969 C CA . LYS C 1 88 ? 84.612 69.064 22.252 1.00 45.53 86 LYS C CA 1
ATOM 5970 C C . LYS C 1 88 ? 84.839 67.796 23.099 1.00 44.56 86 LYS C C 1
ATOM 5971 O O . LYS C 1 88 ? 85.965 67.309 23.254 1.00 44.53 86 LYS C O 1
ATOM 5977 N N . LYS C 1 89 ? 83.754 67.261 23.647 1.00 42.41 87 LYS C N 1
ATOM 5978 C CA . LYS C 1 89 ? 83.825 65.998 24.352 1.00 41.09 87 LYS C CA 1
ATOM 5979 C C . LYS C 1 89 ? 83.062 64.896 23.579 1.00 39.45 87 LYS C C 1
ATOM 5980 O O . LYS C 1 89 ? 81.924 65.093 23.175 1.00 38.83 87 LYS C O 1
ATOM 5986 N N . HIS C 1 90 ? 83.702 63.749 23.371 1.00 38.16 88 HIS C N 1
ATOM 5987 C CA . HIS C 1 90 ? 83.019 62.599 22.813 1.00 36.52 88 HIS C CA 1
ATOM 5988 C C . HIS C 1 90 ? 81.942 62.218 23.800 1.00 35.10 88 HIS C C 1
ATOM 5989 O O . HIS C 1 90 ? 82.164 62.260 25.006 1.00 35.07 88 HIS C O 1
ATOM 5996 N N . VAL C 1 91 ? 80.767 61.867 23.290 1.00 33.88 89 VAL C N 1
ATOM 5997 C CA . VAL C 1 91 ? 79.621 61.648 24.162 1.00 32.17 89 VAL C CA 1
ATOM 5998 C C . VAL C 1 91 ? 78.913 60.334 23.863 1.00 31.81 89 VAL C C 1
ATOM 5999 O O . VAL C 1 91 ? 78.664 59.996 22.707 1.00 31.85 89 VAL C O 1
ATOM 6003 N N . PHE C 1 92 ? 78.617 59.595 24.926 1.00 31.05 90 PHE C N 1
ATOM 6004 C CA . PHE C 1 92 ? 77.798 58.382 24.839 1.00 30.11 90 PHE C CA 1
ATOM 6005 C C . PHE C 1 92 ? 76.449 58.790 25.407 1.00 29.97 90 PHE C C 1
ATOM 6006 O O . PHE C 1 92 ? 76.407 59.417 26.460 1.00 29.91 90 PHE C O 1
ATOM 6014 N N . CYS C 1 93 ? 75.348 58.497 24.718 1.00 30.01 91 CYS C N 1
ATOM 6015 C CA . CYS C 1 93 ? 74.035 58.872 25.287 1.00 30.65 91 CYS C CA 1
ATOM 6016 C C . CYS C 1 93 ? 73.122 57.665 25.517 1.00 30.53 91 CYS C C 1
ATOM 6017 O O . CYS C 1 93 ? 72.887 56.892 24.595 1.00 29.96 91 CYS C O 1
ATOM 6020 N N . GLU C 1 94 ? 72.605 57.512 26.737 1.00 30.26 92 GLU C N 1
ATOM 6021 C CA . GLU C 1 94 ? 71.706 56.404 27.007 1.00 30.72 92 GLU C CA 1
ATOM 6022 C C . GLU C 1 94 ? 70.421 56.477 26.169 1.00 31.33 92 GLU C C 1
ATOM 6023 O O . GLU C 1 94 ? 69.936 57.568 25.805 1.00 31.02 92 GLU C O 1
ATOM 6029 N N . LYS C 1 95 ? 69.881 55.302 25.863 1.00 31.61 93 LYS C N 1
ATOM 6030 C CA . LYS C 1 95 ? 68.562 55.189 25.256 1.00 33.04 93 LYS C CA 1
ATOM 6031 C C . LYS C 1 95 ? 67.523 55.978 26.082 1.00 33.29 93 LYS C C 1
ATOM 6032 O O . LYS C 1 95 ? 67.544 55.962 27.322 1.00 33.82 93 LYS C O 1
ATOM 6038 N N . PRO C 1 96 ? 66.655 56.734 25.396 1.00 33.82 94 PRO C N 1
ATOM 6039 C CA . PRO C 1 96 ? 66.734 57.068 23.985 1.00 33.66 94 PRO C CA 1
ATOM 6040 C C . PRO C 1 96 ? 67.433 58.448 23.841 1.00 34.21 94 PRO C C 1
ATOM 6041 O O . PRO C 1 96 ? 67.463 59.203 24.822 1.00 33.58 94 PRO C O 1
ATOM 6045 N N . LEU C 1 97 ? 67.965 58.764 22.654 1.00 34.68 95 LEU C N 1
ATOM 6046 C CA . LEU C 1 97 ? 68.560 60.077 22.396 1.00 36.79 95 LEU C CA 1
ATOM 6047 C C . LEU C 1 97 ? 67.559 61.144 22.796 1.00 37.41 95 LEU C C 1
ATOM 6048 O O . LEU C 1 97 ? 67.838 61.982 23.651 1.00 38.79 95 LEU C O 1
ATOM 6053 N N . SER C 1 98 ? 66.379 61.082 22.192 1.00 37.55 96 SER C N 1
ATOM 6054 C CA . SER C 1 98 ? 65.289 61.989 22.535 1.00 37.96 96 SER C CA 1
ATOM 6055 C C . SER C 1 98 ? 63.968 61.437 21.999 1.00 37.94 96 SER C C 1
ATOM 6056 O O . SER C 1 98 ? 63.978 60.629 21.073 1.00 37.54 96 SER C O 1
ATOM 6059 N N . LEU C 1 99 ? 62.838 61.899 22.542 1.00 37.96 97 LEU C N 1
ATOM 6060 C CA . LEU C 1 99 ? 61.541 61.613 21.913 1.00 38.60 97 LEU C CA 1
ATOM 6061 C C . LEU C 1 99 ? 61.190 62.616 20.791 1.00 39.25 97 LEU C C 1
ATOM 6062 O O . LEU C 1 99 ? 60.217 62.447 20.053 1.00 38.68 97 LEU C O 1
ATOM 6067 N N . ASN C 1 100 ? 62.037 63.632 20.646 1.00 40.22 98 ASN C N 1
ATOM 6068 C CA . ASN C 1 100 ? 61.777 64.774 19.762 1.00 41.00 98 ASN C CA 1
ATOM 6069 C C . ASN C 1 100 ? 62.710 64.754 18.580 1.00 41.43 98 ASN C C 1
ATOM 6070 O O . ASN C 1 100 ? 63.925 64.907 18.726 1.00 41.12 98 ASN C O 1
ATOM 6075 N N . LEU C 1 101 ? 62.128 64.588 17.401 1.00 41.57 99 LEU C N 1
ATOM 6076 C CA . LEU C 1 101 ? 62.885 64.408 16.191 1.00 42.50 99 LEU C CA 1
ATOM 6077 C C . LEU C 1 101 ? 63.798 65.583 15.866 1.00 42.94 99 LEU C C 1
ATOM 6078 O O . LEU C 1 101 ? 64.856 65.396 15.241 1.00 42.62 99 LEU C O 1
ATOM 6083 N N . ALA C 1 102 ? 63.370 66.789 16.253 1.00 43.07 100 ALA C N 1
ATOM 6084 C CA . ALA C 1 102 ? 64.137 68.032 15.982 1.00 43.44 100 ALA C CA 1
ATOM 6085 C C . ALA C 1 102 ? 65.417 68.086 16.819 1.00 42.75 100 ALA C C 1
ATOM 6086 O O . ALA C 1 102 ? 66.491 68.364 16.299 1.00 43.47 100 ALA C O 1
ATOM 6088 N N . ASP C 1 103 ? 65.283 67.802 18.108 1.00 42.56 101 ASP C N 1
ATOM 6089 C CA . ASP C 1 103 ?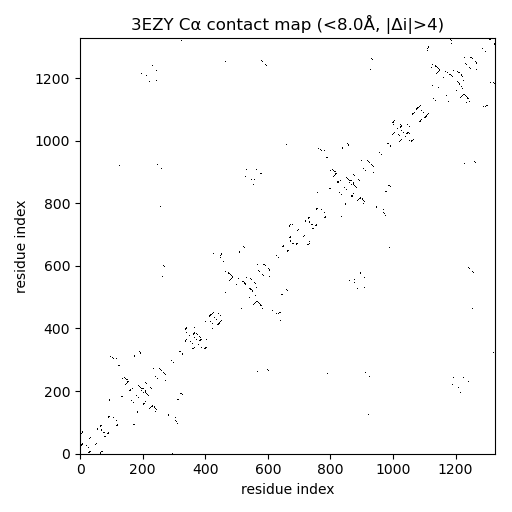 66.424 67.585 19.012 1.00 42.38 101 ASP C CA 1
ATOM 6090 C C . ASP C 1 103 ? 67.424 66.577 18.485 1.00 41.92 101 ASP C C 1
ATOM 6091 O O . ASP C 1 103 ? 68.621 66.838 18.421 1.00 41.43 101 ASP C O 1
ATOM 6096 N N . VAL C 1 104 ? 66.924 65.406 18.124 1.00 41.32 102 VAL C N 1
ATOM 6097 C CA . VAL C 1 104 ? 67.794 64.378 17.609 1.00 40.97 102 VAL C CA 1
ATOM 6098 C C . VAL C 1 104 ? 68.623 64.950 16.450 1.00 41.41 102 VAL C C 1
ATOM 6099 O O . VAL C 1 104 ? 69.838 64.785 16.401 1.00 41.15 102 VAL C O 1
ATOM 6103 N N . ASP C 1 105 ? 67.958 65.623 15.515 1.00 42.40 103 ASP C N 1
ATOM 6104 C CA . ASP C 1 105 ? 68.633 66.168 14.329 1.00 43.51 103 ASP C CA 1
ATOM 6105 C C . ASP C 1 105 ? 69.678 67.206 14.733 1.00 43.23 103 ASP C C 1
ATOM 6106 O O . ASP C 1 105 ? 70.735 67.328 14.125 1.00 42.77 103 ASP C O 1
ATOM 6111 N N . ARG C 1 106 ? 69.369 67.949 15.778 1.00 43.32 104 ARG C N 1
ATOM 6112 C CA . ARG C 1 106 ? 70.311 68.887 16.315 1.00 43.93 104 ARG C CA 1
ATOM 6113 C C . ARG C 1 106 ? 71.496 68.159 16.959 1.00 43.10 104 ARG C C 1
ATOM 6114 O O . ARG C 1 106 ? 72.653 68.466 16.648 1.00 42.30 104 ARG C O 1
ATOM 6122 N N . MET C 1 107 ? 71.208 67.204 17.852 1.00 41.91 105 MET C N 1
ATOM 6123 C CA . MET C 1 107 ? 72.265 66.498 18.584 1.00 40.60 105 MET C CA 1
ATOM 6124 C C . MET C 1 107 ? 73.270 65.985 17.569 1.00 40.31 105 MET C C 1
ATOM 6125 O O . MET C 1 107 ? 74.476 66.173 17.719 1.00 40.13 105 MET C O 1
ATOM 6130 N N . ILE C 1 108 ? 72.755 65.367 16.512 1.00 40.60 106 ILE C N 1
ATOM 6131 C CA . ILE C 1 108 ? 73.571 64.836 15.418 1.00 41.20 106 ILE C CA 1
ATOM 6132 C C . ILE C 1 108 ? 74.350 65.937 14.683 1.00 42.65 106 ILE C C 1
ATOM 6133 O O . ILE C 1 108 ? 75.535 65.782 14.368 1.00 42.97 106 ILE C O 1
ATOM 6138 N N . GLU C 1 109 ? 73.670 67.044 14.403 1.00 43.76 107 GLU C N 1
ATOM 6139 C CA . GLU C 1 109 ? 74.277 68.177 13.720 1.00 45.06 107 GLU C CA 1
ATOM 6140 C C . GLU C 1 109 ? 75.415 68.770 14.549 1.00 44.50 107 GLU C C 1
ATOM 6141 O O . GLU C 1 109 ? 76.543 68.935 14.065 1.00 44.24 107 GLU C O 1
ATOM 6147 N N . GLU C 1 110 ? 75.130 69.059 15.811 1.00 44.37 108 GLU C N 1
ATOM 6148 C CA . GLU C 1 110 ? 76.119 69.700 16.669 1.00 44.64 108 GLU C CA 1
ATOM 6149 C C . GLU C 1 110 ? 77.347 68.809 16.882 1.00 44.68 108 GLU C C 1
ATOM 6150 O O . GLU C 1 110 ? 78.480 69.287 16.808 1.00 43.85 108 GLU C O 1
ATOM 6156 N N . THR C 1 111 ? 77.125 67.520 17.140 1.00 44.08 109 THR C N 1
ATOM 6157 C CA . THR C 1 111 ? 78.240 66.611 17.391 1.00 44.51 109 THR C CA 1
ATOM 6158 C C . THR C 1 111 ? 79.118 66.456 16.150 1.00 44.99 109 THR C C 1
ATOM 6159 O O . THR C 1 111 ? 80.349 66.389 16.259 1.00 45.38 109 THR C O 1
ATOM 6163 N N . LYS C 1 112 ? 78.495 66.390 14.975 1.00 45.94 110 LYS C N 1
ATOM 6164 C CA . LYS C 1 112 ? 79.252 66.326 13.725 1.00 47.35 110 LYS C CA 1
ATOM 6165 C C . LYS C 1 112 ? 80.083 67.600 13.545 1.00 48.09 110 LYS C C 1
ATOM 6166 O O . LYS C 1 112 ? 81.238 67.565 13.118 1.00 48.36 110 LYS C O 1
ATOM 6172 N N . LYS C 1 113 ? 79.462 68.721 13.877 1.00 49.03 111 LYS C N 1
ATOM 6173 C CA . LYS C 1 113 ? 80.078 70.046 13.806 1.00 49.68 111 LYS C CA 1
ATOM 6174 C C . LYS C 1 113 ? 81.375 70.075 14.604 1.00 48.77 111 LYS C C 1
ATOM 6175 O O . LYS C 1 113 ? 82.433 70.436 14.085 1.00 49.33 111 LYS C O 1
ATOM 6181 N N . ALA C 1 114 ? 81.264 69.722 15.877 1.00 47.27 112 ALA C N 1
ATOM 6182 C CA . ALA C 1 114 ? 82.379 69.712 16.794 1.00 46.32 112 ALA C CA 1
ATOM 6183 C C . ALA C 1 114 ? 83.334 68.566 16.505 1.00 45.65 112 ALA C C 1
ATOM 6184 O O . ALA C 1 114 ? 84.334 68.410 17.203 1.00 44.86 112 ALA C O 1
ATOM 6186 N N . ASP C 1 115 ? 83.012 67.770 15.484 1.00 45.58 113 ASP C N 1
ATOM 6187 C CA . ASP C 1 115 ? 83.789 66.579 15.123 1.00 45.58 113 ASP C CA 1
ATOM 6188 C C . ASP C 1 115 ? 84.080 65.632 16.316 1.00 44.69 113 ASP C C 1
ATOM 6189 O O . ASP C 1 115 ? 85.217 65.167 16.513 1.00 44.30 113 ASP C O 1
ATOM 6194 N N . VAL C 1 116 ? 83.040 65.355 17.101 1.00 42.69 114 VAL C N 1
ATOM 6195 C CA . VAL C 1 116 ? 83.117 64.402 18.197 1.00 40.95 114 VAL C CA 1
ATOM 6196 C C . VAL C 1 116 ? 82.186 63.211 17.924 1.00 39.60 114 VAL C C 1
ATOM 6197 O O . VAL C 1 116 ? 81.226 63.313 17.158 1.00 38.72 114 VAL C O 1
ATOM 6201 N N . ILE C 1 117 ? 82.503 62.088 18.551 1.00 37.74 115 ILE C N 1
ATOM 6202 C CA . ILE C 1 117 ? 81.697 60.872 18.475 1.00 36.73 115 ILE C CA 1
ATOM 6203 C C . ILE C 1 117 ? 80.370 61.070 19.228 1.00 34.55 115 ILE C C 1
ATOM 6204 O O . ILE C 1 117 ? 80.365 61.592 20.324 1.00 34.65 115 ILE C O 1
ATOM 6209 N N . LEU C 1 118 ? 79.260 60.664 18.618 1.00 33.37 116 LEU C N 1
ATOM 6210 C CA . LEU C 1 118 ? 77.983 60.462 19.337 1.00 32.52 116 LEU C CA 1
ATOM 6211 C C . LEU C 1 118 ? 77.556 58.985 19.235 1.00 31.72 116 LEU C C 1
ATOM 6212 O O . LEU C 1 118 ? 77.180 58.488 18.169 1.00 31.48 116 LEU C O 1
ATOM 6217 N N . PHE C 1 119 ? 77.651 58.295 20.358 1.00 31.38 117 PHE C N 1
ATOM 6218 C CA . PHE C 1 119 ? 77.329 56.859 20.459 1.00 30.46 117 PHE C CA 1
ATOM 6219 C C . PHE C 1 119 ? 75.947 56.707 21.120 1.00 29.09 117 PHE C C 1
ATOM 6220 O O . PHE C 1 119 ? 75.744 57.204 22.219 1.00 28.39 117 PHE C O 1
ATOM 6228 N N . THR C 1 120 ? 74.990 56.081 20.429 1.00 28.94 118 THR C N 1
ATOM 6229 C CA . THR C 1 120 ? 73.687 55.775 21.032 1.00 28.69 118 THR C CA 1
ATOM 6230 C C . THR C 1 120 ? 73.700 54.476 21.882 1.00 27.40 118 THR C C 1
ATOM 6231 O O . THR C 1 120 ? 74.186 53.429 21.448 1.00 27.68 118 THR C O 1
ATOM 6235 N N . GLY C 1 121 ? 73.125 54.544 23.076 1.00 27.16 119 GLY C N 1
ATOM 6236 C CA . GLY C 1 121 ? 73.124 53.434 24.026 1.00 26.33 119 GLY C CA 1
ATOM 6237 C C . GLY C 1 121 ? 72.148 52.271 23.754 1.00 26.70 119 GLY C C 1
ATOM 6238 O O . GLY C 1 121 ? 71.311 51.926 24.598 1.00 25.73 119 GLY C O 1
ATOM 6239 N N . PHE C 1 122 ? 72.259 51.643 22.593 1.00 25.58 120 PHE C N 1
ATOM 6240 C CA . PHE C 1 122 ? 71.478 50.417 22.345 1.00 24.76 120 PHE C CA 1
ATOM 6241 C C . PHE C 1 122 ? 72.337 49.186 22.769 1.00 24.35 120 PHE C C 1
ATOM 6242 O O . PHE C 1 122 ? 72.967 48.521 21.934 1.00 22.64 120 PHE C O 1
ATOM 6250 N N . ASN C 1 123 ? 72.337 48.902 24.072 1.00 24.26 121 ASN C N 1
ATOM 6251 C CA . ASN C 1 123 ? 73.158 47.856 24.649 1.00 24.36 121 ASN C CA 1
ATOM 6252 C C . ASN C 1 123 ? 72.870 46.456 24.126 1.00 25.29 121 ASN C C 1
ATOM 6253 O O . ASN C 1 123 ? 73.751 45.581 24.195 1.00 24.24 121 ASN C O 1
ATOM 6258 N N . ARG C 1 124 ? 71.646 46.217 23.621 1.00 25.51 122 ARG C N 1
ATOM 6259 C CA . ARG C 1 124 ? 71.293 44.856 23.209 1.00 25.76 122 ARG C CA 1
ATOM 6260 C C . ARG C 1 124 ? 72.076 44.367 22.029 1.00 24.76 122 ARG C C 1
ATOM 6261 O O . ARG C 1 124 ? 72.232 43.158 21.903 1.00 24.41 122 ARG C O 1
ATOM 6269 N N . ARG C 1 125 ? 72.569 45.274 21.172 1.00 23.74 123 ARG C N 1
ATOM 6270 C CA . ARG C 1 125 ? 73.478 44.860 20.110 1.00 23.71 123 ARG C CA 1
ATOM 6271 C C . ARG C 1 125 ? 74.727 44.170 20.688 1.00 24.21 123 ARG C C 1
ATOM 6272 O O . ARG C 1 125 ? 75.471 43.499 19.966 1.00 24.28 123 ARG C O 1
ATOM 6280 N N . PHE C 1 126 ? 74.968 44.334 21.983 1.00 23.65 124 PHE C N 1
ATOM 6281 C CA . PHE C 1 126 ? 76.182 43.775 22.582 1.00 23.98 124 PHE C CA 1
ATOM 6282 C C . PHE C 1 126 ? 75.905 42.570 23.458 1.00 24.71 124 PHE C C 1
ATOM 6283 O O . PHE C 1 126 ? 76.770 42.074 24.181 1.00 24.87 124 PHE C O 1
ATOM 6291 N N . ASP C 1 127 ? 74.664 42.102 23.427 1.00 25.25 125 ASP C N 1
ATOM 6292 C CA . ASP C 1 127 ? 74.316 40.844 24.058 1.00 24.79 125 ASP C CA 1
ATOM 6293 C C . ASP C 1 127 ? 75.058 39.731 23.302 1.00 24.36 125 ASP C C 1
ATOM 6294 O O . ASP C 1 127 ? 75.113 39.720 22.065 1.00 23.97 125 ASP C O 1
ATOM 6299 N N . ARG C 1 128 ? 75.666 38.809 24.032 1.00 23.38 126 ARG C N 1
ATOM 6300 C CA . ARG C 1 128 ? 76.520 37.829 23.402 1.00 24.55 126 ARG C CA 1
ATOM 6301 C C . ARG C 1 128 ? 75.739 36.924 22.414 1.00 22.75 126 ARG C C 1
ATOM 6302 O O . ARG C 1 128 ? 76.229 36.528 21.375 1.00 22.63 126 ARG C O 1
ATOM 6310 N N . ASN C 1 129 ? 74.525 36.563 22.766 1.00 21.07 127 ASN C N 1
ATOM 6311 C CA . ASN C 1 129 ? 73.748 35.720 21.896 1.00 20.97 127 ASN C CA 1
ATOM 6312 C C . ASN C 1 129 ? 73.214 36.479 20.683 1.00 21.01 127 ASN C C 1
ATOM 6313 O O . ASN C 1 129 ? 73.179 35.937 19.597 1.00 21.34 127 ASN C O 1
ATOM 6318 N N . PHE C 1 130 ? 72.774 37.719 20.875 1.00 20.72 128 PHE C N 1
ATOM 6319 C CA . PHE C 1 130 ? 72.264 38.483 19.726 1.00 21.45 128 PHE C CA 1
ATOM 6320 C C . PHE C 1 130 ? 73.392 38.853 18.773 1.00 22.09 128 PHE C C 1
ATOM 6321 O O . PHE C 1 130 ? 73.195 38.891 17.549 1.00 22.47 128 PHE C O 1
ATOM 6329 N N . LYS C 1 131 ? 74.565 39.176 19.318 1.00 22.55 129 LYS C N 1
ATOM 6330 C CA . LYS C 1 131 ? 75.710 39.472 18.449 1.00 23.28 129 LYS C CA 1
ATOM 6331 C C . LYS C 1 131 ? 76.158 38.285 17.593 1.00 23.32 129 LYS C C 1
ATOM 6332 O O . LYS C 1 131 ? 76.501 38.417 16.385 1.00 22.85 129 LYS C O 1
ATOM 6338 N N . LYS C 1 132 ? 76.223 37.120 18.233 1.00 23.49 130 LYS C N 1
ATOM 6339 C CA . LYS C 1 132 ? 76.556 35.892 17.539 1.00 23.65 130 LYS C CA 1
ATOM 6340 C C . LYS C 1 132 ? 75.570 35.653 16.390 1.00 24.05 130 LYS C C 1
ATOM 6341 O O . LYS C 1 132 ? 75.971 35.339 15.271 1.00 24.11 130 LYS C O 1
ATOM 6347 N N . LEU C 1 133 ? 74.281 35.791 16.674 1.00 23.09 131 LEU C N 1
ATOM 6348 C CA . LEU C 1 133 ? 73.257 35.599 15.636 1.00 24.19 131 LEU C CA 1
ATOM 6349 C C . LEU C 1 133 ? 73.435 36.595 14.476 1.00 24.32 131 LEU C C 1
ATOM 6350 O O . LEU C 1 133 ? 73.367 36.206 13.309 1.00 23.97 131 LEU C O 1
ATOM 6355 N N . LYS C 1 134 ? 73.668 37.859 14.804 1.00 24.66 132 LYS C N 1
ATOM 6356 C CA . LYS C 1 134 ? 73.941 38.882 13.778 1.00 25.85 132 LYS C CA 1
ATOM 6357 C C . LYS C 1 134 ? 75.124 38.496 12.853 1.00 25.91 132 LYS C C 1
ATOM 6358 O O . LYS C 1 134 ? 75.035 38.590 11.625 1.00 26.69 132 LYS C O 1
ATOM 6364 N N . GLU C 1 135 ? 76.216 38.032 13.450 1.00 25.75 133 GLU C N 1
ATOM 6365 C CA . GLU C 1 135 ? 77.401 37.625 12.698 1.00 26.43 133 GLU C CA 1
ATOM 6366 C C . GLU C 1 135 ? 77.146 36.434 11.789 1.00 26.11 133 GLU C C 1
ATOM 6367 O O . GLU C 1 135 ? 77.610 36.436 10.647 1.00 25.79 133 GLU C O 1
ATOM 6373 N N . ALA C 1 136 ? 76.425 35.423 12.296 1.00 24.63 134 ALA C N 1
ATOM 6374 C CA . ALA C 1 136 ? 76.014 34.319 11.457 1.00 24.66 134 ALA C CA 1
ATOM 6375 C C . ALA C 1 136 ? 75.152 34.767 10.263 1.00 24.38 134 ALA C C 1
ATOM 6376 O O . ALA C 1 136 ? 75.312 34.254 9.176 1.00 23.60 134 ALA C O 1
ATOM 6378 N N . VAL C 1 137 ? 74.229 35.694 10.468 1.00 25.22 135 VAL C N 1
ATOM 6379 C CA . VAL C 1 137 ? 73.381 36.155 9.363 1.00 25.90 135 VAL C CA 1
ATOM 6380 C C . VAL C 1 137 ? 74.240 36.898 8.329 1.00 27.57 135 VAL C C 1
ATOM 6381 O O . VAL C 1 137 ? 74.183 36.602 7.148 1.00 28.44 135 VAL C O 1
ATOM 6385 N N . GLU C 1 138 ? 75.083 37.794 8.804 1.00 27.82 136 GLU C N 1
ATOM 6386 C CA . GLU C 1 138 ? 75.910 38.597 7.929 1.00 30.76 136 GLU C CA 1
ATOM 6387 C C . GLU C 1 138 ? 76.839 37.713 7.134 1.00 30.77 136 GLU C C 1
ATOM 6388 O O . GLU C 1 138 ? 77.196 38.039 6.032 1.00 31.26 136 GLU C O 1
ATOM 6394 N N . ASN C 1 139 ? 77.244 36.591 7.729 1.00 31.37 137 ASN C N 1
ATOM 6395 C CA . ASN C 1 139 ? 78.136 35.604 7.106 1.00 31.59 137 ASN C CA 1
ATOM 6396 C C . ASN C 1 139 ? 77.499 34.746 6.051 1.00 31.03 137 ASN C C 1
ATOM 6397 O O . ASN C 1 139 ? 78.189 33.977 5.406 1.00 32.11 137 ASN C O 1
ATOM 6402 N N . GLY C 1 140 ? 76.192 34.820 5.875 1.00 29.94 138 GLY C N 1
ATOM 6403 C CA . GLY C 1 140 ? 75.577 34.052 4.812 1.00 28.78 138 GLY C CA 1
ATOM 6404 C C . GLY C 1 140 ? 75.023 32.748 5.294 1.00 28.32 138 GLY C C 1
ATOM 6405 O O . GLY C 1 140 ? 74.478 31.953 4.523 1.00 28.27 138 GLY C O 1
ATOM 6406 N N . THR C 1 141 ? 75.102 32.531 6.597 1.00 27.74 139 THR C N 1
ATOM 6407 C CA . THR C 1 141 ? 74.734 31.227 7.139 1.00 28.47 139 THR C CA 1
ATOM 6408 C C . THR C 1 141 ? 73.303 30.739 6.881 1.00 26.74 139 THR C C 1
ATOM 6409 O O . THR C 1 141 ? 73.039 29.541 6.813 1.00 26.77 139 THR C O 1
ATOM 6413 N N . ILE C 1 142 ? 72.352 31.654 6.796 1.00 26.05 140 ILE C N 1
ATOM 6414 C CA . ILE C 1 142 ? 70.979 31.242 6.491 1.00 25.15 140 ILE C CA 1
ATOM 6415 C C . ILE C 1 142 ? 70.577 31.755 5.110 1.00 25.11 140 ILE C C 1
ATOM 6416 O O . ILE C 1 142 ? 69.401 31.817 4.796 1.00 25.72 140 ILE C O 1
ATOM 6421 N N . GLY C 1 143 ? 71.570 32.124 4.303 1.00 25.12 141 GLY C N 1
ATOM 6422 C CA . GLY C 1 143 ? 71.307 32.631 2.956 1.00 24.30 141 GLY C CA 1
ATOM 6423 C C . GLY C 1 143 ? 70.618 33.978 2.958 1.00 24.60 141 GLY C C 1
ATOM 6424 O O . GLY C 1 143 ? 70.922 34.849 3.782 1.00 23.79 141 GLY C O 1
ATOM 6425 N N . LYS C 1 144 ? 69.680 34.172 2.029 1.00 24.79 142 LYS C N 1
ATOM 6426 C CA . LYS C 1 144 ? 69.011 35.478 1.930 1.00 25.00 142 LYS C CA 1
ATOM 6427 C C . LYS C 1 144 ? 67.901 35.572 2.982 1.00 23.40 142 LYS C C 1
ATOM 6428 O O . LYS C 1 144 ? 66.990 34.783 2.953 1.00 24.14 142 LYS C O 1
ATOM 6434 N N . PRO C 1 145 ? 67.960 36.543 3.908 1.00 23.30 143 PRO C N 1
ATOM 6435 C CA . PRO C 1 145 ? 66.896 36.589 4.912 1.00 22.36 143 PRO C CA 1
ATOM 6436 C C . PRO C 1 145 ? 65.510 36.884 4.339 1.00 23.67 143 PRO C C 1
ATOM 6437 O O . PRO C 1 145 ? 65.385 37.839 3.526 1.00 21.79 143 PRO C O 1
ATOM 6441 N N . HIS C 1 146 ? 64.494 36.100 4.767 1.00 21.98 144 HIS C N 1
ATOM 6442 C CA . HIS C 1 146 ? 63.111 36.285 4.343 1.00 21.53 144 HIS C CA 1
ATOM 6443 C C . HIS C 1 146 ? 62.158 36.834 5.417 1.00 21.99 144 HIS C C 1
ATOM 6444 O O . HIS C 1 146 ? 61.353 37.729 5.133 1.00 21.69 144 HIS C O 1
ATOM 6451 N N . VAL C 1 147 ? 62.224 36.271 6.628 1.00 21.02 145 VAL C N 1
ATOM 6452 C CA . VAL C 1 147 ? 61.349 36.623 7.737 1.00 20.16 145 VAL C CA 1
ATOM 6453 C C . VAL C 1 147 ? 62.143 36.730 9.025 1.00 21.22 145 VAL C C 1
ATOM 6454 O O . VAL C 1 147 ? 62.931 35.818 9.389 1.00 21.54 145 VAL C O 1
ATOM 6458 N N . LEU C 1 148 ? 61.974 37.863 9.685 1.00 20.92 146 LEU C N 1
ATOM 6459 C CA . LEU C 1 148 ? 62.547 38.122 10.992 1.00 20.57 146 LEU C CA 1
ATOM 6460 C C . LEU C 1 148 ? 61.416 38.044 12.007 1.00 20.97 146 LEU C C 1
ATOM 6461 O O . LEU C 1 148 ? 60.344 38.610 11.751 1.00 21.20 146 LEU C O 1
ATOM 6466 N N . ARG C 1 149 ? 61.653 37.349 13.135 1.00 20.98 147 ARG C N 1
ATOM 6467 C CA . ARG C 1 149 ? 60.780 37.335 14.311 1.00 21.57 147 ARG C CA 1
ATOM 6468 C C . ARG C 1 149 ? 61.547 37.852 15.520 1.00 21.64 147 ARG C C 1
ATOM 6469 O O . ARG C 1 149 ? 62.621 37.316 15.835 1.00 21.07 147 ARG C O 1
ATOM 6477 N N . ILE C 1 150 ? 60.980 38.820 16.252 1.00 20.69 148 ILE C N 1
ATOM 6478 C CA . ILE C 1 150 ? 61.587 39.271 17.509 1.00 20.87 148 ILE C CA 1
ATOM 6479 C C . ILE C 1 150 ? 60.471 39.241 18.522 1.00 22.16 148 ILE C C 1
ATOM 6480 O O . ILE C 1 150 ? 59.417 39.841 18.268 1.00 22.87 148 ILE C O 1
ATOM 6485 N N . THR C 1 151 ? 60.672 38.572 19.654 1.00 20.68 149 THR C N 1
ATOM 6486 C CA . THR C 1 151 ? 59.734 38.696 20.799 1.00 22.54 149 THR C CA 1
ATOM 6487 C C . THR C 1 151 ? 60.489 39.331 21.956 1.00 22.70 149 THR C C 1
ATOM 6488 O O . THR C 1 151 ? 61.581 38.849 22.302 1.00 23.80 149 THR C O 1
ATOM 6492 N N . SER C 1 152 ? 59.947 40.401 22.534 1.00 22.21 150 SER C N 1
ATOM 6493 C CA . SER C 1 152 ? 60.580 41.054 23.689 1.00 23.37 150 SER C CA 1
ATOM 6494 C C . SER C 1 152 ? 59.548 41.380 24.740 1.00 23.18 150 SER C C 1
ATOM 6495 O O . SER C 1 152 ? 58.674 42.216 24.518 1.00 24.68 150 SER C O 1
ATOM 6498 N N . ARG C 1 153 ? 59.655 40.711 25.877 1.00 22.45 151 ARG C N 1
ATOM 6499 C CA . ARG C 1 153 ? 58.708 40.832 26.987 1.00 22.54 151 ARG C CA 1
ATOM 6500 C C . ARG C 1 153 ? 59.529 41.104 28.260 1.00 23.74 151 ARG C C 1
ATOM 6501 O O . ARG C 1 153 ? 60.579 40.464 28.474 1.00 23.07 151 ARG C O 1
ATOM 6509 N N . ASP C 1 154 ? 59.100 42.075 29.058 1.00 23.72 152 ASP C N 1
ATOM 6510 C CA . ASP C 1 154 ? 59.702 42.329 30.370 1.00 25.94 152 ASP C CA 1
ATOM 6511 C C . ASP C 1 154 ? 58.881 41.667 31.461 1.00 26.12 152 ASP C C 1
ATOM 6512 O O . ASP C 1 154 ? 57.678 41.396 31.273 1.00 26.62 152 ASP C O 1
ATOM 6517 N N . PRO C 1 155 ? 59.506 41.434 32.633 1.00 27.22 153 PRO C N 1
ATOM 6518 C CA . PRO C 1 155 ? 58.764 40.781 33.709 1.00 27.18 153 PRO C CA 1
ATOM 6519 C C . PRO C 1 155 ? 57.715 41.673 34.369 1.00 27.84 153 PRO C C 1
ATOM 6520 O O . PRO C 1 155 ? 56.780 41.166 34.937 1.00 26.47 153 PRO C O 1
ATOM 6524 N N . ALA C 1 156 ? 57.889 42.986 34.312 1.00 28.36 154 ALA C N 1
ATOM 6525 C CA . ALA C 1 156 ? 56.916 43.911 34.907 1.00 29.20 154 ALA C CA 1
ATOM 6526 C C . ALA C 1 156 ? 56.944 45.274 34.196 1.00 29.25 154 ALA C C 1
ATOM 6527 O O . ALA C 1 156 ? 57.960 45.659 33.576 1.00 30.15 154 ALA C O 1
ATOM 6529 N N . PRO C 1 157 ? 55.833 46.004 34.284 1.00 29.86 155 PRO C N 1
ATOM 6530 C CA . PRO C 1 157 ? 55.728 47.334 33.697 1.00 31.15 155 PRO C CA 1
ATOM 6531 C C . PRO C 1 157 ? 56.502 48.325 34.576 1.00 31.63 155 PRO C C 1
ATOM 6532 O O . PRO C 1 157 ? 56.619 48.110 35.761 1.00 30.94 155 PRO C O 1
ATOM 6536 N N . PRO C 1 158 ? 57.044 49.402 33.992 1.00 32.84 156 PRO C N 1
ATOM 6537 C CA . PRO C 1 158 ? 57.580 50.458 34.876 1.00 33.68 156 PRO C CA 1
ATOM 6538 C C . PRO C 1 158 ? 56.434 51.224 35.546 1.00 34.29 156 PRO C C 1
ATOM 6539 O O . PRO C 1 158 ? 55.278 51.088 35.136 1.00 33.71 156 PRO C O 1
ATOM 6543 N N . PRO C 1 159 ? 56.759 52.041 36.568 1.00 34.84 157 PRO C N 1
ATOM 6544 C CA . PRO C 1 159 ? 55.746 52.828 37.299 1.00 34.96 157 PRO C CA 1
ATOM 6545 C C . PRO C 1 159 ? 54.899 53.663 36.364 1.00 34.92 157 PRO C C 1
ATOM 6546 O O . PRO C 1 159 ? 55.362 54.068 35.298 1.00 34.42 157 PRO C O 1
ATOM 6550 N N . LEU C 1 160 ? 53.659 53.913 36.756 1.00 35.31 158 LEU C N 1
ATOM 6551 C CA . LEU C 1 160 ? 52.725 54.753 35.991 1.00 36.99 158 LEU C CA 1
ATOM 6552 C C . LEU C 1 160 ? 53.229 56.135 35.558 1.00 37.08 158 LEU C C 1
ATOM 6553 O O . LEU C 1 160 ? 52.972 56.558 34.426 1.00 36.54 158 LEU C O 1
ATOM 6558 N N . ASP C 1 161 ? 53.883 56.856 36.470 1.00 37.39 159 ASP C N 1
ATOM 6559 C CA . ASP C 1 161 ? 54.338 58.233 36.176 1.00 38.49 159 ASP C CA 1
ATOM 6560 C C . ASP C 1 161 ? 55.317 58.196 35.051 1.00 38.13 159 ASP C C 1
ATOM 6561 O O . ASP C 1 161 ? 55.367 59.083 34.182 1.00 37.64 159 ASP C O 1
ATOM 6566 N N . TYR C 1 162 ? 56.133 57.156 35.089 1.00 37.97 160 TYR C N 1
ATOM 6567 C CA . TYR C 1 162 ? 57.119 56.970 34.056 1.00 36.99 160 TYR C CA 1
ATOM 6568 C C . TYR C 1 162 ? 56.403 56.694 32.742 1.00 36.53 160 TYR C C 1
ATOM 6569 O O . TYR C 1 162 ? 56.683 57.325 31.736 1.00 36.01 160 TYR C O 1
ATOM 6578 N N . ILE C 1 163 ? 55.446 55.771 32.747 1.00 35.87 161 ILE C N 1
ATOM 6579 C CA . ILE C 1 163 ? 54.732 55.467 31.505 1.00 36.26 161 ILE C CA 1
ATOM 6580 C C . ILE C 1 163 ? 54.121 56.726 30.871 1.00 36.62 161 ILE C C 1
ATOM 6581 O O . ILE C 1 163 ? 54.225 56.925 29.647 1.00 35.80 161 ILE C O 1
ATOM 6586 N N . ARG C 1 164 ? 53.537 57.592 31.705 1.00 36.98 162 ARG C N 1
ATOM 6587 C CA . ARG C 1 164 ? 52.858 58.806 31.208 1.00 38.27 162 ARG C CA 1
ATOM 6588 C C . ARG C 1 164 ? 53.734 59.708 30.366 1.00 38.01 162 ARG C C 1
ATOM 6589 O O . ARG C 1 164 ? 53.245 60.342 29.434 1.00 39.07 162 ARG C O 1
ATOM 6597 N N . VAL C 1 165 ? 55.019 59.791 30.690 1.00 37.41 163 VAL C N 1
ATOM 6598 C CA . VAL C 1 165 ? 55.915 60.658 29.927 1.00 36.72 163 VAL C CA 1
ATOM 6599 C C . VAL C 1 165 ? 56.905 59.862 29.082 1.00 36.50 163 VAL C C 1
ATOM 6600 O O . VAL C 1 165 ? 57.886 60.432 28.598 1.00 35.90 163 VAL C O 1
ATOM 6604 N N . SER C 1 166 ? 56.644 58.560 28.895 1.00 35.08 164 SER C N 1
ATOM 6605 C CA . SER C 1 166 ? 57.589 57.676 28.186 1.00 34.38 164 SER C CA 1
ATOM 6606 C C . SER C 1 166 ? 57.510 57.784 26.680 1.00 33.60 164 SER C C 1
ATOM 6607 O O . SER C 1 166 ? 58.411 57.337 25.980 1.00 35.11 164 SER C O 1
ATOM 6610 N N . GLY C 1 167 ? 56.419 58.324 26.165 1.00 32.99 165 GLY C N 1
ATOM 6611 C CA . GLY C 1 167 ? 56.187 58.318 24.715 1.00 31.56 165 GLY C CA 1
ATOM 6612 C C . GLY C 1 167 ? 55.341 57.139 24.208 1.00 31.61 165 GLY C C 1
ATOM 6613 O O . GLY C 1 167 ? 55.029 57.052 23.021 1.00 30.84 165 GLY C O 1
ATOM 6614 N N . GLY C 1 168 ? 54.932 56.239 25.098 1.00 31.18 166 GLY C N 1
ATOM 6615 C CA . GLY C 1 168 ? 54.196 55.053 24.634 1.00 31.39 166 GLY C CA 1
ATOM 6616 C C . GLY C 1 168 ? 55.127 53.868 24.351 1.00 31.46 166 GLY C C 1
ATOM 6617 O O . GLY C 1 168 ? 56.336 54.029 24.145 1.00 32.57 166 GLY C O 1
ATOM 6618 N N . ILE C 1 169 ? 54.563 52.672 24.337 1.00 30.81 167 ILE C N 1
ATOM 6619 C CA . ILE C 1 169 ? 55.334 51.443 24.158 1.00 29.04 167 ILE C CA 1
ATOM 6620 C C . ILE C 1 169 ? 56.243 51.457 22.929 1.00 28.47 167 ILE C C 1
ATOM 6621 O O . ILE C 1 169 ? 57.287 50.820 22.941 1.00 29.05 167 ILE C O 1
ATOM 6626 N N . PHE C 1 170 ? 55.859 52.147 21.861 1.00 27.73 168 PHE C N 1
ATOM 6627 C CA . PHE C 1 170 ? 56.639 52.061 20.634 1.00 27.97 168 PHE C CA 1
ATOM 6628 C C . PHE C 1 170 ? 57.922 52.869 20.723 1.00 28.46 168 PHE C C 1
ATOM 6629 O O . PHE C 1 170 ? 58.918 52.559 20.054 1.00 27.65 168 PHE C O 1
ATOM 6637 N N . LEU C 1 171 ? 57.876 53.907 21.556 1.00 28.66 169 LEU C N 1
ATOM 6638 C CA . LEU C 1 171 ? 59.008 54.797 21.750 1.00 29.66 169 LEU C CA 1
ATOM 6639 C C . LEU C 1 171 ? 59.865 54.329 22.927 1.00 29.35 169 LEU C C 1
ATOM 6640 O O . LEU C 1 171 ? 61.082 54.482 22.909 1.00 28.92 169 LEU C O 1
ATOM 6645 N N . ASP C 1 172 ? 59.215 53.745 23.936 1.00 28.76 170 ASP C N 1
ATOM 6646 C CA . ASP C 1 172 ? 59.898 53.345 25.144 1.00 28.81 170 ASP C CA 1
ATOM 6647 C C . ASP C 1 172 ? 60.447 51.898 25.140 1.00 28.49 170 ASP C C 1
ATOM 6648 O O . ASP C 1 172 ? 61.437 51.625 25.807 1.00 28.62 170 ASP C O 1
ATOM 6653 N N . MET C 1 173 ? 59.779 50.978 24.435 1.00 27.26 171 MET C N 1
ATOM 6654 C CA . MET C 1 173 ? 60.066 49.535 24.543 1.00 25.81 171 MET C CA 1
ATOM 6655 C C . MET C 1 173 ? 60.496 48.990 23.172 1.00 25.08 171 MET C C 1
ATOM 6656 O O . MET C 1 173 ? 61.615 48.442 23.020 1.00 24.19 171 MET C O 1
ATOM 6661 N N . THR C 1 174 ? 59.659 49.210 22.160 1.00 24.07 172 THR C N 1
ATOM 6662 C CA . THR C 1 174 ? 59.921 48.693 20.810 1.00 24.23 172 THR C CA 1
ATOM 6663 C C . THR C 1 174 ? 61.136 49.334 20.177 1.00 24.29 172 THR C C 1
ATOM 6664 O O . THR C 1 174 ? 61.728 48.806 19.206 1.00 22.95 172 THR C O 1
ATOM 6668 N N . ILE C 1 175 ? 61.526 50.488 20.708 1.00 24.64 173 ILE C N 1
ATOM 6669 C CA . ILE C 1 175 ? 62.716 51.172 20.181 1.00 24.33 173 ILE C CA 1
ATOM 6670 C C . ILE C 1 175 ? 63.922 50.214 20.029 1.00 24.02 173 ILE C C 1
ATOM 6671 O O . ILE C 1 175 ? 64.605 50.189 18.978 1.00 24.60 173 ILE C O 1
ATOM 6676 N N . HIS C 1 176 ? 64.187 49.424 21.074 1.00 23.10 174 HIS C N 1
ATOM 6677 C CA . HIS C 1 176 ? 65.287 48.450 21.052 1.00 23.35 174 HIS C CA 1
ATOM 6678 C C . HIS C 1 176 ? 65.103 47.430 19.932 1.00 23.57 174 HIS C C 1
ATOM 6679 O O . HIS C 1 176 ? 66.064 47.029 19.264 1.00 23.31 174 HIS C O 1
ATOM 6686 N N . ASP C 1 177 ? 63.862 46.992 19.740 1.00 23.97 175 ASP C N 1
ATOM 6687 C CA . ASP C 1 177 ? 63.523 46.023 18.679 1.00 24.77 175 ASP C CA 1
ATOM 6688 C C . ASP C 1 177 ? 63.637 46.620 17.287 1.00 24.63 175 ASP C C 1
ATOM 6689 O O . ASP C 1 177 ? 64.169 45.979 16.392 1.00 25.85 175 ASP C O 1
ATOM 6694 N N . PHE C 1 178 ? 63.147 47.847 17.098 1.00 24.50 176 PHE C N 1
ATOM 6695 C CA . PHE C 1 178 ? 63.363 48.525 15.821 1.00 24.94 176 PHE C CA 1
ATOM 6696 C C . PHE C 1 178 ? 64.845 48.546 15.486 1.00 24.04 176 PHE C C 1
ATOM 6697 O O . PHE C 1 178 ? 65.225 48.240 14.360 1.00 24.68 176 PHE C O 1
ATOM 6705 N N . ASP C 1 179 ? 65.679 48.945 16.446 1.00 23.29 177 ASP C N 1
ATOM 6706 C CA . ASP C 1 179 ? 67.109 49.001 16.197 1.00 23.64 177 ASP C CA 1
ATOM 6707 C C . ASP C 1 179 ? 67.727 47.615 15.931 1.00 23.54 177 ASP C C 1
ATOM 6708 O O . ASP C 1 179 ? 68.573 47.459 15.042 1.00 23.30 177 ASP C O 1
ATOM 6713 N N . MET C 1 180 ? 67.303 46.614 16.694 1.00 23.10 178 MET C N 1
ATOM 6714 C CA . MET C 1 180 ? 67.801 45.258 16.497 1.00 24.03 178 MET C CA 1
ATOM 6715 C C . MET C 1 180 ? 67.400 44.769 15.098 1.00 23.53 178 MET C C 1
ATOM 6716 O O . MET C 1 180 ? 68.161 44.114 14.426 1.00 23.44 178 MET C O 1
ATOM 6721 N N . ALA C 1 181 ? 66.195 45.098 14.641 1.00 23.10 179 ALA C N 1
ATOM 6722 C CA . ALA C 1 181 ? 65.817 44.629 13.323 1.00 22.97 179 ALA C CA 1
ATOM 6723 C C . ALA C 1 181 ? 66.760 45.169 12.254 1.00 22.77 179 ALA C C 1
ATOM 6724 O O . ALA C 1 181 ? 67.163 44.433 11.374 1.00 23.50 179 ALA C O 1
ATOM 6726 N N . ARG C 1 182 ? 67.103 46.455 12.319 1.00 23.30 180 ARG C N 1
ATOM 6727 C CA . ARG C 1 182 ? 68.033 47.065 11.336 1.00 23.85 180 ARG C CA 1
ATOM 6728 C C . ARG C 1 182 ? 69.427 46.480 11.443 1.00 23.88 180 ARG C C 1
ATOM 6729 O O . ARG C 1 182 ? 70.084 46.262 10.431 1.00 23.89 180 ARG C O 1
ATOM 6737 N N . TYR C 1 183 ? 69.849 46.187 12.671 1.00 24.06 181 TYR C N 1
ATOM 6738 C CA . TYR C 1 183 ? 71.177 45.603 12.946 1.00 25.58 181 TYR C CA 1
ATOM 6739 C C . TYR C 1 183 ? 71.268 44.176 12.410 1.00 25.26 181 TYR C C 1
ATOM 6740 O O . TYR C 1 183 ? 72.222 43.823 11.695 1.00 25.76 181 TYR C O 1
ATOM 6749 N N . ILE C 1 184 ? 70.256 43.361 12.700 1.00 24.28 182 ILE C N 1
ATOM 6750 C CA . ILE C 1 184 ? 70.271 41.966 12.277 1.00 24.59 182 ILE C CA 1
ATOM 6751 C C . ILE C 1 184 ? 70.062 41.808 10.789 1.00 24.73 182 ILE C C 1
ATOM 6752 O O . ILE C 1 184 ? 70.704 40.968 10.154 1.00 24.72 182 ILE C O 1
ATOM 6757 N N . MET C 1 185 ? 69.141 42.579 10.211 1.00 24.48 183 MET C N 1
ATOM 6758 C CA . MET C 1 185 ? 68.843 42.331 8.809 1.00 25.28 183 MET C CA 1
ATOM 6759 C C . MET C 1 185 ? 69.770 43.040 7.857 1.00 25.81 183 MET C C 1
ATOM 6760 O O . MET C 1 185 ? 69.845 42.664 6.696 1.00 27.08 183 MET C O 1
ATOM 6765 N N . GLY C 1 186 ? 70.453 44.067 8.340 1.00 26.16 184 GLY C N 1
ATOM 6766 C CA . GLY C 1 186 ? 71.442 44.787 7.528 1.00 27.14 184 GLY C CA 1
ATOM 6767 C C . GLY C 1 186 ? 70.819 45.581 6.385 1.00 27.90 184 GLY C C 1
ATOM 6768 O O . GLY C 1 186 ? 71.458 45.769 5.349 1.00 26.83 184 GLY C O 1
ATOM 6769 N N . GLU C 1 187 ? 69.562 46.006 6.559 1.00 27.39 185 GLU C N 1
ATOM 6770 C CA . GLU C 1 187 ? 68.898 46.851 5.573 1.00 28.80 185 GLU C CA 1
ATOM 6771 C C . GLU C 1 187 ? 67.767 47.612 6.258 1.00 29.17 185 GLU C C 1
ATOM 6772 O O . GLU C 1 187 ? 67.438 47.351 7.432 1.00 28.49 185 GLU C O 1
ATOM 6778 N N . GLU C 1 188 ? 67.190 48.571 5.544 1.00 29.59 186 GLU C N 1
ATOM 6779 C CA . GLU C 1 188 ? 66.213 49.473 6.160 1.00 29.25 186 GLU C CA 1
ATOM 6780 C C . GLU C 1 188 ? 64.780 48.944 6.122 1.00 29.34 186 GLU C C 1
ATOM 6781 O O . GLU C 1 188 ? 64.381 48.191 5.238 1.00 28.79 186 GLU C O 1
ATOM 6787 N N . VAL C 1 189 ? 64.018 49.365 7.112 1.00 30.49 187 VAL C N 1
ATOM 6788 C CA . VAL C 1 189 ? 62.610 49.115 7.143 1.00 30.90 187 VAL C CA 1
ATOM 6789 C C . VAL C 1 189 ? 62.027 50.317 6.382 1.00 32.27 187 VAL C C 1
ATOM 6790 O O . VAL C 1 189 ? 62.397 51.475 6.656 1.00 31.55 187 VAL C O 1
ATOM 6794 N N . GLU C 1 190 ? 61.167 50.030 5.414 1.00 33.16 188 GLU C N 1
ATOM 6795 C CA . GLU C 1 190 ? 60.508 51.056 4.596 1.00 34.35 188 GLU C CA 1
ATOM 6796 C C . GLU C 1 190 ? 59.055 51.271 5.014 1.00 34.33 188 GLU C C 1
ATOM 6797 O O . GLU C 1 190 ? 58.521 52.360 4.851 1.00 34.80 188 GLU C O 1
ATOM 6803 N N . GLU C 1 191 ? 58.409 50.255 5.589 1.00 33.32 189 GLU C N 1
ATOM 6804 C CA . GLU C 1 191 ? 57.010 50.418 5.984 1.00 32.59 189 GLU C CA 1
ATOM 6805 C C . GLU C 1 191 ? 56.699 49.664 7.279 1.00 31.00 189 GLU C C 1
ATOM 6806 O O . GLU C 1 191 ? 57.271 48.627 7.528 1.00 28.96 189 GLU C O 1
ATOM 6812 N N . VAL C 1 192 ? 55.786 50.186 8.089 1.00 29.43 190 VAL C N 1
ATOM 6813 C CA . VAL C 1 192 ? 55.435 49.563 9.367 1.00 29.69 190 VAL C CA 1
ATOM 6814 C C . VAL C 1 192 ? 53.912 49.510 9.581 1.00 29.32 190 VAL C C 1
ATOM 6815 O O . VAL C 1 192 ? 53.217 50.483 9.237 1.00 28.22 190 VAL C O 1
ATOM 6819 N N . PHE C 1 193 ? 53.398 48.403 10.147 1.00 27.63 191 PHE C N 1
ATOM 6820 C CA . PHE C 1 193 ? 52.011 48.335 10.670 1.00 26.84 191 PHE C CA 1
ATOM 6821 C C . PHE C 1 193 ? 52.058 47.946 12.159 1.00 27.30 191 PHE C C 1
ATOM 6822 O O . PHE C 1 193 ? 52.828 47.052 12.539 1.00 27.33 191 PHE C O 1
ATOM 6830 N N . ALA C 1 194 ? 51.273 48.602 13.017 1.00 26.31 192 ALA C N 1
ATOM 6831 C CA . ALA C 1 194 ? 51.273 48.265 14.425 1.00 26.47 192 ALA C CA 1
ATOM 6832 C C . ALA C 1 194 ? 49.860 48.123 14.957 1.00 26.72 192 ALA C C 1
ATOM 6833 O O . ALA C 1 194 ? 48.954 48.846 14.504 1.00 26.90 192 ALA C O 1
ATOM 6835 N N . ASP C 1 195 ? 49.672 47.242 15.941 1.00 24.82 193 ASP C N 1
ATOM 6836 C CA . ASP C 1 195 ? 48.457 47.293 16.744 1.00 25.76 193 ASP C CA 1
ATOM 6837 C C . ASP C 1 195 ? 48.843 47.006 18.183 1.00 25.44 193 ASP C C 1
ATOM 6838 O O . ASP C 1 195 ? 49.930 46.476 18.426 1.00 25.07 193 ASP C O 1
ATOM 6843 N N . GLY C 1 196 ? 47.971 47.341 19.139 1.00 24.84 194 GLY C N 1
ATOM 6844 C CA . GLY C 1 196 ? 48.288 47.135 20.533 1.00 25.00 194 GLY C CA 1
ATOM 6845 C C . GLY C 1 196 ? 47.035 47.063 21.377 1.00 25.43 194 GLY C C 1
ATOM 6846 O O . GLY C 1 196 ? 45.990 47.522 20.947 1.00 25.92 194 GLY C O 1
ATOM 6847 N N . SER C 1 197 ? 47.119 46.478 22.569 1.00 25.00 195 SER C N 1
ATOM 6848 C CA . SER C 1 197 ? 45.945 46.401 23.423 1.00 25.94 195 SER C CA 1
ATOM 6849 C C . SER C 1 197 ? 46.328 46.599 24.867 1.00 25.98 195 SER C C 1
ATOM 6850 O O . SER C 1 197 ? 47.498 46.600 25.200 1.00 26.58 195 SER C O 1
ATOM 6853 N N . VAL C 1 198 ? 45.328 46.717 25.736 1.00 26.82 196 VAL C N 1
ATOM 6854 C CA . VAL C 1 198 ? 45.561 46.862 27.154 1.00 27.08 196 VAL C CA 1
ATOM 6855 C C . VAL C 1 198 ? 45.091 45.556 27.809 1.00 27.83 196 VAL C C 1
ATOM 6856 O O . VAL C 1 198 ? 43.902 45.363 27.991 1.00 27.83 196 VAL C O 1
ATOM 6860 N N . LEU C 1 199 ? 46.017 44.654 28.140 1.00 27.72 197 LEU C N 1
ATOM 6861 C CA . LEU C 1 199 ? 45.643 43.316 28.662 1.00 28.80 197 LEU C CA 1
ATOM 6862 C C . LEU C 1 199 ? 46.257 43.029 30.042 1.00 29.75 197 LEU C C 1
ATOM 6863 O O . LEU C 1 199 ? 45.844 42.103 30.738 1.00 29.06 197 LEU C O 1
ATOM 6868 N N . VAL C 1 200 ? 47.242 43.838 30.425 1.00 31.36 198 VAL C N 1
ATOM 6869 C CA . VAL C 1 200 ? 47.962 43.685 31.700 1.00 32.72 198 VAL C CA 1
ATOM 6870 C C . VAL C 1 200 ? 47.301 44.578 32.742 1.00 34.03 198 VAL C C 1
ATOM 6871 O O . VAL C 1 200 ? 46.822 44.099 33.760 1.00 33.84 198 VAL C O 1
ATOM 6875 N N . ASP C 1 201 ? 47.238 45.877 32.463 1.00 35.51 199 ASP C N 1
ATOM 6876 C CA . ASP C 1 201 ? 46.867 46.850 33.500 1.00 36.97 199 ASP C CA 1
ATOM 6877 C C . ASP C 1 201 ? 46.043 48.000 32.955 1.00 36.73 199 ASP C C 1
ATOM 6878 O O . ASP C 1 201 ? 46.495 48.769 32.106 1.00 35.94 199 ASP C O 1
ATOM 6883 N N . GLU C 1 202 ? 44.817 48.063 33.454 1.00 36.92 200 GLU C N 1
ATOM 6884 C CA . GLU C 1 202 ? 43.830 49.084 33.164 1.00 38.10 200 GLU C CA 1
ATOM 6885 C C . GLU C 1 202 ? 44.419 50.496 33.131 1.00 37.24 200 GLU C C 1
ATOM 6886 O O . GLU C 1 202 ? 44.094 51.288 32.241 1.00 37.56 200 GLU C O 1
ATOM 6892 N N . GLU C 1 203 ? 45.271 50.801 34.109 1.00 36.47 201 GLU C N 1
ATOM 6893 C CA . GLU C 1 203 ? 45.862 52.130 34.253 1.00 36.71 201 GLU C CA 1
ATOM 6894 C C . GLU C 1 203 ? 46.776 52.515 33.099 1.00 36.44 201 GLU C C 1
ATOM 6895 O O . GLU C 1 203 ? 46.926 53.710 32.780 1.00 35.14 201 GLU C O 1
ATOM 6901 N N . ILE C 1 204 ? 47.406 51.514 32.475 1.00 34.72 202 ILE C N 1
ATOM 6902 C CA . ILE C 1 204 ? 48.267 51.812 31.354 1.00 34.24 202 ILE C CA 1
ATOM 6903 C C . ILE C 1 204 ? 47.396 52.352 30.232 1.00 34.44 202 ILE C C 1
ATOM 6904 O O . ILE C 1 204 ? 47.729 53.348 29.608 1.00 33.94 202 ILE C O 1
ATOM 6909 N N . GLY C 1 205 ? 46.260 51.697 30.000 1.00 35.12 203 GLY C N 1
ATOM 6910 C CA . GLY C 1 205 ? 45.271 52.187 29.038 1.00 36.54 203 GLY C CA 1
ATOM 6911 C C . GLY C 1 205 ? 44.680 53.545 29.422 1.00 37.32 203 GLY C C 1
ATOM 6912 O O . GLY C 1 205 ? 44.417 54.386 28.547 1.00 37.01 203 GLY C O 1
ATOM 6913 N N . LYS C 1 206 ? 44.480 53.760 30.723 1.00 38.19 204 LYS C N 1
ATOM 6914 C CA . LYS C 1 206 ? 43.967 55.051 31.210 1.00 40.08 204 LYS C CA 1
ATOM 6915 C C . LYS C 1 206 ? 44.943 56.174 30.918 1.00 40.11 204 LYS C C 1
ATOM 6916 O O . LYS C 1 206 ? 44.522 57.290 30.576 1.00 41.53 204 LYS C O 1
ATOM 6922 N N . ALA C 1 207 ? 46.239 55.893 31.054 1.00 39.27 205 ALA C N 1
ATOM 6923 C CA . ALA C 1 207 ? 47.261 56.856 30.649 1.00 37.87 205 ALA C CA 1
ATOM 6924 C C . ALA C 1 207 ? 47.393 56.971 29.121 1.00 37.41 205 ALA C C 1
ATOM 6925 O O . ALA C 1 207 ? 48.269 57.676 28.648 1.00 38.15 205 ALA C O 1
ATOM 6927 N N . GLY C 1 208 ? 46.552 56.277 28.349 1.00 36.29 206 GLY C N 1
ATOM 6928 C CA . GLY C 1 208 ? 46.601 56.410 26.871 1.00 35.41 206 GLY C CA 1
ATOM 6929 C C . GLY C 1 208 ? 47.574 55.524 26.081 1.00 34.83 206 GLY C C 1
ATOM 6930 O O . GLY C 1 208 ? 47.725 55.681 24.865 1.00 34.61 206 GLY C O 1
ATOM 6931 N N . ASP C 1 209 ? 48.223 54.576 26.757 1.00 34.21 207 ASP C N 1
ATOM 6932 C CA . ASP C 1 209 ? 49.191 53.671 26.099 1.00 32.95 207 ASP C CA 1
ATOM 6933 C C . ASP C 1 209 ? 48.641 52.227 26.031 1.00 32.42 207 ASP C C 1
ATOM 6934 O O . ASP C 1 209 ? 47.524 51.937 26.511 1.00 31.69 207 ASP C O 1
ATOM 6939 N N . VAL C 1 210 ? 49.452 51.311 25.485 1.00 30.50 208 VAL C N 1
ATOM 6940 C CA . VAL C 1 210 ? 49.064 49.913 25.396 1.00 29.27 208 VAL C CA 1
ATOM 6941 C C . VAL C 1 210 ? 50.139 49.098 26.115 1.00 28.65 208 VAL C C 1
ATOM 6942 O O . VAL C 1 210 ? 51.290 49.554 26.224 1.00 28.43 208 VAL C O 1
ATOM 6946 N N . ASP C 1 211 ? 49.797 47.903 26.598 1.00 26.78 209 ASP C N 1
ATOM 6947 C CA . ASP C 1 211 ? 50.809 47.094 27.292 1.00 26.26 209 ASP C CA 1
ATOM 6948 C C . ASP C 1 211 ? 51.226 45.824 26.526 1.00 25.86 209 ASP C C 1
ATOM 6949 O O . ASP C 1 211 ? 52.112 45.076 26.974 1.00 26.14 209 ASP C O 1
ATOM 6954 N N . THR C 1 212 ? 50.624 45.636 25.351 1.00 25.50 210 THR C N 1
ATOM 6955 C CA . THR C 1 212 ? 50.800 44.443 24.493 1.00 24.69 210 THR C CA 1
ATOM 6956 C C . THR C 1 212 ? 50.751 44.966 23.074 1.00 24.27 210 THR C C 1
ATOM 6957 O O . THR C 1 212 ? 49.837 45.702 22.730 1.00 23.73 210 THR C O 1
ATOM 6961 N N . ALA C 1 213 ? 51.723 44.624 22.234 1.00 23.32 211 ALA C N 1
ATOM 6962 C CA . ALA C 1 213 ? 51.699 45.152 20.892 1.00 22.93 211 ALA C CA 1
ATOM 6963 C C . ALA C 1 213 ? 52.325 44.185 19.898 1.00 23.07 211 ALA C C 1
ATOM 6964 O O . ALA C 1 213 ? 53.135 43.332 20.281 1.00 21.67 211 ALA C O 1
ATOM 6966 N N . VAL C 1 214 ? 51.994 44.369 18.623 1.00 21.69 212 VAL C N 1
ATOM 6967 C CA . VAL C 1 214 ? 52.640 43.639 17.555 1.00 23.36 212 VAL C CA 1
ATOM 6968 C C . VAL C 1 214 ? 53.007 44.660 16.500 1.00 24.68 212 VAL C C 1
ATOM 6969 O O . VAL C 1 214 ? 52.267 45.641 16.315 1.00 25.67 212 VAL C O 1
ATOM 6973 N N . VAL C 1 215 ? 54.147 44.490 15.838 1.00 24.90 213 VAL C N 1
ATOM 6974 C CA . VAL C 1 215 ? 54.544 45.435 14.791 1.00 25.39 213 VAL C CA 1
ATOM 6975 C C . VAL C 1 215 ? 55.042 44.661 13.583 1.00 25.58 213 VAL C C 1
ATOM 6976 O O . VAL C 1 215 ? 55.950 43.830 13.728 1.00 26.66 213 VAL C O 1
ATOM 6980 N N . VAL C 1 216 ? 54.477 44.907 12.392 1.00 25.32 214 VAL C N 1
ATOM 6981 C CA . VAL C 1 216 ? 54.999 44.307 11.164 1.00 24.77 214 VAL C CA 1
ATOM 6982 C C . VAL C 1 216 ? 55.930 45.246 10.429 1.00 25.58 214 VAL C C 1
ATOM 6983 O O . VAL C 1 216 ? 55.619 46.440 10.255 1.00 25.55 214 VAL C O 1
ATOM 6987 N N . LEU C 1 217 ? 57.065 44.713 9.975 1.00 25.32 215 LEU C N 1
ATOM 6988 C CA . LEU C 1 217 ? 58.085 45.483 9.267 1.00 25.42 215 LEU C CA 1
ATOM 6989 C C . LEU C 1 217 ? 58.203 45.013 7.838 1.00 26.10 215 LEU C C 1
ATOM 6990 O O . LEU C 1 217 ? 58.272 43.805 7.573 1.00 26.63 215 LEU C O 1
ATOM 6995 N N . ARG C 1 218 ? 58.247 45.955 6.899 1.00 26.35 216 ARG C N 1
ATOM 6996 C CA . ARG C 1 218 ? 58.583 45.624 5.527 1.00 25.91 216 ARG C CA 1
ATOM 6997 C C . ARG C 1 218 ? 59.941 46.226 5.223 1.00 26.41 216 ARG C C 1
ATOM 6998 O O . ARG C 1 218 ? 60.158 47.442 5.399 1.00 26.40 216 ARG C O 1
ATOM 7006 N N . PHE C 1 219 ? 60.878 45.369 4.826 1.00 26.12 217 PHE C N 1
ATOM 7007 C CA . PHE C 1 219 ? 62.258 45.796 4.548 1.00 26.82 217 PHE C CA 1
ATOM 7008 C C . PHE C 1 219 ? 62.395 46.125 3.070 1.00 27.72 217 PHE C C 1
ATOM 7009 O O . PHE C 1 219 ? 61.655 45.591 2.240 1.00 27.35 217 PHE C O 1
ATOM 7017 N N . LYS C 1 220 ? 63.381 46.955 2.735 1.00 29.12 218 LYS C N 1
ATOM 7018 C CA . LYS C 1 220 ? 63.673 47.279 1.338 1.00 29.85 218 LYS C CA 1
ATOM 7019 C C . LYS C 1 220 ? 63.685 46.055 0.428 1.00 30.26 218 LYS C C 1
ATOM 7020 O O . LYS C 1 220 ? 63.181 46.107 -0.702 1.00 31.45 218 LYS C O 1
ATOM 7026 N N . SER C 1 221 ? 64.228 44.930 0.888 1.00 29.85 219 SER C N 1
ATOM 7027 C CA . SER C 1 221 ? 64.380 43.778 0.001 1.00 29.05 219 SER C CA 1
ATOM 7028 C C . SER C 1 221 ? 63.056 43.057 -0.225 1.00 28.67 219 SER C C 1
ATOM 7029 O O . SER C 1 221 ? 62.935 42.225 -1.125 1.00 28.07 219 SER C O 1
ATOM 7032 N N . GLY C 1 222 ? 62.058 43.364 0.584 1.00 28.19 220 GLY C N 1
ATOM 7033 C CA . GLY C 1 222 ? 60.816 42.614 0.495 1.00 26.98 220 GLY C CA 1
ATOM 7034 C C . GLY C 1 222 ? 60.704 41.613 1.650 1.00 27.68 220 GLY C C 1
ATOM 7035 O O . GLY C 1 222 ? 59.621 41.072 1.909 1.00 27.43 220 GLY C O 1
ATOM 7036 N N . ALA C 1 223 ? 61.821 41.345 2.327 1.00 25.90 221 ALA C N 1
ATOM 7037 C CA . ALA C 1 223 ? 61.778 40.590 3.587 1.00 24.90 221 ALA C CA 1
ATOM 7038 C C . ALA C 1 223 ? 60.772 41.226 4.544 1.00 24.33 221 ALA C C 1
ATOM 7039 O O . ALA C 1 223 ? 60.546 42.443 4.519 1.00 24.46 221 ALA C O 1
ATOM 7041 N N . LEU C 1 224 ? 60.155 40.407 5.390 1.00 23.21 222 LEU C N 1
ATOM 7042 C CA . LEU C 1 224 ? 59.166 40.873 6.356 1.00 23.17 222 LEU C CA 1
ATOM 7043 C C . LEU C 1 224 ? 59.600 40.598 7.798 1.00 23.90 222 LEU C C 1
ATOM 7044 O O . LEU C 1 224 ? 60.306 39.624 8.080 1.00 25.43 222 LEU C O 1
ATOM 7049 N N . GLY C 1 225 ? 59.227 41.473 8.715 1.00 23.21 223 GLY C N 1
ATOM 7050 C CA . GLY C 1 225 ? 59.535 41.204 10.094 1.00 23.90 223 GLY C CA 1
ATOM 7051 C C . GLY C 1 225 ? 58.303 41.292 10.935 1.00 24.41 223 GLY C C 1
ATOM 7052 O O . GLY C 1 225 ? 57.348 41.995 10.581 1.00 23.52 223 GLY C O 1
ATOM 7053 N N . VAL C 1 226 ? 58.343 40.632 12.088 1.00 24.61 224 VAL C N 1
ATOM 7054 C CA . VAL C 1 226 ? 57.280 40.745 13.057 1.00 24.99 224 VAL C CA 1
ATOM 7055 C C . VAL C 1 226 ? 57.873 40.879 14.468 1.00 24.43 224 VAL C C 1
ATOM 7056 O O . VAL C 1 226 ? 58.559 39.961 14.933 1.00 24.52 224 VAL C O 1
ATOM 7060 N N . ILE C 1 227 ? 57.608 42.000 15.146 1.00 23.16 225 ILE C N 1
ATOM 7061 C CA . ILE C 1 227 ? 57.958 42.164 16.561 1.00 21.85 225 ILE C CA 1
ATOM 7062 C C . ILE C 1 227 ? 56.721 42.048 17.467 1.00 22.05 225 ILE C C 1
ATOM 7063 O O . ILE C 1 227 ? 55.722 42.695 17.191 1.00 21.41 225 ILE C O 1
ATOM 7068 N N . ASP C 1 228 ? 56.772 41.276 18.556 1.00 21.35 226 ASP C N 1
ATOM 7069 C CA . ASP C 1 228 ? 55.727 41.395 19.576 1.00 22.84 226 ASP C CA 1
ATOM 7070 C C . ASP C 1 228 ? 56.313 41.734 20.942 1.00 23.33 226 ASP C C 1
ATOM 7071 O O . ASP C 1 228 ? 57.433 41.278 21.278 1.00 22.98 226 ASP C O 1
ATOM 7076 N N . ASN C 1 229 ? 55.580 42.553 21.717 1.00 23.03 227 ASN C N 1
ATOM 7077 C CA . ASN C 1 229 ? 56.040 43.095 23.014 1.00 23.68 227 ASN C CA 1
ATOM 7078 C C . ASN C 1 229 ? 54.975 42.857 24.087 1.00 24.08 227 ASN C C 1
ATOM 7079 O O . ASN C 1 229 ? 53.785 42.834 23.796 1.00 24.83 227 ASN C O 1
ATOM 7084 N N . SER C 1 230 ? 55.393 42.704 25.326 1.00 24.37 228 SER C N 1
ATOM 7085 C CA . SER C 1 230 ? 54.457 42.705 26.450 1.00 25.34 228 SER C CA 1
ATOM 7086 C C . SER C 1 230 ? 55.178 43.336 27.598 1.00 25.60 228 SER C C 1
ATOM 7087 O O . SER C 1 230 ? 56.351 43.009 27.859 1.00 25.61 228 SER C O 1
ATOM 7090 N N . ARG C 1 231 ? 54.464 44.164 28.345 1.00 25.33 229 ARG C N 1
ATOM 7091 C CA . ARG C 1 231 ? 55.005 44.740 29.573 1.00 25.42 229 ARG C CA 1
ATOM 7092 C C . ARG C 1 231 ? 55.058 43.754 30.741 1.00 25.15 229 ARG C C 1
ATOM 7093 O O . ARG C 1 231 ? 55.545 44.105 31.804 1.00 24.63 229 ARG C O 1
ATOM 7101 N N . ARG C 1 232 ? 54.540 42.538 30.583 1.00 25.05 230 ARG C N 1
ATOM 7102 C CA . ARG C 1 232 ? 54.520 41.606 31.729 1.00 26.66 230 ARG C CA 1
ATOM 7103 C C . ARG C 1 232 ? 54.551 40.107 31.400 1.00 26.07 230 ARG C C 1
ATOM 7104 O O . ARG C 1 232 ? 53.542 39.536 31.001 1.00 27.74 230 ARG C O 1
ATOM 7112 N N . ALA C 1 233 ? 55.691 39.466 31.627 1.00 24.94 231 ALA C N 1
ATOM 7113 C CA . ALA C 1 233 ? 55.835 38.043 31.379 1.00 23.77 231 ALA C CA 1
ATOM 7114 C C . ALA C 1 233 ? 56.192 37.499 32.717 1.00 23.82 231 ALA C C 1
ATOM 7115 O O . ALA C 1 233 ? 57.305 37.749 33.199 1.00 23.09 231 ALA C O 1
ATOM 7117 N N . VAL C 1 234 ? 55.288 36.745 33.329 1.00 23.18 232 VAL C N 1
ATOM 7118 C CA . VAL C 1 234 ? 55.531 36.308 34.712 1.00 24.56 232 VAL C CA 1
ATOM 7119 C C . VAL C 1 234 ? 56.755 35.389 34.849 1.00 24.76 232 VAL C C 1
ATOM 7120 O O . VAL C 1 234 ? 57.308 35.259 35.929 1.00 25.58 232 VAL C O 1
ATOM 7124 N N . TYR C 1 235 ? 57.182 34.762 33.757 1.00 23.79 233 TYR C N 1
ATOM 7125 C CA . TYR C 1 235 ? 58.316 33.854 33.847 1.00 23.36 233 TYR C CA 1
ATOM 7126 C C . TYR C 1 235 ? 59.708 34.495 33.764 1.00 23.22 233 TYR C C 1
ATOM 7127 O O . TYR C 1 235 ? 60.737 33.795 33.913 1.00 24.01 233 TYR C O 1
ATOM 7136 N N . GLY C 1 236 ? 59.776 35.812 33.559 1.00 23.47 234 GLY C N 1
ATOM 7137 C CA . GLY C 1 236 ? 61.067 36.485 33.389 1.00 22.39 234 GLY C CA 1
ATOM 7138 C C . GLY C 1 236 ? 61.172 37.195 32.052 1.00 22.77 234 GLY C C 1
ATOM 7139 O O . GLY C 1 236 ? 60.165 37.330 31.334 1.00 24.29 234 GLY C O 1
ATOM 7140 N N . TYR C 1 237 ? 62.363 37.684 31.714 1.00 21.07 235 TYR C N 1
ATOM 7141 C CA . TYR C 1 237 ? 62.558 38.333 30.421 1.00 22.07 235 TYR C CA 1
ATOM 7142 C C . TYR C 1 237 ? 62.293 37.309 29.338 1.00 22.03 235 TYR C C 1
ATOM 7143 O O . TYR C 1 237 ? 62.712 36.152 29.444 1.00 21.63 235 TYR C O 1
ATOM 7152 N N . ASP C 1 238 ? 61.606 37.715 28.284 1.00 21.30 236 ASP C N 1
ATOM 7153 C CA . ASP C 1 238 ? 61.517 36.844 27.110 1.00 21.29 236 ASP C CA 1
ATOM 7154 C C . ASP C 1 238 ? 61.955 37.683 25.940 1.00 21.47 236 ASP C C 1
ATOM 7155 O O . ASP C 1 238 ? 61.204 38.532 25.435 1.00 21.15 236 ASP C O 1
ATOM 7160 N N . GLN C 1 239 ? 63.183 37.438 25.510 1.00 20.31 237 GLN C N 1
ATOM 7161 C CA . GLN C 1 239 ? 63.777 38.183 24.408 1.00 21.29 237 GLN C CA 1
ATOM 7162 C C . GLN C 1 239 ? 64.409 37.194 23.419 1.00 20.80 237 GLN C C 1
ATOM 7163 O O . GLN C 1 239 ? 65.513 36.736 23.625 1.00 21.24 237 GLN C O 1
ATOM 7169 N N . ARG C 1 240 ? 63.662 36.814 22.391 1.00 19.98 238 ARG C N 1
ATOM 7170 C CA . ARG C 1 240 ? 64.123 35.879 21.379 1.00 19.89 238 ARG C CA 1
ATOM 7171 C C . ARG C 1 240 ? 64.166 36.557 20.031 1.00 20.04 238 ARG C C 1
ATOM 7172 O O . ARG C 1 240 ? 63.409 37.508 19.779 1.00 19.82 238 ARG C O 1
ATOM 7180 N N . ILE C 1 241 ? 65.094 36.105 19.197 1.00 19.19 239 ILE C N 1
ATOM 7181 C CA . ILE C 1 241 ? 65.224 36.538 17.810 1.00 19.98 239 ILE C CA 1
ATOM 7182 C C . ILE C 1 241 ? 65.349 35.296 16.940 1.00 20.75 239 ILE C C 1
ATOM 7183 O O . ILE C 1 241 ? 66.103 34.375 17.279 1.00 18.12 239 ILE C O 1
ATOM 7188 N N . GLU C 1 242 ? 64.571 35.266 15.856 1.00 19.64 240 GLU C N 1
ATOM 7189 C CA . GLU C 1 242 ? 64.649 34.234 14.857 1.00 20.47 240 GLU C CA 1
ATOM 7190 C C . GLU C 1 242 ? 64.781 34.902 13.472 1.00 20.96 240 GLU C C 1
ATOM 7191 O O . GLU C 1 242 ? 64.078 35.892 13.162 1.00 21.73 240 GLU C O 1
ATOM 7197 N N . VAL C 1 243 ? 65.680 34.388 12.643 1.00 20.81 241 VAL C N 1
ATOM 7198 C CA . VAL C 1 243 ? 65.729 34.846 11.253 1.00 20.99 241 VAL C CA 1
ATOM 7199 C C . VAL C 1 243 ? 65.597 33.638 10.362 1.00 20.32 241 VAL C C 1
ATOM 7200 O O . VAL C 1 243 ? 66.314 32.636 10.540 1.00 19.30 241 VAL C O 1
ATOM 7204 N N . PHE C 1 244 ? 64.667 33.706 9.416 1.00 19.58 242 PHE C N 1
ATOM 7205 C CA . PHE C 1 244 ? 64.438 32.610 8.495 1.00 19.83 242 PHE C CA 1
ATOM 7206 C C . PHE C 1 244 ? 64.875 33.080 7.105 1.00 20.29 242 PHE C C 1
ATOM 7207 O O . PHE C 1 244 ? 64.530 34.197 6.718 1.00 18.44 242 PHE C O 1
ATOM 7215 N N . GLY C 1 245 ? 65.649 32.261 6.372 1.00 21.63 243 GLY C N 1
ATOM 7216 C CA . GLY C 1 245 ? 66.075 32.672 5.026 1.00 22.30 243 GLY C CA 1
ATOM 7217 C C . GLY C 1 245 ? 66.119 31.539 4.031 1.00 23.57 243 GLY C C 1
ATOM 7218 O O . GLY C 1 245 ? 65.762 30.425 4.356 1.00 22.63 243 GLY C O 1
ATOM 7219 N N . SER C 1 246 ? 66.639 31.810 2.827 1.00 24.26 244 SER C N 1
ATOM 7220 C CA . SER C 1 246 ? 66.661 30.822 1.747 1.00 24.82 244 SER C CA 1
ATOM 7221 C C . SER C 1 246 ? 67.486 29.555 2.040 1.00 24.30 244 SER C C 1
ATOM 7222 O O . SER C 1 246 ? 67.331 28.540 1.353 1.00 23.96 244 SER C O 1
ATOM 7225 N N . LYS C 1 247 ? 68.391 29.614 3.011 1.00 24.52 245 LYS C N 1
ATOM 7226 C CA . LYS C 1 247 ? 69.211 28.443 3.330 1.00 24.20 245 LYS C CA 1
ATOM 7227 C C . LYS C 1 247 ? 69.021 27.877 4.746 1.00 24.65 245 LYS C C 1
ATOM 7228 O O . LYS C 1 247 ? 69.703 26.923 5.133 1.00 24.69 245 LYS C O 1
ATOM 7234 N N . GLY C 1 248 ? 68.094 28.412 5.532 1.00 23.40 246 GLY C N 1
ATOM 7235 C CA . GLY C 1 248 ? 67.897 27.782 6.838 1.00 22.97 246 GLY C CA 1
ATOM 7236 C C . GLY C 1 248 ? 67.272 28.747 7.811 1.00 23.14 246 GLY C C 1
ATOM 7237 O O . GLY C 1 248 ? 66.704 29.763 7.405 1.00 23.71 246 GLY C O 1
ATOM 7238 N N . ARG C 1 249 ? 67.341 28.423 9.097 1.00 21.88 247 ARG C N 1
ATOM 7239 C CA . ARG C 1 249 ? 66.761 29.263 10.126 1.00 21.42 247 ARG C CA 1
ATOM 7240 C C . ARG C 1 249 ? 67.804 29.416 11.240 1.00 21.19 247 ARG C C 1
ATOM 7241 O O . ARG C 1 249 ? 68.589 28.500 11.446 1.00 21.82 247 ARG C O 1
ATOM 7249 N N . ILE C 1 250 ? 67.823 30.553 11.939 1.00 19.21 248 ILE C N 1
ATOM 7250 C CA . ILE C 1 250 ? 68.733 30.777 13.063 1.00 19.47 248 ILE C CA 1
ATOM 7251 C C . ILE C 1 250 ? 67.931 31.469 14.191 1.00 20.17 248 ILE C C 1
ATOM 7252 O O . ILE C 1 250 ? 67.082 32.278 13.907 1.00 19.54 248 ILE C O 1
ATOM 7257 N N . PHE C 1 251 ? 68.216 31.127 15.453 1.00 19.77 249 PHE C N 1
ATOM 7258 C CA . PHE C 1 251 ? 67.367 31.490 16.574 1.00 21.25 249 PHE C CA 1
ATOM 7259 C C . PHE C 1 251 ? 68.284 31.805 17.763 1.00 20.72 249 PHE C C 1
ATOM 7260 O O . PHE C 1 251 ? 69.260 31.081 17.980 1.00 20.09 249 PHE C O 1
ATOM 7268 N N . ALA C 1 252 ? 67.973 32.823 18.565 1.00 20.01 250 ALA C N 1
ATOM 7269 C CA . ALA C 1 252 ? 68.638 32.982 19.853 1.00 19.62 250 ALA C CA 1
ATOM 7270 C C . ALA C 1 252 ? 67.591 32.852 20.940 1.00 21.83 250 ALA C C 1
ATOM 7271 O O . ALA C 1 252 ? 66.597 33.596 20.939 1.00 21.68 250 ALA C O 1
ATOM 7273 N N . ASP C 1 253 ? 67.816 31.941 21.884 1.00 21.04 251 ASP C N 1
ATOM 7274 C CA . ASP C 1 253 ? 66.881 31.770 22.993 1.00 22.16 251 ASP C CA 1
ATOM 7275 C C . ASP C 1 253 ? 67.333 32.621 24.180 1.00 21.75 251 ASP C C 1
ATOM 7276 O O . ASP C 1 253 ? 68.451 33.170 24.192 1.00 20.81 251 ASP C O 1
ATOM 7281 N N . ASN C 1 254 ? 66.455 32.665 25.184 1.00 20.93 252 ASN C N 1
ATOM 7282 C CA . ASN C 1 254 ? 66.712 33.230 26.473 1.00 20.30 252 ASN C CA 1
ATOM 7283 C C . ASN C 1 254 ? 67.714 32.360 27.217 1.00 21.18 252 ASN C C 1
ATOM 7284 O O . ASN C 1 254 ? 67.929 31.193 26.848 1.00 19.97 252 ASN C O 1
ATOM 7289 N N . VAL C 1 255 ? 68.236 32.940 28.297 1.00 20.70 253 VAL C N 1
ATOM 7290 C CA . VAL C 1 255 ? 69.255 32.349 29.159 1.00 21.80 253 VAL C CA 1
ATOM 7291 C C . VAL C 1 255 ? 68.573 31.820 30.404 1.00 22.22 253 VAL C C 1
ATOM 7292 O O . VAL C 1 255 ? 67.655 32.481 30.909 1.00 23.03 253 VAL C O 1
ATOM 7296 N N . ARG C 1 256 ? 68.972 30.631 30.868 1.00 23.01 254 ARG C N 1
ATOM 7297 C CA . ARG C 1 256 ? 68.437 30.058 32.112 1.00 24.18 254 ARG C CA 1
ATOM 7298 C C . ARG C 1 256 ? 69.452 30.234 33.255 1.00 23.56 254 ARG C C 1
ATOM 7299 O O . ARG C 1 256 ? 70.653 30.311 33.031 1.00 22.13 254 ARG C O 1
ATOM 7307 N N . GLU C 1 257 ? 68.973 30.237 34.482 1.00 22.32 255 GLU C N 1
ATOM 7308 C CA . GLU C 1 257 ? 69.856 30.395 35.614 1.00 24.07 255 GLU C CA 1
ATOM 7309 C C . GLU C 1 257 ? 70.961 29.284 35.628 1.00 23.16 255 GLU C C 1
ATOM 7310 O O . GLU C 1 257 ? 72.105 29.541 35.975 1.00 22.32 255 GLU C O 1
ATOM 7316 N N . THR C 1 258 ? 70.621 28.068 35.199 1.00 20.76 256 THR C N 1
ATOM 7317 C CA . THR C 1 258 ? 71.462 26.910 35.475 1.00 20.71 256 THR C CA 1
ATOM 7318 C C . THR C 1 258 ? 71.224 25.920 34.316 1.00 20.84 256 THR C C 1
ATOM 7319 O O . THR C 1 258 ? 70.315 26.122 33.506 1.00 19.52 256 THR C O 1
ATOM 7323 N N . THR C 1 259 ? 72.060 24.887 34.209 1.00 20.36 257 THR C N 1
ATOM 7324 C CA . THR C 1 259 ? 71.845 23.806 33.244 1.00 20.13 257 THR C CA 1
ATOM 7325 C C . THR C 1 259 ? 71.159 22.588 33.873 1.00 18.96 257 THR C C 1
ATOM 7326 O O . THR C 1 259 ? 71.134 21.500 33.290 1.00 18.17 257 THR C O 1
ATOM 7330 N N . VAL C 1 260 ? 70.595 22.763 35.061 1.00 18.45 258 VAL C N 1
ATOM 7331 C CA . VAL C 1 260 ? 70.021 21.648 35.763 1.00 17.62 258 VAL C CA 1
ATOM 7332 C C . VAL C 1 260 ? 68.583 21.382 35.274 1.00 18.86 258 VAL C C 1
ATOM 7333 O O . VAL C 1 260 ? 67.847 22.324 34.940 1.00 19.05 258 VAL C O 1
ATOM 7337 N N . VAL C 1 261 ? 68.239 20.105 35.159 1.00 18.44 259 VAL C N 1
ATOM 7338 C CA . VAL C 1 261 ? 66.928 19.661 34.729 1.00 18.92 259 VAL C CA 1
ATOM 7339 C C . VAL C 1 261 ? 66.459 18.611 35.762 1.00 20.04 259 VAL C C 1
ATOM 7340 O O . VAL C 1 261 ? 67.140 17.614 36.051 1.00 19.48 259 VAL C O 1
ATOM 7344 N N . LEU C 1 262 ? 65.277 18.837 36.289 1.00 19.26 260 LEU C N 1
ATOM 7345 C CA . LEU C 1 262 ? 64.658 17.923 37.223 1.00 19.66 260 LEU C CA 1
ATOM 7346 C C . LEU C 1 262 ? 63.548 17.125 36.482 1.00 20.07 260 LEU C C 1
ATOM 7347 O O . LEU C 1 262 ? 62.671 17.715 35.821 1.00 19.66 260 LEU C O 1
ATOM 7352 N N . THR C 1 263 ? 63.561 15.804 36.602 1.00 20.16 261 THR C N 1
ATOM 7353 C CA . THR C 1 263 ? 62.525 14.962 35.951 1.00 20.87 261 THR C CA 1
ATOM 7354 C C . THR C 1 263 ? 61.643 14.260 36.988 1.00 22.78 261 THR C C 1
ATOM 7355 O O . THR C 1 263 ? 62.141 13.504 37.862 1.00 22.52 261 THR C O 1
ATOM 7359 N N . ASP C 1 264 ? 60.329 14.480 36.906 1.00 23.96 262 ASP C N 1
ATOM 7360 C CA . ASP C 1 264 ? 59.409 13.688 37.724 1.00 24.93 262 ASP C CA 1
ATOM 7361 C C . ASP C 1 264 ? 58.277 13.073 36.891 1.00 24.90 262 ASP C C 1
ATOM 7362 O O . ASP C 1 264 ? 58.394 12.945 35.659 1.00 25.58 262 ASP C O 1
ATOM 7367 N N . GLU C 1 265 ? 57.195 12.672 37.550 1.00 24.85 263 GLU C N 1
ATOM 7368 C CA . GLU C 1 265 ? 56.084 12.033 36.849 1.00 25.41 263 GLU C CA 1
ATOM 7369 C C . GLU C 1 265 ? 55.509 12.890 35.733 1.00 25.56 263 GLU C C 1
ATOM 7370 O O . GLU C 1 265 ? 54.976 12.351 34.786 1.00 25.59 263 GLU C O 1
ATOM 7376 N N . GLN C 1 266 ? 55.586 14.210 35.842 1.00 25.11 264 GLN C N 1
ATOM 7377 C CA . GLN C 1 266 ? 55.054 15.069 34.764 1.00 25.80 264 GLN C CA 1
ATOM 7378 C C . GLN C 1 266 ? 56.036 15.346 33.622 1.00 24.49 264 GLN C C 1
ATOM 7379 O O . GLN C 1 266 ? 55.651 15.939 32.595 1.00 24.15 264 GLN C O 1
ATOM 7385 N N . GLY C 1 267 ? 57.287 14.907 33.786 1.00 22.87 265 GLY C N 1
ATOM 7386 C CA . GLY C 1 267 ? 58.307 15.187 32.758 1.00 22.10 265 GLY C CA 1
ATOM 7387 C C . GLY C 1 267 ? 59.431 16.062 33.263 1.00 22.16 265 GLY C C 1
ATOM 7388 O O . GLY C 1 267 ? 59.566 16.261 34.481 1.00 22.47 265 GLY C O 1
ATOM 7389 N N . ASP C 1 268 ? 60.232 16.582 32.330 1.00 20.60 266 ASP C N 1
ATOM 7390 C CA . ASP C 1 268 ? 61.372 17.399 32.645 1.00 20.22 266 ASP C CA 1
ATOM 7391 C C . ASP C 1 268 ? 60.967 18.821 33.024 1.00 20.49 266 ASP C C 1
ATOM 7392 O O . ASP C 1 268 ? 60.037 19.385 32.433 1.00 18.35 266 ASP C O 1
ATOM 7397 N N . ARG C 1 269 ? 61.690 19.379 33.996 1.00 19.96 267 ARG C N 1
ATOM 7398 C CA . ARG C 1 269 ? 61.564 20.776 34.380 1.00 21.77 267 ARG C CA 1
ATOM 7399 C C . ARG C 1 269 ? 62.946 21.425 34.385 1.00 21.32 267 ARG C C 1
ATOM 7400 O O . ARG C 1 269 ? 63.848 20.932 35.075 1.00 21.25 267 ARG C O 1
ATOM 7408 N N . GLY C 1 270 ? 63.117 22.507 33.631 1.00 20.72 268 GLY C N 1
ATOM 7409 C CA . GLY C 1 270 ? 64.381 23.252 33.625 1.00 20.87 268 GLY C CA 1
ATOM 7410 C C . GLY C 1 270 ? 64.451 24.394 34.646 1.00 21.72 268 GLY C C 1
ATOM 7411 O O . GLY C 1 270 ? 63.509 24.630 35.431 1.00 20.22 268 GLY C O 1
ATOM 7412 N N . SER C 1 271 ? 65.563 25.123 34.664 1.00 21.68 269 SER C N 1
ATOM 7413 C CA . SER C 1 271 ? 65.688 26.178 35.656 1.00 23.29 269 SER C CA 1
ATOM 7414 C C . SER C 1 271 ? 64.963 27.466 35.208 1.00 23.14 269 SER C C 1
ATOM 7415 O O . SER C 1 271 ? 64.560 27.612 34.021 1.00 22.20 269 SER C O 1
ATOM 7418 N N . ARG C 1 272 ? 64.754 28.368 36.165 1.00 22.64 270 ARG C N 1
ATOM 7419 C CA . ARG C 1 272 ? 64.084 29.650 35.853 1.00 23.75 270 ARG C CA 1
ATOM 7420 C C . ARG C 1 272 ? 64.852 30.444 34.776 1.00 23.58 270 ARG C C 1
ATOM 7421 O O . ARG C 1 272 ? 66.066 30.240 34.587 1.00 22.38 270 ARG C O 1
ATOM 7429 N N . TYR C 1 273 ? 64.127 31.300 34.057 1.00 22.08 271 TYR C N 1
ATOM 7430 C CA . TYR C 1 273 ? 64.705 32.282 33.135 1.00 22.40 271 TYR C CA 1
ATOM 7431 C C . TYR C 1 273 ? 65.370 33.395 33.942 1.00 22.57 271 TYR C C 1
ATOM 7432 O O . TYR C 1 273 ? 65.023 33.623 35.107 1.00 22.46 271 TYR C O 1
ATOM 7441 N N . LEU C 1 274 ? 66.281 34.126 33.321 1.00 22.38 272 LEU C N 1
ATOM 7442 C CA . LEU C 1 274 ? 66.777 35.332 33.970 1.00 23.85 272 LEU C CA 1
ATOM 7443 C C . LEU C 1 274 ? 65.596 36.276 34.182 1.00 24.90 272 LEU C C 1
ATOM 7444 O O . LEU C 1 274 ? 64.707 36.388 33.327 1.00 25.40 272 LEU C O 1
ATOM 7449 N N . TYR C 1 275 ? 65.575 36.915 35.338 1.00 26.81 273 TYR C N 1
ATOM 7450 C CA . TYR C 1 275 ? 64.412 37.646 35.823 1.00 28.09 273 TYR C CA 1
ATOM 7451 C C . TYR C 1 275 ? 64.773 39.080 36.256 1.00 28.27 273 TYR C C 1
ATOM 7452 O O . TYR C 1 275 ? 63.988 40.021 36.040 1.00 28.40 273 TYR C O 1
ATOM 7461 N N . PHE C 1 276 ? 65.944 39.260 36.863 1.00 26.54 274 PHE C N 1
ATOM 7462 C CA . PHE C 1 276 ? 66.310 40.583 37.375 1.00 26.76 274 PHE C CA 1
ATOM 7463 C C . PHE C 1 276 ? 67.181 41.371 36.393 1.00 25.89 274 PHE C C 1
ATOM 7464 O O . PHE C 1 276 ? 67.900 40.790 35.577 1.00 24.17 274 PHE C O 1
ATOM 7472 N N . PHE C 1 277 ? 67.100 42.698 36.489 1.00 25.99 275 PHE C N 1
ATOM 7473 C CA . PHE C 1 277 ? 67.720 43.610 35.524 1.00 26.64 275 PHE C CA 1
ATOM 7474 C C . PHE C 1 277 ? 69.233 43.363 35.385 1.00 26.71 275 PHE C C 1
ATOM 7475 O O . PHE C 1 277 ? 69.759 43.238 34.289 1.00 25.90 275 PHE C O 1
ATOM 7483 N N . LEU C 1 278 ? 69.925 43.291 36.513 1.00 28.00 276 LEU C N 1
ATOM 7484 C CA . LEU C 1 278 ? 71.376 43.194 36.522 1.00 28.80 276 LEU C CA 1
ATOM 7485 C C . LEU C 1 278 ? 71.864 41.855 35.943 1.00 28.73 276 LEU C C 1
ATOM 7486 O O . LEU C 1 278 ? 72.697 41.848 35.037 1.00 27.61 276 LEU C O 1
ATOM 7491 N N . GLU C 1 279 ? 71.332 40.719 36.409 1.00 28.80 277 GLU C N 1
ATOM 7492 C CA . GLU C 1 279 ? 71.783 39.422 35.843 1.00 28.83 277 GLU C CA 1
ATOM 7493 C C . GLU C 1 279 ? 71.445 39.369 34.359 1.00 29.30 277 GLU C C 1
ATOM 7494 O O . GLU C 1 279 ? 72.186 38.839 33.561 1.00 29.37 277 GLU C O 1
ATOM 7500 N N . ARG C 1 280 ? 70.313 39.938 33.972 1.00 28.68 278 ARG C N 1
ATOM 7501 C CA . ARG C 1 280 ? 69.984 39.943 32.561 1.00 29.06 278 ARG C CA 1
ATOM 7502 C C . ARG C 1 280 ? 70.936 40.793 31.686 1.00 27.86 278 ARG C C 1
ATOM 7503 O O . ARG C 1 280 ? 71.384 40.356 30.641 1.00 27.76 278 ARG C O 1
ATOM 7511 N N . TYR C 1 281 ? 71.227 42.018 32.100 1.00 26.97 279 TYR C N 1
ATOM 7512 C CA . TYR C 1 281 ? 71.847 42.979 31.187 1.00 25.56 279 TYR C CA 1
ATOM 7513 C C . TYR C 1 281 ? 73.305 43.383 31.463 1.00 25.89 279 TYR C C 1
ATOM 7514 O O . TYR C 1 281 ? 73.919 44.016 30.610 1.00 25.00 279 TYR C O 1
ATOM 7523 N N . ARG C 1 282 ? 73.846 43.074 32.644 1.00 26.94 280 ARG C N 1
ATOM 7524 C CA . ARG C 1 282 ? 75.174 43.649 33.016 1.00 27.67 280 ARG C CA 1
ATOM 7525 C C . ARG C 1 282 ? 76.233 43.333 31.981 1.00 27.09 280 ARG C C 1
ATOM 7526 O O . ARG C 1 282 ? 77.013 44.201 31.591 1.00 25.70 280 ARG C O 1
ATOM 7534 N N . ASP C 1 283 ? 76.268 42.096 31.518 1.00 26.54 281 ASP C N 1
ATOM 7535 C CA . ASP C 1 283 ? 77.268 41.800 30.498 1.00 28.39 281 ASP C CA 1
ATOM 7536 C C . ASP C 1 283 ? 77.108 42.643 29.212 1.00 26.96 281 ASP C C 1
ATOM 7537 O O . ASP C 1 283 ? 78.105 43.145 28.694 1.00 27.34 281 ASP C O 1
ATOM 7542 N N . SER C 1 284 ? 75.884 42.843 28.712 1.00 24.87 282 SER C N 1
ATOM 7543 C CA . SER C 1 284 ? 75.729 43.679 27.509 1.00 24.32 282 SER C CA 1
ATOM 7544 C C . SER C 1 284 ? 76.229 45.127 27.740 1.00 24.25 282 SER C C 1
ATOM 7545 O O . SER C 1 284 ? 76.855 45.743 26.871 1.00 24.02 282 SER C O 1
ATOM 7548 N N . TYR C 1 285 ? 75.936 45.687 28.901 1.00 24.13 283 TYR C N 1
ATOM 7549 C CA . TYR C 1 285 ? 76.376 47.047 29.202 1.00 23.71 283 TYR C CA 1
ATOM 7550 C C . TYR C 1 285 ? 77.918 47.146 29.276 1.00 24.41 283 TYR C C 1
ATOM 7551 O O . TYR C 1 285 ? 78.521 48.152 28.847 1.00 23.01 283 TYR C O 1
ATOM 7560 N N . LEU C 1 286 ? 78.537 46.129 29.870 1.00 23.17 284 LEU C N 1
ATOM 7561 C CA . LEU C 1 286 ? 79.972 46.127 29.952 1.00 24.67 284 LEU C CA 1
ATOM 7562 C C . LEU C 1 286 ? 80.571 46.115 28.533 1.00 24.40 284 LEU C C 1
ATOM 7563 O O . LEU C 1 286 ? 81.480 46.892 28.234 1.00 25.55 284 LEU C O 1
ATOM 7568 N N . GLU C 1 287 ? 80.042 45.275 27.639 1.00 23.87 285 GLU C N 1
ATOM 7569 C CA . GLU C 1 287 ? 80.638 45.118 26.312 1.00 24.71 285 GLU C CA 1
ATOM 7570 C C . GLU C 1 287 ? 80.360 46.355 25.503 1.00 24.59 285 GLU C C 1
ATOM 7571 O O . GLU C 1 287 ? 81.153 46.733 24.647 1.00 25.83 285 GLU C O 1
ATOM 7577 N N . GLU C 1 288 ? 79.189 46.955 25.709 1.00 24.18 286 GLU C N 1
ATOM 7578 C CA . GLU C 1 288 ? 78.854 48.186 25.029 1.00 25.39 286 GLU C CA 1
ATOM 7579 C C . GLU C 1 288 ? 79.851 49.304 25.410 1.00 25.96 286 GLU C C 1
ATOM 7580 O O . GLU C 1 288 ? 80.363 50.029 24.534 1.00 25.73 286 GLU C O 1
ATOM 7586 N N . LEU C 1 289 ? 80.073 49.465 26.713 1.00 26.50 287 LEU C N 1
ATOM 7587 C CA . LEU C 1 289 ? 80.980 50.514 27.228 1.00 27.18 287 LEU C CA 1
ATOM 7588 C C . LEU C 1 289 ? 82.429 50.287 26.711 1.00 28.10 287 LEU C C 1
ATOM 7589 O O . LEU C 1 289 ? 83.096 51.213 26.266 1.00 29.06 287 LEU C O 1
ATOM 7594 N N . LYS C 1 290 ? 82.900 49.044 26.730 1.00 28.64 288 LYS C N 1
ATOM 7595 C CA . LYS C 1 290 ? 84.214 48.743 26.173 1.00 28.45 288 LYS C CA 1
ATOM 7596 C C . LYS C 1 290 ? 84.282 49.167 24.721 1.00 28.92 288 LYS C C 1
ATOM 7597 O O . LYS C 1 290 ? 85.336 49.603 24.245 1.00 28.94 288 LYS C O 1
ATOM 7603 N N . THR C 1 291 ? 83.178 49.005 23.996 1.00 28.01 289 THR C N 1
ATOM 7604 C CA . THR C 1 291 ? 83.197 49.307 22.575 1.00 28.25 289 THR C CA 1
ATOM 7605 C C . THR C 1 291 ? 83.246 50.806 22.346 1.00 28.62 289 THR C C 1
ATOM 7606 O O . THR C 1 291 ? 83.978 51.261 21.491 1.00 28.47 289 THR C O 1
ATOM 7610 N N . PHE C 1 292 ? 82.442 51.566 23.097 1.00 29.45 290 PHE C N 1
ATOM 7611 C CA . PHE C 1 292 ? 82.506 53.024 23.064 1.00 29.45 290 PHE C CA 1
ATOM 7612 C C . PHE C 1 292 ? 83.924 53.546 23.374 1.00 30.08 290 PHE C C 1
ATOM 7613 O O . PHE C 1 292 ? 84.444 54.424 22.669 1.00 29.80 290 PHE C O 1
ATOM 7621 N N . ILE C 1 293 ? 84.530 53.035 24.449 1.00 30.42 291 ILE C N 1
ATOM 7622 C CA . ILE C 1 293 ? 85.888 53.439 24.814 1.00 31.60 291 ILE C CA 1
ATOM 7623 C C . ILE C 1 293 ? 86.883 53.098 23.703 1.00 32.97 291 ILE C C 1
ATOM 7624 O O . ILE C 1 293 ? 87.789 53.883 23.376 1.00 34.22 291 ILE C O 1
ATOM 7629 N N . LYS C 1 294 ? 86.694 51.935 23.105 1.00 33.20 292 LYS C N 1
ATOM 7630 C CA . LYS C 1 294 ? 87.524 51.531 21.980 1.00 33.97 292 LYS C CA 1
ATOM 7631 C C . LYS C 1 294 ? 87.364 52.467 20.767 1.00 33.52 292 LYS C C 1
ATOM 7632 O O . LYS C 1 294 ? 88.359 52.876 20.130 1.00 31.83 292 LYS C O 1
ATOM 7638 N N . ASN C 1 295 ? 86.114 52.833 20.461 1.00 32.81 293 ASN C N 1
ATOM 7639 C CA . ASN C 1 295 ? 85.850 53.830 19.451 1.00 32.60 293 ASN C CA 1
ATOM 7640 C C . ASN C 1 295 ? 86.559 55.148 19.778 1.00 33.33 293 ASN C C 1
ATOM 7641 O O . ASN C 1 295 ? 87.170 55.763 18.905 1.00 33.11 293 ASN C O 1
ATOM 7646 N N . VAL C 1 296 ? 86.405 55.615 21.014 1.00 34.33 294 VAL C N 1
ATOM 7647 C CA . VAL C 1 296 ? 87.056 56.865 21.462 1.00 36.16 294 VAL C CA 1
ATOM 7648 C C . VAL C 1 296 ? 88.593 56.807 21.253 1.00 37.25 294 VAL C C 1
ATOM 7649 O O . VAL C 1 296 ? 89.163 57.569 20.463 1.00 36.21 294 VAL C O 1
ATOM 7653 N N . LYS C 1 297 ? 89.230 55.857 21.934 1.00 37.85 295 LYS C N 1
ATOM 7654 C CA . LYS C 1 297 ? 90.669 55.651 21.831 1.00 39.64 295 LYS C CA 1
ATOM 7655 C C . LYS C 1 297 ? 91.223 55.523 20.406 1.00 39.76 295 LYS C C 1
ATOM 7656 O O . LYS C 1 297 ? 92.336 55.960 20.146 1.00 39.61 295 LYS C O 1
ATOM 7662 N N . SER C 1 298 ? 90.485 54.890 19.495 1.00 39.95 296 SER C N 1
ATOM 7663 C CA . SER C 1 298 ? 91.052 54.594 18.177 1.00 40.09 296 SER C CA 1
ATOM 7664 C C . SER C 1 298 ? 90.620 55.596 17.132 1.00 39.80 296 SER C C 1
ATOM 7665 O O . SER C 1 298 ? 90.989 55.471 15.972 1.00 39.66 296 SER C O 1
ATOM 7668 N N . GLY C 1 299 ? 89.813 56.576 17.529 1.00 39.95 297 GLY C N 1
ATOM 7669 C CA . GLY C 1 299 ? 89.317 57.560 16.576 1.00 40.18 297 GLY C CA 1
ATOM 7670 C C . GLY C 1 299 ? 88.430 56.924 15.520 1.00 40.57 297 GLY C C 1
ATOM 7671 O O . GLY C 1 299 ? 88.471 57.315 14.350 1.00 40.85 297 GLY C O 1
ATOM 7672 N N . GLU C 1 300 ? 87.615 55.947 15.937 1.00 40.69 298 GLU C N 1
ATOM 7673 C CA . GLU C 1 300 ? 86.677 55.243 15.042 1.00 40.10 298 GLU C CA 1
ATOM 7674 C C . GLU C 1 300 ? 85.292 55.862 15.074 1.00 39.15 298 GLU C C 1
ATOM 7675 O O . GLU C 1 300 ? 84.890 56.448 16.082 1.00 39.17 298 GLU C O 1
ATOM 7681 N N . PRO C 1 301 ? 84.535 55.708 13.978 1.00 38.12 299 PRO C N 1
ATOM 7682 C CA . PRO C 1 301 ? 83.120 56.073 14.056 1.00 37.47 299 PRO C CA 1
ATOM 7683 C C . PRO C 1 301 ? 82.483 55.280 15.214 1.00 36.39 299 PRO C C 1
ATOM 7684 O O . PRO C 1 301 ? 82.955 54.201 15.541 1.00 36.64 299 PRO C O 1
ATOM 7688 N N . PRO C 1 302 ? 81.425 55.801 15.847 1.00 35.27 300 PRO C N 1
ATOM 7689 C CA . PRO C 1 302 ? 80.880 54.971 16.916 1.00 33.81 300 PRO C CA 1
ATOM 7690 C C . PRO C 1 302 ? 80.180 53.708 16.371 1.00 32.83 300 PRO C C 1
ATOM 7691 O O . PRO C 1 302 ? 79.569 53.749 15.302 1.00 31.04 300 PRO C O 1
ATOM 7695 N N . ALA C 1 303 ? 80.256 52.608 17.130 1.00 31.87 301 ALA C N 1
ATOM 7696 C CA . ALA C 1 303 ? 79.583 51.348 16.770 1.00 31.07 301 ALA C CA 1
ATOM 7697 C C . ALA C 1 303 ? 78.072 51.514 16.576 1.00 30.15 301 ALA C C 1
ATOM 7698 O O . ALA C 1 303 ? 77.485 50.850 15.720 1.00 29.36 301 ALA C O 1
ATOM 7700 N N . VAL C 1 304 ? 77.464 52.388 17.369 1.00 29.05 302 VAL C N 1
ATOM 7701 C CA . VAL C 1 304 ? 76.043 52.675 17.260 1.00 29.79 302 VAL C CA 1
ATOM 7702 C C . VAL C 1 304 ? 75.956 54.207 17.204 1.00 30.48 302 VAL C C 1
ATOM 7703 O O . VAL C 1 304 ? 76.426 54.882 18.108 1.00 29.71 302 VAL C O 1
ATOM 7707 N N . SER C 1 305 ? 75.404 54.738 16.112 1.00 30.75 303 SER C N 1
ATOM 7708 C CA . SER C 1 305 ? 75.520 56.170 15.795 1.00 31.36 303 SER C CA 1
ATOM 7709 C C . SER C 1 305 ? 74.278 56.942 16.193 1.00 31.80 303 SER C C 1
ATOM 7710 O O . SER C 1 305 ? 73.290 56.351 16.631 1.00 31.29 303 SER C O 1
ATOM 7713 N N . GLY C 1 306 ? 74.335 58.270 16.023 1.00 31.92 304 GLY C N 1
ATOM 7714 C CA . GLY C 1 306 ? 73.191 59.140 16.260 1.00 31.35 304 GLY C CA 1
ATOM 7715 C C . GLY C 1 306 ? 72.127 58.757 15.260 1.00 31.30 304 GLY C C 1
ATOM 7716 O O . GLY C 1 306 ? 70.965 58.645 15.600 1.00 32.97 304 GLY C O 1
ATOM 7717 N N . GLU C 1 307 ? 72.531 58.541 14.017 1.00 30.71 305 GLU C N 1
ATOM 7718 C CA A GLU C 1 307 ? 71.609 58.175 12.958 0.70 31.57 305 GLU C CA 1
ATOM 7719 C CA B GLU C 1 307 ? 71.587 58.171 12.962 0.30 30.58 305 GLU C CA 1
ATOM 7720 C C . GLU C 1 307 ? 70.822 56.877 13.291 1.00 30.81 305 GLU C C 1
ATOM 7721 O O . GLU C 1 307 ? 69.650 56.728 12.931 1.00 31.40 305 GLU C O 1
ATOM 7732 N N . ASP C 1 308 ? 71.480 55.943 13.983 1.00 29.94 306 ASP C N 1
ATOM 7733 C CA . ASP C 1 308 ? 70.835 54.742 14.509 1.00 29.37 306 ASP C CA 1
ATOM 7734 C C . ASP C 1 308 ? 69.755 55.137 15.503 1.00 28.95 306 ASP C C 1
ATOM 7735 O O . ASP C 1 308 ? 68.675 54.565 15.503 1.00 28.81 306 ASP C O 1
ATOM 7740 N N . GLY C 1 309 ? 70.062 56.091 16.373 1.00 29.33 307 GLY C N 1
ATOM 7741 C CA . GLY C 1 309 ? 69.083 56.568 17.332 1.00 30.05 307 GLY C CA 1
ATOM 7742 C C . GLY C 1 309 ? 67.894 57.195 16.610 1.00 31.48 307 GLY C C 1
ATOM 7743 O O . GLY C 1 309 ? 66.731 57.024 17.008 1.00 31.25 307 GLY C O 1
ATOM 7744 N N . LYS C 1 310 ? 68.189 57.902 15.527 1.00 31.81 308 LYS C N 1
ATOM 7745 C CA . LYS C 1 310 ? 67.170 58.612 14.793 1.00 32.52 308 LYS C CA 1
ATOM 7746 C C . LYS C 1 310 ? 66.218 57.679 14.064 1.00 31.97 308 LYS C C 1
ATOM 7747 O O . LYS C 1 310 ? 65.012 57.883 14.128 1.00 32.37 308 LYS C O 1
ATOM 7753 N N . MET C 1 311 ? 66.747 56.683 13.355 1.00 31.27 309 MET C N 1
ATOM 7754 C CA . MET C 1 311 ? 65.890 55.745 12.612 1.00 31.18 309 MET C CA 1
ATOM 7755 C C . MET C 1 311 ? 64.939 54.999 13.566 1.00 30.86 309 MET C C 1
ATOM 7756 O O . MET C 1 311 ? 63.776 54.803 13.245 1.00 30.94 309 MET C O 1
ATOM 7761 N N . ALA C 1 312 ? 65.433 54.590 14.731 1.00 30.01 310 ALA C N 1
ATOM 7762 C CA . ALA C 1 312 ? 64.602 53.853 15.682 1.00 30.48 310 ALA C CA 1
ATOM 7763 C C . ALA C 1 312 ? 63.461 54.749 16.156 1.00 31.05 310 ALA C C 1
ATOM 7764 O O . ALA C 1 312 ? 62.340 54.279 16.391 1.00 31.24 310 ALA C O 1
ATOM 7766 N N . LEU C 1 313 ? 63.754 56.035 16.340 1.00 30.98 311 LEU C N 1
ATOM 7767 C CA . LEU C 1 313 ? 62.710 56.982 16.745 1.00 31.34 311 LEU C CA 1
ATOM 7768 C C . LEU C 1 313 ? 61.687 57.188 15.629 1.00 30.41 311 LEU C C 1
ATOM 7769 O O . LEU C 1 313 ? 60.493 57.265 15.890 1.00 30.60 311 LEU C O 1
ATOM 7774 N N . LEU C 1 314 ? 62.150 57.286 14.390 1.00 30.23 312 LEU C N 1
ATOM 7775 C CA . LEU C 1 314 ? 61.226 57.445 13.270 1.00 30.26 312 LEU C CA 1
ATOM 7776 C C . LEU C 1 314 ? 60.336 56.209 13.142 1.00 29.92 312 LEU C C 1
ATOM 7777 O O . LEU C 1 314 ? 59.158 56.331 12.796 1.00 29.94 312 LEU C O 1
ATOM 7782 N N . LEU C 1 315 ? 60.888 55.018 13.388 1.00 27.87 313 LEU C N 1
ATOM 7783 C CA . LEU C 1 315 ? 60.083 53.819 13.199 1.00 27.64 313 LEU C CA 1
ATOM 7784 C C . LEU C 1 315 ? 59.003 53.799 14.269 1.00 27.40 313 LEU C C 1
ATOM 7785 O O . LEU C 1 315 ? 57.909 53.295 14.023 1.00 27.76 313 LEU C O 1
ATOM 7790 N N . GLY C 1 316 ? 59.332 54.319 15.452 1.00 25.96 314 GLY C N 1
ATOM 7791 C CA . GLY C 1 316 ? 58.392 54.424 16.554 1.00 27.86 314 GLY C CA 1
ATOM 7792 C C . GLY C 1 316 ? 57.235 55.380 16.263 1.00 28.36 314 GLY C C 1
ATOM 7793 O O . GLY C 1 316 ? 56.101 55.105 16.622 1.00 28.45 314 GLY C O 1
ATOM 7794 N N . TYR C 1 317 ? 57.526 56.496 15.595 1.00 28.33 315 TYR C N 1
ATOM 7795 C CA . TYR C 1 317 ? 56.476 57.410 15.183 1.00 29.30 315 TYR C CA 1
ATOM 7796 C C . TYR C 1 317 ? 55.610 56.795 14.119 1.00 28.85 315 TYR C C 1
ATOM 7797 O O . TYR C 1 317 ? 54.406 56.948 14.173 1.00 29.32 315 TYR C O 1
ATOM 7806 N N . ALA C 1 318 ? 56.228 56.093 13.162 1.00 28.10 316 ALA C N 1
ATOM 7807 C CA . ALA C 1 318 ? 55.476 55.416 12.128 1.00 27.57 316 ALA C CA 1
ATOM 7808 C C . ALA C 1 318 ? 54.508 54.402 12.731 1.00 27.58 316 ALA C C 1
ATOM 7809 O O . ALA C 1 318 ? 53.402 54.207 12.206 1.00 27.50 316 ALA C O 1
ATOM 7811 N N . ALA C 1 319 ? 54.910 53.776 13.838 1.00 27.14 317 ALA C N 1
ATOM 7812 C CA . ALA C 1 319 ? 54.067 52.770 14.499 1.00 27.58 317 ALA C CA 1
ATOM 7813 C C . ALA C 1 319 ? 52.955 53.422 15.318 1.00 28.05 317 ALA C C 1
ATOM 7814 O O . ALA C 1 319 ? 51.864 52.882 15.399 1.00 27.87 317 ALA C O 1
ATOM 7816 N N . LYS C 1 320 ? 53.222 54.565 15.952 1.00 28.78 318 LYS C N 1
ATOM 7817 C CA . LYS C 1 320 ? 52.134 55.223 16.665 1.00 30.03 318 LYS C CA 1
ATOM 7818 C C . LYS C 1 320 ? 51.077 55.691 15.654 1.00 30.09 318 LYS C C 1
ATOM 7819 O O . LYS C 1 320 ? 49.885 55.650 15.917 1.00 30.48 318 LYS C O 1
ATOM 7825 N N . LYS C 1 321 ? 51.521 56.146 14.498 1.00 30.15 319 LYS C N 1
ATOM 7826 C CA . LYS C 1 321 ? 50.585 56.586 13.469 1.00 31.45 319 LYS C CA 1
ATOM 7827 C C . LYS C 1 321 ? 49.773 55.410 12.880 1.00 31.10 319 LYS C C 1
ATOM 7828 O O . LYS C 1 321 ? 48.575 55.533 12.618 1.00 30.52 319 LYS C O 1
ATOM 7834 N N . SER C 1 322 ? 50.428 54.260 12.691 1.00 31.00 320 SER C N 1
ATOM 7835 C CA . SER C 1 322 ? 49.766 53.059 12.161 1.00 30.21 320 SER C CA 1
ATOM 7836 C C . SER C 1 322 ? 48.691 52.595 13.118 1.00 31.32 320 SER C C 1
ATOM 7837 O O . SER C 1 322 ? 47.587 52.225 12.717 1.00 32.34 320 SER C O 1
ATOM 7840 N N . LEU C 1 323 ? 49.019 52.610 14.400 1.00 31.88 321 LEU C N 1
ATOM 7841 C CA . LEU C 1 323 ? 48.090 52.224 15.435 1.00 32.41 321 LEU C CA 1
ATOM 7842 C C . LEU C 1 323 ? 46.818 53.102 15.441 1.00 33.30 321 LEU C C 1
ATOM 7843 O O . LEU C 1 323 ? 45.709 52.606 15.641 1.00 33.23 321 LEU C O 1
ATOM 7848 N N . GLU C 1 324 ? 46.984 54.404 15.238 1.00 33.52 322 GLU C N 1
ATOM 7849 C CA A GLU C 1 324 ? 45.856 55.325 15.255 0.60 33.73 322 GLU C CA 1
ATOM 7850 C CA B GLU C 1 324 ? 45.867 55.347 15.254 0.40 33.66 322 GLU C CA 1
ATOM 7851 C C . GLU C 1 324 ? 45.060 55.274 13.957 1.00 33.37 322 GLU C C 1
ATOM 7852 O O . GLU C 1 324 ? 43.849 55.346 13.977 1.00 33.44 322 GLU C O 1
ATOM 7863 N N . GLU C 1 325 ? 45.751 55.155 12.831 1.00 32.88 323 GLU C N 1
ATOM 7864 C CA . GLU C 1 325 ? 45.116 55.180 11.527 1.00 33.34 323 GLU C CA 1
ATOM 7865 C C . GLU C 1 325 ? 44.719 53.787 10.936 1.00 33.88 323 GLU C C 1
ATOM 7866 O O . GLU C 1 325 ? 44.028 53.711 9.894 1.00 32.98 323 GLU C O 1
ATOM 7872 N N . LYS C 1 326 ? 45.159 52.699 11.588 1.00 32.12 324 LYS C N 1
ATOM 7873 C CA . LYS C 1 326 ? 44.788 51.347 11.200 1.00 31.66 324 LYS C CA 1
ATOM 7874 C C . LYS C 1 326 ? 45.199 50.974 9.795 1.00 30.60 324 LYS C C 1
ATOM 7875 O O . LYS C 1 326 ? 44.477 50.279 9.089 1.00 31.05 324 LYS C O 1
ATOM 7881 N N . ARG C 1 327 ? 46.370 51.427 9.385 1.00 29.88 325 ARG C N 1
ATOM 7882 C CA . ARG C 1 327 ? 46.908 51.038 8.122 1.00 29.86 325 ARG C CA 1
ATOM 7883 C C . ARG C 1 327 ? 48.433 51.023 8.219 1.00 30.00 325 ARG C C 1
ATOM 7884 O O . ARG C 1 327 ? 49.022 51.532 9.178 1.00 30.58 325 ARG C O 1
ATOM 7892 N N . SER C 1 328 ? 49.058 50.508 7.182 1.00 29.85 326 SER C N 1
ATOM 7893 C CA . SER C 1 328 ? 50.502 50.506 7.049 1.00 31.34 326 SER C CA 1
ATOM 7894 C C . SER C 1 328 ? 51.010 51.947 6.783 1.00 31.95 326 SER C C 1
ATOM 7895 O O . SER C 1 328 ? 50.413 52.686 5.992 1.00 31.59 326 SER C O 1
ATOM 7898 N N . VAL C 1 329 ? 52.089 52.355 7.447 1.00 31.80 327 VAL C N 1
ATOM 7899 C CA . VAL C 1 329 ? 52.613 53.712 7.317 1.00 32.45 327 VAL C CA 1
ATOM 7900 C C . VAL C 1 329 ? 54.041 53.718 6.810 1.00 33.69 327 VAL C C 1
ATOM 7901 O O . VAL C 1 329 ? 54.926 53.125 7.435 1.00 33.27 327 VAL C O 1
ATOM 7905 N N . LYS C 1 330 ? 54.274 54.371 5.678 1.00 34.73 328 LYS C N 1
ATOM 7906 C CA . LYS C 1 330 ? 55.620 54.487 5.120 1.00 36.87 328 LYS C CA 1
ATOM 7907 C C . LYS C 1 330 ? 56.463 55.444 5.958 1.00 38.01 328 LYS C C 1
ATOM 7908 O O . LYS C 1 330 ? 55.934 56.370 6.550 1.00 37.41 328 LYS C O 1
ATOM 7914 N N . LEU C 1 331 ? 57.768 55.197 6.035 1.00 39.91 329 LEU C N 1
ATOM 7915 C CA . LEU C 1 331 ? 58.646 56.053 6.834 1.00 41.92 329 LEU C CA 1
ATOM 7916 C C . LEU C 1 331 ? 58.654 57.487 6.273 1.00 43.29 329 LEU C C 1
ATOM 7917 O O . LEU C 1 331 ? 58.745 58.455 7.027 1.00 42.91 329 LEU C O 1
ATOM 7922 N N . GLU C 1 332 ? 58.515 57.612 4.956 1.00 45.04 330 GLU C N 1
ATOM 7923 C CA . GLU C 1 332 ? 58.412 58.931 4.297 1.00 47.11 330 GLU C CA 1
ATOM 7924 C C . GLU C 1 332 ? 57.358 59.856 4.924 1.00 47.48 330 GLU C C 1
ATOM 7925 O O . GLU C 1 332 ? 57.541 61.071 4.969 1.00 48.26 330 GLU C O 1
ATOM 7931 N N . GLU C 1 333 ? 56.268 59.293 5.437 1.00 47.76 331 GLU C N 1
ATOM 7932 C CA . GLU C 1 333 ? 55.193 60.087 6.030 1.00 47.88 331 GLU C CA 1
ATOM 7933 C C . GLU C 1 333 ? 55.567 60.658 7.371 1.00 48.31 331 GLU C C 1
ATOM 7934 O O . GLU C 1 333 ? 54.907 61.559 7.874 1.00 48.49 331 GLU C O 1
ATOM 7940 N N . VAL C 1 334 ? 56.577 60.088 8.004 1.00 48.43 332 VAL C N 1
ATOM 7941 C CA . VAL C 1 334 ? 56.963 60.558 9.312 1.00 48.56 332 VAL C CA 1
ATOM 7942 C C . VAL C 1 334 ? 58.211 61.435 9.201 1.00 49.07 332 VAL C C 1
ATOM 7943 O O . VAL C 1 334 ? 58.403 62.330 10.019 1.00 49.58 332 VAL C O 1
ATOM 7947 N N . LEU D 1 3 ? 52.807 -14.589 2.517 1.00 55.00 1 LEU D N 1
ATOM 7948 C CA . LEU D 1 3 ? 53.475 -15.464 3.541 1.00 54.68 1 LEU D CA 1
ATOM 7949 C C . LEU D 1 3 ? 52.563 -15.737 4.757 1.00 54.35 1 LEU D C 1
ATOM 7950 O O . LEU D 1 3 ? 52.151 -14.809 5.457 1.00 54.37 1 LEU D O 1
ATOM 7955 N N . ARG D 1 4 ? 52.268 -17.004 5.018 1.00 53.70 2 ARG D N 1
ATOM 7956 C CA . ARG D 1 4 ? 51.322 -17.362 6.080 1.00 53.63 2 ARG D CA 1
ATOM 7957 C C . ARG D 1 4 ? 52.013 -17.605 7.405 1.00 52.44 2 ARG D C 1
ATOM 7958 O O . ARG D 1 4 ? 52.850 -18.488 7.502 1.00 52.87 2 ARG D O 1
ATOM 7966 N N . ILE D 1 5 ? 51.637 -16.839 8.427 1.00 50.88 3 ILE D N 1
ATOM 7967 C CA . ILE D 1 5 ? 52.268 -16.939 9.746 1.00 49.27 3 ILE D CA 1
ATOM 7968 C C . ILE D 1 5 ? 51.367 -17.597 10.790 1.00 48.07 3 ILE D C 1
ATOM 7969 O O . ILE D 1 5 ? 50.177 -17.317 10.836 1.00 47.84 3 ILE D O 1
ATOM 7974 N N . GLY D 1 6 ? 51.942 -18.478 11.607 1.00 46.97 4 GLY D N 1
ATOM 7975 C CA . GLY D 1 6 ? 51.266 -19.036 12.775 1.00 46.58 4 GLY D CA 1
ATOM 7976 C C . GLY D 1 6 ? 51.915 -18.535 14.060 1.00 46.73 4 GLY D C 1
ATOM 7977 O O . GLY D 1 6 ? 53.140 -18.540 14.185 1.00 47.26 4 GLY D O 1
ATOM 7978 N N . VAL D 1 7 ? 51.094 -18.092 15.013 1.00 46.28 5 VAL D N 1
ATOM 7979 C CA . VAL D 1 7 ? 51.559 -17.515 16.291 1.00 45.50 5 VAL D CA 1
ATOM 7980 C C . VAL D 1 7 ? 51.161 -18.450 17.417 1.00 44.81 5 VAL D C 1
ATOM 7981 O O . VAL D 1 7 ? 50.033 -18.909 17.422 1.00 45.78 5 VAL D O 1
ATOM 7985 N N . ILE D 1 8 ? 52.060 -18.711 18.371 1.00 43.86 6 ILE D N 1
ATOM 7986 C CA . ILE D 1 8 ? 51.772 -19.561 19.530 1.00 43.25 6 ILE D CA 1
ATOM 7987 C C . ILE D 1 8 ? 51.910 -18.792 20.851 1.00 43.82 6 ILE D C 1
ATOM 7988 O O . ILE D 1 8 ? 53.004 -18.321 21.225 1.00 43.51 6 ILE D O 1
ATOM 7993 N N . GLY D 1 9 ? 50.807 -18.686 21.578 1.00 43.62 7 GLY D N 1
ATOM 7994 C CA . GLY D 1 9 ? 50.806 -18.019 22.866 1.00 43.61 7 GLY D CA 1
ATOM 7995 C C . GLY D 1 9 ? 50.251 -16.639 22.659 1.00 43.28 7 GLY D C 1
ATOM 7996 O O . GLY D 1 9 ? 50.850 -15.819 21.978 1.00 43.22 7 GLY D O 1
ATOM 7997 N N . LEU D 1 10 ? 49.079 -16.386 23.225 1.00 43.53 8 LEU D N 1
ATOM 7998 C CA . LEU D 1 10 ? 48.430 -15.107 23.036 1.00 43.31 8 LEU D CA 1
ATOM 7999 C C . LEU D 1 10 ? 48.436 -14.328 24.347 1.00 42.75 8 LEU D C 1
ATOM 8000 O O . LEU D 1 10 ? 47.399 -13.848 24.791 1.00 43.13 8 LEU D O 1
ATOM 8005 N N . GLY D 1 11 ? 49.601 -14.235 24.978 1.00 41.44 9 GLY D N 1
ATOM 8006 C CA . GLY D 1 11 ? 49.778 -13.305 26.072 1.00 39.42 9 GLY D CA 1
ATOM 8007 C C . GLY D 1 11 ? 49.992 -11.923 25.479 1.00 38.12 9 GLY D C 1
ATOM 8008 O O . GLY D 1 11 ? 49.646 -11.657 24.333 1.00 37.40 9 GLY D O 1
ATOM 8009 N N . ARG D 1 12 ? 50.557 -11.028 26.265 1.00 36.85 10 ARG D N 1
ATOM 8010 C CA . ARG D 1 12 ? 50.584 -9.647 25.868 1.00 36.12 10 ARG D CA 1
ATOM 8011 C C . ARG D 1 12 ? 51.424 -9.456 24.584 1.00 34.55 10 ARG D C 1
ATOM 8012 O O . ARG D 1 12 ? 51.032 -8.760 23.653 1.00 33.95 10 ARG D O 1
ATOM 8020 N N . ILE D 1 13 ? 52.564 -10.116 24.508 1.00 34.01 11 ILE D N 1
ATOM 8021 C CA . ILE D 1 13 ? 53.402 -9.959 23.300 1.00 33.07 11 ILE D CA 1
ATOM 8022 C C . ILE D 1 13 ? 52.924 -10.793 22.085 1.00 33.63 11 ILE D C 1
ATOM 8023 O O . ILE D 1 13 ? 52.956 -10.312 20.958 1.00 32.98 11 ILE D O 1
ATOM 8028 N N . GLY D 1 14 ? 52.480 -12.034 22.301 1.00 33.85 12 GLY D N 1
ATOM 8029 C CA . GLY D 1 14 ? 51.940 -12.819 21.188 1.00 34.11 12 GLY D CA 1
ATOM 8030 C C . GLY D 1 14 ? 50.790 -12.071 20.503 1.00 34.61 12 GLY D C 1
ATOM 8031 O O . GLY D 1 14 ? 50.681 -12.003 19.251 1.00 33.71 12 GLY D O 1
ATOM 8032 N N . THR D 1 15 ? 49.935 -11.482 21.338 1.00 34.30 13 THR D N 1
ATOM 8033 C CA . THR D 1 15 ? 48.814 -10.673 20.869 1.00 34.08 13 THR D CA 1
ATOM 8034 C C . THR D 1 15 ? 49.222 -9.442 20.047 1.00 34.08 13 THR D C 1
ATOM 8035 O O . THR D 1 15 ? 48.632 -9.167 18.997 1.00 33.95 13 THR D O 1
ATOM 8039 N N . ILE D 1 16 ? 50.238 -8.702 20.501 1.00 33.84 14 ILE D N 1
ATOM 8040 C CA . ILE D 1 16 ? 50.778 -7.602 19.696 1.00 33.32 14 ILE D CA 1
ATOM 8041 C C . ILE D 1 16 ? 51.244 -8.077 18.316 1.00 33.31 14 ILE D C 1
ATOM 8042 O O . ILE D 1 16 ? 50.995 -7.416 17.307 1.00 33.06 14 ILE D O 1
ATOM 8047 N N . HIS D 1 17 ? 51.966 -9.189 18.274 1.00 33.43 15 HIS D N 1
ATOM 8048 C CA . HIS D 1 17 ? 52.484 -9.678 16.977 1.00 34.23 15 HIS D CA 1
ATOM 8049 C C . HIS D 1 17 ? 51.333 -10.116 16.070 1.00 35.15 15 HIS D C 1
ATOM 8050 O O . HIS D 1 17 ? 51.313 -9.778 14.887 1.00 34.13 15 HIS D O 1
ATOM 8057 N N . ALA D 1 18 ? 50.385 -10.851 16.656 1.00 36.34 16 ALA D N 1
ATOM 8058 C CA . ALA D 1 18 ? 49.176 -11.305 15.942 1.00 38.37 16 ALA D CA 1
ATOM 8059 C C . ALA D 1 18 ? 48.420 -10.151 15.302 1.00 39.23 16 ALA D C 1
ATOM 8060 O O . ALA D 1 18 ? 48.023 -10.232 14.145 1.00 39.61 16 ALA D O 1
ATOM 8062 N N . GLU D 1 19 ? 48.229 -9.069 16.045 1.00 40.45 17 GLU D N 1
ATOM 8063 C CA . GLU D 1 19 ? 47.504 -7.925 15.533 1.00 41.71 17 GLU D CA 1
ATOM 8064 C C . GLU D 1 19 ? 48.310 -7.119 14.544 1.00 42.39 17 GLU D C 1
ATOM 8065 O O . GLU D 1 19 ? 47.767 -6.501 13.632 1.00 42.80 17 GLU D O 1
ATOM 8071 N N . ASN D 1 20 ? 49.618 -7.076 14.742 1.00 43.28 18 ASN D N 1
ATOM 8072 C CA . ASN D 1 20 ? 50.479 -6.300 13.860 1.00 44.36 18 ASN D CA 1
ATOM 8073 C C . ASN D 1 20 ? 50.522 -6.825 12.428 1.00 45.17 18 ASN D C 1
ATOM 8074 O O . ASN D 1 20 ? 50.796 -6.071 11.482 1.00 44.84 18 ASN D O 1
ATOM 8079 N N . LEU D 1 21 ? 50.275 -8.122 12.272 1.00 46.58 19 LEU D N 1
ATOM 8080 C CA . LEU D 1 21 ? 50.257 -8.744 10.935 1.00 48.21 19 LEU D CA 1
ATOM 8081 C C . LEU D 1 21 ? 49.421 -8.014 9.857 1.00 49.94 19 LEU D C 1
ATOM 8082 O O . LEU D 1 21 ? 49.893 -7.848 8.721 1.00 49.79 19 LEU D O 1
ATOM 8087 N N . LYS D 1 22 ? 48.228 -7.532 10.215 1.00 51.93 20 LYS D N 1
ATOM 8088 C CA . LYS D 1 22 ? 47.404 -6.753 9.270 1.00 54.17 20 LYS D CA 1
ATOM 8089 C C . LYS D 1 22 ? 47.988 -5.434 8.798 1.00 54.87 20 LYS D C 1
ATOM 8090 O O . LYS D 1 22 ? 47.423 -4.764 7.930 1.00 55.31 20 LYS D O 1
ATOM 8096 N N . MET D 1 23 ? 49.121 -5.052 9.362 1.00 55.95 21 MET D N 1
ATOM 8097 C CA . MET D 1 23 ? 49.775 -3.825 8.946 1.00 56.56 21 MET D CA 1
ATOM 8098 C C . MET D 1 23 ? 51.041 -4.156 8.171 1.00 56.60 21 MET D C 1
ATOM 8099 O O . MET D 1 23 ? 51.868 -3.281 7.896 1.00 57.03 21 MET D O 1
ATOM 8104 N N . ILE D 1 24 ? 51.190 -5.426 7.819 1.00 56.00 22 ILE D N 1
ATOM 8105 C CA . ILE D 1 24 ? 52.376 -5.866 7.103 1.00 56.22 22 ILE D CA 1
ATOM 8106 C C . ILE D 1 24 ? 52.095 -6.335 5.659 1.00 56.27 22 ILE D C 1
ATOM 8107 O O . ILE D 1 24 ? 50.988 -6.781 5.337 1.00 56.31 22 ILE D O 1
ATOM 8112 N N . ALA D 1 27 ? 52.275 -10.331 4.022 1.00 50.82 25 ALA D N 1
ATOM 8113 C CA . ALA D 1 27 ? 52.258 -11.391 5.032 1.00 50.84 25 ALA D CA 1
ATOM 8114 C C . ALA D 1 27 ? 50.930 -11.449 5.816 1.00 50.90 25 ALA D C 1
ATOM 8115 O O . ALA D 1 27 ? 50.308 -10.412 6.091 1.00 51.18 25 ALA D O 1
ATOM 8117 N N . ILE D 1 28 ? 50.536 -12.657 6.220 1.00 50.46 26 ILE D N 1
ATOM 8118 C CA . ILE D 1 28 ? 49.182 -12.941 6.671 1.00 50.58 26 ILE D CA 1
ATOM 8119 C C . ILE D 1 28 ? 49.160 -13.739 7.972 1.00 50.64 26 ILE D C 1
ATOM 8120 O O . ILE D 1 28 ? 49.849 -14.745 8.083 1.00 50.36 26 ILE D O 1
ATOM 8125 N N . LEU D 1 29 ? 48.355 -13.308 8.947 1.00 50.85 27 LEU D N 1
ATOM 8126 C CA . LEU D 1 29 ? 48.112 -14.133 10.132 1.00 50.96 27 LEU D CA 1
ATOM 8127 C C . LEU D 1 29 ? 47.259 -15.303 9.700 1.00 51.61 27 LEU D C 1
ATOM 8128 O O . LEU D 1 29 ? 46.071 -15.128 9.446 1.00 51.79 27 LEU D O 1
ATOM 8133 N N . TYR D 1 30 ? 47.845 -16.488 9.597 1.00 52.30 28 TYR D N 1
ATOM 8134 C CA . TYR D 1 30 ? 47.086 -17.635 9.102 1.00 52.76 28 TYR D CA 1
ATOM 8135 C C . TYR D 1 30 ? 46.649 -18.637 10.169 1.00 51.82 28 TYR D C 1
ATOM 8136 O O . TYR D 1 30 ? 45.646 -19.322 9.987 1.00 52.51 28 TYR D O 1
ATOM 8145 N N . ALA D 1 31 ? 47.382 -18.723 11.269 1.00 50.74 29 ALA D N 1
ATOM 8146 C CA . ALA D 1 31 ? 47.032 -19.631 12.376 1.00 50.61 29 ALA D CA 1
ATOM 8147 C C . ALA D 1 31 ? 47.400 -19.072 13.756 1.00 50.32 29 ALA D C 1
ATOM 8148 O O . ALA D 1 31 ? 48.444 -18.435 13.914 1.00 50.03 29 ALA D O 1
ATOM 8150 N N . ILE D 1 32 ? 46.554 -19.332 14.748 1.00 50.42 30 ILE D N 1
ATOM 8151 C CA . ILE D 1 32 ? 46.864 -18.995 16.135 1.00 50.78 30 ILE D CA 1
ATOM 8152 C C . ILE D 1 32 ? 46.717 -20.221 17.033 1.00 51.23 30 ILE D C 1
ATOM 8153 O O . ILE D 1 32 ? 46.036 -21.183 16.683 1.00 51.29 30 ILE D O 1
ATOM 8158 N N . SER D 1 33 ? 47.350 -20.175 18.196 1.00 51.42 31 SER D N 1
ATOM 8159 C CA . SER D 1 33 ? 47.303 -21.276 19.139 1.00 52.27 31 SER D CA 1
ATOM 8160 C C . SER D 1 33 ? 47.542 -20.775 20.558 1.00 53.60 31 SER D C 1
ATOM 8161 O O . SER D 1 33 ? 48.469 -19.987 20.791 1.00 54.02 31 SER D O 1
ATOM 8164 N N . ASP D 1 34 ? 46.710 -21.223 21.499 1.00 55.03 32 ASP D N 1
ATOM 8165 C CA . ASP D 1 34 ? 46.831 -20.851 22.921 1.00 56.56 32 ASP D CA 1
ATOM 8166 C C . ASP D 1 34 ? 46.087 -21.867 23.808 1.00 57.76 32 ASP D C 1
ATOM 8167 O O . ASP D 1 34 ? 45.014 -22.325 23.437 1.00 57.91 32 ASP D O 1
ATOM 8172 N N . VAL D 1 35 ? 46.654 -22.218 24.964 1.00 58.95 33 VAL D N 1
ATOM 8173 C CA . VAL D 1 35 ? 46.069 -23.258 25.822 1.00 60.53 33 VAL D CA 1
ATOM 8174 C C . VAL D 1 35 ? 44.796 -22.852 26.565 1.00 61.64 33 VAL D C 1
ATOM 8175 O O . VAL D 1 35 ? 44.188 -23.676 27.252 1.00 61.96 33 VAL D O 1
ATOM 8179 N N . ARG D 1 36 ? 44.412 -21.585 26.466 1.00 62.63 34 ARG D N 1
ATOM 8180 C CA . ARG D 1 36 ? 43.145 -21.149 27.031 1.00 63.60 34 ARG D CA 1
ATOM 8181 C C . ARG D 1 36 ? 42.134 -21.090 25.896 1.00 64.26 34 ARG D C 1
ATOM 8182 O O . ARG D 1 36 ? 42.267 -20.287 24.970 1.00 64.39 34 ARG D O 1
ATOM 8190 N N . GLU D 1 37 ? 41.138 -21.964 25.954 1.00 64.91 35 GLU D N 1
ATOM 8191 C CA . GLU D 1 37 ? 40.183 -22.104 24.855 1.00 65.82 35 GLU D CA 1
ATOM 8192 C C . GLU D 1 37 ? 39.366 -20.831 24.631 1.00 65.60 35 GLU D C 1
ATOM 8193 O O . GLU D 1 37 ? 39.168 -20.383 23.501 1.00 65.21 35 GLU D O 1
ATOM 8199 N N . ASP D 1 38 ? 38.899 -20.252 25.724 1.00 65.55 36 ASP D N 1
ATOM 8200 C CA . ASP D 1 38 ? 38.189 -18.994 25.675 1.00 65.91 36 ASP D CA 1
ATOM 8201 C C . ASP D 1 38 ? 38.911 -18.015 24.758 1.00 65.67 36 ASP D C 1
ATOM 8202 O O . ASP D 1 38 ? 38.416 -17.649 23.678 1.00 65.68 36 ASP D O 1
ATOM 8207 N N . ARG D 1 39 ? 40.092 -17.599 25.208 1.00 65.27 37 ARG D N 1
ATOM 8208 C CA . ARG D 1 39 ? 40.893 -16.620 24.492 1.00 64.98 37 ARG D CA 1
ATOM 8209 C C . ARG D 1 39 ? 41.117 -17.028 23.043 1.00 64.74 37 ARG D C 1
ATOM 8210 O O . ARG D 1 39 ? 41.058 -16.196 22.140 1.00 64.41 37 ARG D O 1
ATOM 8218 N N . LEU D 1 40 ? 41.357 -18.317 22.824 1.00 64.81 38 LEU D N 1
ATOM 8219 C CA . LEU D 1 40 ? 41.631 -18.816 21.483 1.00 65.25 38 LEU D CA 1
ATOM 8220 C C . LEU D 1 40 ? 40.533 -18.437 20.477 1.00 65.39 38 LEU D C 1
ATOM 8221 O O . LEU D 1 40 ? 40.807 -17.801 19.462 1.00 65.31 38 LEU D O 1
ATOM 8226 N N . ARG D 1 41 ? 39.290 -18.823 20.748 1.00 66.00 39 ARG D N 1
ATOM 8227 C CA . ARG D 1 41 ? 38.208 -18.518 19.806 1.00 66.31 39 ARG D CA 1
ATOM 8228 C C . ARG D 1 41 ? 37.876 -17.028 19.802 1.00 66.24 39 ARG D C 1
ATOM 8229 O O . ARG D 1 41 ? 37.562 -16.454 18.755 1.00 66.25 39 ARG D O 1
ATOM 8237 N N . GLU D 1 42 ? 37.937 -16.401 20.972 1.00 66.24 40 GLU D N 1
ATOM 8238 C CA . GLU D 1 42 ? 37.712 -14.971 21.049 1.00 66.29 40 GLU D CA 1
ATOM 8239 C C . GLU D 1 42 ? 38.590 -14.279 19.999 1.00 66.16 40 GLU D C 1
ATOM 8240 O O . GLU D 1 42 ? 38.113 -13.437 19.214 1.00 65.83 40 GLU D O 1
ATOM 8246 N N . MET D 1 43 ? 39.865 -14.673 19.960 1.00 65.96 41 MET D N 1
ATOM 8247 C CA . MET D 1 43 ? 40.835 -14.059 19.056 1.00 65.73 41 MET D CA 1
ATOM 8248 C C . MET D 1 43 ? 40.663 -14.553 17.621 1.00 65.69 41 MET D C 1
ATOM 8249 O O . MET D 1 43 ? 40.876 -13.794 16.666 1.00 65.20 41 MET D O 1
ATOM 8254 N N . LYS D 1 44 ? 40.299 -15.827 17.461 1.00 65.70 42 LYS D N 1
ATOM 8255 C CA . LYS D 1 44 ? 40.044 -16.358 16.118 1.00 65.89 42 LYS D CA 1
ATOM 8256 C C . LYS D 1 44 ? 39.008 -15.477 15.425 1.00 66.08 42 LYS D C 1
ATOM 8257 O O . LYS D 1 44 ? 39.131 -15.146 14.233 1.00 66.06 42 LYS D O 1
ATOM 8263 N N . GLU D 1 45 ? 37.994 -15.090 16.197 1.00 66.26 43 GLU D N 1
ATOM 8264 C CA . GLU D 1 45 ? 36.937 -14.228 15.702 1.00 66.66 43 GLU D CA 1
ATOM 8265 C C . GLU D 1 45 ? 37.436 -12.797 15.566 1.00 66.13 43 GLU D C 1
ATOM 8266 O O . GLU D 1 45 ? 37.387 -12.213 14.483 1.00 65.72 43 GLU D O 1
ATOM 8272 N N . LYS D 1 46 ? 37.921 -12.238 16.669 1.00 65.88 44 LYS D N 1
ATOM 8273 C CA . LYS D 1 46 ? 38.386 -10.858 16.680 1.00 65.81 44 LYS D CA 1
ATOM 8274 C C . LYS D 1 46 ? 39.308 -10.553 15.489 1.00 65.71 44 LYS D C 1
ATOM 8275 O O . LYS D 1 46 ? 39.121 -9.567 14.778 1.00 65.44 44 LYS D O 1
ATOM 8281 N N . LEU D 1 47 ? 40.285 -11.426 15.261 1.00 65.74 45 LEU D N 1
ATOM 8282 C CA . LEU D 1 47 ? 41.337 -11.191 14.264 1.00 65.84 45 LEU D CA 1
ATOM 8283 C C . LEU D 1 47 ? 41.040 -11.786 12.880 1.00 65.87 45 LEU D C 1
ATOM 8284 O O . LEU D 1 47 ? 41.713 -11.462 11.891 1.00 65.41 45 LEU D O 1
ATOM 8289 N N . GLY D 1 48 ? 40.037 -12.662 12.821 1.00 66.00 46 GLY D N 1
ATOM 8290 C CA . GLY D 1 48 ? 39.606 -13.262 11.560 1.00 65.79 46 GLY D CA 1
ATOM 8291 C C . GLY D 1 48 ? 40.621 -14.239 11.005 1.00 65.78 46 GLY D C 1
ATOM 8292 O O . GLY D 1 48 ? 40.966 -14.199 9.817 1.00 65.66 46 GLY D O 1
ATOM 8293 N N . VAL D 1 49 ? 41.099 -15.123 11.870 1.00 65.64 47 VAL D N 1
ATOM 8294 C CA . VAL D 1 49 ? 42.150 -16.043 11.488 1.00 65.71 47 VAL D CA 1
ATOM 8295 C C . VAL D 1 49 ? 41.553 -17.266 10.797 1.00 66.00 47 VAL D C 1
ATOM 8296 O O . VAL D 1 49 ? 40.442 -17.679 11.120 1.00 65.93 47 VAL D O 1
ATOM 8300 N N . GLU D 1 50 ? 42.290 -17.841 9.848 1.00 66.27 48 GLU D N 1
ATOM 8301 C CA . GLU D 1 50 ? 41.836 -19.063 9.165 1.00 66.57 48 GLU D CA 1
ATOM 8302 C C . GLU D 1 50 ? 41.801 -20.319 10.063 1.00 66.66 48 GLU D C 1
ATOM 8303 O O . GLU D 1 50 ? 40.818 -21.062 10.048 1.00 66.86 48 GLU D O 1
ATOM 8309 N N . LYS D 1 51 ? 42.852 -20.561 10.845 1.00 66.39 49 LYS D N 1
ATOM 8310 C CA . LYS D 1 51 ? 42.894 -21.765 11.677 1.00 66.03 49 LYS D CA 1
ATOM 8311 C C . LYS D 1 51 ? 43.276 -21.458 13.121 1.00 65.97 49 LYS D C 1
ATOM 8312 O O . LYS D 1 51 ? 44.174 -20.645 13.381 1.00 65.85 49 LYS D O 1
ATOM 8318 N N . ALA D 1 52 ? 42.598 -22.116 14.057 1.00 65.85 50 ALA D N 1
ATOM 8319 C CA . ALA D 1 52 ? 42.944 -22.034 15.473 1.00 65.74 50 ALA D CA 1
ATOM 8320 C C . ALA D 1 52 ? 43.203 -23.440 15.999 1.00 65.88 50 ALA D C 1
ATOM 8321 O O . ALA D 1 52 ? 42.368 -24.321 15.825 1.00 66.25 50 ALA D O 1
ATOM 8323 N N . TYR D 1 53 ? 44.366 -23.658 16.618 1.00 65.95 51 TYR D N 1
ATOM 8324 C CA . TYR D 1 53 ? 44.741 -24.973 17.159 1.00 65.83 51 TYR D CA 1
ATOM 8325 C C . TYR D 1 53 ? 45.032 -24.824 18.648 1.00 66.07 51 TYR D C 1
ATOM 8326 O O . TYR D 1 53 ? 45.770 -23.924 19.038 1.00 66.28 51 TYR D O 1
ATOM 8335 N N . LYS D 1 54 ? 44.485 -25.692 19.492 1.00 66.24 52 LYS D N 1
ATOM 8336 C CA . LYS D 1 54 ? 44.766 -25.575 20.928 1.00 66.54 52 LYS D CA 1
ATOM 8337 C C . LYS D 1 54 ? 46.069 -26.287 21.291 1.00 66.54 52 LYS D C 1
ATOM 8338 O O . LYS D 1 54 ? 46.551 -26.199 22.425 1.00 66.36 52 LYS D O 1
ATOM 8344 N N . ASP D 1 55 ? 46.631 -26.989 20.312 1.00 66.43 53 ASP D N 1
ATOM 8345 C CA . ASP D 1 55 ? 47.874 -27.723 20.500 1.00 66.62 53 ASP D CA 1
ATOM 8346 C C . ASP D 1 55 ? 48.930 -27.195 19.538 1.00 66.13 53 ASP D C 1
ATOM 8347 O O . ASP D 1 55 ? 48.783 -27.320 18.310 1.00 65.97 53 ASP D O 1
ATOM 8352 N N . PRO D 1 56 ? 50.014 -26.625 20.091 1.00 65.47 54 PRO D N 1
ATOM 8353 C CA . PRO D 1 56 ? 51.018 -25.919 19.294 1.00 64.99 54 PRO D CA 1
ATOM 8354 C C . PRO D 1 56 ? 51.493 -26.727 18.082 1.00 64.61 54 PRO D C 1
ATOM 8355 O O . PRO D 1 56 ? 51.675 -26.172 16.990 1.00 64.35 54 PRO D O 1
ATOM 8359 N N . HIS D 1 57 ? 51.661 -28.033 18.273 1.00 64.37 55 HIS D N 1
ATOM 8360 C CA . HIS D 1 57 ? 52.264 -28.895 17.251 1.00 64.03 55 HIS D CA 1
ATOM 8361 C C . HIS D 1 57 ? 51.490 -28.951 15.922 1.00 63.76 55 HIS D C 1
ATOM 8362 O O . HIS D 1 57 ? 52.099 -29.020 14.837 1.00 63.62 55 HIS D O 1
ATOM 8369 N N . GLU D 1 58 ? 50.160 -28.909 16.012 1.00 63.09 56 GLU D N 1
ATOM 8370 C CA . GLU D 1 58 ? 49.301 -28.926 14.835 1.00 62.54 56 GLU D CA 1
ATOM 8371 C C . GLU D 1 58 ? 49.605 -27.718 13.975 1.00 61.48 56 GLU D C 1
ATOM 8372 O O . GLU D 1 58 ? 49.662 -27.791 12.732 1.00 61.17 56 GLU D O 1
ATOM 8378 N N . LEU D 1 59 ? 49.782 -26.595 14.660 1.00 60.21 57 LEU D N 1
ATOM 8379 C CA . LEU D 1 59 ? 50.010 -25.335 13.989 1.00 58.92 57 LEU D CA 1
ATOM 8380 C C . LEU D 1 59 ? 51.336 -25.416 13.256 1.00 58.08 57 LEU D C 1
ATOM 8381 O O . LEU D 1 59 ? 51.454 -24.961 12.113 1.00 57.80 57 LEU D O 1
ATOM 8386 N N . ILE D 1 60 ? 52.326 -26.018 13.912 1.00 57.26 58 ILE D N 1
ATOM 8387 C CA . ILE D 1 60 ? 53.653 -26.158 13.310 1.00 57.01 58 ILE D CA 1
ATOM 8388 C C . ILE D 1 60 ? 53.627 -27.069 12.077 1.00 56.92 58 ILE D C 1
ATOM 8389 O O . ILE D 1 60 ? 54.368 -26.850 11.110 1.00 56.20 58 ILE D O 1
ATOM 8394 N N . GLU D 1 61 ? 52.750 -28.080 12.126 1.00 57.25 59 GLU D N 1
ATOM 8395 C CA . GLU D 1 61 ? 52.617 -29.086 11.056 1.00 56.96 59 GLU D CA 1
ATOM 8396 C C . GLU D 1 61 ? 51.697 -28.655 9.883 1.00 56.23 59 GLU D C 1
ATOM 8397 O O . GLU D 1 61 ? 51.825 -29.157 8.771 1.00 55.89 59 GLU D O 1
ATOM 8403 N N . ASP D 1 62 ? 50.792 -27.710 10.111 1.00 55.46 60 ASP D N 1
ATOM 8404 C CA . ASP D 1 62 ? 49.956 -27.220 9.007 1.00 54.97 60 ASP D CA 1
ATOM 8405 C C . ASP D 1 62 ? 50.814 -26.652 7.855 1.00 54.55 60 ASP D C 1
ATOM 8406 O O . ASP D 1 62 ? 51.519 -25.633 8.016 1.00 54.43 60 ASP D O 1
ATOM 8411 N N . PRO D 1 63 ? 50.761 -27.315 6.689 1.00 53.62 61 PRO D N 1
ATOM 8412 C CA . PRO D 1 63 ? 51.574 -26.992 5.513 1.00 53.19 61 PRO D CA 1
ATOM 8413 C C . PRO D 1 63 ? 51.314 -25.602 4.939 1.00 52.74 61 PRO D C 1
ATOM 8414 O O . PRO D 1 63 ? 52.116 -25.113 4.135 1.00 52.21 61 PRO D O 1
ATOM 8418 N N . ASN D 1 64 ? 50.192 -24.986 5.305 1.00 52.18 62 ASN D N 1
ATOM 8419 C CA . ASN D 1 64 ? 49.970 -23.597 4.906 1.00 52.54 62 ASN D CA 1
ATOM 8420 C C . ASN D 1 64 ? 50.758 -22.620 5.798 1.00 51.79 62 ASN D C 1
ATOM 8421 O O . ASN D 1 64 ? 50.948 -21.463 5.420 1.00 51.58 62 ASN D O 1
ATOM 8426 N N . VAL D 1 65 ? 51.220 -23.109 6.958 1.00 50.89 63 VAL D N 1
ATOM 8427 C CA . VAL D 1 65 ? 52.094 -22.334 7.872 1.00 50.56 63 VAL D CA 1
ATOM 8428 C C . VAL D 1 65 ? 53.570 -22.348 7.455 1.00 49.99 63 VAL D C 1
ATOM 8429 O O . VAL D 1 65 ? 54.302 -23.278 7.780 1.00 49.32 63 VAL D O 1
ATOM 8433 N N . ASP D 1 66 ? 53.987 -21.293 6.756 1.00 49.77 64 ASP D N 1
ATOM 8434 C CA . ASP D 1 66 ? 55.385 -21.073 6.367 1.00 49.57 64 ASP D CA 1
ATOM 8435 C C . ASP D 1 66 ? 56.374 -20.774 7.547 1.00 49.20 64 ASP D C 1
ATOM 8436 O O . ASP D 1 66 ? 57.535 -21.225 7.533 1.00 49.43 64 ASP D O 1
ATOM 8441 N N . ALA D 1 67 ? 55.924 -20.014 8.553 1.00 47.98 65 ALA D N 1
ATOM 8442 C CA . ALA D 1 67 ? 56.790 -19.604 9.680 1.00 46.11 65 ALA D CA 1
ATOM 8443 C C . ALA D 1 67 ? 56.018 -19.541 11.002 1.00 44.92 65 ALA D C 1
ATOM 8444 O O . ALA D 1 67 ? 54.820 -19.280 11.011 1.00 44.57 65 ALA D O 1
ATOM 8446 N N . VAL D 1 68 ? 56.717 -19.753 12.113 1.00 43.33 66 VAL D N 1
ATOM 8447 C CA . VAL D 1 68 ? 56.102 -19.731 13.430 1.00 41.79 66 VAL D CA 1
ATOM 8448 C C . VAL D 1 68 ? 56.694 -18.655 14.380 1.00 41.24 66 VAL D C 1
ATOM 8449 O O . VAL D 1 68 ? 57.913 -18.521 14.510 1.00 39.99 66 VAL D O 1
ATOM 8453 N N . LEU D 1 69 ? 55.811 -17.929 15.061 1.00 40.22 67 LEU D N 1
ATOM 8454 C CA . LEU D 1 69 ? 56.194 -16.986 16.112 1.00 40.10 67 LEU D CA 1
ATOM 8455 C C . LEU D 1 69 ? 55.955 -17.678 17.448 1.00 39.81 67 LEU D C 1
ATOM 8456 O O . LEU D 1 69 ? 54.804 -17.823 17.848 1.00 40.11 67 LEU D O 1
ATOM 8461 N N . VAL D 1 70 ? 57.002 -18.121 18.138 1.00 39.59 68 VAL D N 1
ATOM 8462 C CA . VAL D 1 70 ? 56.801 -18.702 19.455 1.00 40.47 68 VAL D CA 1
ATOM 8463 C C . VAL D 1 70 ? 56.760 -17.610 20.520 1.00 41.55 68 VAL D C 1
ATOM 8464 O O . VAL D 1 70 ? 57.795 -16.999 20.827 1.00 41.78 68 VAL D O 1
ATOM 8468 N N . CYS D 1 71 ? 55.589 -17.408 21.125 1.00 41.59 69 CYS D N 1
ATOM 8469 C CA . CYS D 1 71 ? 55.400 -16.371 22.131 1.00 41.79 69 CYS D CA 1
ATOM 8470 C C . CYS D 1 71 ? 54.768 -16.987 23.371 1.00 42.65 69 CYS D C 1
ATOM 8471 O O . CYS D 1 71 ? 54.083 -16.322 24.143 1.00 42.95 69 CYS D O 1
ATOM 8474 N N . SER D 1 72 ? 55.018 -18.270 23.569 1.00 44.13 70 SER D N 1
ATOM 8475 C CA . SER D 1 72 ? 54.493 -18.988 24.725 1.00 45.73 70 SER D CA 1
ATOM 8476 C C . SER D 1 72 ? 55.391 -18.739 25.920 1.00 46.63 70 SER D C 1
ATOM 8477 O O . SER D 1 72 ? 56.392 -18.039 25.796 1.00 47.02 70 SER D O 1
ATOM 8480 N N . SER D 1 73 ? 55.060 -19.323 27.069 1.00 47.64 71 SER D N 1
ATOM 8481 C CA . SER D 1 73 ? 55.895 -19.159 28.283 1.00 48.65 71 SER D CA 1
ATOM 8482 C C . SER D 1 73 ? 57.312 -19.690 28.058 1.00 49.07 71 SER D C 1
ATOM 8483 O O . SER D 1 73 ? 57.552 -20.454 27.112 1.00 48.82 71 SER D O 1
ATOM 8486 N N . THR D 1 74 ? 58.244 -19.313 28.935 1.00 49.30 72 THR D N 1
ATOM 8487 C CA . THR D 1 74 ? 59.654 -19.568 28.654 1.00 49.87 72 THR D CA 1
ATOM 8488 C C . THR D 1 74 ? 60.016 -21.044 28.698 1.00 50.20 72 THR D C 1
ATOM 8489 O O . THR D 1 74 ? 60.760 -21.515 27.841 1.00 50.00 72 THR D O 1
ATOM 8493 N N . ASN D 1 75 ? 59.487 -21.769 29.687 1.00 50.57 73 ASN D N 1
ATOM 8494 C CA . ASN D 1 75 ? 59.712 -23.223 29.785 1.00 50.67 73 ASN D CA 1
ATOM 8495 C C . ASN D 1 75 ? 59.295 -23.957 28.546 1.00 50.23 73 ASN D C 1
ATOM 8496 O O . ASN D 1 75 ? 59.631 -25.109 28.358 1.00 51.19 73 ASN D O 1
ATOM 8501 N N . THR D 1 76 ? 58.540 -23.284 27.704 1.00 49.82 74 THR D N 1
ATOM 8502 C CA . THR D 1 76 ? 57.949 -23.914 26.562 1.00 49.51 74 THR D CA 1
ATOM 8503 C C . THR D 1 76 ? 58.821 -23.741 25.336 1.00 48.57 74 THR D C 1
ATOM 8504 O O . THR D 1 76 ? 58.674 -24.460 24.354 1.00 47.54 74 THR D O 1
ATOM 8508 N N . HIS D 1 77 ? 59.739 -22.783 25.401 1.00 47.66 75 HIS D N 1
ATOM 8509 C CA . HIS D 1 77 ? 60.425 -22.300 24.200 1.00 47.96 75 HIS D CA 1
ATOM 8510 C C . HIS D 1 77 ? 61.245 -23.368 23.473 1.00 47.97 75 HIS D C 1
ATOM 8511 O O . HIS D 1 77 ? 61.215 -23.469 22.240 1.00 47.84 75 HIS D O 1
ATOM 8518 N N . SER D 1 78 ? 62.005 -24.128 24.247 1.00 48.76 76 SER D N 1
ATOM 8519 C CA . SER D 1 78 ? 62.936 -25.113 23.712 1.00 49.66 76 SER D CA 1
ATOM 8520 C C . SER D 1 78 ? 62.221 -26.176 22.878 1.00 49.78 76 SER D C 1
ATOM 8521 O O . SER D 1 78 ? 62.596 -26.475 21.737 1.00 50.29 76 SER D O 1
ATOM 8524 N N . GLU D 1 79 ? 61.171 -26.732 23.456 1.00 49.98 77 GLU D N 1
ATOM 8525 C CA . GLU D 1 79 ? 60.395 -27.770 22.807 1.00 50.16 77 GLU D CA 1
ATOM 8526 C C . GLU D 1 79 ? 59.764 -27.312 21.497 1.00 49.52 77 GLU D C 1
ATOM 8527 O O . GLU D 1 79 ? 59.873 -28.002 20.481 1.00 49.40 77 GLU D O 1
ATOM 8533 N N . LEU D 1 80 ? 59.143 -26.133 21.493 1.00 48.38 78 LEU D N 1
ATOM 8534 C CA . LEU D 1 80 ? 58.476 -25.657 20.288 1.00 47.89 78 LEU D CA 1
ATOM 8535 C C . LEU D 1 80 ? 59.427 -25.222 19.184 1.00 47.53 78 LEU D C 1
ATOM 8536 O O . LEU D 1 80 ? 59.130 -25.369 17.996 1.00 47.91 78 LEU D O 1
ATOM 8541 N N . VAL D 1 81 ? 60.562 -24.653 19.570 1.00 47.44 79 VAL D N 1
ATOM 8542 C CA . VAL D 1 81 ? 61.573 -24.270 18.599 1.00 47.03 79 VAL D CA 1
ATOM 8543 C C . VAL D 1 81 ? 62.199 -25.517 17.967 1.00 47.19 79 VAL D C 1
ATOM 8544 O O . VAL D 1 81 ? 62.411 -25.576 16.756 1.00 47.21 79 VAL D O 1
ATOM 8548 N N . ILE D 1 82 ? 62.500 -26.513 18.787 1.00 47.72 80 ILE D N 1
ATOM 8549 C CA . ILE D 1 82 ? 62.968 -27.790 18.245 1.00 48.81 80 ILE D CA 1
ATOM 8550 C C . ILE D 1 82 ? 61.869 -28.434 17.346 1.00 49.71 80 ILE D C 1
ATOM 8551 O O . ILE D 1 82 ? 62.154 -28.893 16.233 1.00 50.57 80 ILE D O 1
ATOM 8556 N N . ALA D 1 83 ? 60.608 -28.388 17.776 1.00 49.97 81 ALA D N 1
ATOM 8557 C CA . ALA D 1 83 ? 59.543 -28.870 16.908 1.00 50.05 81 ALA D CA 1
ATOM 8558 C C . ALA D 1 83 ? 59.484 -28.175 15.557 1.00 50.86 81 ALA D C 1
ATOM 8559 O O . ALA D 1 83 ? 59.114 -28.810 14.573 1.00 51.37 81 ALA D O 1
ATOM 8561 N N . CYS D 1 84 ? 59.821 -26.884 15.474 1.00 50.92 82 CYS D N 1
ATOM 8562 C CA . CYS D 1 84 ? 59.719 -26.181 14.178 1.00 50.88 82 CYS D CA 1
ATOM 8563 C C . CYS D 1 84 ? 60.834 -26.583 13.242 1.00 50.60 82 CYS D C 1
ATOM 8564 O O . CYS D 1 84 ? 60.673 -26.557 12.013 1.00 49.96 82 CYS D O 1
ATOM 8567 N N . ALA D 1 85 ? 61.987 -26.882 13.833 1.00 50.66 83 ALA D N 1
ATOM 8568 C CA . ALA D 1 85 ? 63.137 -27.372 13.078 1.00 50.87 83 ALA D CA 1
ATOM 8569 C C . ALA D 1 85 ? 62.735 -28.662 12.331 1.00 50.78 83 ALA D C 1
ATOM 8570 O O . ALA D 1 85 ? 62.892 -28.760 11.113 1.00 50.36 83 ALA D O 1
ATOM 8572 N N . LYS D 1 86 ? 62.198 -29.619 13.082 1.00 50.86 84 LYS D N 1
ATOM 8573 C CA . LYS D 1 86 ? 61.550 -30.817 12.512 1.00 51.69 84 LYS D CA 1
ATOM 8574 C C . LYS D 1 86 ? 60.624 -30.505 11.325 1.00 51.53 84 LYS D C 1
ATOM 8575 O O . LYS D 1 86 ? 60.911 -30.922 10.200 1.00 52.21 84 LYS D O 1
ATOM 8581 N N . ALA D 1 87 ? 59.536 -29.777 11.551 1.00 50.66 85 ALA D N 1
ATOM 8582 C CA . ALA D 1 87 ? 58.615 -29.475 10.454 1.00 50.06 85 ALA D CA 1
ATOM 8583 C C . ALA D 1 87 ? 59.253 -28.631 9.368 1.00 49.96 85 ALA D C 1
ATOM 8584 O O . ALA D 1 87 ? 58.626 -28.321 8.352 1.00 49.99 85 ALA D O 1
ATOM 8586 N N . LYS D 1 88 ? 60.507 -28.254 9.565 1.00 49.60 86 LYS D N 1
ATOM 8587 C CA . LYS D 1 88 ? 61.159 -27.379 8.599 1.00 49.05 86 LYS D CA 1
ATOM 8588 C C . LYS D 1 88 ? 60.482 -26.010 8.456 1.00 47.82 86 LYS D C 1
ATOM 8589 O O . LYS D 1 88 ? 60.539 -25.385 7.386 1.00 47.87 86 LYS D O 1
ATOM 8595 N N . LYS D 1 89 ? 59.851 -25.545 9.529 1.00 46.13 87 LYS D N 1
ATOM 8596 C CA . LYS D 1 89 ? 59.329 -24.169 9.574 1.00 44.71 87 LYS D CA 1
ATOM 8597 C C . LYS D 1 89 ? 60.318 -23.172 10.213 1.00 43.31 87 LYS D C 1
ATOM 8598 O O . LYS D 1 89 ? 60.792 -23.389 11.328 1.00 42.04 87 LYS D O 1
ATOM 8604 N N . HIS D 1 90 ? 60.623 -22.086 9.510 1.00 43.09 88 HIS D N 1
ATOM 8605 C CA . HIS D 1 90 ? 61.280 -20.926 10.149 1.00 43.06 88 HIS D CA 1
ATOM 8606 C C . HIS D 1 90 ? 60.568 -20.527 11.466 1.00 42.69 88 HIS D C 1
ATOM 8607 O O . HIS D 1 90 ? 59.340 -20.729 11.608 1.00 42.47 88 HIS D O 1
ATOM 8614 N N . VAL D 1 91 ? 61.349 -20.026 12.434 1.00 40.59 89 VAL D N 1
ATOM 8615 C CA . VAL D 1 91 ? 60.842 -19.725 13.767 1.00 39.11 89 VAL D CA 1
ATOM 8616 C C . VAL D 1 91 ? 61.453 -18.441 14.328 1.00 37.56 89 VAL D C 1
ATOM 8617 O O . VAL D 1 91 ? 62.677 -18.287 14.358 1.00 36.29 89 VAL D O 1
ATOM 8621 N N . PHE D 1 92 ? 60.572 -17.570 14.810 1.00 36.20 90 PHE D N 1
ATOM 8622 C CA . PHE D 1 92 ? 60.899 -16.425 15.635 1.00 34.71 90 PHE D CA 1
ATOM 8623 C C . PHE D 1 92 ? 60.563 -16.861 17.048 1.00 33.85 90 PHE D C 1
ATOM 8624 O O . PHE D 1 92 ? 59.526 -17.479 17.264 1.00 33.83 90 PHE D O 1
ATOM 8632 N N . CYS D 1 93 ? 61.435 -16.570 18.009 1.00 33.06 91 CYS D N 1
ATOM 8633 C CA . CYS D 1 93 ? 61.175 -16.922 19.409 1.00 32.41 91 CYS D CA 1
ATOM 8634 C C . CYS D 1 93 ? 61.316 -15.686 20.319 1.00 32.65 91 CYS D C 1
ATOM 8635 O O . CYS D 1 93 ? 62.368 -15.028 20.326 1.00 32.14 91 CYS D O 1
ATOM 8638 N N . GLU D 1 94 ? 60.269 -15.381 21.079 1.00 32.59 92 GLU D N 1
ATOM 8639 C CA . GLU D 1 94 ? 60.303 -14.239 21.986 1.00 32.56 92 GLU D CA 1
ATOM 8640 C C . GLU D 1 94 ? 61.388 -14.396 23.042 1.00 32.73 92 GLU D C 1
ATOM 8641 O O . GLU D 1 94 ? 61.816 -15.515 23.366 1.00 33.86 92 GLU D O 1
ATOM 8647 N N . LYS D 1 95 ? 61.803 -13.256 23.589 1.00 32.79 93 LYS D N 1
ATOM 8648 C CA . LYS D 1 95 ? 62.752 -13.152 24.673 1.00 31.90 93 LYS D CA 1
ATOM 8649 C C . LYS D 1 95 ? 62.188 -13.825 25.910 1.00 32.84 93 LYS D C 1
ATOM 8650 O O . LYS D 1 95 ? 60.982 -13.719 26.182 1.00 32.54 93 LYS D O 1
ATOM 8656 N N . PRO D 1 96 ? 63.037 -14.572 26.655 1.00 33.36 94 PRO D N 1
ATOM 8657 C CA . PRO D 1 96 ? 64.364 -15.028 26.270 1.00 33.09 94 PRO D CA 1
ATOM 8658 C C . PRO D 1 96 ? 64.222 -16.386 25.570 1.00 34.26 94 PRO D C 1
ATOM 8659 O O . PRO D 1 96 ? 63.279 -17.120 25.877 1.00 33.39 94 PRO D O 1
ATOM 8663 N N . LEU D 1 97 ? 65.142 -16.725 24.665 1.00 34.22 95 LEU D N 1
ATOM 8664 C CA . LEU D 1 97 ? 65.217 -18.088 24.104 1.00 35.44 95 LEU D CA 1
ATOM 8665 C C . LEU D 1 97 ? 65.032 -19.165 25.156 1.00 35.70 95 LEU D C 1
ATOM 8666 O O . LEU D 1 97 ? 64.168 -20.032 25.033 1.00 35.84 95 LEU D O 1
ATOM 8671 N N . SER D 1 98 ? 65.873 -19.107 26.182 1.00 36.08 96 SER D N 1
ATOM 8672 C CA . SER D 1 98 ? 65.807 -20.000 27.340 1.00 36.20 96 SER D CA 1
ATOM 8673 C C . SER D 1 98 ? 66.735 -19.419 28.412 1.00 36.72 96 SER D C 1
ATOM 8674 O O . SER D 1 98 ? 67.589 -18.581 28.099 1.00 35.71 96 SER D O 1
ATOM 8677 N N . LEU D 1 99 ? 66.577 -19.860 29.660 1.00 37.61 97 LEU D N 1
ATOM 8678 C CA . LEU D 1 99 ? 67.511 -19.485 30.756 1.00 38.66 97 LEU D CA 1
ATOM 8679 C C . LEU D 1 99 ? 68.526 -20.596 31.001 1.00 39.35 97 LEU D C 1
ATOM 8680 O O . LEU D 1 99 ? 69.490 -20.434 31.760 1.00 39.88 97 LEU D O 1
ATOM 8685 N N . ASN D 1 100 ? 68.303 -21.737 30.356 1.00 39.85 98 ASN D N 1
ATOM 8686 C CA . ASN D 1 100 ? 69.239 -22.830 30.441 1.00 40.27 98 ASN D CA 1
ATOM 8687 C C . ASN D 1 100 ? 70.107 -22.933 29.188 1.00 39.69 98 ASN D C 1
ATOM 8688 O O . ASN D 1 100 ? 69.610 -23.055 28.087 1.00 39.99 98 ASN D O 1
ATOM 8693 N N . LEU D 1 101 ? 71.411 -22.868 29.377 1.00 39.66 99 LEU D N 1
ATOM 8694 C CA . LEU D 1 101 ? 72.373 -22.859 28.284 1.00 40.17 99 LEU D CA 1
ATOM 8695 C C . LEU D 1 101 ? 72.334 -24.081 27.353 1.00 40.54 99 LEU D C 1
ATOM 8696 O O . LEU D 1 101 ? 72.470 -23.929 26.150 1.00 40.46 99 LEU D O 1
ATOM 8701 N N . ALA D 1 102 ? 72.154 -25.293 27.895 1.00 41.50 100 ALA D N 1
ATOM 8702 C CA . ALA D 1 102 ? 72.114 -26.512 27.038 1.00 41.89 100 ALA D CA 1
ATOM 8703 C C . ALA D 1 102 ? 70.924 -26.498 26.104 1.00 42.22 100 ALA D C 1
ATOM 8704 O O . ALA D 1 102 ? 71.041 -26.826 24.919 1.00 42.08 100 ALA D O 1
ATOM 8706 N N . ASP D 1 103 ? 69.761 -26.118 26.637 1.00 42.82 101 ASP D N 1
ATOM 8707 C CA . ASP D 1 103 ? 68.606 -25.872 25.785 1.00 43.19 101 ASP D CA 1
ATOM 8708 C C . ASP D 1 103 ? 68.945 -24.929 24.652 1.00 42.88 101 ASP D C 1
ATOM 8709 O O . ASP D 1 103 ? 68.591 -25.190 23.502 1.00 43.22 101 ASP D O 1
ATOM 8714 N N . VAL D 1 104 ? 69.603 -23.811 24.962 1.00 42.75 102 VAL D N 1
ATOM 8715 C CA . VAL D 1 104 ? 69.930 -22.850 23.898 1.00 41.99 102 VAL D CA 1
ATOM 8716 C C . VAL D 1 104 ? 70.748 -23.509 22.778 1.00 42.33 102 VAL D C 1
ATOM 8717 O O . VAL D 1 104 ? 70.444 -23.336 21.588 1.00 41.11 102 VAL D O 1
ATOM 8721 N N . ASP D 1 105 ? 71.780 -24.268 23.158 1.00 43.23 103 ASP D N 1
ATOM 8722 C CA . ASP D 1 105 ? 72.637 -24.931 22.158 1.00 44.28 103 ASP D CA 1
ATOM 8723 C C . ASP D 1 105 ? 71.844 -25.874 21.252 1.00 43.76 103 ASP D C 1
ATOM 8724 O O . ASP D 1 105 ? 72.081 -25.921 20.055 1.00 44.02 103 ASP D O 1
ATOM 8729 N N . ARG D 1 106 ? 70.892 -26.603 21.825 1.00 43.87 104 ARG D N 1
ATOM 8730 C CA . ARG D 1 106 ? 70.043 -27.509 21.048 1.00 43.97 104 ARG D CA 1
ATOM 8731 C C . ARG D 1 106 ? 69.159 -26.767 20.055 1.00 43.55 104 ARG D C 1
ATOM 8732 O O . ARG D 1 106 ? 69.015 -27.182 18.891 1.00 43.89 104 ARG D O 1
ATOM 8740 N N . MET D 1 107 ? 68.549 -25.676 20.523 1.00 42.14 105 MET D N 1
ATOM 8741 C CA . MET D 1 107 ? 67.692 -24.849 19.683 1.00 40.43 105 MET D CA 1
ATOM 8742 C C . MET D 1 107 ? 68.529 -24.392 18.500 1.00 40.19 105 MET D C 1
ATOM 8743 O O . MET D 1 107 ? 68.112 -24.462 17.337 1.00 39.22 105 MET D O 1
ATOM 8748 N N . ILE D 1 108 ? 69.742 -23.943 18.790 1.00 40.34 106 ILE D N 1
ATOM 8749 C CA . ILE D 1 108 ? 70.630 -23.533 17.714 1.00 41.00 106 ILE D CA 1
ATOM 8750 C C . ILE D 1 108 ? 71.027 -24.715 16.786 1.00 42.18 106 ILE D C 1
ATOM 8751 O O . ILE D 1 108 ? 70.932 -24.616 15.556 1.00 42.14 106 ILE D O 1
ATOM 8756 N N . GLU D 1 109 ? 71.476 -25.813 17.389 1.00 43.61 107 GLU D N 1
ATOM 8757 C CA A GLU D 1 109 ? 71.895 -26.993 16.615 0.60 44.78 107 GLU D CA 1
ATOM 8758 C CA B GLU D 1 109 ? 71.876 -27.030 16.662 0.40 44.30 107 GLU D CA 1
ATOM 8759 C C . GLU D 1 109 ? 70.785 -27.491 15.686 1.00 44.55 107 GLU D C 1
ATOM 8760 O O . GLU D 1 109 ? 70.995 -27.603 14.459 1.00 44.36 107 GLU D O 1
ATOM 8771 N N . GLU D 1 110 ? 69.610 -27.749 16.257 1.00 44.76 108 GLU D N 1
ATOM 8772 C CA . GLU D 1 110 ? 68.476 -28.316 15.527 1.00 44.47 108 GLU D CA 1
ATOM 8773 C C . GLU D 1 110 ? 67.996 -27.466 14.372 1.00 44.89 108 GLU D C 1
ATOM 8774 O O . GLU D 1 110 ? 67.833 -27.978 13.259 1.00 45.43 108 GLU D O 1
ATOM 8780 N N . THR D 1 111 ? 67.785 -26.166 14.606 1.00 43.77 109 THR D N 1
ATOM 8781 C CA . THR D 1 111 ? 67.437 -25.269 13.512 1.00 43.17 109 THR D CA 1
ATOM 8782 C C . THR D 1 111 ? 68.540 -25.206 12.437 1.00 43.55 109 THR D C 1
ATOM 8783 O O . THR D 1 111 ? 68.266 -25.062 11.250 1.00 43.20 109 THR D O 1
ATOM 8787 N N . LYS D 1 112 ? 69.794 -25.303 12.839 1.00 44.61 110 LYS D N 1
ATOM 8788 C CA . LYS D 1 112 ? 70.873 -25.255 11.843 1.00 45.79 110 LYS D CA 1
ATOM 8789 C C . LYS D 1 112 ? 70.815 -26.455 10.898 1.00 46.05 110 LYS D C 1
ATOM 8790 O O . LYS D 1 112 ? 71.042 -26.314 9.705 1.00 46.21 110 LYS D O 1
ATOM 8796 N N . LYS D 1 113 ? 70.534 -27.621 11.465 1.00 46.95 111 LYS D N 1
ATOM 8797 C CA . LYS D 1 113 ? 70.349 -28.868 10.713 1.00 48.35 111 LYS D CA 1
ATOM 8798 C C . LYS D 1 113 ? 69.230 -28.735 9.675 1.00 48.35 111 LYS D C 1
ATOM 8799 O O . LYS D 1 113 ? 69.439 -29.030 8.482 1.00 47.78 111 LYS D O 1
ATOM 8805 N N . ALA D 1 114 ? 68.057 -28.282 10.138 1.00 47.68 112 ALA D N 1
ATOM 8806 C CA . ALA D 1 114 ? 66.875 -28.161 9.295 1.00 47.28 112 ALA D CA 1
ATOM 8807 C C . ALA D 1 114 ? 67.049 -27.079 8.252 1.00 47.56 112 ALA D C 1
ATOM 8808 O O . ALA D 1 114 ? 66.186 -26.880 7.394 1.00 47.80 112 ALA D O 1
ATOM 8810 N N . ASP D 1 115 ? 68.160 -26.363 8.328 1.00 47.19 113 ASP D N 1
ATOM 8811 C CA . ASP D 1 115 ? 68.351 -25.206 7.467 1.00 47.78 113 ASP D CA 1
ATOM 8812 C C . ASP D 1 115 ? 67.142 -24.255 7.562 1.00 46.89 113 ASP D C 1
ATOM 8813 O O . ASP D 1 115 ? 66.665 -23.732 6.545 1.00 46.57 113 ASP D O 1
ATOM 8818 N N . VAL D 1 116 ? 66.635 -24.053 8.784 1.00 45.57 114 VAL D N 1
ATOM 8819 C CA . VAL D 1 116 ? 65.613 -23.017 9.013 1.00 44.53 114 VAL D CA 1
ATOM 8820 C C . VAL D 1 116 ? 66.094 -21.854 9.907 1.00 43.47 114 VAL D C 1
ATOM 8821 O O . VAL D 1 116 ? 66.793 -22.056 10.905 1.00 43.32 114 VAL D O 1
ATOM 8825 N N . ILE D 1 117 ? 65.721 -20.644 9.508 1.00 42.24 115 ILE D N 1
ATOM 8826 C CA . ILE D 1 117 ? 65.929 -19.417 10.303 1.00 40.84 115 ILE D CA 1
ATOM 8827 C C . ILE D 1 117 ? 65.455 -19.584 11.750 1.00 39.37 115 ILE D C 1
ATOM 8828 O O . ILE D 1 117 ? 64.340 -20.049 12.004 1.00 39.16 115 ILE D O 1
ATOM 8833 N N . LEU D 1 118 ? 66.334 -19.245 12.696 1.00 37.66 116 LEU D N 1
ATOM 8834 C CA . LEU D 1 118 ? 65.958 -19.009 14.082 1.00 35.26 116 LEU D CA 1
ATOM 8835 C C . LEU D 1 118 ? 66.268 -17.515 14.417 1.00 34.90 116 LEU D C 1
ATOM 8836 O O . LEU D 1 118 ? 67.439 -17.102 14.441 1.00 34.21 116 LEU D O 1
ATOM 8841 N N . PHE D 1 119 ? 65.212 -16.718 14.638 1.00 33.09 117 PHE D N 1
ATOM 8842 C CA . PHE D 1 119 ? 65.308 -15.271 14.909 1.00 31.35 117 PHE D CA 1
ATOM 8843 C C . PHE D 1 119 ? 65.002 -15.078 16.400 1.00 31.12 117 PHE D C 1
ATOM 8844 O O . PHE D 1 119 ? 63.981 -15.554 16.875 1.00 30.97 117 PHE D O 1
ATOM 8852 N N . THR D 1 120 ? 65.895 -14.412 17.139 1.00 29.93 118 THR D N 1
ATOM 8853 C CA . THR D 1 120 ? 65.708 -14.190 18.582 1.00 28.72 118 THR D CA 1
ATOM 8854 C C . THR D 1 120 ? 65.004 -12.844 18.814 1.00 27.60 118 THR D C 1
ATOM 8855 O O . THR D 1 120 ? 65.380 -11.843 18.200 1.00 27.93 118 THR D O 1
ATOM 8859 N N . GLY D 1 121 ? 64.000 -12.827 19.680 1.00 26.70 119 GLY D N 1
ATOM 8860 C CA . GLY D 1 121 ? 63.126 -11.644 19.850 1.00 26.80 119 GLY D CA 1
ATOM 8861 C C . GLY D 1 121 ? 63.660 -10.431 20.621 1.00 26.27 119 GLY D C 1
ATOM 8862 O O . GLY D 1 121 ? 63.010 -9.976 21.557 1.00 26.95 119 GLY D O 1
ATOM 8863 N N . PHE D 1 122 ? 64.821 -9.911 20.211 1.00 25.72 120 PHE D N 1
ATOM 8864 C CA . PHE D 1 122 ? 65.399 -8.635 20.725 1.00 24.89 120 PHE D CA 1
ATOM 8865 C C . PHE D 1 122 ? 64.859 -7.382 19.997 1.00 24.06 120 PHE D C 1
ATOM 8866 O O . PHE D 1 122 ? 65.526 -6.783 19.141 1.00 23.63 120 PHE D O 1
ATOM 8874 N N . ASN D 1 123 ? 63.625 -7.027 20.341 1.00 23.93 121 ASN D N 1
ATOM 8875 C CA . ASN D 1 123 ? 62.876 -5.937 19.704 1.00 24.19 121 ASN D CA 1
ATOM 8876 C C . ASN D 1 123 ? 63.511 -4.543 19.771 1.00 23.95 121 ASN D C 1
ATOM 8877 O O . ASN D 1 123 ? 63.323 -3.731 18.852 1.00 24.15 121 ASN D O 1
ATOM 8882 N N . ARG D 1 124 ? 64.305 -4.268 20.810 1.00 23.54 122 ARG D N 1
ATOM 8883 C CA . ARG D 1 124 ? 64.881 -2.915 20.953 1.00 22.55 122 ARG D CA 1
ATOM 8884 C C . ARG D 1 124 ? 65.844 -2.573 19.846 1.00 23.04 122 ARG D C 1
ATOM 8885 O O . ARG D 1 124 ? 66.060 -1.388 19.550 1.00 21.49 122 ARG D O 1
ATOM 8893 N N . ARG D 1 125 ? 66.424 -3.601 19.225 1.00 21.97 123 ARG D N 1
ATOM 8894 C CA . ARG D 1 125 ? 67.219 -3.373 18.034 1.00 22.65 123 ARG D CA 1
ATOM 8895 C C . ARG D 1 125 ? 66.435 -2.652 16.947 1.00 23.86 123 ARG D C 1
ATOM 8896 O O . ARG D 1 125 ? 67.033 -2.048 16.041 1.00 24.60 123 ARG D O 1
ATOM 8904 N N . PHE D 1 126 ? 65.109 -2.699 17.027 1.00 24.29 124 PHE D N 1
ATOM 8905 C CA . PHE D 1 126 ? 64.267 -2.144 15.952 1.00 25.05 124 PHE D CA 1
ATOM 8906 C C . PHE D 1 126 ? 63.534 -0.876 16.401 1.00 25.53 124 PHE D C 1
ATOM 8907 O O . PHE D 1 126 ? 62.704 -0.320 15.687 1.00 25.34 124 PHE D O 1
ATOM 8915 N N . ASP D 1 127 ? 63.860 -0.430 17.606 1.00 25.35 125 ASP D N 1
ATOM 8916 C CA . ASP D 1 127 ? 63.499 0.921 18.038 1.00 24.71 125 ASP D CA 1
ATOM 8917 C C . ASP D 1 127 ? 64.172 1.903 17.081 1.00 23.86 125 ASP D C 1
ATOM 8918 O O . ASP D 1 127 ? 65.383 1.838 16.866 1.00 21.78 125 ASP D O 1
ATOM 8923 N N . ARG D 1 128 ? 63.401 2.828 16.508 1.00 22.73 126 ARG D N 1
ATOM 8924 C CA . ARG D 1 128 ? 63.945 3.681 15.453 1.00 23.20 126 ARG D CA 1
ATOM 8925 C C . ARG D 1 128 ? 65.127 4.523 15.939 1.00 21.60 126 ARG D C 1
ATOM 8926 O O . ARG D 1 128 ? 66.054 4.804 15.155 1.00 21.12 126 ARG D O 1
ATOM 8934 N N . ASN D 1 129 ? 65.073 4.968 17.204 1.00 18.69 127 ASN D N 1
ATOM 8935 C CA . ASN D 1 129 ? 66.155 5.733 17.792 1.00 19.42 127 ASN D CA 1
ATOM 8936 C C . ASN D 1 129 ? 67.411 4.886 17.998 1.00 19.50 127 ASN D C 1
ATOM 8937 O O . ASN D 1 129 ? 68.485 5.324 17.627 1.00 18.40 127 ASN D O 1
ATOM 8942 N N . PHE D 1 130 ? 67.274 3.674 18.545 1.00 18.88 128 PHE D N 1
ATOM 8943 C CA . PHE D 1 130 ? 68.485 2.866 18.801 1.00 20.59 128 PHE D CA 1
ATOM 8944 C C . PHE D 1 130 ? 69.123 2.379 17.486 1.00 21.37 128 PHE D C 1
ATOM 8945 O O . PHE D 1 130 ? 70.357 2.376 17.334 1.00 21.63 128 PHE D O 1
ATOM 8953 N N . LYS D 1 131 ? 68.285 2.009 16.525 1.00 22.66 129 LYS D N 1
ATOM 8954 C CA . LYS D 1 131 ? 68.801 1.547 15.225 1.00 23.98 129 LYS D CA 1
ATOM 8955 C C . LYS D 1 131 ? 69.535 2.663 14.484 1.00 24.02 129 LYS D C 1
ATOM 8956 O O . LYS D 1 131 ? 70.557 2.450 13.834 1.00 24.81 129 LYS D O 1
ATOM 8962 N N . LYS D 1 132 ? 69.024 3.885 14.576 1.00 24.76 130 LYS D N 1
ATOM 8963 C CA . LYS D 1 132 ? 69.717 5.030 13.974 1.00 24.59 130 LYS D CA 1
ATOM 8964 C C . LYS D 1 132 ? 71.101 5.287 14.593 1.00 23.70 130 LYS D C 1
ATOM 8965 O O . LYS D 1 132 ? 72.083 5.541 13.868 1.00 23.65 130 LYS D O 1
ATOM 8971 N N . LEU D 1 133 ? 71.176 5.284 15.923 1.00 22.80 131 LEU D N 1
ATOM 8972 C CA . LEU D 1 133 ? 72.469 5.451 16.603 1.00 22.97 131 LEU D CA 1
ATOM 8973 C C . LEU D 1 133 ? 73.401 4.297 16.201 1.00 23.64 131 LEU D C 1
ATOM 8974 O O . LEU D 1 133 ? 74.556 4.536 15.866 1.00 24.70 131 LEU D O 1
ATOM 8979 N N . LYS D 1 134 ? 72.892 3.065 16.200 1.00 24.48 132 LYS D N 1
ATOM 8980 C CA . LYS D 1 134 ? 73.668 1.910 15.683 1.00 25.25 132 LYS D CA 1
ATOM 8981 C C . LYS D 1 134 ? 74.269 2.201 14.308 1.00 25.24 132 LYS D C 1
ATOM 8982 O O . LYS D 1 134 ? 75.455 2.059 14.137 1.00 26.27 132 LYS D O 1
ATOM 8988 N N . GLU D 1 135 ? 73.471 2.667 13.350 1.00 26.40 133 GLU D N 1
ATOM 8989 C CA . GLU D 1 135 ? 73.978 2.915 11.989 1.00 26.64 133 GLU D CA 1
ATOM 8990 C C . GLU D 1 135 ? 75.005 4.018 11.929 1.00 26.54 133 GLU D C 1
ATOM 8991 O O . GLU D 1 135 ? 76.043 3.878 11.257 1.00 26.92 133 GLU D O 1
ATOM 8997 N N . ALA D 1 136 ? 74.740 5.124 12.620 1.00 25.49 134 ALA D N 1
ATOM 8998 C CA . ALA D 1 136 ? 75.724 6.215 12.691 1.00 25.50 134 ALA D CA 1
ATOM 8999 C C . ALA D 1 136 ? 77.089 5.778 13.245 1.00 25.52 134 ALA D C 1
ATOM 9000 O O . ALA D 1 136 ? 78.144 6.159 12.718 1.00 26.13 134 ALA D O 1
ATOM 9002 N N . VAL D 1 137 ? 77.085 5.036 14.340 1.00 24.56 135 VAL D N 1
ATOM 9003 C CA . VAL D 1 137 ? 78.330 4.512 14.895 1.00 25.03 135 VAL D CA 1
ATOM 9004 C C . VAL D 1 137 ? 79.024 3.597 13.880 1.00 25.95 135 VAL D C 1
ATOM 9005 O O . VAL D 1 137 ? 80.227 3.680 13.668 1.00 26.06 135 VAL D O 1
ATOM 9009 N N . GLU D 1 138 ? 78.249 2.729 13.253 1.00 27.44 136 GLU D N 1
ATOM 9010 C CA . GLU D 1 138 ? 78.814 1.793 12.275 1.00 30.13 136 GLU D CA 1
ATOM 9011 C C . GLU D 1 138 ? 79.341 2.529 11.048 1.00 30.17 136 GLU D C 1
ATOM 9012 O O . GLU D 1 138 ? 80.340 2.140 10.451 1.00 30.40 136 GLU D O 1
ATOM 9018 N N . ASN D 1 139 ? 78.718 3.645 10.714 1.00 30.53 137 ASN D N 1
ATOM 9019 C CA . ASN D 1 139 ? 79.213 4.456 9.618 1.00 31.66 137 ASN D CA 1
ATOM 9020 C C . ASN D 1 139 ? 80.463 5.266 9.907 1.00 31.39 137 ASN D C 1
ATOM 9021 O O . ASN D 1 139 ? 80.984 5.881 8.996 1.00 32.01 137 ASN D O 1
ATOM 9026 N N . GLY D 1 140 ? 80.924 5.322 11.156 1.00 30.24 138 GLY D N 1
ATOM 9027 C CA . GLY D 1 140 ? 82.150 6.054 11.460 1.00 28.74 138 GLY D CA 1
ATOM 9028 C C . GLY D 1 140 ? 81.935 7.429 12.057 1.00 28.70 138 GLY D C 1
ATOM 9029 O O . GLY D 1 140 ? 82.885 8.185 12.244 1.00 27.90 138 GLY D O 1
ATOM 9030 N N . THR D 1 141 ? 80.689 7.786 12.365 1.00 28.32 139 THR D N 1
ATOM 9031 C CA . THR D 1 141 ? 80.435 9.194 12.671 1.00 28.65 139 THR D CA 1
ATOM 9032 C C . THR D 1 141 ? 81.060 9.687 13.976 1.00 27.31 139 THR D C 1
ATOM 9033 O O . THR D 1 141 ? 81.272 10.868 14.110 1.00 29.00 139 THR D O 1
ATOM 9037 N N . ILE D 1 142 ? 81.317 8.809 14.946 1.00 25.50 140 ILE D N 1
ATOM 9038 C CA . ILE D 1 142 ? 81.989 9.205 16.176 1.00 24.34 140 ILE D CA 1
ATOM 9039 C C . ILE D 1 142 ? 83.378 8.576 16.243 1.00 24.79 140 ILE D C 1
ATOM 9040 O O . ILE D 1 142 ? 83.982 8.492 17.312 1.00 24.21 140 ILE D O 1
ATOM 9045 N N . GLY D 1 143 ? 83.896 8.151 15.083 1.00 23.94 141 GLY D N 1
ATOM 9046 C CA . GLY D 1 143 ? 85.234 7.567 15.020 1.00 22.73 141 GLY D CA 1
ATOM 9047 C C . GLY D 1 143 ? 85.328 6.226 15.710 1.00 22.79 141 GLY D C 1
ATOM 9048 O O . GLY D 1 143 ? 84.396 5.428 15.673 1.00 23.13 141 GLY D O 1
ATOM 9049 N N . LYS D 1 144 ? 86.455 5.959 16.361 1.00 22.23 142 LYS D N 1
ATOM 9050 C CA . LYS D 1 144 ? 86.595 4.680 17.054 1.00 22.67 142 LYS D CA 1
ATOM 9051 C C . LYS D 1 144 ? 85.895 4.789 18.399 1.00 21.66 142 LYS D C 1
ATOM 9052 O O . LYS D 1 144 ? 86.234 5.690 19.192 1.00 19.38 142 LYS D O 1
ATOM 9058 N N . PRO D 1 145 ? 84.944 3.871 18.683 1.00 22.49 143 PRO D N 1
ATOM 9059 C CA . PRO D 1 145 ? 84.248 3.985 20.002 1.00 22.01 143 PRO D CA 1
ATOM 9060 C C . PRO D 1 145 ? 85.159 3.667 21.197 1.00 22.77 143 PRO D C 1
ATOM 9061 O O . PRO D 1 145 ? 85.881 2.662 21.170 1.00 22.33 143 PRO D O 1
ATOM 9065 N N . HIS D 1 146 ? 85.080 4.506 22.238 1.00 22.34 144 HIS D N 1
ATOM 9066 C CA . HIS D 1 146 ? 85.772 4.313 23.503 1.00 22.11 144 HIS D CA 1
ATOM 9067 C C . HIS D 1 146 ? 84.896 3.890 24.712 1.00 22.35 144 HIS D C 1
ATOM 9068 O O . HIS D 1 146 ? 85.278 3.008 25.508 1.00 23.17 144 HIS D O 1
ATOM 9075 N N . VAL D 1 147 ? 83.759 4.565 24.905 1.00 20.85 145 VAL D N 1
ATOM 9076 C CA . VAL D 1 147 ? 82.906 4.301 26.062 1.00 20.51 145 VAL D CA 1
ATOM 9077 C C . VAL D 1 147 ? 81.448 4.249 25.673 1.00 20.70 145 VAL D C 1
ATOM 9078 O O . VAL D 1 147 ? 80.929 5.189 25.064 1.00 21.08 145 VAL D O 1
ATOM 9082 N N . LEU D 1 148 ? 80.798 3.153 26.066 1.00 20.88 146 LEU D N 1
ATOM 9083 C CA . LEU D 1 148 ? 79.371 2.942 25.916 1.00 19.65 146 LEU D CA 1
ATOM 9084 C C . LEU D 1 148 ? 78.679 3.207 27.246 1.00 19.80 146 LEU D C 1
ATOM 9085 O O . LEU D 1 148 ? 79.098 2.705 28.289 1.00 17.95 146 LEU D O 1
ATOM 9090 N N . ARG D 1 149 ? 77.561 3.911 27.196 1.00 20.31 147 ARG D N 1
ATOM 9091 C CA . ARG D 1 149 ? 76.678 4.102 28.352 1.00 21.68 147 ARG D CA 1
ATOM 9092 C C . ARG D 1 149 ? 75.257 3.628 27.984 1.00 22.33 147 ARG D C 1
ATOM 9093 O O . ARG D 1 149 ? 74.677 4.097 26.981 1.00 21.08 147 ARG D O 1
ATOM 9101 N N . ILE D 1 150 ? 74.680 2.752 28.798 1.00 20.23 148 ILE D N 1
ATOM 9102 C CA . ILE D 1 150 ? 73.300 2.398 28.610 1.00 21.04 148 ILE D CA 1
ATOM 9103 C C . ILE D 1 150 ? 72.626 2.554 29.945 1.00 21.47 148 ILE D C 1
ATOM 9104 O O . ILE D 1 150 ? 73.114 2.042 30.961 1.00 20.69 148 ILE D O 1
ATOM 9109 N N . THR D 1 151 ? 71.528 3.297 29.958 1.00 20.83 149 THR D N 1
ATOM 9110 C CA . THR D 1 151 ? 70.672 3.331 31.132 1.00 20.78 149 THR D CA 1
ATOM 9111 C C . THR D 1 151 ? 69.351 2.722 30.713 1.00 20.64 149 THR D C 1
ATOM 9112 O O . THR D 1 151 ? 68.824 3.160 29.668 1.00 21.68 149 THR D O 1
ATOM 9116 N N . SER D 1 152 ? 68.844 1.713 31.463 1.00 19.68 150 SER D N 1
ATOM 9117 C CA . SER D 1 152 ? 67.537 1.086 31.202 1.00 19.88 150 SER D CA 1
ATOM 9118 C C . SER D 1 152 ? 66.744 0.910 32.501 1.00 20.00 150 SER D C 1
ATOM 9119 O O . SER D 1 152 ? 67.128 0.143 33.385 1.00 19.77 150 SER D O 1
ATOM 9122 N N . ARG D 1 153 ? 65.671 1.665 32.626 1.00 19.38 151 ARG D N 1
ATOM 9123 C CA . ARG D 1 153 ? 64.845 1.633 33.813 1.00 20.92 151 ARG D CA 1
ATOM 9124 C C . ARG D 1 153 ? 63.399 1.481 33.372 1.00 21.87 151 ARG D C 1
ATOM 9125 O O . ARG D 1 153 ? 62.947 2.149 32.404 1.00 21.82 151 ARG D O 1
ATOM 9133 N N . ASP D 1 154 ? 62.676 0.616 34.079 1.00 22.90 152 ASP D N 1
ATOM 9134 C CA . ASP D 1 154 ? 61.265 0.453 33.858 1.00 23.91 152 ASP D CA 1
ATOM 9135 C C . ASP D 1 154 ? 60.469 1.281 34.857 1.00 23.51 152 ASP D C 1
ATOM 9136 O O . ASP D 1 154 ? 60.963 1.581 35.936 1.00 23.83 152 ASP D O 1
ATOM 9141 N N . PRO D 1 155 ? 59.198 1.589 34.532 1.00 24.47 153 PRO D N 1
ATOM 9142 C CA . PRO D 1 155 ? 58.366 2.315 35.489 1.00 25.36 153 PRO D CA 1
ATOM 9143 C C . PRO D 1 155 ? 57.954 1.523 36.743 1.00 27.30 153 PRO D C 1
ATOM 9144 O O . PRO D 1 155 ? 57.725 2.132 37.802 1.00 28.97 153 PRO D O 1
ATOM 9148 N N . ALA D 1 156 ? 57.930 0.192 36.671 1.00 28.46 154 ALA D N 1
ATOM 9149 C CA . ALA D 1 156 ? 57.558 -0.642 37.826 1.00 29.23 154 ALA D CA 1
ATOM 9150 C C . ALA D 1 156 ? 58.097 -2.070 37.708 1.00 29.98 154 ALA D C 1
ATOM 9151 O O . ALA D 1 156 ? 58.380 -2.559 36.597 1.00 30.02 154 ALA D O 1
ATOM 9153 N N . PRO D 1 157 ? 58.260 -2.748 38.853 1.00 30.68 155 PRO D N 1
ATOM 9154 C CA . PRO D 1 157 ? 58.761 -4.123 38.851 1.00 31.84 155 PRO D CA 1
ATOM 9155 C C . PRO D 1 157 ? 57.679 -5.080 38.352 1.00 32.07 155 PRO D C 1
ATOM 9156 O O . PRO D 1 157 ? 56.500 -4.757 38.477 1.00 32.33 155 PRO D O 1
ATOM 9160 N N . PRO D 1 158 ? 58.061 -6.253 37.812 1.00 32.85 156 PRO D N 1
ATOM 9161 C CA . PRO D 1 158 ? 56.927 -7.151 37.523 1.00 32.96 156 PRO D CA 1
ATOM 9162 C C . PRO D 1 158 ? 56.498 -7.849 38.803 1.00 34.16 156 PRO D C 1
ATOM 9163 O O . PRO D 1 158 ? 57.077 -7.595 39.857 1.00 33.18 156 PRO D O 1
ATOM 9167 N N . PRO D 1 159 ? 55.483 -8.727 38.720 1.00 35.24 157 PRO D N 1
ATOM 9168 C CA . PRO D 1 159 ? 54.988 -9.367 39.924 1.00 35.72 157 PRO D CA 1
ATOM 9169 C C . PRO D 1 159 ? 56.066 -10.191 40.619 1.00 36.08 157 PRO D C 1
ATOM 9170 O O . PRO D 1 159 ? 56.931 -10.785 39.970 1.00 35.89 157 PRO D O 1
ATOM 9174 N N . LEU D 1 160 ? 55.994 -10.254 41.939 1.00 36.65 158 LEU D N 1
ATOM 9175 C CA . LEU D 1 160 ? 56.922 -11.073 42.704 1.00 37.75 158 LEU D CA 1
ATOM 9176 C C . LEU D 1 160 ? 56.967 -12.522 42.254 1.00 38.00 158 LEU D C 1
ATOM 9177 O O . LEU D 1 160 ? 58.032 -13.118 42.216 1.00 37.41 158 LEU D O 1
ATOM 9182 N N . ASP D 1 161 ? 55.818 -13.138 41.971 1.00 38.90 159 ASP D N 1
ATOM 9183 C CA . ASP D 1 161 ? 55.901 -14.557 41.618 1.00 38.92 159 ASP D CA 1
ATOM 9184 C C . ASP D 1 161 ? 56.638 -14.733 40.303 1.00 38.00 159 ASP D C 1
ATOM 9185 O O . ASP D 1 161 ? 57.359 -15.706 40.117 1.00 38.31 159 ASP D O 1
ATOM 9190 N N . TYR D 1 162 ? 56.481 -13.770 39.408 1.00 36.61 160 TYR D N 1
ATOM 9191 C CA . TYR D 1 162 ? 57.329 -13.676 38.236 1.00 36.04 160 TYR D CA 1
ATOM 9192 C C . TYR D 1 162 ? 58.829 -13.524 38.585 1.00 35.47 160 TYR D C 1
ATOM 9193 O O . TYR D 1 162 ? 59.668 -14.257 38.065 1.00 34.43 160 TYR D O 1
ATOM 9202 N N . ILE D 1 163 ? 59.171 -12.557 39.439 1.00 34.93 161 ILE D N 1
ATOM 9203 C CA . ILE D 1 163 ? 60.576 -12.307 39.739 1.00 34.63 161 ILE D CA 1
ATOM 9204 C C . ILE D 1 163 ? 61.260 -13.588 40.208 1.00 35.22 161 ILE D C 1
ATOM 9205 O O . ILE D 1 163 ? 62.446 -13.826 39.913 1.00 34.20 161 ILE D O 1
ATOM 9210 N N . ARG D 1 164 ? 60.514 -14.397 40.965 1.00 35.42 162 ARG D N 1
ATOM 9211 C CA . ARG D 1 164 ? 61.060 -15.607 41.568 1.00 35.89 162 ARG D CA 1
ATOM 9212 C C . ARG D 1 164 ? 61.531 -16.628 40.546 1.00 35.33 162 ARG D C 1
ATOM 9213 O O . ARG D 1 164 ? 62.444 -17.373 40.820 1.00 35.55 162 ARG D O 1
ATOM 9221 N N . VAL D 1 165 ? 60.909 -16.669 39.375 1.00 35.19 163 VAL D N 1
ATOM 9222 C CA . VAL D 1 165 ? 61.294 -17.651 38.383 1.00 34.63 163 VAL D CA 1
ATOM 9223 C C . VAL D 1 165 ? 61.967 -16.981 37.199 1.00 33.97 163 VAL D C 1
ATOM 9224 O O . VAL D 1 165 ? 62.146 -17.584 36.148 1.00 33.97 163 VAL D O 1
ATOM 9228 N N . SER D 1 166 ? 62.390 -15.740 37.402 1.00 33.18 164 SER D N 1
ATOM 9229 C CA . SER D 1 166 ? 62.918 -14.923 36.308 1.00 31.88 164 SER D CA 1
ATOM 9230 C C . SER D 1 166 ? 64.394 -15.174 36.026 1.00 31.20 164 SER D C 1
ATOM 9231 O O . SER D 1 166 ? 64.878 -14.876 34.933 1.00 31.38 164 SER D O 1
ATOM 9234 N N . GLY D 1 167 ? 65.123 -15.699 37.014 1.00 30.94 165 GLY D N 1
ATOM 9235 C CA . GLY D 1 167 ? 66.593 -15.922 36.874 1.00 29.77 165 GLY D CA 1
ATOM 9236 C C . GLY D 1 167 ? 67.355 -14.704 37.346 1.00 29.69 165 GLY D C 1
ATOM 9237 O O . GLY D 1 167 ? 68.593 -14.631 37.241 1.00 29.99 165 GLY D O 1
ATOM 9238 N N . GLY D 1 168 ? 66.607 -13.732 37.859 1.00 28.32 166 GLY D N 1
ATOM 9239 C CA . GLY D 1 168 ? 67.179 -12.462 38.362 1.00 27.26 166 GLY D CA 1
ATOM 9240 C C . GLY D 1 168 ? 67.349 -11.349 37.323 1.00 26.57 166 GLY D C 1
ATOM 9241 O O . GLY D 1 168 ? 67.268 -11.583 36.130 1.00 26.68 166 GLY D O 1
ATOM 9242 N N . ILE D 1 169 ? 67.634 -10.135 37.802 1.00 26.17 167 ILE D N 1
ATOM 9243 C CA . ILE D 1 169 ? 67.661 -8.933 36.968 1.00 25.19 167 ILE D CA 1
ATOM 9244 C C . ILE D 1 169 ? 68.613 -9.087 35.775 1.00 25.34 167 ILE D C 1
ATOM 9245 O O . ILE D 1 169 ? 68.345 -8.563 34.687 1.00 24.94 167 ILE D O 1
ATOM 9250 N N . PHE D 1 170 ? 69.719 -9.816 35.956 1.00 24.72 168 PHE D N 1
ATOM 9251 C CA . PHE D 1 170 ? 70.671 -9.921 34.863 1.00 24.68 168 PHE D CA 1
ATOM 9252 C C . PHE D 1 170 ? 70.183 -10.817 33.730 1.00 25.90 168 PHE D C 1
ATOM 9253 O O . PHE D 1 170 ? 70.599 -10.679 32.571 1.00 26.38 168 PHE D O 1
ATOM 9261 N N . LEU D 1 171 ? 69.313 -11.767 34.063 1.00 26.41 169 LEU D N 1
ATOM 9262 C CA . LEU D 1 171 ? 68.787 -12.687 33.050 1.00 27.09 169 LEU D CA 1
ATOM 9263 C C . LEU D 1 171 ? 67.469 -12.162 32.488 1.00 26.91 169 LEU D C 1
ATOM 9264 O O . LEU D 1 171 ? 67.104 -12.441 31.362 1.00 26.96 169 LEU D O 1
ATOM 9269 N N . ASP D 1 172 ? 66.731 -11.442 33.314 1.00 28.50 170 ASP D N 1
ATOM 9270 C CA . ASP D 1 172 ? 65.401 -10.965 32.936 1.00 28.34 170 ASP D CA 1
ATOM 9271 C C . ASP D 1 172 ? 65.360 -9.550 32.325 1.00 27.24 170 ASP D C 1
ATOM 9272 O O . ASP D 1 172 ? 64.506 -9.249 31.480 1.00 27.93 170 ASP D O 1
ATOM 9277 N N . MET D 1 173 ? 66.235 -8.670 32.787 1.00 26.48 171 MET D N 1
ATOM 9278 C CA . MET D 1 173 ? 66.199 -7.256 32.380 1.00 24.61 171 MET D CA 1
ATOM 9279 C C . MET D 1 173 ? 67.484 -6.841 31.594 1.00 24.23 171 MET D C 1
ATOM 9280 O O . MET D 1 173 ? 67.401 -6.312 30.482 1.00 23.07 171 MET D O 1
ATOM 9285 N N . THR D 1 174 ? 68.662 -7.115 32.152 1.00 23.15 172 THR D N 1
ATOM 9286 C CA . THR D 1 174 ? 69.921 -6.695 31.520 1.00 21.91 172 THR D CA 1
ATOM 9287 C C . THR D 1 174 ? 70.172 -7.415 30.229 1.00 21.07 172 THR D C 1
ATOM 9288 O O . THR D 1 174 ? 70.933 -6.951 29.366 1.00 20.21 172 THR D O 1
ATOM 9292 N N . ILE D 1 175 ? 69.552 -8.578 30.085 1.00 22.20 173 ILE D N 1
ATOM 9293 C CA . ILE D 1 175 ? 69.632 -9.328 28.837 1.00 22.40 173 ILE D CA 1
ATOM 9294 C C . ILE D 1 175 ? 69.495 -8.415 27.590 1.00 22.51 173 ILE D C 1
ATOM 9295 O O . ILE D 1 175 ? 70.257 -8.545 26.635 1.00 24.19 173 ILE D O 1
ATOM 9300 N N . HIS D 1 176 ? 68.532 -7.495 27.591 1.00 22.13 174 HIS D N 1
ATOM 9301 C CA . HIS D 1 176 ? 68.298 -6.633 26.444 1.00 21.79 174 HIS D CA 1
ATOM 9302 C C . HIS D 1 176 ? 69.484 -5.697 26.246 1.00 21.26 174 HIS D C 1
ATOM 9303 O O . HIS D 1 176 ? 69.834 -5.350 25.102 1.00 19.95 174 HIS D O 1
ATOM 9310 N N . ASP D 1 177 ? 70.044 -5.227 27.367 1.00 20.35 175 ASP D N 1
ATOM 9311 C CA . ASP D 1 177 ? 71.172 -4.287 27.307 1.00 20.24 175 ASP D CA 1
ATOM 9312 C C . ASP D 1 177 ? 72.454 -4.970 26.904 1.00 19.91 175 ASP D C 1
ATOM 9313 O O . ASP D 1 177 ? 73.250 -4.372 26.226 1.00 19.67 175 ASP D O 1
ATOM 9318 N N . PHE D 1 178 ? 72.664 -6.224 27.317 1.00 20.47 176 PHE D N 1
ATOM 9319 C CA . PHE D 1 178 ? 73.824 -6.994 26.797 1.00 21.29 176 PHE D CA 1
ATOM 9320 C C . PHE D 1 178 ? 73.755 -7.146 25.296 1.00 21.59 176 PHE D C 1
ATOM 9321 O O . PHE D 1 178 ? 74.744 -6.931 24.603 1.00 23.00 176 PHE D O 1
ATOM 9329 N N . ASP D 1 179 ? 72.592 -7.549 24.791 1.00 22.55 177 ASP D N 1
ATOM 9330 C CA . ASP D 1 179 ? 72.403 -7.619 23.348 1.00 23.69 177 ASP D CA 1
ATOM 9331 C C . ASP D 1 179 ? 72.631 -6.249 22.693 1.00 23.76 177 ASP D C 1
ATOM 9332 O O . ASP D 1 179 ? 73.321 -6.126 21.675 1.00 23.90 177 ASP D O 1
ATOM 9337 N N . MET D 1 180 ? 72.058 -5.204 23.281 1.00 22.78 178 MET D N 1
ATOM 9338 C CA . MET D 1 180 ? 72.259 -3.859 22.717 1.00 23.09 178 MET D CA 1
ATOM 9339 C C . MET D 1 180 ? 73.729 -3.473 22.669 1.00 22.74 178 MET D C 1
ATOM 9340 O O . MET D 1 180 ? 74.174 -2.861 21.719 1.00 22.74 178 MET D O 1
ATOM 9345 N N . ALA D 1 181 ? 74.491 -3.836 23.699 1.00 22.84 179 ALA D N 1
ATOM 9346 C CA . ALA D 1 181 ? 75.916 -3.493 23.731 1.00 23.26 179 ALA D CA 1
ATOM 9347 C C . ALA D 1 181 ? 76.645 -4.109 22.537 1.00 23.27 179 ALA D C 1
ATOM 9348 O O . ALA D 1 181 ? 77.447 -3.461 21.879 1.00 24.14 179 ALA D O 1
ATOM 9350 N N . ARG D 1 182 ? 76.397 -5.387 22.284 1.00 23.87 180 ARG D N 1
ATOM 9351 C CA . ARG D 1 182 ? 77.059 -6.089 21.179 1.00 24.51 180 ARG D CA 1
ATOM 9352 C C . ARG D 1 182 ? 76.641 -5.502 19.839 1.00 24.00 180 ARG D C 1
ATOM 9353 O O . ARG D 1 182 ? 77.474 -5.294 18.950 1.00 25.08 180 ARG D O 1
ATOM 9361 N N . TYR D 1 183 ? 75.351 -5.238 19.700 1.00 24.89 181 TYR D N 1
ATOM 9362 C CA . TYR D 1 183 ? 74.762 -4.617 18.487 1.00 25.64 181 TYR D CA 1
ATOM 9363 C C . TYR D 1 183 ? 75.372 -3.265 18.184 1.00 25.72 181 TYR D C 1
ATOM 9364 O O . TYR D 1 183 ? 75.894 -3.045 17.105 1.00 26.26 181 TYR D O 1
ATOM 9373 N N . ILE D 1 184 ? 75.314 -2.347 19.145 1.00 25.72 182 ILE D N 1
ATOM 9374 C CA . ILE D 1 184 ? 75.857 -1.005 18.955 1.00 25.02 182 ILE D CA 1
ATOM 9375 C C . ILE D 1 184 ? 77.399 -0.982 18.749 1.00 24.84 182 ILE D C 1
ATOM 9376 O O . ILE D 1 184 ? 77.902 -0.311 17.852 1.00 24.32 182 ILE D O 1
ATOM 9381 N N . MET D 1 185 ? 78.155 -1.720 19.558 1.00 23.66 183 MET D N 1
ATOM 9382 C CA . MET D 1 185 ? 79.606 -1.601 19.467 1.00 23.53 183 MET D CA 1
ATOM 9383 C C . MET D 1 185 ? 80.192 -2.468 18.356 1.00 23.81 183 MET D C 1
ATOM 9384 O O . MET D 1 185 ? 81.281 -2.196 17.873 1.00 24.06 183 MET D O 1
ATOM 9389 N N . GLY D 1 186 ? 79.458 -3.500 17.952 1.00 25.57 184 GLY D N 1
ATOM 9390 C CA . GLY D 1 186 ? 79.855 -4.295 16.783 1.00 26.93 184 GLY D CA 1
ATOM 9391 C C . GLY D 1 186 ? 81.073 -5.137 17.115 1.00 27.62 184 GLY D C 1
ATOM 9392 O O . GLY D 1 186 ? 81.909 -5.337 16.264 1.00 27.91 184 GLY D O 1
ATOM 9393 N N . GLU D 1 187 ? 81.183 -5.600 18.366 1.00 28.10 185 GLU D N 1
ATOM 9394 C CA . GLU D 1 187 ? 82.302 -6.457 18.821 1.00 28.58 185 GLU D CA 1
ATOM 9395 C C . GLU D 1 187 ? 81.903 -7.113 20.147 1.00 28.86 185 GLU D C 1
ATOM 9396 O O . GLU D 1 187 ? 80.935 -6.681 20.804 1.00 27.03 185 GLU D O 1
ATOM 9402 N N . GLU D 1 188 ? 82.624 -8.164 20.542 1.00 27.98 186 GLU D N 1
ATOM 9403 C CA . GLU D 1 188 ? 82.234 -8.927 21.727 1.00 28.39 186 GLU D CA 1
ATOM 9404 C C . GLU D 1 188 ? 82.677 -8.303 23.051 1.00 28.08 186 GLU D C 1
ATOM 9405 O O . GLU D 1 188 ? 83.685 -7.611 23.116 1.00 28.70 186 GLU D O 1
ATOM 9411 N N . VAL D 1 189 ? 81.902 -8.560 24.099 1.00 28.23 187 VAL D N 1
ATOM 9412 C CA . VAL D 1 189 ? 82.343 -8.295 25.460 1.00 28.29 187 VAL D CA 1
ATOM 9413 C C . VAL D 1 189 ? 83.165 -9.522 25.932 1.00 28.41 187 VAL D C 1
ATOM 9414 O O . VAL D 1 189 ? 82.747 -10.672 25.757 1.00 28.34 187 VAL D O 1
ATOM 9418 N N . GLU D 1 190 ? 84.303 -9.278 26.551 1.00 28.30 188 GLU D N 1
ATOM 9419 C CA . GLU D 1 190 ? 85.135 -10.368 27.014 1.00 29.07 188 GLU D CA 1
ATOM 9420 C C . GLU D 1 190 ? 85.082 -10.579 28.511 1.00 28.40 188 GLU D C 1
ATOM 9421 O O . GLU D 1 190 ? 85.371 -11.674 28.990 1.00 27.74 188 GLU D O 1
ATOM 9427 N N . GLU D 1 191 ? 84.656 -9.545 29.240 1.00 27.37 189 GLU D N 1
ATOM 9428 C CA . GLU D 1 191 ? 84.751 -9.535 30.684 1.00 27.49 189 GLU D CA 1
ATOM 9429 C C . GLU D 1 191 ? 83.628 -8.651 31.257 1.00 26.29 189 GLU D C 1
ATOM 9430 O O . GLU D 1 191 ? 83.296 -7.599 30.678 1.00 25.48 189 GLU D O 1
ATOM 9436 N N . VAL D 1 192 ? 83.037 -9.063 32.369 1.00 24.67 190 VAL D N 1
ATOM 9437 C CA . VAL D 1 192 ? 81.933 -8.310 32.999 1.00 25.31 190 VAL D CA 1
ATOM 9438 C C . VAL D 1 192 ? 82.218 -8.073 34.512 1.00 25.07 190 VAL D C 1
ATOM 9439 O O . VAL D 1 192 ? 82.807 -8.933 35.154 1.00 25.30 190 VAL D O 1
ATOM 9443 N N . PHE D 1 193 ? 81.835 -6.920 35.071 1.00 24.13 191 PHE D N 1
ATOM 9444 C CA . PHE D 1 193 ? 81.746 -6.777 36.540 1.00 23.73 191 PHE D CA 1
ATOM 9445 C C . PHE D 1 193 ? 80.355 -6.289 36.888 1.00 23.41 191 PHE D C 1
ATOM 9446 O O . PHE D 1 193 ? 79.879 -5.362 36.268 1.00 23.64 191 PHE D O 1
ATOM 9454 N N . ALA D 1 194 ? 79.701 -6.863 37.895 1.00 22.32 192 ALA D N 1
ATOM 9455 C CA . ALA D 1 194 ? 78.366 -6.425 38.242 1.00 21.48 192 ALA D CA 1
ATOM 9456 C C . ALA D 1 194 ? 78.208 -6.229 39.724 1.00 22.13 192 ALA D C 1
ATOM 9457 O O . ALA D 1 194 ? 78.838 -6.929 40.519 1.00 21.46 192 ALA D O 1
ATOM 9459 N N . ASP D 1 195 ? 77.343 -5.290 40.091 1.00 22.45 193 ASP D N 1
ATOM 9460 C CA . ASP D 1 195 ? 76.918 -5.144 41.479 1.00 23.31 193 ASP D CA 1
ATOM 9461 C C . ASP D 1 195 ? 75.472 -4.731 41.437 1.00 22.79 193 ASP D C 1
ATOM 9462 O O . ASP D 1 195 ? 75.000 -4.235 40.416 1.00 22.18 193 ASP D O 1
ATOM 9467 N N . GLY D 1 196 ? 74.738 -4.980 42.520 1.00 21.76 194 GLY D N 1
ATOM 9468 C CA . GLY D 1 196 ? 73.340 -4.698 42.532 1.00 21.12 194 GLY D CA 1
ATOM 9469 C C . GLY D 1 196 ? 72.922 -4.524 43.970 1.00 22.11 194 GLY D C 1
ATOM 9470 O O . GLY D 1 196 ? 73.585 -5.044 44.881 1.00 21.90 194 GLY D O 1
ATOM 9471 N N . SER D 1 197 ? 71.828 -3.807 44.169 1.00 22.41 195 SER D N 1
ATOM 9472 C CA . SER D 1 197 ? 71.289 -3.559 45.508 1.00 24.13 195 SER D CA 1
ATOM 9473 C C . SER D 1 197 ? 69.772 -3.737 45.540 1.00 23.68 195 SER D C 1
ATOM 9474 O O . SER D 1 197 ? 69.130 -3.766 44.511 1.00 22.93 195 SER D O 1
ATOM 9477 N N . VAL D 1 198 ? 69.222 -3.776 46.748 1.00 24.77 196 VAL D N 1
ATOM 9478 C CA . VAL D 1 198 ? 67.782 -3.770 46.967 1.00 25.23 196 VAL D CA 1
ATOM 9479 C C . VAL D 1 198 ? 67.337 -2.412 47.518 1.00 26.14 196 VAL D C 1
ATOM 9480 O O . VAL D 1 198 ? 67.537 -2.105 48.699 1.00 26.70 196 VAL D O 1
ATOM 9484 N N . LEU D 1 199 ? 66.747 -1.589 46.657 1.00 27.23 197 LEU D N 1
ATOM 9485 C CA . LEU D 1 199 ? 66.472 -0.192 46.986 1.00 28.35 197 LEU D CA 1
ATOM 9486 C C . LEU D 1 199 ? 65.000 0.171 46.770 1.00 29.36 197 LEU D C 1
ATOM 9487 O O . LEU D 1 199 ? 64.542 1.231 47.201 1.00 28.95 197 LEU D O 1
ATOM 9492 N N . VAL D 1 200 ? 64.273 -0.707 46.101 1.00 30.72 198 VAL D N 1
ATOM 9493 C CA . VAL D 1 200 ? 62.887 -0.434 45.748 1.00 32.69 198 VAL D CA 1
ATOM 9494 C C . VAL D 1 200 ? 61.897 -1.225 46.586 1.00 33.57 198 VAL D C 1
ATOM 9495 O O . VAL D 1 200 ? 60.920 -0.669 47.057 1.00 34.10 198 VAL D O 1
ATOM 9499 N N . ASP D 1 201 ? 62.131 -2.515 46.779 1.00 34.68 199 ASP D N 1
ATOM 9500 C CA . ASP D 1 201 ? 61.160 -3.335 47.530 1.00 36.21 199 ASP D CA 1
ATOM 9501 C C . ASP D 1 201 ? 61.895 -4.461 48.205 1.00 36.61 199 ASP D C 1
ATOM 9502 O O . ASP D 1 201 ? 62.567 -5.253 47.549 1.00 35.89 199 ASP D O 1
ATOM 9507 N N . GLU D 1 202 ? 61.783 -4.513 49.524 1.00 36.66 200 GLU D N 1
ATOM 9508 C CA . GLU D 1 202 ? 62.424 -5.545 50.323 1.00 38.34 200 GLU D CA 1
ATOM 9509 C C . GLU D 1 202 ? 62.119 -6.990 49.887 1.00 37.93 200 GLU D C 1
ATOM 9510 O O . GLU D 1 202 ? 62.944 -7.889 50.106 1.00 38.02 200 GLU D O 1
ATOM 9516 N N . GLU D 1 203 ? 60.948 -7.212 49.285 1.00 37.74 201 GLU D N 1
ATOM 9517 C CA . GLU D 1 203 ? 60.531 -8.557 48.852 1.00 38.28 201 GLU D CA 1
ATOM 9518 C C . GLU D 1 203 ? 61.402 -9.109 47.726 1.00 37.96 201 GLU D C 1
ATOM 9519 O O . GLU D 1 203 ? 61.664 -10.316 47.661 1.00 37.17 201 GLU D O 1
ATOM 9525 N N . ILE D 1 204 ? 61.847 -8.219 46.839 1.00 36.52 202 ILE D N 1
ATOM 9526 C CA . ILE D 1 204 ? 62.743 -8.620 45.757 1.00 35.46 202 ILE D CA 1
ATOM 9527 C C . ILE D 1 204 ? 64.011 -9.172 46.378 1.00 34.86 202 ILE D C 1
ATOM 9528 O O . ILE D 1 204 ? 64.550 -10.168 45.927 1.00 33.97 202 ILE D O 1
ATOM 9533 N N . GLY D 1 205 ? 64.463 -8.520 47.447 1.00 35.39 203 GLY D N 1
ATOM 9534 C CA . GLY D 1 205 ? 65.584 -9.001 48.257 1.00 36.19 203 GLY D CA 1
ATOM 9535 C C . GLY D 1 205 ? 65.325 -10.384 48.840 1.00 36.60 203 GLY D C 1
ATOM 9536 O O . GLY D 1 205 ? 66.132 -11.302 48.685 1.00 35.97 203 GLY D O 1
ATOM 9537 N N . LYS D 1 206 ? 64.192 -10.546 49.514 1.00 37.34 204 LYS D N 1
ATOM 9538 C CA . LYS D 1 206 ? 63.849 -11.869 50.060 1.00 38.19 204 LYS D CA 1
ATOM 9539 C C . LYS D 1 206 ? 63.771 -12.957 48.988 1.00 37.78 204 LYS D C 1
ATOM 9540 O O . LYS D 1 206 ? 64.117 -14.102 49.244 1.00 37.63 204 LYS D O 1
ATOM 9546 N N . ALA D 1 207 ? 63.314 -12.606 47.791 1.00 37.61 205 ALA D N 1
ATOM 9547 C CA . ALA D 1 207 ? 63.371 -13.540 46.669 1.00 37.16 205 ALA D CA 1
ATOM 9548 C C . ALA D 1 207 ? 64.797 -13.839 46.179 1.00 37.24 205 ALA D C 1
ATOM 9549 O O . ALA D 1 207 ? 64.968 -14.622 45.253 1.00 37.73 205 ALA D O 1
ATOM 9551 N N . GLY D 1 208 ? 65.812 -13.203 46.765 1.00 36.77 206 GLY D N 1
ATOM 9552 C CA . GLY D 1 208 ? 67.217 -13.407 46.349 1.00 35.45 206 GLY D CA 1
ATOM 9553 C C . GLY D 1 208 ? 67.714 -12.597 45.148 1.00 34.54 206 GLY D C 1
ATOM 9554 O O . GLY D 1 208 ? 68.813 -12.832 44.636 1.00 33.58 206 GLY D O 1
ATOM 9555 N N . ASP D 1 209 ? 66.909 -11.644 44.699 1.00 33.10 207 ASP D N 1
ATOM 9556 C CA . ASP D 1 209 ? 67.248 -10.828 43.527 1.00 31.98 207 ASP D CA 1
ATOM 9557 C C . ASP D 1 209 ? 67.604 -9.371 43.934 1.00 30.97 207 ASP D C 1
ATOM 9558 O O . ASP D 1 209 ? 67.521 -8.997 45.122 1.00 30.32 207 ASP D O 1
ATOM 9563 N N . VAL D 1 210 ? 67.988 -8.549 42.953 1.00 28.75 208 VAL D N 1
ATOM 9564 C CA . VAL D 1 210 ? 68.207 -7.149 43.218 1.00 26.96 208 VAL D CA 1
ATOM 9565 C C . VAL D 1 210 ? 67.266 -6.300 42.331 1.00 26.66 208 VAL D C 1
ATOM 9566 O O . VAL D 1 210 ? 66.742 -6.798 41.336 1.00 26.80 208 VAL D O 1
ATOM 9570 N N . ASP D 1 211 ? 67.003 -5.055 42.726 1.00 25.57 209 ASP D N 1
ATOM 9571 C CA . ASP D 1 211 ? 66.141 -4.187 41.908 1.00 25.15 209 ASP D CA 1
ATOM 9572 C C . ASP D 1 211 ? 66.882 -3.031 41.229 1.00 24.41 209 ASP D C 1
ATOM 9573 O O . ASP D 1 211 ? 66.278 -2.282 40.439 1.00 24.53 209 ASP D O 1
ATOM 9578 N N . THR D 1 212 ? 68.159 -2.885 41.559 1.00 23.68 210 THR D N 1
ATOM 9579 C CA . THR D 1 212 ? 68.988 -1.766 41.091 1.00 23.48 210 THR D CA 1
ATOM 9580 C C . THR D 1 212 ? 70.340 -2.348 40.806 1.00 22.81 210 THR D C 1
ATOM 9581 O O . THR D 1 212 ? 70.849 -3.057 41.660 1.00 24.22 210 THR D O 1
ATOM 9585 N N . ALA D 1 213 ? 70.940 -2.075 39.640 1.00 21.86 211 ALA D N 1
ATOM 9586 C CA . ALA D 1 213 ? 72.199 -2.744 39.280 1.00 21.64 211 ALA D CA 1
ATOM 9587 C C . ALA D 1 213 ? 73.073 -1.915 38.348 1.00 22.08 211 ALA D C 1
ATOM 9588 O O . ALA D 1 213 ? 72.574 -1.054 37.621 1.00 22.46 211 ALA D O 1
ATOM 9590 N N . VAL D 1 214 ? 74.375 -2.185 38.395 1.00 21.23 212 VAL D N 1
ATOM 9591 C CA . VAL D 1 214 ? 75.336 -1.606 37.480 1.00 21.84 212 VAL D CA 1
ATOM 9592 C C . VAL D 1 214 ? 76.139 -2.750 36.912 1.00 22.08 212 VAL D C 1
ATOM 9593 O O . VAL D 1 214 ? 76.547 -3.697 37.666 1.00 22.60 212 VAL D O 1
ATOM 9597 N N . VAL D 1 215 ? 76.405 -2.702 35.607 1.00 21.79 213 VAL D N 1
ATOM 9598 C CA . VAL D 1 215 ? 77.315 -3.669 34.998 1.00 21.23 213 VAL D CA 1
ATOM 9599 C C . VAL D 1 215 ? 78.399 -2.975 34.151 1.00 22.49 213 VAL D C 1
ATOM 9600 O O . VAL D 1 215 ? 78.080 -2.144 33.286 1.00 21.65 213 VAL D O 1
ATOM 9604 N N . VAL D 1 216 ? 79.668 -3.329 34.370 1.00 21.29 214 VAL D N 1
ATOM 9605 C CA . VAL D 1 216 ? 80.740 -2.852 33.499 1.00 21.35 214 VAL D CA 1
ATOM 9606 C C . VAL D 1 216 ? 81.101 -3.907 32.465 1.00 21.27 214 VAL D C 1
ATOM 9607 O O . VAL D 1 216 ? 81.174 -5.100 32.803 1.00 19.81 214 VAL D O 1
ATOM 9611 N N . LEU D 1 217 ? 81.370 -3.464 31.230 1.00 20.24 215 LEU D N 1
ATOM 9612 C CA . LEU D 1 217 ? 81.726 -4.349 30.108 1.00 20.98 215 LEU D CA 1
ATOM 9613 C C . LEU D 1 217 ? 83.097 -3.952 29.593 1.00 21.56 215 LEU D C 1
ATOM 9614 O O . LEU D 1 217 ? 83.417 -2.762 29.460 1.00 21.98 215 LEU D O 1
ATOM 9619 N N . ARG D 1 218 ? 83.924 -4.939 29.320 1.00 21.31 216 ARG D N 1
ATOM 9620 C CA . ARG D 1 218 ? 85.212 -4.674 28.719 1.00 22.26 216 ARG D CA 1
ATOM 9621 C C . ARG D 1 218 ? 85.128 -5.372 27.398 1.00 23.09 216 ARG D C 1
ATOM 9622 O O . ARG D 1 218 ? 84.921 -6.588 27.342 1.00 23.70 216 ARG D O 1
ATOM 9630 N N . PHE D 1 219 ? 85.285 -4.599 26.325 1.00 23.56 217 PHE D N 1
ATOM 9631 C CA . PHE D 1 219 ? 85.183 -5.143 24.975 1.00 24.22 217 PHE D CA 1
ATOM 9632 C C . PHE D 1 219 ? 86.566 -5.538 24.420 1.00 24.61 217 PHE D C 1
ATOM 9633 O O . PHE D 1 219 ? 87.611 -5.080 24.893 1.00 24.66 217 PHE D O 1
ATOM 9641 N N . LYS D 1 220 ? 86.546 -6.291 23.339 1.00 24.99 218 LYS D N 1
ATOM 9642 C CA . LYS D 1 220 ? 87.754 -6.839 22.781 1.00 26.91 218 LYS D CA 1
ATOM 9643 C C . LYS D 1 220 ? 88.744 -5.738 22.421 1.00 27.31 218 LYS D C 1
ATOM 9644 O O . LYS D 1 220 ? 89.952 -5.897 22.629 1.00 27.38 218 LYS D O 1
ATOM 9650 N N . SER D 1 221 ? 88.242 -4.616 21.893 1.00 26.88 219 SER D N 1
ATOM 9651 C CA . SER D 1 221 ? 89.080 -3.495 21.471 1.00 25.91 219 SER D CA 1
ATOM 9652 C C . SER D 1 221 ? 89.710 -2.775 22.653 1.00 25.57 219 SER D C 1
ATOM 9653 O O . SER D 1 221 ? 90.612 -1.987 22.445 1.00 25.98 219 SER D O 1
ATOM 9656 N N . GLY D 1 222 ? 89.247 -3.022 23.883 1.00 25.44 220 GLY D N 1
ATOM 9657 C CA . GLY D 1 222 ? 89.655 -2.172 25.020 1.00 24.90 220 GLY D CA 1
ATOM 9658 C C . GLY D 1 222 ? 88.621 -1.068 25.351 1.00 24.90 220 GLY D C 1
ATOM 9659 O O . GLY D 1 222 ? 88.713 -0.365 26.378 1.00 24.19 220 GLY D O 1
ATOM 9660 N N . ALA D 1 223 ? 87.634 -0.897 24.486 1.00 23.83 221 ALA D N 1
ATOM 9661 C CA . ALA D 1 223 ? 86.553 0.035 24.808 1.00 23.55 221 ALA D CA 1
ATOM 9662 C C . ALA D 1 223 ? 85.854 -0.491 26.063 1.00 23.55 221 ALA D C 1
ATOM 9663 O O . ALA D 1 223 ? 85.841 -1.721 26.324 1.00 24.32 221 ALA D O 1
ATOM 9665 N N . LEU D 1 224 ? 85.275 0.424 26.841 1.00 22.97 222 LEU D N 1
ATOM 9666 C CA . LEU D 1 224 ? 84.542 0.096 28.061 1.00 22.07 222 LEU D CA 1
ATOM 9667 C C . LEU D 1 224 ? 83.065 0.488 27.968 1.00 22.34 222 LEU D C 1
ATOM 9668 O O . LEU D 1 224 ? 82.674 1.404 27.209 1.00 21.95 222 LEU D O 1
ATOM 9673 N N . GLY D 1 225 ? 82.235 -0.224 28.716 1.00 22.15 223 GLY D N 1
ATOM 9674 C CA . GLY D 1 225 ? 80.791 0.007 28.732 1.00 21.85 223 GLY D CA 1
ATOM 9675 C C . GLY D 1 225 ? 80.281 -0.018 30.166 1.00 22.43 223 GLY D C 1
ATOM 9676 O O . GLY D 1 225 ? 80.829 -0.719 31.017 1.00 20.89 223 GLY D O 1
ATOM 9677 N N . VAL D 1 226 ? 79.252 0.780 30.440 1.00 21.52 224 VAL D N 1
ATOM 9678 C CA . VAL D 1 226 ? 78.540 0.714 31.702 1.00 22.48 224 VAL D CA 1
ATOM 9679 C C . VAL D 1 226 ? 77.052 0.683 31.450 1.00 22.55 224 VAL D C 1
ATOM 9680 O O . VAL D 1 226 ? 76.514 1.586 30.795 1.00 22.57 224 VAL D O 1
ATOM 9684 N N . ILE D 1 227 ? 76.398 -0.369 31.947 1.00 21.46 225 ILE D N 1
ATOM 9685 C CA . ILE D 1 227 ? 74.958 -0.455 31.956 1.00 20.66 225 ILE D CA 1
ATOM 9686 C C . ILE D 1 227 ? 74.466 -0.155 33.356 1.00 20.70 225 ILE D C 1
ATOM 9687 O O . ILE D 1 227 ? 75.025 -0.684 34.315 1.00 19.83 225 ILE D O 1
ATOM 9692 N N . ASP D 1 228 ? 73.419 0.667 33.491 1.00 18.47 226 ASP D N 1
ATOM 9693 C CA . ASP D 1 228 ? 72.739 0.720 34.786 1.00 19.74 226 ASP D CA 1
ATOM 9694 C C . ASP D 1 228 ? 71.259 0.433 34.648 1.00 19.41 226 ASP D C 1
ATOM 9695 O O . ASP D 1 228 ? 70.647 0.857 33.669 1.00 19.88 226 ASP D O 1
ATOM 9700 N N . ASN D 1 229 ? 70.713 -0.337 35.601 1.00 18.91 227 ASN D N 1
ATOM 9701 C CA . ASN D 1 229 ? 69.318 -0.825 35.549 1.00 20.80 227 ASN D CA 1
ATOM 9702 C C . ASN D 1 229 ? 68.581 -0.471 36.808 1.00 20.27 227 ASN D C 1
ATOM 9703 O O . ASN D 1 229 ? 69.192 -0.475 37.873 1.00 21.63 227 ASN D O 1
ATOM 9708 N N . SER D 1 230 ? 67.298 -0.125 36.682 1.00 19.83 228 SER D N 1
ATOM 9709 C CA . SER D 1 230 ? 66.390 -0.014 37.869 1.00 22.20 228 SER D CA 1
ATOM 9710 C C . SER D 1 230 ? 65.038 -0.536 37.504 1.00 22.11 228 SER D C 1
ATOM 9711 O O . SER D 1 230 ? 64.523 -0.234 36.419 1.00 23.44 228 SER D O 1
ATOM 9714 N N . ARG D 1 231 ? 64.447 -1.289 38.418 1.00 24.01 229 ARG D N 1
ATOM 9715 C CA . ARG D 1 231 ? 63.081 -1.771 38.280 1.00 24.47 229 ARG D CA 1
ATOM 9716 C C . ARG D 1 231 ? 61.978 -0.733 38.530 1.00 25.42 229 ARG D C 1
ATOM 9717 O O . ARG D 1 231 ? 60.806 -1.040 38.328 1.00 25.94 229 ARG D O 1
ATOM 9725 N N . ARG D 1 232 ? 62.308 0.471 38.994 1.00 24.93 230 ARG D N 1
ATOM 9726 C CA . ARG D 1 232 ? 61.271 1.478 39.194 1.00 24.90 230 ARG D CA 1
ATOM 9727 C C . ARG D 1 232 ? 61.724 2.933 38.973 1.00 25.18 230 ARG D C 1
ATOM 9728 O O . ARG D 1 232 ? 62.295 3.570 39.874 1.00 25.33 230 ARG D O 1
ATOM 9736 N N . ALA D 1 233 ? 61.422 3.485 37.801 1.00 25.58 231 ALA D N 1
ATOM 9737 C CA . ALA D 1 233 ? 61.597 4.925 37.576 1.00 25.22 231 ALA D CA 1
ATOM 9738 C C . ALA D 1 233 ? 60.208 5.594 37.582 1.00 25.62 231 ALA D C 1
ATOM 9739 O O . ALA D 1 233 ? 59.369 5.294 36.719 1.00 25.51 231 ALA D O 1
ATOM 9741 N N . VAL D 1 234 ? 59.935 6.466 38.560 1.00 24.55 232 VAL D N 1
ATOM 9742 C CA . VAL D 1 234 ? 58.570 6.957 38.707 1.00 24.85 232 VAL D CA 1
ATOM 9743 C C . VAL D 1 234 ? 58.132 7.790 37.507 1.00 24.36 232 VAL D C 1
ATOM 9744 O O . VAL D 1 234 ? 56.953 7.952 37.254 1.00 25.88 232 VAL D O 1
ATOM 9748 N N . TYR D 1 235 ? 59.082 8.303 36.750 1.00 23.82 233 TYR D N 1
ATOM 9749 C CA . TYR D 1 235 ? 58.753 9.164 35.631 1.00 23.13 233 TYR D CA 1
ATOM 9750 C C . TYR D 1 235 ? 58.469 8.374 34.324 1.00 23.25 233 TYR D C 1
ATOM 9751 O O . TYR D 1 235 ? 58.169 8.970 33.291 1.00 24.26 233 TYR D O 1
ATOM 9760 N N . GLY D 1 236 ? 58.565 7.051 34.370 1.00 22.69 234 GLY D N 1
ATOM 9761 C CA . GLY D 1 236 ? 58.314 6.233 33.154 1.00 23.72 234 GLY D CA 1
ATOM 9762 C C . GLY D 1 236 ? 59.518 5.454 32.662 1.00 23.77 234 GLY D C 1
ATOM 9763 O O . GLY D 1 236 ? 60.539 5.327 33.383 1.00 23.82 234 GLY D O 1
ATOM 9764 N N . TYR D 1 237 ? 59.438 4.916 31.440 1.00 23.46 235 TYR D N 1
ATOM 9765 C CA . TYR D 1 237 ? 60.637 4.281 30.867 1.00 23.99 235 TYR D CA 1
ATOM 9766 C C . TYR D 1 237 ? 61.791 5.261 30.760 1.00 24.21 235 TYR D C 1
ATOM 9767 O O . TYR D 1 237 ? 61.624 6.378 30.234 1.00 25.11 235 TYR D O 1
ATOM 9776 N N . ASP D 1 238 ? 62.975 4.831 31.179 1.00 23.10 236 ASP D N 1
ATOM 9777 C CA . ASP D 1 238 ? 64.198 5.601 30.911 1.00 22.87 236 ASP D CA 1
ATOM 9778 C C . ASP D 1 238 ? 65.216 4.696 30.210 1.00 23.33 236 ASP D C 1
ATOM 9779 O O . ASP D 1 238 ? 65.872 3.871 30.866 1.00 23.83 236 ASP D O 1
ATOM 9784 N N . GLN D 1 239 ? 65.299 4.810 28.888 1.00 21.25 237 GLN D N 1
ATOM 9785 C CA . GLN D 1 239 ? 66.203 3.954 28.121 1.00 22.03 237 GLN D CA 1
ATOM 9786 C C . GLN D 1 239 ? 67.009 4.820 27.181 1.00 20.33 237 GLN D C 1
ATOM 9787 O O . GLN D 1 239 ? 66.519 5.223 26.145 1.00 21.41 237 GLN D O 1
ATOM 9793 N N . ARG D 1 240 ? 68.229 5.142 27.595 1.00 19.10 238 ARG D N 1
ATOM 9794 C CA . ARG D 1 240 ? 69.108 6.022 26.876 1.00 17.78 238 ARG D CA 1
ATOM 9795 C C . ARG D 1 240 ? 70.368 5.249 26.480 1.00 18.20 238 ARG D C 1
ATOM 9796 O O . ARG D 1 240 ? 70.792 4.320 27.178 1.00 17.92 238 ARG D O 1
ATOM 9804 N N . ILE D 1 241 ? 70.958 5.608 25.352 1.00 17.72 239 ILE D N 1
ATOM 9805 C CA . ILE D 1 241 ? 72.222 5.001 24.933 1.00 19.22 239 ILE D CA 1
ATOM 9806 C C . ILE D 1 241 ? 73.151 6.139 24.560 1.00 20.40 239 ILE D C 1
ATOM 9807 O O . ILE D 1 241 ? 72.722 7.109 23.931 1.00 20.42 239 ILE D O 1
ATOM 9812 N N . GLU D 1 242 ? 74.415 6.053 24.954 1.00 19.83 240 GLU D N 1
ATOM 9813 C CA . GLU D 1 242 ? 75.415 7.000 24.483 1.00 20.29 240 GLU D CA 1
ATOM 9814 C C . GLU D 1 242 ? 76.675 6.240 24.046 1.00 20.47 240 GLU D C 1
ATOM 9815 O O . GLU D 1 242 ? 77.051 5.213 24.636 1.00 21.44 240 GLU D O 1
ATOM 9821 N N . VAL D 1 243 ? 77.334 6.722 23.009 1.00 19.49 241 VAL D N 1
ATOM 9822 C CA . VAL D 1 243 ? 78.623 6.170 22.636 1.00 18.98 241 VAL D CA 1
ATOM 9823 C C . VAL D 1 243 ? 79.530 7.354 22.418 1.00 19.16 241 VAL D C 1
ATOM 9824 O O . VAL D 1 243 ? 79.161 8.346 21.771 1.00 18.73 241 VAL D O 1
ATOM 9828 N N . PHE D 1 244 ? 80.708 7.265 22.997 1.00 18.78 242 PHE D N 1
ATOM 9829 C CA . PHE D 1 244 ? 81.695 8.328 22.949 1.00 19.43 242 PHE D CA 1
ATOM 9830 C C . PHE D 1 244 ? 82.911 7.731 22.266 1.00 19.10 242 PHE D C 1
ATOM 9831 O O . PHE D 1 244 ? 83.341 6.608 22.595 1.00 18.08 242 PHE D O 1
ATOM 9839 N N . GLY D 1 245 ? 83.435 8.443 21.281 1.00 20.06 243 GLY D N 1
ATOM 9840 C CA . GLY D 1 245 ? 84.535 7.876 20.502 1.00 19.90 243 GLY D CA 1
ATOM 9841 C C . GLY D 1 245 ? 85.540 8.933 20.120 1.00 20.81 243 GLY D C 1
ATOM 9842 O O . GLY D 1 245 ? 85.388 10.084 20.505 1.00 19.91 243 GLY D O 1
ATOM 9843 N N . SER D 1 246 ? 86.562 8.556 19.336 1.00 21.14 244 SER D N 1
ATOM 9844 C CA . SER D 1 246 ? 87.660 9.467 19.061 1.00 22.79 244 SER D CA 1
ATOM 9845 C C . SER D 1 246 ? 87.184 10.744 18.340 1.00 24.12 244 SER D C 1
ATOM 9846 O O . SER D 1 246 ? 87.864 11.766 18.401 1.00 26.93 244 SER D O 1
ATOM 9849 N N . LYS D 1 247 ? 86.037 10.707 17.668 1.00 22.99 245 LYS D N 1
ATOM 9850 C CA . LYS D 1 247 ? 85.649 11.847 16.841 1.00 23.77 245 LYS D CA 1
ATOM 9851 C C . LYS D 1 247 ? 84.390 12.546 17.355 1.00 24.37 245 LYS D C 1
ATOM 9852 O O . LYS D 1 247 ? 84.000 13.584 16.802 1.00 24.82 245 LYS D O 1
ATOM 9858 N N . GLY D 1 248 ? 83.781 12.002 18.410 1.00 22.59 246 GLY D N 1
ATOM 9859 C CA . GLY D 1 248 ? 82.704 12.732 19.065 1.00 23.86 246 GLY D CA 1
ATOM 9860 C C . GLY D 1 248 ? 81.855 11.872 19.972 1.00 23.50 246 GLY D C 1
ATOM 9861 O O . GLY D 1 248 ? 82.316 10.833 20.454 1.00 22.31 246 GLY D O 1
ATOM 9862 N N . ARG D 1 249 ? 80.609 12.304 20.163 1.00 21.88 247 ARG D N 1
ATOM 9863 C CA . ARG D 1 249 ? 79.668 11.618 21.027 1.00 21.40 247 ARG D CA 1
ATOM 9864 C C . ARG D 1 249 ? 78.324 11.474 20.302 1.00 20.19 247 ARG D C 1
ATOM 9865 O O . ARG D 1 249 ? 77.929 12.359 19.546 1.00 20.70 247 ARG D O 1
ATOM 9873 N N . ILE D 1 250 ? 77.591 10.397 20.570 1.00 18.97 248 ILE D N 1
ATOM 9874 C CA . ILE D 1 250 ? 76.258 10.238 20.000 1.00 18.79 248 ILE D CA 1
ATOM 9875 C C . ILE D 1 250 ? 75.336 9.689 21.110 1.00 18.90 248 ILE D C 1
ATOM 9876 O O . ILE D 1 250 ? 75.752 8.901 21.944 1.00 18.44 248 ILE D O 1
ATOM 9881 N N . PHE D 1 251 ? 74.094 10.115 21.114 1.00 19.35 249 PHE D N 1
ATOM 9882 C CA . PHE D 1 251 ? 73.197 9.853 22.230 1.00 20.46 249 PHE D CA 1
ATOM 9883 C C . PHE D 1 251 ? 71.801 9.653 21.688 1.00 20.15 249 PHE D C 1
ATOM 9884 O O . PHE D 1 251 ? 71.376 10.334 20.725 1.00 19.88 249 PHE D O 1
ATOM 9892 N N . ALA D 1 252 ? 71.084 8.710 22.268 1.00 19.31 250 ALA D N 1
ATOM 9893 C CA . ALA D 1 252 ? 69.687 8.514 21.947 1.00 19.41 250 ALA D CA 1
ATOM 9894 C C . ALA D 1 252 ? 68.877 8.757 23.211 1.00 20.03 250 ALA D C 1
ATOM 9895 O O . ALA D 1 252 ? 69.092 8.051 24.198 1.00 19.83 250 ALA D O 1
ATOM 9897 N N . ASP D 1 253 ? 67.958 9.717 23.172 1.00 19.87 251 ASP D N 1
ATOM 9898 C CA . ASP D 1 253 ? 67.171 10.064 24.336 1.00 21.40 251 ASP D CA 1
ATOM 9899 C C . ASP D 1 253 ? 65.850 9.331 24.343 1.00 21.06 251 ASP D C 1
ATOM 9900 O O . ASP D 1 253 ? 65.461 8.690 23.353 1.00 20.54 251 ASP D O 1
ATOM 9905 N N . ASN D 1 254 ? 65.130 9.507 25.455 1.00 20.75 252 ASN D N 1
ATOM 9906 C CA . ASN D 1 254 ? 63.744 9.060 25.576 1.00 20.74 252 ASN D CA 1
ATOM 9907 C C . ASN D 1 254 ? 62.797 9.814 24.655 1.00 21.02 252 ASN D C 1
ATOM 9908 O O . ASN D 1 254 ? 63.124 10.882 24.159 1.00 19.10 252 ASN D O 1
ATOM 9913 N N . VAL D 1 255 ? 61.645 9.218 24.409 1.00 21.78 253 VAL D N 1
ATOM 9914 C CA . VAL D 1 255 ? 60.578 9.857 23.638 1.00 23.12 253 VAL D CA 1
ATOM 9915 C C . VAL D 1 255 ? 59.550 10.460 24.615 1.00 23.17 253 VAL D C 1
ATOM 9916 O O . VAL D 1 255 ? 59.226 9.833 25.630 1.00 21.91 253 VAL D O 1
ATOM 9920 N N . ARG D 1 256 ? 59.053 11.676 24.339 1.00 22.93 254 ARG D N 1
ATOM 9921 C CA . ARG D 1 256 ? 58.004 12.251 25.197 1.00 23.30 254 ARG D CA 1
ATOM 9922 C C . ARG D 1 256 ? 56.651 12.119 24.488 1.00 22.93 254 ARG D C 1
ATOM 9923 O O . ARG D 1 256 ? 56.579 11.943 23.268 1.00 22.04 254 ARG D O 1
ATOM 9931 N N . GLU D 1 257 ? 55.581 12.206 25.247 1.00 22.63 255 GLU D N 1
ATOM 9932 C CA . GLU D 1 257 ? 54.234 12.045 24.678 1.00 22.75 255 GLU D CA 1
ATOM 9933 C C . GLU D 1 257 ? 53.997 13.097 23.581 1.00 21.80 255 GLU D C 1
ATOM 9934 O O . GLU D 1 257 ? 53.368 12.820 22.572 1.00 20.32 255 GLU D O 1
ATOM 9940 N N . THR D 1 258 ? 54.546 14.294 23.764 1.00 19.27 256 THR D N 1
ATOM 9941 C CA . THR D 1 258 ? 54.176 15.403 22.900 1.00 20.35 256 THR D CA 1
ATOM 9942 C C . THR D 1 258 ? 55.388 16.368 22.741 1.00 19.28 256 THR D C 1
ATOM 9943 O O . THR D 1 258 ? 56.357 16.221 23.484 1.00 19.10 256 THR D O 1
ATOM 9947 N N . THR D 1 259 ? 55.362 17.317 21.800 1.00 18.84 257 THR D N 1
ATOM 9948 C CA . THR D 1 259 ? 56.443 18.317 21.670 1.00 19.21 257 THR D CA 1
ATOM 9949 C C . THR D 1 259 ? 56.104 19.619 22.402 1.00 19.65 257 THR D C 1
ATOM 9950 O O . THR D 1 259 ? 56.694 20.672 22.135 1.00 20.24 257 THR D O 1
ATOM 9954 N N . VAL D 1 260 ? 55.109 19.570 23.299 1.00 20.06 258 VAL D N 1
ATOM 9955 C CA . VAL D 1 260 ? 54.593 20.788 23.942 1.00 19.77 258 VAL D CA 1
ATOM 9956 C C . VAL D 1 260 ? 55.419 21.142 25.180 1.00 19.85 258 VAL D C 1
ATOM 9957 O O . VAL D 1 260 ? 55.797 20.258 25.941 1.00 19.04 258 VAL D O 1
ATOM 9961 N N . VAL D 1 261 ? 55.733 22.431 25.344 1.00 19.75 259 VAL D N 1
ATOM 9962 C CA . VAL D 1 261 ? 56.520 22.912 26.480 1.00 19.84 259 VAL D CA 1
ATOM 9963 C C . VAL D 1 261 ? 55.718 24.047 27.127 1.00 19.69 259 VAL D C 1
ATOM 9964 O O . VAL D 1 261 ? 55.342 25.006 26.447 1.00 19.09 259 VAL D O 1
ATOM 9968 N N . LEU D 1 262 ? 55.432 23.906 28.422 1.00 20.47 260 LEU D N 1
ATOM 9969 C CA . LEU D 1 262 ? 54.792 24.971 29.235 1.00 20.36 260 LEU D CA 1
ATOM 9970 C C . LEU D 1 262 ? 55.838 25.757 30.029 1.00 21.10 260 LEU D C 1
ATOM 9971 O O . LEU D 1 262 ? 56.684 25.173 30.667 1.00 21.77 260 LEU D O 1
ATOM 9976 N N . THR D 1 263 ? 55.788 27.087 30.009 1.00 21.27 261 THR D N 1
ATOM 9977 C CA . THR D 1 263 ? 56.726 27.906 30.725 1.00 21.54 261 THR D CA 1
ATOM 9978 C C . THR D 1 263 ? 55.984 28.754 31.748 1.00 23.53 261 THR D C 1
ATOM 9979 O O . THR D 1 263 ? 55.087 29.549 31.399 1.00 23.25 261 THR D O 1
ATOM 9983 N N . ASP D 1 264 ? 56.343 28.586 33.015 1.00 24.40 262 ASP D N 1
ATOM 9984 C CA . ASP D 1 264 ? 55.763 29.402 34.076 1.00 25.99 262 ASP D CA 1
ATOM 9985 C C . ASP D 1 264 ? 56.903 29.984 34.916 1.00 26.42 262 ASP D C 1
ATOM 9986 O O . ASP D 1 264 ? 58.083 29.947 34.512 1.00 25.78 262 ASP D O 1
ATOM 9991 N N . GLU D 1 265 ? 56.606 30.545 36.081 1.00 28.05 263 GLU D N 1
ATOM 9992 C CA . GLU D 1 265 ? 57.678 31.272 36.747 1.00 29.78 263 GLU D CA 1
ATOM 9993 C C . GLU D 1 265 ? 58.855 30.380 37.179 1.00 30.36 263 GLU D C 1
ATOM 9994 O O . GLU D 1 265 ? 59.964 30.859 37.367 1.00 30.56 263 GLU D O 1
ATOM 10000 N N . GLN D 1 266 ? 58.636 29.077 37.290 1.00 29.34 264 GLN D N 1
ATOM 10001 C CA . GLN D 1 266 ? 59.739 28.210 37.642 1.00 30.47 264 GLN D CA 1
ATOM 10002 C C . GLN D 1 266 ? 60.569 27.762 36.449 1.00 28.38 264 GLN D C 1
ATOM 10003 O O . GLN D 1 266 ? 61.604 27.129 36.637 1.00 29.94 264 GLN D O 1
ATOM 10009 N N . GLY D 1 267 ? 60.138 28.099 35.238 1.00 26.68 265 GLY D N 1
ATOM 10010 C CA . GLY D 1 267 ? 60.852 27.682 34.035 1.00 23.69 265 GLY D CA 1
ATOM 10011 C C . GLY D 1 267 ? 60.014 26.814 33.111 1.00 22.95 265 GLY D C 1
ATOM 10012 O O . GLY D 1 267 ? 58.795 26.689 33.297 1.00 20.53 265 GLY D O 1
ATOM 10013 N N . ASP D 1 268 ? 60.686 26.189 32.140 1.00 21.33 266 ASP D N 1
ATOM 10014 C CA . ASP D 1 268 ? 60.059 25.291 31.178 1.00 20.76 266 ASP D CA 1
ATOM 10015 C C . ASP D 1 268 ? 59.712 23.932 31.765 1.00 20.74 266 ASP D C 1
ATOM 10016 O O . ASP D 1 268 ? 60.482 23.356 32.560 1.00 20.01 266 ASP D O 1
ATOM 10021 N N . ARG D 1 269 ? 58.575 23.395 31.333 1.00 20.94 267 ARG D N 1
ATOM 10022 C CA . ARG D 1 269 ? 58.197 22.025 31.643 1.00 21.28 267 ARG D CA 1
ATOM 10023 C C . ARG D 1 269 ? 57.777 21.315 30.374 1.00 20.55 267 ARG D C 1
ATOM 10024 O O . ARG D 1 269 ? 56.891 21.779 29.648 1.00 19.47 267 ARG D O 1
ATOM 10032 N N . GLY D 1 270 ? 58.418 20.193 30.119 1.00 20.11 268 GLY D N 1
ATOM 10033 C CA . GLY D 1 270 ? 58.070 19.361 28.987 1.00 20.87 268 GLY D CA 1
ATOM 10034 C C . GLY D 1 270 ? 57.014 18.331 29.318 1.00 21.95 268 GLY D C 1
ATOM 10035 O O . GLY D 1 270 ? 56.464 18.231 30.440 1.00 21.99 268 GLY D O 1
ATOM 10036 N N . SER D 1 271 ? 56.704 17.561 28.309 1.00 22.12 269 SER D N 1
ATOM 10037 C CA . SER D 1 271 ? 55.645 16.616 28.381 1.00 22.86 269 SER D CA 1
ATOM 10038 C C . SER D 1 271 ? 56.104 15.325 29.079 1.00 22.43 269 SER D C 1
ATOM 10039 O O . SER D 1 271 ? 57.303 15.043 29.172 1.00 23.03 269 SER D O 1
ATOM 10042 N N . ARG D 1 272 ? 55.168 14.555 29.621 1.00 22.33 270 ARG D N 1
ATOM 10043 C CA . ARG D 1 272 ? 55.546 13.295 30.288 1.00 22.24 270 ARG D CA 1
ATOM 10044 C C . ARG D 1 272 ? 56.326 12.363 29.344 1.00 22.51 270 ARG D C 1
ATOM 10045 O O . ARG D 1 272 ? 56.235 12.467 28.099 1.00 21.47 270 ARG D O 1
ATOM 10053 N N . TYR D 1 273 ? 57.109 11.458 29.940 1.00 21.49 271 TYR D N 1
ATOM 10054 C CA . TYR D 1 273 ? 57.800 10.420 29.171 1.00 22.26 271 TYR D CA 1
ATOM 10055 C C . TYR D 1 273 ? 56.809 9.320 28.796 1.00 22.09 271 TYR D C 1
ATOM 10056 O O . TYR D 1 273 ? 55.792 9.167 29.451 1.00 20.34 271 TYR D O 1
ATOM 10065 N N . LEU D 1 274 ? 57.142 8.509 27.792 1.00 22.30 272 LEU D N 1
ATOM 10066 C CA . LEU D 1 274 ? 56.354 7.289 27.547 1.00 23.01 272 LEU D CA 1
ATOM 10067 C C . LEU D 1 274 ? 56.409 6.408 28.782 1.00 24.32 272 LEU D C 1
ATOM 10068 O O . LEU D 1 274 ? 57.470 6.262 29.431 1.00 25.11 272 LEU D O 1
ATOM 10073 N N . TYR D 1 275 ? 55.260 5.857 29.139 1.00 24.98 273 TYR D N 1
ATOM 10074 C CA . TYR D 1 275 ? 55.093 5.191 30.418 1.00 26.05 273 TYR D CA 1
ATOM 10075 C C . TYR D 1 275 ? 54.451 3.808 30.275 1.00 26.14 273 TYR D C 1
ATOM 10076 O O . TYR D 1 275 ? 54.680 2.913 31.096 1.00 26.28 273 TYR D O 1
ATOM 10085 N N . PHE D 1 276 ? 53.635 3.648 29.236 1.00 26.08 274 PHE D N 1
ATOM 10086 C CA . PHE D 1 276 ? 52.837 2.429 29.060 1.00 26.69 274 PHE D CA 1
ATOM 10087 C C . PHE D 1 276 ? 53.490 1.509 28.039 1.00 26.48 274 PHE D C 1
ATOM 10088 O O . PHE D 1 276 ? 54.187 1.991 27.116 1.00 24.30 274 PHE D O 1
ATOM 10096 N N . PHE D 1 277 ? 53.311 0.198 28.247 1.00 26.46 275 PHE D N 1
ATOM 10097 C CA . PHE D 1 277 ? 53.995 -0.825 27.427 1.00 27.08 275 PHE D CA 1
ATOM 10098 C C . PHE D 1 277 ? 53.781 -0.608 25.933 1.00 27.33 275 PHE D C 1
ATOM 10099 O O . PHE D 1 277 ? 54.729 -0.519 25.144 1.00 26.11 275 PHE D O 1
ATOM 10107 N N . LEU D 1 278 ? 52.521 -0.524 25.532 1.00 28.94 276 LEU D N 1
ATOM 10108 C CA . LEU D 1 278 ? 52.207 -0.415 24.116 1.00 28.89 276 LEU D CA 1
ATOM 10109 C C . LEU D 1 278 ? 52.712 0.870 23.493 1.00 28.14 276 LEU D C 1
ATOM 10110 O O . LEU D 1 278 ? 53.360 0.844 22.416 1.00 28.61 276 LEU D O 1
ATOM 10115 N N . GLU D 1 279 ? 52.414 2.020 24.100 1.00 26.18 277 GLU D N 1
ATOM 10116 C CA . GLU D 1 279 ? 52.931 3.262 23.520 1.00 25.78 277 GLU D CA 1
ATOM 10117 C C . GLU D 1 279 ? 54.470 3.184 23.437 1.00 25.36 277 GLU D C 1
ATOM 10118 O O . GLU D 1 279 ? 55.042 3.613 22.460 1.00 24.94 277 GLU D O 1
ATOM 10124 N N . ARG D 1 280 ? 55.141 2.601 24.436 1.00 24.85 278 ARG D N 1
ATOM 10125 C CA . ARG D 1 280 ? 56.612 2.513 24.363 1.00 24.90 278 ARG D CA 1
ATOM 10126 C C . ARG D 1 280 ? 57.124 1.545 23.260 1.00 25.67 278 ARG D C 1
ATOM 10127 O O . ARG D 1 280 ? 58.080 1.884 22.525 1.00 25.82 278 ARG D O 1
ATOM 10135 N N . TYR D 1 281 ? 56.509 0.356 23.141 1.00 24.78 279 TYR D N 1
ATOM 10136 C CA . TYR D 1 281 ? 57.116 -0.755 22.349 1.00 25.98 279 TYR D CA 1
ATOM 10137 C C . TYR D 1 281 ? 56.468 -1.211 21.022 1.00 26.66 279 TYR D C 1
ATOM 10138 O O . TYR D 1 281 ? 57.100 -1.938 20.245 1.00 26.98 279 TYR D O 1
ATOM 10147 N N . ARG D 1 282 ? 55.229 -0.813 20.758 1.00 27.12 280 ARG D N 1
ATOM 10148 C CA . ARG D 1 282 ? 54.509 -1.366 19.635 1.00 28.64 280 ARG D CA 1
ATOM 10149 C C . ARG D 1 282 ? 55.295 -1.175 18.324 1.00 27.98 280 ARG D C 1
ATOM 10150 O O . ARG D 1 282 ? 55.417 -2.129 17.567 1.00 27.84 280 ARG D O 1
ATOM 10158 N N . ASP D 1 283 ? 55.868 0.012 18.061 1.00 27.42 281 ASP D N 1
ATOM 10159 C CA A ASP D 1 283 ? 56.572 0.207 16.787 0.70 28.04 281 ASP D CA 1
ATOM 10160 C CA B ASP D 1 283 ? 56.611 0.253 16.811 0.30 27.16 281 ASP D CA 1
ATOM 10161 C C . ASP D 1 283 ? 57.834 -0.669 16.640 1.00 27.23 281 ASP D C 1
ATOM 10162 O O . ASP D 1 283 ? 58.165 -1.122 15.517 1.00 27.93 281 ASP D O 1
ATOM 10171 N N . SER D 1 284 ? 58.544 -0.922 17.738 1.00 25.81 282 SER D N 1
ATOM 10172 C CA . SER D 1 284 ? 59.733 -1.765 17.697 1.00 24.62 282 SER D CA 1
ATOM 10173 C C . SER D 1 284 ? 59.298 -3.202 17.400 1.00 25.57 282 SER D C 1
ATOM 10174 O O . SER D 1 284 ? 59.998 -3.915 16.663 1.00 25.55 282 SER D O 1
ATOM 10177 N N . TYR D 1 285 ? 58.168 -3.643 17.962 1.00 24.93 283 TYR D N 1
ATOM 10178 C CA . TYR D 1 285 ? 57.698 -5.001 17.651 1.00 25.78 283 TYR D CA 1
ATOM 10179 C C . TYR D 1 285 ? 57.249 -5.092 16.189 1.00 26.64 283 TYR D C 1
ATOM 10180 O O . TYR D 1 285 ? 57.487 -6.124 15.544 1.00 26.34 283 TYR D O 1
ATOM 10189 N N . LEU D 1 286 ? 56.594 -4.035 15.699 1.00 27.41 284 LEU D N 1
ATOM 10190 C CA . LEU D 1 286 ? 56.089 -3.994 14.314 1.00 28.83 284 LEU D CA 1
ATOM 10191 C C . LEU D 1 286 ? 57.263 -4.110 13.352 1.00 29.10 284 LEU D C 1
ATOM 10192 O O . LEU D 1 286 ? 57.219 -4.883 12.399 1.00 29.52 284 LEU D O 1
ATOM 10197 N N . GLU D 1 287 ? 58.315 -3.345 13.622 1.00 28.70 285 GLU D N 1
ATOM 10198 C CA . GLU D 1 287 ? 59.468 -3.277 12.749 1.00 29.59 285 GLU D CA 1
ATOM 10199 C C . GLU D 1 287 ? 60.325 -4.545 12.856 1.00 29.58 285 GLU D C 1
ATOM 10200 O O . GLU D 1 287 ? 60.893 -5.013 11.871 1.00 29.62 285 GLU D O 1
ATOM 10206 N N . GLU D 1 288 ? 60.377 -5.139 14.043 1.00 29.77 286 GLU D N 1
ATOM 10207 C CA . GLU D 1 288 ? 61.052 -6.429 14.243 1.00 29.56 286 GLU D CA 1
ATOM 10208 C C . GLU D 1 288 ? 60.355 -7.539 13.444 1.00 30.18 286 GLU D C 1
ATOM 10209 O O . GLU D 1 288 ? 60.997 -8.291 12.712 1.00 28.41 286 GLU D O 1
ATOM 10215 N N . LEU D 1 289 ? 59.043 -7.656 13.624 1.00 30.38 287 LEU D N 1
ATOM 10216 C CA . LEU D 1 289 ? 58.243 -8.612 12.831 1.00 31.62 287 LEU D CA 1
ATOM 10217 C C . LEU D 1 289 ? 58.367 -8.468 11.303 1.00 31.86 287 LEU D C 1
ATOM 10218 O O . LEU D 1 289 ? 58.518 -9.485 10.604 1.00 32.65 287 LEU D O 1
ATOM 10223 N N . LYS D 1 290 ? 58.348 -7.237 10.785 1.00 32.23 288 LYS D N 1
ATOM 10224 C CA . LYS D 1 290 ? 58.575 -7.007 9.350 1.00 32.28 288 LYS D CA 1
ATOM 10225 C C . LYS D 1 290 ? 59.958 -7.474 8.892 1.00 32.99 288 LYS D C 1
ATOM 10226 O O . LYS D 1 290 ? 60.128 -7.908 7.749 1.00 31.89 288 LYS D O 1
ATOM 10232 N N . THR D 1 291 ? 60.956 -7.342 9.767 1.00 31.98 289 THR D N 1
ATOM 10233 C CA . THR D 1 291 ? 62.295 -7.786 9.453 1.00 32.61 289 THR D CA 1
ATOM 10234 C C . THR D 1 291 ? 62.392 -9.314 9.422 1.00 33.35 289 THR D C 1
ATOM 10235 O O . THR D 1 291 ? 63.068 -9.891 8.563 1.00 33.72 289 THR D O 1
ATOM 10239 N N . PHE D 1 292 ? 61.730 -9.969 10.357 1.00 33.81 290 PHE D N 1
ATOM 10240 C CA . PHE D 1 292 ? 61.701 -11.416 10.399 1.00 35.74 290 PHE D CA 1
ATOM 10241 C C . PHE D 1 292 ? 61.081 -11.952 9.109 1.00 37.71 290 PHE D C 1
ATOM 10242 O O . PHE D 1 292 ? 61.543 -12.947 8.555 1.00 38.00 290 PHE D O 1
ATOM 10250 N N . ILE D 1 293 ? 60.035 -11.280 8.635 1.00 38.98 291 ILE D N 1
ATOM 10251 C CA . ILE D 1 293 ? 59.314 -11.705 7.437 1.00 40.46 291 ILE D CA 1
ATOM 10252 C C . ILE D 1 293 ? 60.184 -11.443 6.211 1.00 40.77 291 ILE D C 1
ATOM 10253 O O . ILE D 1 293 ? 60.357 -12.318 5.355 1.00 41.49 291 ILE D O 1
ATOM 10258 N N . LYS D 1 294 ? 60.745 -10.244 6.137 1.00 40.40 292 LYS D N 1
ATOM 10259 C CA . LYS D 1 294 ? 61.704 -9.924 5.108 1.00 40.92 292 LYS D CA 1
ATOM 10260 C C . LYS D 1 294 ? 62.818 -10.977 5.023 1.00 40.99 292 LYS D C 1
ATOM 10261 O O . LYS D 1 294 ? 63.204 -11.379 3.911 1.00 40.76 292 LYS D O 1
ATOM 10267 N N . ASN D 1 295 ? 63.318 -11.426 6.185 1.00 40.31 293 ASN D N 1
ATOM 10268 C CA . ASN D 1 295 ? 64.387 -12.430 6.253 1.00 39.98 293 ASN D CA 1
ATOM 10269 C C . ASN D 1 295 ? 63.937 -13.764 5.645 1.00 41.06 293 ASN D C 1
ATOM 10270 O O . ASN D 1 295 ? 64.662 -14.387 4.851 1.00 41.20 293 ASN D O 1
ATOM 10275 N N . VAL D 1 296 ? 62.760 -14.214 6.059 1.00 41.60 294 VAL D N 1
ATOM 10276 C CA . VAL D 1 296 ? 62.141 -15.428 5.530 1.00 42.75 294 VAL D CA 1
ATOM 10277 C C . VAL D 1 296 ? 61.866 -15.353 4.018 1.00 43.86 294 VAL D C 1
ATOM 10278 O O . VAL D 1 296 ? 62.234 -16.251 3.263 1.00 44.71 294 VAL D O 1
ATOM 10282 N N . LYS D 1 297 ? 61.229 -14.270 3.581 1.00 44.94 295 LYS D N 1
ATOM 10283 C CA . LYS D 1 297 ? 60.936 -14.049 2.157 1.00 45.50 295 LYS D CA 1
ATOM 10284 C C . LYS D 1 297 ? 62.178 -14.113 1.275 1.00 45.81 295 LYS D C 1
ATOM 10285 O O . LYS D 1 297 ? 62.081 -14.473 0.099 1.00 46.46 295 LYS D O 1
ATOM 10291 N N . SER D 1 298 ? 63.342 -13.749 1.810 1.00 45.08 296 SER D N 1
ATOM 10292 C CA . SER D 1 298 ? 64.533 -13.640 0.971 1.00 44.63 296 SER D CA 1
ATOM 10293 C C . SER D 1 298 ? 65.598 -14.693 1.262 1.00 43.40 296 SER D C 1
ATOM 10294 O O . SER D 1 298 ? 66.662 -14.678 0.661 1.00 43.21 296 SER D O 1
ATOM 10297 N N . GLY D 1 299 ? 65.298 -15.601 2.181 1.00 42.82 297 GLY D N 1
ATOM 10298 C CA . GLY D 1 299 ? 66.219 -16.640 2.586 1.00 42.05 297 GLY D CA 1
ATOM 10299 C C . GLY D 1 299 ? 67.484 -16.033 3.157 1.00 42.02 297 GLY D C 1
ATOM 10300 O O . GLY D 1 299 ? 68.598 -16.523 2.897 1.00 41.64 297 GLY D O 1
ATOM 10301 N N . GLU D 1 300 ? 67.308 -14.950 3.925 1.00 41.12 298 GLU D N 1
ATOM 10302 C CA . GLU D 1 300 ? 68.426 -14.247 4.559 1.00 39.76 298 GLU D CA 1
ATOM 10303 C C . GLU D 1 300 ? 68.733 -14.833 5.935 1.00 38.21 298 GLU D C 1
ATOM 10304 O O . GLU D 1 300 ? 67.891 -15.488 6.555 1.00 38.47 298 GLU D O 1
ATOM 10310 N N . PRO D 1 301 ? 69.955 -14.599 6.421 1.00 36.48 299 PRO D N 1
ATOM 10311 C CA . PRO D 1 301 ? 70.227 -14.923 7.802 1.00 35.06 299 PRO D CA 1
ATOM 10312 C C . PRO D 1 301 ? 69.302 -14.050 8.666 1.00 33.27 299 PRO D C 1
ATOM 10313 O O . PRO D 1 301 ? 68.936 -12.951 8.249 1.00 33.30 299 PRO D O 1
ATOM 10317 N N . PRO D 1 302 ? 68.934 -14.524 9.851 1.00 32.24 300 PRO D N 1
ATOM 10318 C CA . PRO D 1 302 ? 68.033 -13.709 10.679 1.00 31.44 300 PRO D CA 1
ATOM 10319 C C . PRO D 1 302 ? 68.744 -12.440 11.178 1.00 30.71 300 PRO D C 1
ATOM 10320 O O . PRO D 1 302 ? 69.922 -12.497 11.491 1.00 30.18 300 PRO D O 1
ATOM 10324 N N . ALA D 1 303 ? 68.049 -11.295 11.213 1.00 30.15 301 ALA D N 1
ATOM 10325 C CA . ALA D 1 303 ? 68.670 -10.035 11.674 1.00 28.70 301 ALA D CA 1
ATOM 10326 C C . ALA D 1 303 ? 69.200 -10.213 13.080 1.00 28.35 301 ALA D C 1
ATOM 10327 O O . ALA D 1 303 ? 70.207 -9.617 13.438 1.00 28.42 301 ALA D O 1
ATOM 10329 N N . VAL D 1 304 ? 68.442 -10.933 13.895 1.00 28.40 302 VAL D N 1
ATOM 10330 C CA . VAL D 1 304 ? 68.888 -11.339 15.236 1.00 28.65 302 VAL D CA 1
ATOM 10331 C C . VAL D 1 304 ? 68.878 -12.871 15.383 1.00 29.75 302 VAL D C 1
ATOM 10332 O O . VAL D 1 304 ? 67.820 -13.493 15.300 1.00 30.44 302 VAL D O 1
ATOM 10336 N N . SER D 1 305 ? 70.037 -13.468 15.665 1.00 30.75 303 SER D N 1
ATOM 10337 C CA . SER D 1 305 ? 70.200 -14.943 15.596 1.00 31.24 303 SER D CA 1
ATOM 10338 C C . SER D 1 305 ? 70.081 -15.645 16.935 1.00 31.66 303 SER D C 1
ATOM 10339 O O . SER D 1 305 ? 70.025 -15.001 17.977 1.00 31.58 303 SER D O 1
ATOM 10342 N N . GLY D 1 306 ? 70.086 -16.977 16.892 1.00 31.20 304 GLY D N 1
ATOM 10343 C CA . GLY D 1 306 ? 70.072 -17.816 18.097 1.00 31.10 304 GLY D CA 1
ATOM 10344 C C . GLY D 1 306 ? 71.325 -17.579 18.906 1.00 31.33 304 GLY D C 1
ATOM 10345 O O . GLY D 1 306 ? 71.300 -17.636 20.133 1.00 32.21 304 GLY D O 1
ATOM 10346 N N . GLU D 1 307 ? 72.421 -17.335 18.197 1.00 30.90 305 GLU D N 1
ATOM 10347 C CA A GLU D 1 307 ? 73.738 -16.983 18.730 0.50 30.45 305 GLU D CA 1
ATOM 10348 C CA B GLU D 1 307 ? 73.676 -17.070 18.876 0.50 30.72 305 GLU D CA 1
ATOM 10349 C C . GLU D 1 307 ? 73.693 -15.722 19.586 1.00 29.99 305 GLU D C 1
ATOM 10350 O O . GLU D 1 307 ? 74.261 -15.632 20.670 1.00 29.39 305 GLU D O 1
ATOM 10361 N N . ASP D 1 308 ? 73.013 -14.718 19.038 1.00 30.51 306 ASP D N 1
ATOM 10362 C CA . ASP D 1 308 ? 72.768 -13.466 19.770 1.00 29.69 306 ASP D CA 1
ATOM 10363 C C . ASP D 1 308 ? 72.116 -13.757 21.099 1.00 28.98 306 ASP D C 1
ATOM 10364 O O . ASP D 1 308 ? 72.513 -13.179 22.121 1.00 29.21 306 ASP D O 1
ATOM 10369 N N . GLY D 1 309 ? 71.116 -14.642 21.092 1.00 28.34 307 GLY D N 1
ATOM 10370 C CA . GLY D 1 309 ? 70.426 -15.040 22.322 1.00 27.67 307 GLY D CA 1
ATOM 10371 C C . GLY D 1 309 ? 71.390 -15.710 23.296 1.00 27.88 307 GLY D C 1
ATOM 10372 O O . GLY D 1 309 ? 71.347 -15.484 24.511 1.00 27.27 307 GLY D O 1
ATOM 10373 N N . LYS D 1 310 ? 72.281 -16.540 22.764 1.00 27.71 308 LYS D N 1
ATOM 10374 C CA . LYS D 1 310 ? 73.146 -17.315 23.626 1.00 27.69 308 LYS D CA 1
ATOM 10375 C C . LYS D 1 310 ? 74.180 -16.407 24.293 1.00 26.33 308 LYS D C 1
ATOM 10376 O O . LYS D 1 310 ? 74.429 -16.550 25.468 1.00 25.76 308 LYS D O 1
ATOM 10382 N N . MET D 1 311 ? 74.770 -15.488 23.527 1.00 26.35 309 MET D N 1
ATOM 10383 C CA . MET D 1 311 ? 75.748 -14.505 24.063 1.00 26.70 309 MET D CA 1
ATOM 10384 C C . MET D 1 311 ? 75.159 -13.609 25.184 1.00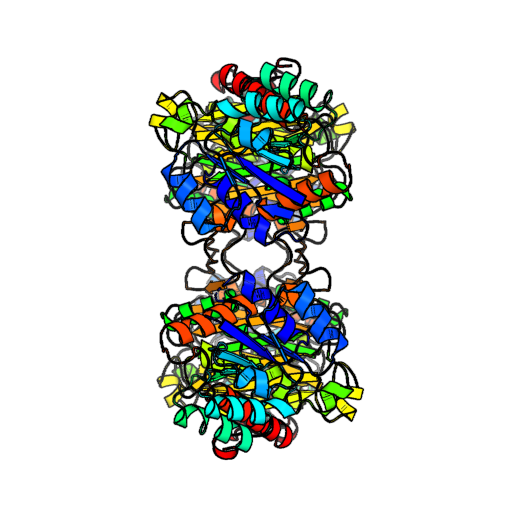 26.41 309 MET D C 1
ATOM 10385 O O . MET D 1 311 ? 75.791 -13.379 26.227 1.00 26.43 309 MET D O 1
ATOM 10390 N N . ALA D 1 312 ? 73.951 -13.107 24.964 1.00 26.69 310 ALA D N 1
ATOM 10391 C CA . ALA D 1 312 ? 73.238 -12.347 25.976 1.00 25.95 310 ALA D CA 1
ATOM 10392 C C . ALA D 1 312 ? 73.061 -13.158 27.275 1.00 26.16 310 ALA D C 1
ATOM 10393 O O . ALA D 1 312 ? 73.264 -12.651 28.368 1.00 26.26 310 ALA D O 1
ATOM 10395 N N . LEU D 1 313 ? 72.620 -14.406 27.148 1.00 26.97 311 LEU D N 1
ATOM 10396 C CA . LEU D 1 313 ? 72.509 -15.350 28.277 1.00 27.25 311 LEU D CA 1
ATOM 10397 C C . LEU D 1 313 ? 73.854 -15.579 29.010 1.00 26.81 311 LEU D C 1
ATOM 10398 O O . LEU D 1 313 ? 73.909 -15.608 30.255 1.00 26.22 311 LEU D O 1
ATOM 10403 N N . LEU D 1 314 ? 74.934 -15.738 28.235 1.00 26.06 312 LEU D N 1
ATOM 10404 C CA . LEU D 1 314 ? 76.260 -15.987 28.797 1.00 26.08 312 LEU D CA 1
ATOM 10405 C C . LEU D 1 314 ? 76.730 -14.756 29.603 1.00 25.93 312 LEU D C 1
ATOM 10406 O O . LEU D 1 314 ? 77.284 -14.884 30.690 1.00 25.23 312 LEU D O 1
ATOM 10411 N N . LEU D 1 315 ? 76.508 -13.556 29.054 1.00 24.85 313 LEU D N 1
ATOM 10412 C CA . LEU D 1 315 ? 76.828 -12.313 29.758 1.00 24.26 313 LEU D CA 1
ATOM 10413 C C . LEU D 1 315 ? 76.057 -12.201 31.095 1.00 24.33 313 LEU D C 1
ATOM 10414 O O . LEU D 1 315 ? 76.610 -11.738 32.106 1.00 25.01 313 LEU D O 1
ATOM 10419 N N . GLY D 1 316 ? 74.795 -12.630 31.089 1.00 24.99 314 GLY D N 1
ATOM 10420 C CA . GLY D 1 316 ? 73.935 -12.712 32.300 1.00 24.78 314 GLY D CA 1
ATOM 10421 C C . GLY D 1 316 ? 74.546 -13.594 33.380 1.00 25.80 314 GLY D C 1
ATOM 10422 O O . GLY D 1 316 ? 74.576 -13.231 34.552 1.00 25.86 314 GLY D O 1
ATOM 10423 N N . TYR D 1 317 ? 75.015 -14.767 32.985 1.00 26.76 315 TYR D N 1
ATOM 10424 C CA . TYR D 1 317 ? 75.712 -15.708 33.910 1.00 27.20 315 TYR D CA 1
ATOM 10425 C C . TYR D 1 317 ? 77.021 -15.131 34.426 1.00 26.59 315 TYR D C 1
ATOM 10426 O O . TYR D 1 317 ? 77.366 -15.327 35.585 1.00 25.57 315 TYR D O 1
ATOM 10435 N N . ALA D 1 318 ? 77.796 -14.494 33.533 1.00 25.25 316 ALA D N 1
ATOM 10436 C CA . ALA D 1 318 ? 79.037 -13.825 33.962 1.00 24.60 316 ALA D CA 1
ATOM 10437 C C . ALA D 1 318 ? 78.729 -12.768 35.004 1.00 24.59 316 ALA D C 1
ATOM 10438 O O . ALA D 1 318 ? 79.378 -12.707 36.046 1.00 25.37 316 ALA D O 1
ATOM 10440 N N . ALA D 1 319 ? 77.707 -11.945 34.763 1.00 24.39 317 ALA D N 1
ATOM 10441 C CA . ALA D 1 319 ? 77.288 -10.945 35.769 1.00 24.11 317 ALA D CA 1
ATOM 10442 C C . ALA D 1 319 ? 76.769 -11.528 37.074 1.00 23.94 317 ALA D C 1
ATOM 10443 O O . ALA D 1 319 ? 77.022 -10.977 38.150 1.00 23.67 317 ALA D O 1
ATOM 10445 N N . LYS D 1 320 ? 75.957 -12.587 37.015 1.00 25.38 318 LYS D N 1
ATOM 10446 C CA . LYS D 1 320 ? 75.494 -13.240 38.283 1.00 26.63 318 LYS D CA 1
ATOM 10447 C C . LYS D 1 320 ? 76.714 -13.736 39.064 1.00 26.08 318 LYS D C 1
ATOM 10448 O O . LYS D 1 320 ? 76.782 -13.601 40.274 1.00 25.03 318 LYS D O 1
ATOM 10454 N N . LYS D 1 321 ? 77.680 -14.308 38.357 1.00 26.48 319 LYS D N 1
ATOM 10455 C CA . LYS D 1 321 ? 78.906 -14.799 39.013 1.00 27.75 319 LYS D CA 1
ATOM 10456 C C . LYS D 1 321 ? 79.763 -13.634 39.597 1.00 28.06 319 LYS D C 1
ATOM 10457 O O . LYS D 1 321 ? 80.288 -13.696 40.728 1.00 28.35 319 LYS D O 1
ATOM 10463 N N . SER D 1 322 ? 79.869 -12.555 38.833 1.00 27.82 320 SER D N 1
ATOM 10464 C CA . SER D 1 322 ? 80.592 -11.386 39.266 1.00 27.17 320 SER D CA 1
ATOM 10465 C C . SER D 1 322 ? 79.955 -10.797 40.522 1.00 27.62 320 SER D C 1
ATOM 10466 O O . SER D 1 322 ? 80.656 -10.452 41.482 1.00 26.91 320 SER D O 1
ATOM 10469 N N . LEU D 1 323 ? 78.633 -10.714 40.540 1.00 27.35 321 LEU D N 1
ATOM 10470 C CA . LEU D 1 323 ? 77.906 -10.133 41.664 1.00 29.27 321 LEU D CA 1
ATOM 10471 C C . LEU D 1 323 ? 78.247 -10.912 42.926 1.00 31.10 321 LEU D C 1
ATOM 10472 O O . LEU D 1 323 ? 78.585 -10.334 43.973 1.00 30.90 321 LEU D O 1
ATOM 10477 N N . GLU D 1 324 ? 78.210 -12.235 42.806 1.00 32.17 322 GLU D N 1
ATOM 10478 C CA . GLU D 1 324 ? 78.536 -13.083 43.936 1.00 34.55 322 GLU D CA 1
ATOM 10479 C C . GLU D 1 324 ? 80.041 -13.066 44.290 1.00 33.72 322 GLU D C 1
ATOM 10480 O O . GLU D 1 324 ? 80.392 -13.060 45.450 1.00 34.73 322 GLU D O 1
ATOM 10486 N N . GLU D 1 325 ? 80.938 -13.024 43.317 1.00 32.92 323 GLU D N 1
ATOM 10487 C CA . GLU D 1 325 ? 82.354 -13.072 43.655 1.00 32.35 323 GLU D CA 1
ATOM 10488 C C . GLU D 1 325 ? 83.083 -11.730 43.932 1.00 31.54 323 GLU D C 1
ATOM 10489 O O . GLU D 1 325 ? 84.216 -11.737 44.429 1.00 30.98 323 GLU D O 1
ATOM 10495 N N . LYS D 1 326 ? 82.429 -10.602 43.646 1.00 29.17 324 LYS D N 1
ATOM 10496 C CA . LYS D 1 326 ? 83.016 -9.250 43.825 1.00 29.17 324 LYS D CA 1
ATOM 10497 C C . LYS D 1 326 ? 84.293 -9.043 43.030 1.00 27.80 324 LYS D C 1
ATOM 10498 O O . LYS D 1 326 ? 85.248 -8.404 43.494 1.00 28.81 324 LYS D O 1
ATOM 10504 N N . ARG D 1 327 ? 84.322 -9.606 41.834 1.00 26.55 325 ARG D N 1
ATOM 10505 C CA . ARG D 1 327 ? 85.447 -9.434 40.935 1.00 26.16 325 ARG D CA 1
ATOM 10506 C C . ARG D 1 327 ? 84.901 -9.504 39.519 1.00 25.36 325 ARG D C 1
ATOM 10507 O O . ARG D 1 327 ? 83.790 -9.950 39.315 1.00 22.21 325 ARG D O 1
ATOM 10515 N N . SER D 1 328 ? 85.670 -9.036 38.549 1.00 26.25 326 SER D N 1
ATOM 10516 C CA . SER D 1 328 ? 85.235 -9.162 37.178 1.00 27.74 326 SER D CA 1
ATOM 10517 C C . SER D 1 328 ? 85.453 -10.594 36.723 1.00 28.12 326 SER D C 1
ATOM 10518 O O . SER D 1 328 ? 86.303 -11.316 37.272 1.00 28.71 326 SER D O 1
ATOM 10521 N N . VAL D 1 329 ? 84.657 -11.006 35.745 1.00 28.14 327 VAL D N 1
ATOM 10522 C CA . VAL D 1 329 ? 84.528 -12.408 35.352 1.00 27.83 327 VAL D CA 1
ATOM 10523 C C . VAL D 1 329 ? 84.655 -12.460 33.836 1.00 29.39 327 VAL D C 1
ATOM 10524 O O . VAL D 1 329 ? 83.942 -11.724 33.116 1.00 29.32 327 VAL D O 1
ATOM 10528 N N . LYS D 1 330 ? 85.574 -13.281 33.338 1.00 30.16 328 LYS D N 1
ATOM 10529 C CA . LYS D 1 330 ? 85.789 -13.441 31.887 1.00 32.44 328 LYS D CA 1
ATOM 10530 C C . LYS D 1 330 ? 84.780 -14.407 31.335 1.00 33.76 328 LYS D C 1
ATOM 10531 O O . LYS D 1 330 ? 84.415 -15.346 32.016 1.00 33.62 328 LYS D O 1
ATOM 10537 N N . LEU D 1 331 ? 84.341 -14.205 30.096 1.00 36.19 329 LEU D N 1
ATOM 10538 C CA . LEU D 1 331 ? 83.301 -15.078 29.541 1.00 38.78 329 LEU D CA 1
ATOM 10539 C C . LEU D 1 331 ? 83.708 -16.555 29.470 1.00 40.24 329 LEU D C 1
ATOM 10540 O O . LEU D 1 331 ? 82.870 -17.426 29.690 1.00 40.91 329 LEU D O 1
ATOM 10545 N N . GLU D 1 332 ? 84.981 -16.846 29.200 1.00 42.06 330 GLU D N 1
ATOM 10546 C CA . GLU D 1 332 ? 85.472 -18.229 29.381 1.00 44.09 330 GLU D CA 1
ATOM 10547 C C . GLU D 1 332 ? 84.994 -18.874 30.667 1.00 43.94 330 GLU D C 1
ATOM 10548 O O . GLU D 1 332 ? 84.504 -19.996 30.659 1.00 45.64 330 GLU D O 1
ATOM 10554 N N . GLU D 1 333 ? 85.176 -18.201 31.786 1.00 43.56 331 GLU D N 1
ATOM 10555 C CA . GLU D 1 333 ? 84.812 -18.791 33.060 1.00 43.34 331 GLU D CA 1
ATOM 10556 C C . GLU D 1 333 ? 83.440 -19.396 33.008 1.00 43.86 331 GLU D C 1
ATOM 10557 O O . GLU D 1 333 ? 83.133 -20.352 33.716 1.00 43.96 331 GLU D O 1
ATOM 10563 N N . VAL D 1 334 ? 82.601 -18.848 32.157 1.00 44.15 332 VAL D N 1
ATOM 10564 C CA . VAL D 1 334 ? 81.217 -19.221 32.201 1.00 45.36 332 VAL D CA 1
ATOM 10565 C C . VAL D 1 334 ? 80.781 -20.134 31.044 1.00 46.10 332 VAL D C 1
ATOM 10566 O O . VAL D 1 334 ? 79.748 -20.799 31.142 1.00 46.31 332 VAL D O 1
ATOM 10570 N N . ILE D 1 335 ? 81.533 -20.174 29.946 1.00 47.03 333 ILE D N 1
ATOM 10571 C CA . ILE D 1 335 ? 81.131 -21.091 28.866 1.00 48.70 333 ILE D CA 1
ATOM 10572 C C . ILE D 1 335 ? 81.382 -22.556 29.276 1.00 49.32 333 ILE D C 1
ATOM 10573 O O . ILE D 1 335 ? 82.533 -22.959 29.507 1.00 50.44 333 ILE D O 1
#

Radius of gyration: 35.78 Å; Cα contacts (8 Å, |Δi|>4): 3183; chains: 4; bounding box: 94×103×81 Å

B-factor: mean 32.68, std 11.17, range [13.38, 74.6]

GO terms:
  GO:0050112 inositol 2-dehydrogenase (NAD+) activity (F, EXP)

Secondary structure (DSSP, 8-state):
-EEEEEE--SHHHHHHHHHGGGSTTEEEEEEE-S-HHHHHHHHHHHT-SEEESSHHHHHH-TT--EEEE-S-GGGHHHHHHHHHHTT-EEEEESPS-S-HHHHHHHHHHHHHHT--EEEE-GGGG-HHHHHHHHHHHTTTTSSEEEEEEEEE-SSPPPHHHHHTTT-HHHHTHHHHHHHHHHHHSS-EEEEEEEEE--S-HHHHHTT--SEEEEEEEETTS-EEEEEEES--TTS-EEEEEEEETTEEEEEPPPBS-SEEEEETTEEEEPPBP-SHHHHHHHHHHHHHHHHHHHHHHTPPPSS-HHHHHHHHHHHHHHHHHHHHTB-EEGGGT-/-EEEEE--SHHHHHHHHHGGG-TT-EEEEEE-S-HHHHHHHHHHHT-SEEESSHHHHHH-TT--EEEE-S-GGGHHHHHHHHHHTT-EEEEESPS-S-HHHHHHHHHHHHHTT--EEEE-GGGG-HHHHHHHHHHHTTTT-SEEEEEEEEE-SSPPPHHHHHHS--HHHHTHHHHHHHHHHHHSS-EEEEEEEEE--S-HHHHHTT--SEEEEEEEETTS-EEEEEEES--TTS-EEEEEEEETTEEEEEPPPBS-SEEEEETTEEEEPPBP-SHHHHHHHHHHHHHHHHHHHHHHTPPPSSBHHHHHHHHHHHHHHHHHHHHTB-EEGGGG-/-EEEEE--SHHHHHHHHHGGG--EEEEEE-S-HHHHHHHHHHHT-SEEESSHHHHHH-TT--EEEE-S-HHHHHHHHHHHHHTT-EEEEESPS-S-HHHHHHHHHHHHHTT--EEEE-GGGG-HHHHHHHHHHHTTTT-SEEEEEEEEE-SSPPPHHHHHTTT-HHHHTHHHHHHHHHHHHSS-EEEEEEEEE--S-HHHHHTT--SEEEEEEEETTS-EEEEEEES--TTS-EEEEEEEETTEEEEEPPPBS-SEEEEETTEEEEPPBP-SHHHHHHHHHHHHHHHHHHHHHHTPPPSS-HHHHHHHHHHHHHHHHHHHHTB-EEGGG-/-EEEEE--SHHHHHHHHHGGG--EEEEEE-S-HHHHHHHHHHHT-SEEESSHHHHHH-TT--EEEE-S-GGGHHHHHHHHHHTT-EEEEESPS-SSHHHHHHHHHHHHHTT--EEEE-GGGG-HHHHHHHHHHHTTTT-SEEEEEEEEE-SS---HHHHHTTT-HHHHTHHHHHHHHHHHHTS-EEEEEEEEE--S-HHHHHTT--SEEEEEEEETTS-EEEEEEES--TTS-EEEEEEEETTEEEEEPPPBS-SEEEEETTEEE-PPBP-SHHHHHHHHHHHHHHHHHHHHHHTPPPSSBHHHHHHHHHHHHHHHHHHHHTB-EEHHHH-

CATH classification: 3.40.50.720 (+1 more: 3.30.360.10)